Protein AF-0000000072566591 (afdb_homodimer)

Secondary structure (DSSP, 8-state):
--EEEEEEEEE-SS-EEEEEEEEESSBEEEEEEHHHHTTS-GGG-SEEEE-TT-EEEEPEEEEEE-GGGGGGTT-------SSHHHHIIIIIHHHHHT--HHHHHHHHHHHHHHHHHTTEEEEEEEE--SS--TTHHHHHHIIIIIIT--EEEEEE-B-TTS-HHHHHHHHHHHHHH-BSSSEEE-EEEEEGGG--HHHHHHHHHHHTT--EEEEESSSHHHHHHHHHHHSS-HHHHHHHTT---TT-EEEE--S--HHHHHHHHTS--EEEE-HHHHHHTT-----HHHHHHTT-EEEE--TTS-S-HHHHHHHHHHHHHHHHT-SSSS-HHHHHHHHHHHHHHHHHHHTS--S--STTSBS-EEEE----SS---TTTHHHHIIIIIITT--EEEEEETTEEEEETTEESS--HHHHHHHHHHHHHHHHHHHH-/--EEEEEEEEE-SS-EEEEEEEEESSBEEEEEEHHHHTTS-GGG-SEEEE-TT-EEEEPEEEEEE-GGGGGGTT-------SSHHHHIIIIIHHHHHT--HHHHHHHHHHHHHHHHHTTEEEEEEEE--SS--TTHHHHHHIIIIIIT--EEEEEE-B-TTS-HHHHHHHHHHHHHH-BSSSEEE-EEEEEGGG--HHHHHHHHHHHTT--EEEEESSSHHHHHHHHHHHSS-HHHHHHHTT---TT-EEEE--S--HHHHHHHHTS--EEEE-HHHHHHTT-----HHHHHHTT-EEEE--TTS-S-HHHHHHHHHHHHHHHHT-SSSS-HHHHHHHHHHHHHHHHHHHTS--S--STTSBS-EEEE----SS---TTTHHHHIIIIIITT--EEEEEETTEEEEETTEESS--HHHHHHHHHHHHHHHHHHHH-

Nearest PDB structures (foldseek):
  4dzh-assembly1_A-2  TM=8.305E-01  e=1.416E-29  Xanthomonas campestris pv. campestris str. ATCC 33913
  4f0r-assembly1_A  TM=8.394E-01  e=7.368E-29  Chromobacterium violaceum ATCC 12472
  7ww2-assembly1_B  TM=8.417E-01  e=5.107E-29  Obesumbacterium proteus
  4gbd-assembly1_B  TM=8.469E-01  e=2.657E-28  Pseudomonas aeruginosa PAO1
  4f0l-assembly1_A  TM=7.412E-01  e=9.714E-24  Brucella abortus 2308

Solvent-accessible surface area (backbone atoms only — not comparable to full-atom values): 42776 Å² total; per-residue (Å²): 114,42,33,33,44,33,43,23,19,42,41,68,73,50,45,74,45,65,50,14,32,41,33,29,35,51,31,26,66,40,70,47,46,50,82,58,50,72,78,52,66,72,85,71,40,76,42,78,45,80,50,82,56,25,32,32,31,46,33,37,54,36,58,28,30,23,52,65,46,55,67,51,55,40,62,82,67,100,62,82,60,90,44,71,66,45,40,39,62,61,43,52,54,52,52,27,45,65,27,34,68,67,54,42,30,42,26,20,35,50,46,30,53,47,21,43,57,49,32,34,38,31,40,25,34,56,30,55,37,54,64,36,52,71,58,43,66,57,42,33,44,44,20,22,26,73,70,40,48,28,30,38,36,41,22,35,46,27,31,69,91,50,65,50,66,49,30,52,48,34,18,54,53,45,29,72,68,31,81,39,65,51,34,26,38,41,38,25,34,45,34,58,78,46,40,54,70,69,53,47,49,54,48,35,75,69,50,61,68,54,23,30,38,30,44,37,26,50,40,62,61,41,38,54,52,30,34,72,76,66,73,34,44,53,61,51,48,37,51,74,51,59,48,64,22,55,71,14,37,38,30,42,44,36,59,62,54,70,69,48,48,60,62,48,45,78,31,62,39,31,34,25,37,28,44,54,42,26,19,51,61,22,46,53,69,49,60,57,69,60,34,52,74,52,63,32,47,42,26,43,17,40,63,31,58,65,52,47,53,47,57,31,60,54,41,38,50,29,48,44,6,43,74,68,56,28,62,66,85,52,40,70,68,59,50,48,52,27,57,52,36,25,27,51,50,53,18,62,72,27,69,47,48,54,67,49,91,43,65,71,15,43,25,36,29,24,28,31,83,68,79,67,44,34,69,78,45,68,89,23,31,47,46,39,43,51,66,42,46,42,57,64,65,58,41,31,31,26,25,35,61,46,40,74,47,27,53,83,65,33,65,66,64,88,49,67,69,56,35,52,50,30,20,53,50,32,47,53,50,54,54,50,54,74,75,102,116,41,34,32,44,33,41,23,20,42,41,66,71,49,45,73,45,66,50,15,32,40,33,29,34,51,30,26,66,40,70,47,46,50,82,60,50,72,78,51,65,71,84,71,39,76,42,79,44,80,50,81,55,26,33,32,32,48,30,37,54,36,59,28,30,23,52,65,46,54,67,51,56,39,61,82,64,101,65,81,60,89,45,73,67,44,39,40,62,61,43,52,53,52,51,27,45,65,26,34,69,68,53,43,31,42,26,20,35,51,46,30,53,47,22,42,59,48,31,34,38,31,38,27,34,56,31,55,37,55,65,35,53,70,59,43,67,57,42,33,44,45,19,23,26,71,70,39,48,29,30,36,36,41,22,35,45,28,31,67,90,50,64,49,66,49,32,52,47,34,20,55,53,45,30,72,70,30,82,38,65,50,35,28,38,41,35,26,33,44,35,58,80,46,39,54,71,68,52,47,48,54,48,33,75,68,51,63,68,56,24,31,39,31,46,35,25,50,40,62,61,41,38,53,52,30,33,72,77,66,71,35,46,55,59,52,50,37,51,72,52,58,49,64,22,55,70,12,37,39,30,43,44,35,58,63,54,70,70,46,50,59,62,48,44,78,32,62,39,31,36,25,35,28,45,55,42,25,20,51,62,22,47,53,68,49,60,59,68,61,34,51,76,53,62,32,46,43,26,44,17,40,63,31,59,66,52,48,53,46,56,31,61,54,38,39,49,30,48,42,7,44,73,66,56,28,61,67,84,54,40,71,66,59,51,48,53,26,56,51,37,24,27,51,50,52,18,62,72,26,69,47,48,57,65,47,90,43,64,71,16,43,24,36,29,25,27,31,84,66,78,68,43,34,70,79,45,70,89,24,30,47,45,38,42,51,68,43,46,42,57,65,64,59,40,30,29,25,26,35,60,46,40,74,48,29,54,84,66,32,64,66,63,87,50,66,67,56,34,52,50,30,21,54,48,32,45,53,50,53,53,51,53,74,74,101

InterPro domains:
  IPR006680 Amidohydrolase-related [PF01979] (55-403)
  IPR011059 Metal-dependent hydrolase, composite domain superfamily [G3DSA:2.30.40.10] (41-392)
  IPR011059 Metal-dependent hydrolase, composite domain superfamily [SSF51338] (16-430)
  IPR032466 Metal-dependent hydrolase [SSF51556] (58-348)
  IPR050287 5-Methylthioadenosine/S-adenosylhomocysteine deaminase [PTHR43794] (19-429)

Organism: NCBI:txid632245

Sequence (872 aa):
MIKALINVDIFDYETLKKNSYIIFNDKILETGSMEDFKYHNANKFDEIINLNGQTLMPGLVNCHSHIYSTFARGWVTKCNPKSFVELLEGMWWKLDRALGEEEIYYSGLISSMEFLKDGVTTVIDHHASGKIIKGSLDVLKKSVCDEGGIRGVFCFETSDRFDLNQCIEENIDFNKKCKDSNARGIFGMHACLTLDNDSLRKIKDRIKKMPIHIHVGESDEDNINSMKKYNKTPVERLNEYDLLNENSILSHCIYINDKDKDILENKKIYVALNPTSNLNNAVGLADVINFQKRKIKCVLGNDGLGFNFSREIVNLLYGMHLKYKSTTVFNLNNLKEILEANYEYAGKILGCRLGKIEKGYEADFITVDYKSFTPVNEENTFGHYFYGIMDNFKPSNVWCKGVRKIKDYKIVQNVEKIYEEAESVAQRLWDHIKENMIKALINVDIFDYETLKKNSYIIFNDKILETGSMEDFKYHNANKFDEIINLNGQTLMPGLVNCHSHIYSTFARGWVTKCNPKSFVELLEGMWWKLDRALGEEEIYYSGLISSMEFLKDGVTTVIDHHASGKIIKGSLDVLKKSVCDEGGIRGVFCFETSDRFDLNQCIEENIDFNKKCKDSNARGIFGMHACLTLDNDSLRKIKDRIKKMPIHIHVGESDEDNINSMKKYNKTPVERLNEYDLLNENSILSHCIYINDKDKDILENKKIYVALNPTSNLNNAVGLADVINFQKRKIKCVLGNDGLGFNFSREIVNLLYGMHLKYKSTTVFNLNNLKEILEANYEYAGKILGCRLGKIEKGYEADFITVDYKSFTPVNEENTFGHYFYGIMDNFKPSNVWCKGVRKIKDYKIVQNVEKIYEEAESVAQRLWDHIKEN

Structure (mmCIF, N/CA/C/O backbone):
data_AF-0000000072566591-model_v1
#
loop_
_entity.id
_entity.type
_entity.pdbx_description
1 polymer 'Putative selenium metabolism protein SsnA'
#
loop_
_atom_site.group_PDB
_atom_site.id
_atom_site.type_symbol
_atom_site.label_atom_id
_atom_site.label_alt_id
_atom_site.label_comp_id
_atom_site.label_asym_id
_atom_site.label_entity_id
_atom_site.label_seq_id
_atom_site.pdbx_PDB_ins_code
_atom_site.Cartn_x
_atom_site.Cartn_y
_atom_site.Cartn_z
_atom_site.occupancy
_atom_site.B_iso_or_equiv
_atom_site.auth_seq_id
_atom_site.auth_comp_id
_atom_site.auth_asym_id
_atom_site.auth_atom_id
_atom_site.pdbx_PDB_model_num
ATOM 1 N N . MET A 1 1 ? -0.706 -33.344 16.734 1 87.75 1 MET A N 1
ATOM 2 C CA . MET A 1 1 ? -0.572 -32.406 17.844 1 87.75 1 MET A CA 1
ATOM 3 C C . MET A 1 1 ? -1.74 -31.406 17.875 1 87.75 1 MET A C 1
ATOM 5 O O . MET A 1 1 ? -2.121 -30.859 16.828 1 87.75 1 MET A O 1
ATOM 9 N N . ILE A 1 2 ? -2.428 -31.359 18.969 1 96.44 2 ILE A N 1
ATOM 10 C CA . ILE A 1 2 ? -3.572 -30.469 19.125 1 96.44 2 ILE A CA 1
ATOM 11 C C . ILE A 1 2 ? -3.156 -29.219 19.906 1 96.44 2 ILE A C 1
ATOM 13 O O . ILE A 1 2 ? -2.535 -29.328 20.969 1 96.44 2 ILE A O 1
ATOM 17 N N . LYS A 1 3 ? -3.375 -28.031 19.312 1 97.5 3 LYS A N 1
ATOM 18 C CA . LYS A 1 3 ? -2.996 -26.75 19.906 1 97.5 3 LYS A CA 1
ATOM 19 C C . LYS A 1 3 ? -4.219 -25.875 20.156 1 97.5 3 LYS A C 1
ATOM 21 O O . LYS A 1 3 ? -5.281 -26.109 19.562 1 97.5 3 LYS A O 1
ATOM 26 N N . ALA A 1 4 ? -4.039 -24.922 21.078 1 98.31 4 ALA A N 1
ATOM 27 C CA . ALA A 1 4 ? -5.105 -23.969 21.359 1 98.31 4 ALA A CA 1
ATOM 28 C C . ALA A 1 4 ? -4.57 -22.531 21.328 1 98.31 4 ALA A C 1
ATOM 30 O O . ALA A 1 4 ? -3.514 -22.25 21.891 1 98.31 4 ALA A O 1
ATOM 31 N N . LEU A 1 5 ? -5.234 -21.641 20.547 1 98.31 5 LEU A N 1
ATOM 32 C CA . LEU A 1 5 ? -5.059 -20.203 20.656 1 98.31 5 LEU A CA 1
ATOM 33 C C . LEU A 1 5 ? -6.133 -19.594 21.547 1 98.31 5 LEU A C 1
ATOM 35 O O . LEU A 1 5 ? -7.324 -19.859 21.359 1 98.31 5 LEU A O 1
ATOM 39 N N . ILE A 1 6 ? -5.676 -18.781 22.562 1 98.06 6 ILE A N 1
ATOM 40 C CA . ILE A 1 6 ? -6.652 -18.219 23.484 1 98.06 6 ILE A CA 1
ATOM 41 C C . ILE A 1 6 ? -6.559 -16.703 23.484 1 98.06 6 ILE A C 1
ATOM 43 O O . ILE A 1 6 ? -5.539 -16.125 23.078 1 98.06 6 ILE A O 1
ATOM 47 N N . ASN A 1 7 ? -7.668 -15.992 23.953 1 97.56 7 ASN A N 1
ATOM 48 C CA . ASN A 1 7 ? -7.762 -14.539 24.031 1 97.56 7 ASN A CA 1
ATOM 49 C C . ASN A 1 7 ? -7.488 -13.883 22.672 1 97.56 7 ASN A C 1
ATOM 51 O O . ASN A 1 7 ? -6.633 -13.008 22.562 1 97.56 7 ASN A O 1
ATOM 55 N N . VAL A 1 8 ? -8.281 -14.312 21.703 1 97.62 8 VAL A N 1
ATOM 56 C CA . VAL A 1 8 ? -8.117 -13.836 20.328 1 97.62 8 VAL A CA 1
ATOM 57 C C . VAL A 1 8 ? -9.445 -13.312 19.812 1 97.62 8 VAL A C 1
ATOM 59 O O . VAL A 1 8 ? -10.516 -13.773 20.234 1 97.62 8 VAL A O 1
ATOM 62 N N . ASP A 1 9 ? -9.375 -12.234 19.016 1 96.88 9 ASP A N 1
ATOM 63 C CA . ASP A 1 9 ? -10.539 -11.773 18.266 1 96.88 9 ASP A CA 1
ATOM 64 C C . ASP A 1 9 ? -10.578 -12.406 16.875 1 96.88 9 ASP A C 1
ATOM 66 O O . ASP A 1 9 ? -9.602 -12.328 16.125 1 96.88 9 ASP A O 1
ATOM 70 N N . ILE A 1 10 ? -11.68 -13.078 16.547 1 97.12 10 ILE A N 1
ATOM 71 C CA . ILE A 1 10 ? -11.773 -13.781 15.266 1 97.12 10 ILE A CA 1
ATOM 72 C C . ILE A 1 10 ? -12.516 -12.922 14.25 1 97.12 10 ILE A C 1
ATOM 74 O O . ILE A 1 10 ? -13.664 -12.531 14.484 1 97.12 10 ILE A O 1
ATOM 78 N N . PHE A 1 11 ? -11.797 -12.602 13.172 1 94.12 11 PHE A N 1
ATOM 79 C CA . PHE A 1 11 ? -12.367 -11.852 12.055 1 94.12 11 PHE A CA 1
ATOM 80 C C . PHE A 1 11 ? -12.719 -12.781 10.898 1 94.12 11 PHE A C 1
ATOM 82 O O . PHE A 1 11 ? -11.852 -13.477 10.367 1 94.12 11 PHE A O 1
ATOM 89 N N . ASP A 1 12 ? -14.023 -12.828 10.484 1 86.06 12 ASP A N 1
ATOM 90 C CA . ASP A 1 12 ? -14.43 -13.672 9.367 1 86.06 12 ASP A CA 1
ATOM 91 C C . ASP A 1 12 ? -15.07 -12.852 8.258 1 86.06 12 ASP A C 1
ATOM 93 O O . ASP A 1 12 ? -16.062 -13.281 7.652 1 86.06 12 ASP A O 1
ATOM 97 N N . TYR A 1 13 ? -14.711 -11.516 8.055 1 84.81 13 TYR A N 1
ATOM 98 C CA . TYR A 1 13 ? -15.125 -10.578 7.023 1 84.81 13 TYR A CA 1
ATOM 99 C C . TYR A 1 13 ? -16.516 -10.016 7.328 1 84.81 13 TYR A C 1
ATOM 101 O O . TYR A 1 13 ? -16.875 -8.945 6.828 1 84.81 13 TYR A O 1
ATOM 109 N N . GLU A 1 14 ? -17.266 -10.766 8.18 1 86.75 14 GLU A N 1
ATOM 110 C CA . GLU A 1 14 ? -18.625 -10.328 8.5 1 86.75 14 GLU A CA 1
ATOM 111 C C . GLU A 1 14 ? -18.703 -9.836 9.945 1 86.75 14 GLU A C 1
ATOM 113 O O . GLU A 1 14 ? -19.438 -8.891 10.234 1 86.75 14 GLU A O 1
ATOM 118 N N . THR A 1 15 ? -17.984 -10.531 10.773 1 90.38 15 THR A N 1
ATOM 119 C CA . THR A 1 15 ? -18.062 -10.211 12.195 1 90.38 15 THR A CA 1
ATOM 120 C C . THR A 1 15 ? -16.672 -10.281 12.836 1 90.38 15 THR A C 1
ATOM 122 O O . THR A 1 15 ? -15.766 -10.906 12.289 1 90.38 15 THR A O 1
ATOM 125 N N . LEU A 1 16 ? -16.594 -9.523 13.867 1 94.12 16 LEU A N 1
ATOM 126 C CA . LEU A 1 16 ? -15.469 -9.617 14.781 1 94.12 16 LEU A CA 1
ATOM 127 C C . LEU A 1 16 ? -15.898 -10.195 16.125 1 94.12 16 LEU A C 1
ATOM 129 O O . LEU A 1 16 ? -16.516 -9.508 16.938 1 94.12 16 LEU A O 1
ATOM 133 N N . LYS A 1 17 ? -15.617 -11.484 16.312 1 94.75 17 LYS A N 1
ATOM 134 C CA . LYS A 1 17 ? -15.93 -12.133 17.594 1 94.75 17 LYS A CA 1
ATOM 135 C C . LYS A 1 17 ? -14.797 -11.938 18.594 1 94.75 17 LYS A C 1
ATOM 137 O O . LYS A 1 17 ? -13.734 -12.555 18.469 1 94.75 17 LYS A O 1
ATOM 142 N N . LYS A 1 18 ? -15.094 -11.242 19.625 1 94.56 18 LYS A N 1
ATOM 143 C CA . LYS A 1 18 ? -14.055 -10.891 20.594 1 94.56 18 LYS A CA 1
ATOM 144 C C . LYS A 1 18 ? -13.867 -12 21.625 1 94.56 18 LYS A C 1
ATOM 146 O O . LYS A 1 18 ? -14.781 -12.805 21.859 1 94.56 18 LYS A O 1
ATOM 151 N N . ASN A 1 19 ? -12.711 -12.023 22.141 1 96.19 19 ASN A N 1
ATOM 152 C CA . ASN A 1 19 ? -12.406 -12.875 23.281 1 96.19 19 ASN A CA 1
ATOM 153 C C . ASN A 1 19 ? -12.789 -14.328 23.031 1 96.19 19 ASN A C 1
ATOM 155 O O . ASN A 1 19 ? -13.555 -14.922 23.781 1 96.19 19 ASN A O 1
ATOM 159 N N . SER A 1 20 ? -12.117 -14.891 21.984 1 97.94 20 SER A N 1
ATOM 160 C CA . SER A 1 20 ? -12.414 -16.234 21.5 1 97.94 20 SER A CA 1
ATOM 161 C C . SER A 1 20 ? -11.211 -17.156 21.672 1 97.94 20 SER A C 1
ATOM 163 O O . SER A 1 20 ? -10.133 -16.719 22.078 1 97.94 20 SER A O 1
ATOM 165 N N . TYR A 1 21 ? -11.461 -18.469 21.5 1 98 21 TYR A N 1
ATOM 166 C CA . TYR A 1 21 ? -10.391 -19.453 21.406 1 98 21 TYR A CA 1
ATOM 167 C C . TYR A 1 21 ? -10.523 -20.266 20.125 1 98 21 TYR A C 1
ATOM 169 O O . TYR A 1 21 ? -11.586 -20.297 19.5 1 98 21 TYR A O 1
ATOM 177 N N . ILE A 1 22 ? -9.461 -20.875 19.625 1 98.25 22 ILE A N 1
ATOM 178 C CA . ILE A 1 22 ? -9.406 -21.797 18.5 1 98.25 22 ILE A CA 1
ATOM 179 C C . ILE A 1 22 ? -8.633 -23.062 18.906 1 98.25 22 ILE A C 1
ATOM 181 O O . ILE A 1 22 ? -7.539 -22.969 19.453 1 98.25 22 ILE A O 1
ATOM 185 N N . ILE A 1 23 ? -9.188 -24.234 18.719 1 98.31 23 ILE A N 1
ATOM 186 C CA . ILE A 1 23 ? -8.523 -25.516 18.875 1 98.31 23 ILE A CA 1
ATOM 187 C C . ILE A 1 23 ? -8.266 -26.125 17.5 1 98.31 23 ILE A C 1
ATOM 189 O O . ILE A 1 23 ? -9.172 -26.188 16.656 1 98.31 23 ILE A O 1
ATOM 193 N N . PHE A 1 24 ? -6.945 -26.516 17.281 1 98.31 24 PHE A N 1
ATOM 194 C CA . PHE A 1 24 ? -6.625 -26.922 15.922 1 98.31 24 PHE A CA 1
ATOM 195 C C . PHE A 1 24 ? -5.441 -27.875 15.906 1 98.31 24 PHE A C 1
ATOM 197 O O . PHE A 1 24 ? -4.727 -28 16.906 1 98.31 24 PHE A O 1
ATOM 204 N N . ASN A 1 25 ? -5.316 -28.688 14.914 1 97.94 25 ASN A N 1
ATOM 205 C CA . ASN A 1 25 ? -4.117 -29.344 14.406 1 97.94 25 ASN A CA 1
ATOM 206 C C . ASN A 1 25 ? -3.762 -2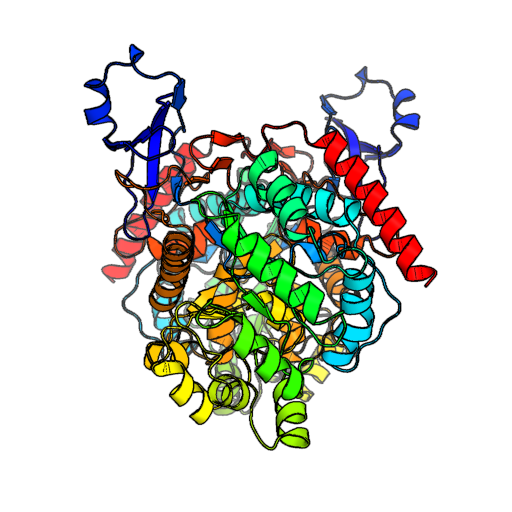8.859 13 1 97.94 25 ASN A C 1
ATOM 208 O O . ASN A 1 25 ? -3.531 -27.656 12.797 1 97.94 25 ASN A O 1
ATOM 212 N N . ASP A 1 26 ? -3.895 -29.719 11.984 1 97.44 26 ASP A N 1
ATOM 213 C CA . ASP A 1 26 ? -3.719 -29.234 10.625 1 97.44 26 ASP A CA 1
ATOM 214 C C . ASP A 1 26 ? -5 -28.578 10.102 1 97.44 26 ASP A C 1
ATOM 216 O O . ASP A 1 26 ? -4.977 -27.859 9.109 1 97.44 26 ASP A O 1
ATOM 220 N N . LYS A 1 27 ? -6.082 -28.828 10.844 1 98.25 27 LYS A N 1
ATOM 221 C CA . LYS A 1 27 ? -7.387 -28.234 10.578 1 98.25 27 LYS A CA 1
ATOM 222 C C . LYS A 1 27 ? -7.973 -27.609 11.836 1 98.25 27 LYS A C 1
ATOM 224 O O . LYS A 1 27 ? -7.555 -27.922 12.945 1 98.25 27 LYS A O 1
ATOM 229 N N . ILE A 1 28 ? -8.859 -26.766 11.617 1 98.25 28 ILE A N 1
ATOM 230 C CA . ILE A 1 28 ? -9.578 -26.188 12.75 1 98.25 28 ILE A CA 1
ATOM 231 C C . ILE A 1 28 ? -10.555 -27.219 13.312 1 98.25 28 ILE A C 1
ATOM 233 O O . ILE A 1 28 ? -11.367 -27.781 12.578 1 98.25 28 ILE A O 1
ATOM 237 N N . LEU A 1 29 ? -10.492 -27.453 14.594 1 98.06 29 LEU A N 1
ATOM 238 C CA . LEU A 1 29 ? -11.32 -28.453 15.242 1 98.06 29 LEU A CA 1
ATOM 239 C C . LEU A 1 29 ? -12.516 -27.812 15.938 1 98.06 29 LEU A C 1
ATOM 241 O O . LEU A 1 29 ? -13.594 -28.406 16.016 1 98.06 29 LEU A O 1
ATOM 245 N N . GLU A 1 30 ? -12.227 -26.641 16.516 1 97.38 30 GLU A N 1
ATOM 246 C CA . GLU A 1 30 ? -13.266 -25.969 17.297 1 97.38 30 GLU A CA 1
ATOM 247 C C . GLU A 1 30 ? -12.922 -24.484 17.516 1 97.38 30 GLU A C 1
ATOM 249 O O . GLU A 1 30 ? -11.75 -24.141 17.656 1 97.38 30 GLU A O 1
ATOM 254 N N . THR A 1 31 ? -13.938 -23.688 17.453 1 97.44 31 THR A N 1
ATOM 255 C CA . THR A 1 31 ? -13.844 -22.297 17.906 1 97.44 31 THR A CA 1
ATOM 256 C C . THR A 1 31 ? -14.922 -21.984 18.938 1 97.44 31 THR A C 1
ATOM 258 O O . THR A 1 31 ? -15.953 -22.672 18.984 1 97.44 31 THR A O 1
ATOM 261 N N . GLY A 1 32 ? -14.695 -21.062 19.766 1 96.75 32 GLY A N 1
ATOM 262 C CA . GLY A 1 32 ? -15.68 -20.672 20.766 1 96.75 32 GLY A CA 1
ATOM 263 C C . GLY A 1 32 ? -15.258 -19.469 21.594 1 96.75 32 GLY A C 1
ATOM 264 O O . GLY A 1 32 ? -14.219 -18.859 21.312 1 96.75 32 GLY A O 1
ATOM 265 N N . SER A 1 33 ? -16.125 -19.078 22.531 1 97.19 33 SER A N 1
ATOM 266 C CA . SER A 1 33 ? -15.812 -17.969 23.453 1 97.19 33 SER A CA 1
ATOM 267 C C . SER A 1 33 ? -14.906 -18.422 24.578 1 97.19 33 SER A C 1
ATOM 269 O O . SER A 1 33 ? -14.922 -19.609 24.953 1 97.19 33 SER A O 1
ATOM 271 N N . MET A 1 34 ? -14.156 -17.5 25.094 1 97.25 34 MET A N 1
ATOM 272 C CA . MET A 1 34 ? -13.266 -17.812 26.203 1 97.25 34 MET A CA 1
ATOM 273 C C . MET A 1 34 ? -14.055 -18.312 27.406 1 97.25 34 MET A C 1
ATOM 275 O O . MET A 1 34 ? -13.531 -19.062 28.234 1 97.25 34 MET A O 1
ATOM 279 N N . GLU A 1 35 ? -15.289 -17.938 27.5 1 96.56 35 GLU A N 1
ATOM 280 C CA . GLU A 1 35 ? -16.141 -18.438 28.578 1 96.56 35 GLU A CA 1
ATOM 281 C C . GLU A 1 35 ? -16.297 -19.953 28.5 1 96.56 35 GLU A C 1
ATOM 283 O O . GLU A 1 35 ? -16.406 -20.625 29.531 1 96.56 35 GLU A O 1
ATOM 288 N N . ASP A 1 36 ? -16.281 -20.422 27.391 1 95.56 36 ASP A N 1
ATOM 289 C CA . ASP A 1 36 ? -16.484 -21.859 27.172 1 95.56 36 ASP A CA 1
ATOM 290 C C . ASP A 1 36 ? -15.164 -22.609 27.25 1 95.56 36 ASP A C 1
ATOM 292 O O . ASP A 1 36 ? -15.156 -23.844 27.406 1 95.56 36 ASP A O 1
ATOM 296 N N . PHE A 1 37 ? -14.062 -21.969 27.156 1 94.56 37 PHE A N 1
ATOM 297 C CA . PHE A 1 37 ? -12.766 -22.625 27.125 1 94.56 37 PHE A CA 1
ATOM 298 C C . PHE A 1 37 ? -12.477 -23.328 28.453 1 94.56 37 PHE A C 1
ATOM 300 O O . PHE A 1 37 ? -11.719 -24.297 28.5 1 94.56 37 PHE A O 1
ATOM 307 N N . LYS A 1 38 ? -13.109 -22.922 29.562 1 88.25 38 LYS A N 1
ATOM 308 C CA . LYS A 1 38 ? -12.898 -23.469 30.891 1 88.25 38 LYS A CA 1
ATOM 309 C C . LYS A 1 38 ? -13.328 -24.938 30.953 1 88.25 38 LYS A C 1
ATOM 311 O O . LYS A 1 38 ? -12.898 -25.688 31.828 1 88.25 38 LYS A O 1
ATOM 316 N N . TYR A 1 39 ? -14.141 -25.234 30.031 1 88.75 39 TYR A N 1
ATOM 317 C CA . TYR A 1 39 ? -14.664 -26.594 30.031 1 88.75 39 TYR A CA 1
ATOM 318 C C . TYR A 1 39 ? -13.688 -27.547 29.344 1 88.75 39 TYR A C 1
ATOM 320 O O . TYR A 1 39 ? -13.906 -28.766 29.328 1 88.75 39 TYR A O 1
ATOM 328 N N . HIS A 1 40 ? -12.695 -27 28.797 1 89.06 40 HIS A N 1
ATOM 329 C CA . HIS A 1 40 ? -11.672 -27.844 28.188 1 89.06 40 HIS A CA 1
ATOM 330 C C . HIS A 1 40 ? -10.562 -28.172 29.172 1 89.06 40 HIS A C 1
ATOM 332 O O . HIS A 1 40 ? -10.203 -27.344 30.016 1 89.06 40 HIS A O 1
ATOM 338 N N . ASN A 1 41 ? -10.055 -29.359 29.016 1 87.94 41 ASN A N 1
ATOM 339 C CA . ASN A 1 41 ? -8.906 -29.797 29.797 1 87.94 41 ASN A CA 1
ATOM 340 C C . ASN A 1 41 ? -7.594 -29.328 29.172 1 87.94 41 ASN A C 1
ATOM 342 O O . ASN A 1 41 ? -7.176 -29.859 28.141 1 87.94 41 ASN A O 1
ATOM 346 N N . ALA A 1 42 ? -6.945 -28.531 29.844 1 85.31 42 ALA A N 1
ATOM 347 C CA . ALA A 1 42 ? -5.711 -27.922 29.344 1 85.31 42 ALA A CA 1
ATOM 348 C C . ALA A 1 42 ? -4.668 -29 29.031 1 85.31 42 ALA A C 1
ATOM 350 O O . ALA A 1 42 ? -3.82 -28.812 28.156 1 85.31 42 ALA A O 1
ATOM 351 N N . ASN A 1 43 ? -4.668 -30.078 29.656 1 87.62 43 ASN A N 1
ATOM 352 C CA . ASN A 1 43 ? -3.674 -31.141 29.5 1 87.62 43 ASN A CA 1
ATOM 353 C C . ASN A 1 43 ? -3.814 -31.859 28.156 1 87.62 43 ASN A C 1
ATOM 355 O O . ASN A 1 43 ? -2.912 -32.594 27.75 1 87.62 43 ASN A O 1
ATOM 359 N N . LYS A 1 44 ? -4.809 -31.562 27.578 1 91.38 44 LYS A N 1
ATOM 360 C CA . LYS A 1 44 ? -5.074 -32.219 26.312 1 91.38 44 LYS A CA 1
ATOM 361 C C . LYS A 1 44 ? -4.352 -31.531 25.156 1 91.38 44 LYS A C 1
ATOM 363 O O . LYS A 1 44 ? -4.25 -32.094 24.062 1 91.38 44 LYS A O 1
ATOM 368 N N . PHE A 1 45 ? -3.932 -30.312 25.422 1 94.81 45 PHE A N 1
ATOM 369 C CA . PHE A 1 45 ? -3.312 -29.531 24.359 1 94.81 45 PHE A CA 1
ATOM 370 C C . PHE A 1 45 ? -1.794 -29.625 24.422 1 94.81 45 PHE A C 1
ATOM 372 O O . PHE A 1 45 ? -1.211 -29.562 25.5 1 94.81 45 PHE A O 1
ATOM 379 N N . ASP A 1 46 ? -1.202 -29.812 23.312 1 96.06 46 ASP A N 1
ATOM 380 C CA . ASP A 1 46 ? 0.254 -29.828 23.219 1 96.06 46 ASP A CA 1
ATOM 381 C C . ASP A 1 46 ? 0.835 -28.453 23.5 1 96.06 46 ASP A C 1
ATOM 383 O O . ASP A 1 46 ? 1.959 -28.328 24 1 96.06 46 ASP A O 1
ATOM 387 N N . GLU A 1 47 ? 0.158 -27.422 23.109 1 96 47 GLU A N 1
ATOM 388 C CA . GLU A 1 47 ? 0.561 -26.031 23.297 1 96 47 GLU A CA 1
ATOM 389 C C . GLU A 1 47 ? -0.654 -25.125 23.422 1 96 47 GLU A C 1
ATOM 391 O O . GLU A 1 47 ? -1.641 -25.297 22.703 1 96 47 GLU A O 1
ATOM 396 N N . ILE A 1 48 ? -0.643 -24.281 24.375 1 97.31 48 ILE A N 1
ATOM 397 C CA . ILE A 1 48 ? -1.627 -23.219 24.516 1 97.31 48 ILE A CA 1
ATOM 398 C C . ILE A 1 48 ? -0.949 -21.859 24.328 1 97.31 48 ILE A C 1
ATOM 400 O O . ILE A 1 48 ? -0.012 -21.516 25.047 1 97.31 48 ILE A O 1
ATOM 404 N N . ILE A 1 49 ? -1.348 -21.094 23.312 1 97.19 49 ILE A N 1
ATOM 405 C CA . ILE A 1 49 ? -0.738 -19.812 22.969 1 97.19 49 ILE A CA 1
ATOM 406 C C . ILE A 1 49 ? -1.707 -18.688 23.297 1 97.19 49 ILE A C 1
ATOM 408 O O . ILE A 1 49 ? -2.824 -18.641 22.766 1 97.19 49 ILE A O 1
ATOM 412 N N . ASN A 1 50 ? -1.295 -17.766 24.188 1 97.62 50 ASN A N 1
ATOM 413 C CA . ASN A 1 50 ? -2.064 -16.578 24.484 1 97.62 50 ASN A CA 1
ATOM 414 C C . ASN A 1 50 ? -1.778 -15.453 23.484 1 97.62 50 ASN A C 1
ATOM 416 O O . ASN A 1 50 ? -0.646 -14.977 23.391 1 97.62 50 ASN A O 1
ATOM 420 N N . LEU A 1 51 ? -2.822 -14.977 22.781 1 96.75 51 LEU A N 1
ATOM 421 C CA . LEU A 1 51 ? -2.615 -14.008 21.703 1 96.75 51 LEU A CA 1
ATOM 422 C C . LEU A 1 51 ? -2.988 -12.602 22.172 1 96.75 51 LEU A C 1
ATOM 424 O O . LEU A 1 51 ? -2.867 -11.641 21.406 1 96.75 51 LEU A O 1
ATOM 428 N N . ASN A 1 52 ? -3.414 -12.438 23.406 1 94 52 ASN A N 1
ATOM 429 C CA . ASN A 1 52 ? -3.584 -11.164 24.109 1 94 52 ASN A CA 1
ATOM 430 C C . ASN A 1 52 ? -4.41 -10.188 23.281 1 94 52 ASN A C 1
ATOM 432 O O . ASN A 1 52 ? -4.004 -9.039 23.078 1 94 52 ASN A O 1
ATOM 436 N N . GLY A 1 53 ? -5.43 -10.68 22.656 1 94.5 53 GLY A N 1
ATOM 437 C CA . GLY A 1 53 ? -6.395 -9.797 22.031 1 94.5 53 GLY A CA 1
ATOM 438 C C . GLY A 1 53 ? -6.086 -9.516 20.562 1 94.5 53 GLY A C 1
ATOM 439 O O . GLY A 1 53 ? -6.734 -8.68 19.938 1 94.5 53 GLY A O 1
ATOM 440 N N . GLN A 1 54 ? -5.117 -10.164 19.984 1 96.25 54 GLN A N 1
ATOM 441 C CA . GLN A 1 54 ? -4.848 -9.992 18.562 1 96.25 54 GLN A CA 1
ATOM 442 C C . GLN A 1 54 ? -6.035 -10.453 17.719 1 96.25 54 GLN A C 1
ATOM 444 O O . GLN A 1 54 ? -6.863 -11.242 18.172 1 96.25 54 GLN A O 1
ATOM 449 N N . THR A 1 55 ? -6.117 -9.859 16.547 1 97.06 55 THR A N 1
ATOM 450 C CA . THR A 1 55 ? -7.156 -10.25 15.594 1 97.06 55 THR A CA 1
ATOM 451 C C . THR A 1 55 ? -6.672 -11.383 14.688 1 97.06 55 THR A C 1
ATOM 453 O O . THR A 1 55 ? -5.594 -11.297 14.102 1 97.06 55 THR A O 1
ATOM 456 N N . LEU A 1 56 ? -7.441 -12.43 14.672 1 98.12 56 LEU A N 1
ATOM 457 C CA . LEU A 1 56 ? -7.113 -13.594 13.844 1 98.12 56 LEU A CA 1
ATOM 458 C C . LEU A 1 56 ? -8.016 -13.656 12.617 1 98.12 56 LEU A C 1
ATOM 460 O O . LEU A 1 56 ? -9.227 -13.438 12.719 1 98.12 56 LEU A O 1
ATOM 464 N N . MET A 1 57 ? -7.457 -13.875 11.469 1 97.56 57 MET A N 1
ATOM 465 C CA . MET A 1 57 ? -8.195 -14 10.219 1 97.56 57 MET A CA 1
ATOM 466 C C . MET A 1 57 ? -7.57 -15.07 9.32 1 97.56 57 MET A C 1
ATOM 468 O O . MET A 1 57 ? -6.453 -15.523 9.578 1 97.56 57 MET A O 1
ATOM 472 N N . PRO A 1 58 ? -8.281 -15.547 8.336 1 97.69 58 PRO A N 1
ATOM 473 C CA . PRO A 1 58 ? -7.707 -16.531 7.422 1 97.69 58 PRO A CA 1
ATOM 474 C C . PRO A 1 58 ? -6.453 -16.031 6.715 1 97.69 58 PRO A C 1
ATOM 476 O O . PRO A 1 58 ? -6.352 -14.836 6.41 1 97.69 58 PRO A O 1
ATOM 479 N N . GLY A 1 59 ? -5.469 -16.938 6.496 1 98.12 59 GLY A N 1
ATOM 480 C CA . GLY A 1 59 ? -4.348 -16.594 5.641 1 98.12 59 GLY A CA 1
ATOM 481 C C . GLY A 1 59 ? -4.77 -16.141 4.258 1 98.12 59 GLY A C 1
ATOM 482 O O . GLY A 1 59 ? -5.855 -16.484 3.789 1 98.12 59 GLY A O 1
ATOM 483 N N . LEU A 1 60 ? -3.963 -15.406 3.564 1 98.56 60 LEU A N 1
ATOM 484 C CA . LEU A 1 60 ? -4.309 -14.852 2.262 1 98.56 60 LEU A CA 1
ATOM 485 C C . LEU A 1 60 ? -3.918 -15.805 1.141 1 98.56 60 LEU A C 1
ATOM 487 O O . LEU A 1 60 ? -2.988 -16.594 1.292 1 98.56 60 LEU A O 1
ATOM 491 N N . VAL A 1 61 ? -4.652 -15.719 0.065 1 98.81 61 VAL A N 1
ATOM 492 C CA . VAL A 1 61 ? -4.395 -16.516 -1.129 1 98.81 61 VAL A CA 1
ATOM 493 C C . VAL A 1 61 ? -4.059 -15.594 -2.301 1 98.81 61 VAL A C 1
ATOM 495 O O . VAL A 1 61 ? -4.836 -14.703 -2.641 1 98.81 61 VAL A O 1
ATOM 498 N N . ASN A 1 62 ? -2.893 -15.766 -2.869 1 98.88 62 ASN A N 1
ATOM 499 C CA . ASN A 1 62 ? -2.459 -15.062 -4.07 1 98.88 62 ASN A CA 1
ATOM 500 C C . ASN A 1 62 ? -2.705 -15.891 -5.328 1 98.88 62 ASN A C 1
ATOM 502 O O . ASN A 1 62 ? -1.997 -16.859 -5.582 1 98.88 62 ASN A O 1
ATOM 506 N N . CYS A 1 63 ? -3.572 -15.414 -6.23 1 98.94 63 CYS A N 1
ATOM 507 C CA . CYS A 1 63 ? -4.09 -16.297 -7.27 1 98.94 63 CYS A CA 1
ATOM 508 C C . CYS A 1 63 ? -3.311 -16.125 -8.562 1 98.94 63 CYS A C 1
ATOM 510 O O . CYS A 1 63 ? -3.602 -16.797 -9.562 1 98.94 63 CYS A O 1
ATOM 512 N N . HIS A 1 64 ? -2.334 -15.336 -8.609 1 98.94 64 HIS A N 1
ATOM 513 C CA . HIS A 1 64 ? -1.439 -15.211 -9.758 1 98.94 64 HIS A CA 1
ATOM 514 C C . HIS A 1 64 ? -0.126 -14.547 -9.359 1 98.94 64 HIS A C 1
ATOM 516 O O . HIS A 1 64 ? -0.114 -13.383 -8.953 1 98.94 64 HIS A O 1
ATOM 522 N N . SER A 1 65 ? 0.942 -15.219 -9.508 1 98.81 65 SER A N 1
ATOM 523 C CA . SER A 1 65 ? 2.26 -14.688 -9.18 1 98.81 65 SER A CA 1
ATOM 524 C C . SER A 1 65 ? 3.324 -15.219 -10.133 1 98.81 65 SER A C 1
ATOM 526 O O . SER A 1 65 ? 3.053 -16.109 -10.945 1 98.81 65 SER A O 1
ATOM 528 N N . HIS A 1 66 ? 4.465 -14.609 -10.141 1 98.81 66 HIS A N 1
ATOM 529 C CA . HIS A 1 66 ? 5.68 -15.047 -10.82 1 98.81 66 HIS A CA 1
ATOM 530 C C . HIS A 1 66 ? 6.852 -15.148 -9.844 1 98.81 66 HIS A C 1
ATOM 532 O O . HIS A 1 66 ? 7.648 -14.219 -9.719 1 98.81 66 HIS A O 1
ATOM 538 N N . ILE A 1 67 ? 7.047 -16.328 -9.281 1 98.69 67 ILE A N 1
ATOM 539 C CA . ILE A 1 67 ? 8.148 -16.531 -8.344 1 98.69 67 ILE A CA 1
ATOM 540 C C . ILE A 1 67 ? 9.477 -16.438 -9.086 1 98.69 67 ILE A C 1
ATOM 542 O O . ILE A 1 67 ? 10.484 -16 -8.523 1 98.69 67 ILE A O 1
ATOM 546 N N . TYR A 1 68 ? 9.453 -16.719 -10.414 1 98.19 68 TYR A N 1
ATOM 547 C CA . TYR A 1 68 ? 10.68 -16.688 -11.211 1 98.19 68 TYR A CA 1
ATOM 548 C C . TYR A 1 68 ? 11.242 -15.281 -11.297 1 98.19 68 TYR A C 1
ATOM 550 O O . TYR A 1 68 ? 12.398 -15.086 -11.68 1 98.19 68 TYR A O 1
ATOM 558 N N . SER A 1 69 ? 10.422 -14.25 -10.961 1 97.62 69 SER A N 1
ATOM 559 C CA . SER A 1 69 ? 10.867 -12.859 -11.055 1 97.62 69 SER A CA 1
ATOM 560 C C . SER A 1 69 ? 11.523 -12.398 -9.766 1 97.62 69 SER A C 1
ATOM 562 O O . SER A 1 69 ? 11.922 -11.234 -9.641 1 97.62 69 SER A O 1
ATOM 564 N N . THR A 1 70 ? 11.75 -13.219 -8.773 1 98.31 70 THR A N 1
ATOM 565 C CA . THR A 1 70 ? 12.211 -12.891 -7.43 1 98.31 70 THR A CA 1
ATOM 566 C C . THR A 1 70 ? 13.516 -12.109 -7.477 1 98.31 70 THR A C 1
ATOM 568 O O . THR A 1 70 ? 13.648 -11.07 -6.832 1 98.31 70 THR A O 1
ATOM 571 N N . PHE A 1 71 ? 14.422 -12.562 -8.32 1 98.12 71 PHE A N 1
ATOM 572 C CA . PHE A 1 71 ? 15.766 -11.992 -8.328 1 98.12 71 PHE A CA 1
ATOM 573 C C . PHE A 1 71 ? 15.82 -10.742 -9.203 1 98.12 71 PHE A C 1
ATOM 575 O O . PHE A 1 71 ? 16.891 -10.188 -9.438 1 98.12 71 PHE A O 1
ATOM 582 N N . ALA A 1 72 ? 14.625 -10.289 -9.68 1 96.81 72 ALA A N 1
ATOM 583 C CA . ALA A 1 72 ? 14.586 -9.055 -10.453 1 96.81 72 ALA A CA 1
ATOM 584 C C . ALA A 1 72 ? 14.656 -7.832 -9.539 1 96.81 72 ALA A C 1
ATOM 586 O O . ALA A 1 72 ? 14.883 -6.715 -10.008 1 96.81 72 ALA A O 1
ATOM 587 N N . ARG A 1 73 ? 14.508 -7.992 -8.273 1 95.69 73 ARG A N 1
ATOM 588 C CA . ARG A 1 73 ? 14.523 -6.855 -7.355 1 95.69 73 ARG A CA 1
ATOM 589 C C . ARG A 1 73 ? 15.859 -6.113 -7.434 1 95.69 73 ARG A C 1
ATOM 591 O O . ARG A 1 73 ? 16.906 -6.684 -7.16 1 95.69 73 ARG A O 1
ATOM 598 N N . GLY A 1 74 ? 15.766 -4.879 -7.773 1 94.19 74 GLY A N 1
ATOM 599 C CA . GLY A 1 74 ? 16.953 -4.043 -7.809 1 94.19 74 GLY A CA 1
ATOM 600 C C . GLY A 1 74 ? 17.797 -4.266 -9.047 1 94.19 74 GLY A C 1
ATOM 601 O O . GLY A 1 74 ? 18.844 -3.621 -9.219 1 94.19 74 GLY A O 1
ATOM 602 N N . TRP A 1 75 ? 17.312 -5.109 -9.898 1 93.19 75 TRP A N 1
ATOM 603 C CA . TRP A 1 75 ? 18.078 -5.395 -11.109 1 93.19 75 TRP A CA 1
ATOM 604 C C . TRP A 1 75 ? 18.078 -4.195 -12.047 1 93.19 75 TRP A C 1
ATOM 606 O O . TRP A 1 75 ? 17.031 -3.672 -12.398 1 93.19 75 TRP A O 1
ATOM 616 N N . VAL A 1 76 ? 19.25 -3.701 -12.352 1 87.25 76 VAL A N 1
ATOM 617 C CA . VAL A 1 76 ? 19.391 -2.586 -13.281 1 87.25 76 VAL A CA 1
ATOM 618 C C . VAL A 1 76 ? 19.828 -3.105 -14.648 1 87.25 76 VAL A C 1
ATOM 620 O O . VAL A 1 76 ? 20.875 -3.738 -14.773 1 87.25 76 VAL A O 1
ATOM 623 N N . THR A 1 77 ? 18.938 -2.971 -15.484 1 78 77 THR A N 1
ATOM 624 C CA . THR A 1 77 ? 19.312 -3.342 -16.844 1 78 77 THR A CA 1
ATOM 625 C C . THR A 1 77 ? 19.172 -2.145 -17.781 1 78 77 THR A C 1
ATOM 627 O O . THR A 1 77 ? 18.422 -1.212 -17.516 1 78 77 THR A O 1
ATOM 630 N N . LYS A 1 78 ? 20.156 -2.008 -18.75 1 75.62 78 LYS A N 1
ATOM 631 C CA . LYS A 1 78 ? 20.125 -0.93 -19.734 1 75.62 78 LYS A CA 1
ATOM 632 C C . LYS A 1 78 ? 18.969 -1.11 -20.719 1 75.62 78 LYS A C 1
ATOM 634 O O . LYS A 1 78 ? 19.016 -1.985 -21.578 1 75.62 78 LYS A O 1
ATOM 639 N N . CYS A 1 79 ? 17.719 -0.774 -20.312 1 76.88 79 CYS A N 1
ATOM 640 C CA . CYS A 1 79 ? 16.578 -0.887 -21.219 1 76.88 79 CYS A CA 1
ATOM 641 C C . CYS A 1 79 ? 15.672 0.336 -21.109 1 76.88 79 CYS A C 1
ATOM 643 O O . CYS A 1 79 ? 15.508 0.893 -20.016 1 76.88 79 CYS A O 1
ATOM 645 N N . ASN A 1 80 ? 15.289 0.889 -22.203 1 81.44 80 ASN A N 1
ATOM 646 C CA . ASN A 1 80 ? 14.312 1.969 -22.312 1 81.44 80 ASN A CA 1
ATOM 647 C C . ASN A 1 80 ? 13.125 1.571 -23.188 1 81.44 80 ASN A C 1
ATOM 649 O O . ASN A 1 80 ? 12.977 2.074 -24.312 1 81.44 80 ASN A O 1
ATOM 653 N N . PRO A 1 81 ? 12.266 0.793 -22.484 1 85.94 81 PRO A N 1
ATOM 654 C CA . PRO A 1 81 ? 11.188 0.239 -23.312 1 85.94 81 PRO A CA 1
ATOM 655 C C . PRO A 1 81 ? 10.164 1.291 -23.719 1 85.94 81 PRO A C 1
ATOM 657 O O . PRO A 1 81 ? 9.773 2.133 -22.922 1 85.94 81 PRO A O 1
ATOM 660 N N . LYS A 1 82 ? 9.82 1.246 -25.016 1 85.75 82 LYS A N 1
ATOM 661 C CA . LYS A 1 82 ? 8.797 2.141 -25.547 1 85.75 82 LYS A CA 1
ATOM 662 C C . LYS A 1 82 ? 7.445 1.435 -25.656 1 85.75 82 LYS A C 1
ATOM 664 O O . LYS A 1 82 ? 6.434 2.059 -25.969 1 85.75 82 LYS A O 1
ATOM 669 N N . SER A 1 83 ? 7.449 0.132 -25.328 1 88.12 83 SER A N 1
ATOM 670 C CA . SER A 1 83 ? 6.238 -0.685 -25.344 1 88.12 83 SER A CA 1
ATOM 671 C C . SER A 1 83 ? 6.328 -1.825 -24.328 1 88.12 83 SER A C 1
ATOM 673 O O . SER A 1 83 ? 7.387 -2.066 -23.75 1 88.12 83 SER A O 1
ATOM 675 N N . PHE A 1 84 ? 5.18 -2.484 -24.109 1 90.12 84 PHE A N 1
ATOM 676 C CA . PHE A 1 84 ? 5.141 -3.617 -23.188 1 90.12 84 PHE A CA 1
ATOM 677 C C . PHE A 1 84 ? 5.973 -4.777 -23.719 1 90.12 84 PHE A C 1
ATOM 679 O O . PHE A 1 84 ? 6.691 -5.434 -22.969 1 90.12 84 PHE A O 1
ATOM 686 N N . VAL A 1 85 ? 5.949 -5.027 -24.969 1 91.06 85 VAL A N 1
ATOM 687 C CA . VAL A 1 85 ? 6.695 -6.121 -25.594 1 91.06 85 VAL A CA 1
ATOM 688 C C . VAL A 1 85 ? 8.195 -5.855 -25.469 1 91.06 85 VAL A C 1
ATOM 690 O O . VAL A 1 85 ? 8.977 -6.773 -25.203 1 91.06 85 VAL A O 1
ATOM 693 N N . GLU A 1 86 ? 8.562 -4.602 -25.641 1 90.94 86 GLU A N 1
ATOM 694 C CA . GLU A 1 86 ? 9.961 -4.238 -25.469 1 90.94 86 GLU A CA 1
ATOM 695 C C . GLU A 1 86 ? 10.414 -4.469 -24.031 1 90.94 86 GLU A C 1
ATOM 697 O O . GLU A 1 86 ? 11.57 -4.844 -23.797 1 90.94 86 GLU A O 1
ATOM 702 N N . LEU A 1 87 ? 9.508 -4.23 -23.141 1 89.5 87 LEU A N 1
ATOM 703 C CA . LEU A 1 87 ? 9.797 -4.504 -21.75 1 89.5 87 LEU A CA 1
ATOM 704 C C . LEU A 1 87 ? 10.039 -5.996 -21.516 1 89.5 87 LEU A C 1
ATOM 706 O O . LEU A 1 87 ? 10.969 -6.379 -20.812 1 89.5 87 LEU A O 1
ATOM 710 N N . LEU A 1 88 ? 9.211 -6.852 -22.078 1 92.5 88 LEU A N 1
ATOM 711 C CA . LEU A 1 88 ? 9.375 -8.297 -21.984 1 92.5 88 LEU A CA 1
ATOM 712 C C . LEU A 1 88 ? 10.727 -8.734 -22.547 1 92.5 88 LEU A C 1
ATOM 714 O O . LEU A 1 88 ? 11.477 -9.453 -21.891 1 92.5 88 LEU A O 1
ATOM 718 N N . GLU A 1 89 ? 11.078 -8.219 -23.688 1 91.81 89 GLU A N 1
ATOM 719 C CA . GLU A 1 89 ? 12.305 -8.602 -24.391 1 91.81 89 GLU A CA 1
ATOM 720 C C . GLU A 1 89 ? 13.539 -8.078 -23.672 1 91.81 89 GLU A C 1
ATOM 722 O O . GLU A 1 89 ? 14.562 -8.766 -23.594 1 91.81 89 GLU A O 1
ATOM 727 N N . GLY A 1 90 ? 13.352 -6.918 -23.156 1 89.06 90 GLY A N 1
ATOM 728 C CA . GLY A 1 90 ? 14.508 -6.227 -22.609 1 89.06 90 GLY A CA 1
ATOM 729 C C . GLY A 1 90 ? 14.812 -6.625 -21.172 1 89.06 90 GLY A C 1
ATOM 730 O O . GLY A 1 90 ? 15.93 -6.438 -20.688 1 89.06 90 GLY A O 1
ATOM 731 N N . MET A 1 91 ? 13.82 -7.23 -20.531 1 91.5 91 MET A N 1
ATOM 732 C CA . MET A 1 91 ? 14.031 -7.5 -19.109 1 91.5 91 MET A CA 1
ATOM 733 C C . MET A 1 91 ? 13.594 -8.914 -18.75 1 91.5 91 MET A C 1
ATOM 735 O O . MET A 1 91 ? 14.422 -9.781 -18.469 1 91.5 91 MET A O 1
ATOM 739 N N . TRP A 1 92 ? 12.391 -9.227 -18.922 1 93.88 92 TRP A N 1
ATOM 740 C CA . TRP A 1 92 ? 11.797 -10.422 -18.328 1 93.88 92 TRP A CA 1
ATOM 741 C C . TRP A 1 92 ? 12.25 -11.68 -19.047 1 93.88 92 TRP A C 1
ATOM 743 O O . TRP A 1 92 ? 12.547 -12.695 -18.422 1 93.88 92 TRP A O 1
ATOM 753 N N . TRP A 1 93 ? 12.32 -11.625 -20.422 1 95.38 93 TRP A N 1
ATOM 754 C CA . TRP A 1 93 ? 12.719 -12.805 -21.188 1 95.38 93 TRP A CA 1
ATOM 755 C C . TRP A 1 93 ? 14.211 -13.07 -21.031 1 95.38 93 TRP A C 1
ATOM 757 O O . TRP A 1 93 ? 14.656 -14.219 -21.141 1 95.38 93 TRP A O 1
ATOM 767 N N . LYS A 1 94 ? 14.977 -12.008 -20.734 1 94.75 94 LYS A N 1
ATOM 768 C CA . LYS A 1 94 ? 16.375 -12.211 -20.391 1 94.75 94 LYS A CA 1
ATOM 769 C C . LYS A 1 94 ? 16.516 -12.922 -19.047 1 94.75 94 LYS A C 1
ATOM 771 O O . LYS A 1 94 ? 17.328 -13.844 -18.906 1 94.75 94 LYS A O 1
ATOM 776 N N . LEU A 1 95 ? 15.695 -12.555 -18.141 1 96.44 95 LEU A N 1
ATOM 777 C CA . LEU A 1 95 ? 15.75 -13.125 -16.797 1 96.44 95 LEU A CA 1
ATOM 778 C C . LEU A 1 95 ? 15.297 -14.578 -16.812 1 96.44 95 LEU A C 1
ATOM 780 O O . LEU A 1 95 ? 15.992 -15.453 -16.297 1 96.44 95 LEU A O 1
ATOM 784 N N . ASP A 1 96 ? 14.125 -14.844 -17.359 1 96.69 96 ASP A N 1
ATOM 785 C CA . ASP A 1 96 ? 13.578 -16.188 -17.266 1 96.69 96 ASP A CA 1
ATOM 786 C C . ASP A 1 96 ? 14.438 -17.188 -18.062 1 96.69 96 ASP A C 1
ATOM 788 O O . ASP A 1 96 ? 14.555 -18.344 -17.672 1 96.69 96 ASP A O 1
ATOM 792 N N . ARG A 1 97 ? 15.109 -16.766 -19.156 1 96.44 97 ARG A N 1
ATOM 793 C CA . ARG A 1 97 ? 15.969 -17.625 -19.953 1 96.44 97 ARG A CA 1
ATOM 794 C C . ARG A 1 97 ? 17.188 -18.078 -19.156 1 96.44 97 ARG A C 1
ATOM 796 O O . ARG A 1 97 ? 17.734 -19.156 -19.406 1 96.44 97 ARG A O 1
ATOM 803 N N . ALA A 1 98 ? 17.516 -17.312 -18.172 1 97.5 98 ALA A N 1
ATOM 804 C CA . ALA A 1 98 ? 18.781 -17.531 -17.469 1 97.5 98 ALA A CA 1
ATOM 805 C C . ALA A 1 98 ? 18.562 -18.328 -16.188 1 97.5 98 ALA A C 1
ATOM 807 O O . ALA A 1 98 ? 19.516 -18.672 -15.484 1 97.5 98 ALA A O 1
ATOM 808 N N . LEU A 1 99 ? 17.406 -18.734 -15.867 1 98.44 99 LEU A N 1
ATOM 809 C CA . LEU A 1 99 ? 17.094 -19.391 -14.602 1 98.44 99 LEU A CA 1
ATOM 810 C C . LEU A 1 99 ? 17.359 -20.891 -14.688 1 98.44 99 LEU A C 1
ATOM 812 O O . LEU A 1 99 ? 16.844 -21.562 -15.594 1 98.44 99 LEU A O 1
ATOM 816 N N . GLY A 1 100 ? 18.156 -21.391 -13.812 1 98.38 100 GLY A N 1
ATOM 817 C CA . GLY A 1 100 ? 18.406 -22.797 -13.617 1 98.38 100 GLY A CA 1
ATOM 818 C C . GLY A 1 100 ? 17.906 -23.328 -12.289 1 98.38 100 GLY A C 1
ATOM 819 O O . GLY A 1 100 ? 17.109 -22.672 -11.617 1 98.38 100 GLY A O 1
ATOM 820 N N . GLU A 1 101 ? 18.328 -24.484 -11.953 1 98.69 101 GLU A N 1
ATOM 821 C CA . GLU A 1 101 ? 17.828 -25.172 -10.773 1 98.69 101 GLU A CA 1
ATOM 822 C C . GLU A 1 101 ? 18.094 -24.375 -9.508 1 98.69 101 GLU A C 1
ATOM 824 O O . GLU A 1 101 ? 17.203 -24.219 -8.664 1 98.69 101 GLU A O 1
ATOM 829 N N . GLU A 1 102 ? 19.312 -23.859 -9.391 1 98.62 102 GLU A N 1
ATOM 830 C CA . GLU A 1 102 ? 19.703 -23.141 -8.188 1 98.62 102 GLU A CA 1
ATOM 831 C C . GLU A 1 102 ? 18.891 -21.859 -8.031 1 98.62 102 GLU A C 1
ATOM 833 O O . GLU A 1 102 ? 18.438 -21.531 -6.934 1 98.62 102 GLU A O 1
ATOM 838 N N . GLU A 1 103 ? 18.766 -21.109 -9.164 1 98.81 103 GLU A N 1
ATOM 839 C CA . GLU A 1 103 ? 17.984 -19.875 -9.141 1 98.81 103 GLU A CA 1
ATOM 840 C C . GLU A 1 103 ? 16.531 -20.156 -8.773 1 98.81 103 GLU A C 1
ATOM 842 O O . GLU A 1 103 ? 15.938 -19.422 -7.977 1 98.81 103 GLU A O 1
ATOM 847 N N . ILE A 1 104 ? 15.984 -21.219 -9.297 1 98.88 104 ILE A N 1
ATOM 848 C CA . ILE A 1 104 ? 14.594 -21.578 -9.016 1 98.88 104 ILE A CA 1
ATOM 849 C C . ILE A 1 104 ? 14.438 -21.938 -7.543 1 98.88 104 ILE A C 1
ATOM 851 O O . ILE A 1 104 ? 13.5 -21.484 -6.883 1 98.88 104 ILE A O 1
ATOM 855 N N . TYR A 1 105 ? 15.375 -22.703 -7.035 1 98.81 105 TYR A N 1
ATOM 856 C CA . TYR A 1 105 ? 15.32 -23.172 -5.656 1 98.81 105 TYR A CA 1
ATOM 857 C C . TYR A 1 105 ? 15.336 -22.016 -4.676 1 98.81 105 TYR A C 1
ATOM 859 O O . TYR A 1 105 ? 14.461 -21.906 -3.811 1 98.81 105 TYR A O 1
ATOM 867 N N . TYR A 1 106 ? 16.234 -21.109 -4.848 1 98.75 106 TYR A N 1
ATOM 868 C CA . TYR A 1 106 ? 16.359 -20 -3.904 1 98.75 106 TYR A CA 1
ATOM 869 C C . TYR A 1 106 ? 15.25 -18.969 -4.125 1 98.75 106 TYR A C 1
ATOM 871 O O . TYR A 1 106 ? 14.781 -18.344 -3.172 1 98.75 106 TYR A O 1
ATOM 879 N N . SER A 1 107 ? 14.812 -18.797 -5.383 1 98.75 107 SER A N 1
ATOM 880 C CA . SER A 1 107 ? 13.641 -17.953 -5.605 1 98.75 107 SER A CA 1
ATOM 881 C C . SER A 1 107 ? 12.43 -18.484 -4.844 1 98.75 107 SER A C 1
ATOM 883 O O . SER A 1 107 ? 11.68 -17.703 -4.254 1 98.75 107 SER A O 1
ATOM 885 N N . GLY A 1 108 ? 12.273 -19.797 -4.902 1 98.69 108 GLY A N 1
ATOM 886 C CA . GLY A 1 108 ? 11.164 -20.422 -4.199 1 98.69 108 GLY A CA 1
ATOM 887 C C . GLY A 1 108 ? 11.242 -20.25 -2.693 1 98.69 108 GLY A C 1
ATOM 888 O O . GLY A 1 108 ? 10.25 -19.891 -2.055 1 98.69 108 GLY A O 1
ATOM 889 N N . LEU A 1 109 ? 12.422 -20.453 -2.127 1 98.44 109 LEU A N 1
ATOM 890 C CA . LEU A 1 109 ? 12.609 -20.328 -0.688 1 98.44 109 LEU A CA 1
ATOM 891 C C . LEU A 1 109 ? 12.352 -18.891 -0.241 1 98.44 109 LEU A C 1
ATOM 893 O O . LEU A 1 109 ? 11.594 -18.656 0.705 1 98.44 109 LEU A O 1
ATOM 897 N N . ILE A 1 110 ? 12.969 -17.953 -0.934 1 98.25 110 ILE A N 1
ATOM 898 C CA . ILE A 1 110 ? 12.828 -16.547 -0.602 1 98.25 110 ILE A CA 1
ATOM 899 C C . ILE A 1 110 ? 11.367 -16.125 -0.715 1 98.25 110 ILE A C 1
ATOM 901 O O . ILE A 1 110 ? 10.828 -15.469 0.177 1 98.25 110 ILE A O 1
ATOM 905 N N . SER A 1 111 ? 10.75 -16.531 -1.813 1 98.38 111 SER A N 1
ATOM 906 C CA . SER A 1 111 ? 9.367 -16.125 -2.035 1 98.38 111 SER A CA 1
ATOM 907 C C . SER A 1 111 ? 8.453 -16.656 -0.933 1 98.38 111 SER A C 1
ATOM 909 O O . SER A 1 111 ? 7.551 -15.953 -0.474 1 98.38 111 SER A O 1
ATOM 911 N N . SER A 1 112 ? 8.641 -17.922 -0.554 1 97.94 112 SER A N 1
ATOM 912 C CA . SER A 1 112 ? 7.809 -18.484 0.506 1 97.94 112 SER A CA 1
ATOM 913 C C . SER A 1 112 ? 7.941 -17.688 1.798 1 97.94 112 SER A C 1
ATOM 915 O O . SER A 1 112 ? 6.945 -17.375 2.451 1 97.94 112 SER A O 1
ATOM 917 N N . MET A 1 113 ? 9.109 -17.281 2.145 1 97.12 113 MET A N 1
ATOM 918 C CA . MET A 1 113 ? 9.359 -16.516 3.365 1 97.12 113 MET A CA 1
ATOM 919 C C . MET A 1 113 ? 8.758 -15.125 3.27 1 97.12 113 MET A C 1
ATOM 921 O O . MET A 1 113 ? 8.133 -14.641 4.219 1 97.12 113 MET A O 1
ATOM 925 N N . GLU A 1 114 ? 8.945 -14.508 2.129 1 97 114 GLU A N 1
ATOM 926 C CA . GLU A 1 114 ? 8.43 -13.164 1.933 1 97 114 GLU A CA 1
ATOM 927 C C . GLU A 1 114 ? 6.902 -13.156 1.877 1 97 114 GLU A C 1
ATOM 929 O O . GLU A 1 114 ? 6.262 -12.242 2.389 1 97 114 GLU A O 1
ATOM 934 N N . PHE A 1 115 ? 6.297 -14.148 1.242 1 98.25 115 PHE A N 1
ATOM 935 C CA . PHE A 1 115 ? 4.848 -14.32 1.238 1 98.25 115 PHE A CA 1
ATOM 936 C C . PHE A 1 115 ? 4.32 -14.484 2.658 1 98.25 115 PHE A C 1
ATOM 938 O O . PHE A 1 115 ? 3.32 -13.859 3.029 1 98.25 115 PHE A O 1
ATOM 945 N N . LEU A 1 116 ? 5 -15.289 3.438 1 97.75 116 LEU A N 1
ATOM 946 C CA . LEU A 1 116 ? 4.594 -15.508 4.824 1 97.75 116 LEU A CA 1
ATOM 947 C C . LEU A 1 116 ? 4.609 -14.195 5.605 1 97.75 116 LEU A C 1
ATOM 949 O O . LEU A 1 116 ? 3.693 -13.922 6.383 1 97.75 116 LEU A O 1
ATOM 953 N N . LYS A 1 117 ? 5.598 -13.383 5.395 1 96.19 117 LYS A N 1
ATOM 954 C CA . LYS A 1 117 ? 5.691 -12.094 6.078 1 96.19 117 LYS A CA 1
ATOM 955 C C . LYS A 1 117 ? 4.492 -11.211 5.754 1 96.19 117 LYS A C 1
ATOM 957 O O . LYS A 1 117 ? 4.129 -10.328 6.539 1 96.19 117 LYS A O 1
ATOM 962 N N . ASP A 1 118 ? 3.873 -11.516 4.625 1 96.94 118 ASP A N 1
ATOM 963 C CA . ASP A 1 118 ? 2.715 -10.734 4.207 1 96.94 118 ASP A CA 1
ATOM 964 C C . ASP A 1 118 ? 1.424 -11.531 4.371 1 96.94 118 ASP A C 1
ATOM 966 O O . ASP A 1 118 ? 0.386 -11.164 3.816 1 96.94 118 ASP A O 1
ATOM 970 N N . GLY A 1 119 ? 1.454 -12.625 5.07 1 97.94 119 GLY A N 1
ATOM 971 C CA . GLY A 1 119 ? 0.265 -13.367 5.465 1 97.94 119 GLY A CA 1
ATOM 972 C C . GLY A 1 119 ? -0.27 -14.266 4.363 1 97.94 119 GLY A C 1
ATOM 973 O O . GLY A 1 119 ? -1.377 -14.797 4.473 1 97.94 119 GLY A O 1
ATOM 974 N N . VAL A 1 120 ? 0.482 -14.43 3.301 1 98.75 120 VAL A N 1
ATOM 975 C CA . VAL A 1 120 ? 0.058 -15.312 2.215 1 98.75 120 VAL A CA 1
ATOM 976 C C . VAL A 1 120 ? 0.424 -16.75 2.547 1 98.75 120 VAL A C 1
ATOM 978 O O . VAL A 1 120 ? 1.595 -17.062 2.775 1 98.75 120 VAL A O 1
ATOM 981 N N . THR A 1 121 ? -0.555 -17.609 2.543 1 98.81 121 THR A N 1
ATOM 982 C CA . THR A 1 121 ? -0.33 -19 2.9 1 98.81 121 THR A CA 1
ATOM 983 C C . THR A 1 121 ? -0.536 -19.906 1.691 1 98.81 121 THR A C 1
ATOM 985 O O . THR A 1 121 ? -0.232 -21.094 1.746 1 98.81 121 THR A O 1
ATOM 988 N N . THR A 1 122 ? -1.045 -19.375 0.608 1 98.88 122 THR A N 1
ATOM 989 C CA . THR A 1 122 ? -1.257 -20.125 -0.626 1 98.88 122 THR A CA 1
ATOM 990 C C . THR A 1 122 ? -0.964 -19.25 -1.844 1 98.88 122 THR A C 1
ATOM 992 O O . THR A 1 122 ? -1.404 -18.109 -1.91 1 98.88 122 THR A O 1
ATOM 995 N N . VAL A 1 123 ? -0.194 -19.812 -2.816 1 98.88 123 VAL A N 1
ATOM 996 C CA . VAL A 1 123 ? 0.161 -19.031 -3.99 1 98.88 123 VAL A CA 1
ATOM 997 C C . VAL A 1 123 ? -0.092 -19.844 -5.258 1 98.88 123 VAL A C 1
ATOM 999 O O . VAL A 1 123 ? 0.161 -21.047 -5.289 1 98.88 123 VAL A O 1
ATOM 1002 N N . ILE A 1 124 ? -0.705 -19.234 -6.262 1 98.94 124 ILE A N 1
ATOM 1003 C CA . ILE A 1 124 ? -0.764 -19.766 -7.621 1 98.94 124 ILE A CA 1
ATOM 1004 C C . ILE A 1 124 ? 0.311 -19.094 -8.477 1 98.94 124 ILE A C 1
ATOM 1006 O O . ILE A 1 124 ? 0.276 -17.891 -8.703 1 98.94 124 ILE A O 1
ATOM 1010 N N . ASP A 1 125 ? 1.258 -19.938 -8.938 1 98.88 125 ASP A N 1
ATOM 1011 C CA . ASP A 1 125 ? 2.451 -19.391 -9.586 1 98.88 125 ASP A CA 1
ATOM 1012 C C . ASP A 1 125 ? 2.514 -19.812 -11.055 1 98.88 125 ASP A C 1
ATOM 1014 O O . ASP A 1 125 ? 2.207 -20.953 -11.398 1 98.88 125 ASP A O 1
ATOM 1018 N N . HIS A 1 126 ? 2.777 -18.828 -11.836 1 98.88 126 HIS A N 1
ATOM 1019 C CA . HIS A 1 126 ? 3.018 -18.984 -13.266 1 98.88 126 HIS A CA 1
ATOM 1020 C C . HIS A 1 126 ? 4.508 -18.891 -13.586 1 98.88 126 HIS A C 1
ATOM 1022 O O . HIS A 1 126 ? 5.043 -17.797 -13.758 1 98.88 126 HIS A O 1
ATOM 1028 N N . HIS A 1 127 ? 5.188 -20.047 -13.797 1 98.81 127 HIS A N 1
ATOM 1029 C CA . HIS A 1 127 ? 6.641 -20.156 -13.75 1 98.81 127 HIS A CA 1
ATOM 1030 C C . HIS A 1 127 ? 7.234 -20.172 -15.156 1 98.81 127 HIS A C 1
ATOM 1032 O O . HIS A 1 127 ? 6.559 -20.562 -16.109 1 98.81 127 HIS A O 1
ATOM 1038 N N . ALA A 1 128 ? 8.445 -19.688 -15.289 1 98.44 128 ALA A N 1
ATOM 1039 C CA . ALA A 1 128 ? 9.258 -19.828 -16.5 1 98.44 128 ALA A CA 1
ATOM 1040 C C . ALA A 1 128 ? 10.734 -19.953 -16.141 1 98.44 128 ALA A C 1
ATOM 1042 O O . ALA A 1 128 ? 11.227 -19.297 -15.227 1 98.44 128 ALA A O 1
ATOM 1043 N N . SER A 1 129 ? 11.43 -20.844 -16.797 1 98.38 129 SER A N 1
ATOM 1044 C CA . SER A 1 129 ? 12.883 -20.984 -16.688 1 98.38 129 SER A CA 1
ATOM 1045 C C . SER A 1 129 ? 13.469 -21.578 -17.969 1 98.38 129 SER A C 1
ATOM 1047 O O . SER A 1 129 ? 12.953 -22.547 -18.516 1 98.38 129 SER A O 1
ATOM 1049 N N . GLY A 1 130 ? 14.508 -21 -18.453 1 97.38 130 GLY A N 1
ATOM 1050 C CA . GLY A 1 130 ? 15.062 -21.375 -19.734 1 97.38 130 GLY A CA 1
ATOM 1051 C C . GLY A 1 130 ? 16.188 -22.391 -19.625 1 97.38 130 GLY A C 1
ATOM 1052 O O . GLY A 1 130 ? 16.391 -23.203 -20.531 1 97.38 130 GLY A O 1
ATOM 1053 N N . LYS A 1 131 ? 16.938 -22.375 -18.562 1 97.62 131 LYS A N 1
ATOM 1054 C CA . LYS A 1 131 ? 18.062 -23.297 -18.406 1 97.62 131 LYS A CA 1
ATOM 1055 C C . LYS A 1 131 ? 17.578 -24.672 -17.953 1 97.62 131 LYS A C 1
ATOM 1057 O O . LYS A 1 131 ? 18.297 -25.672 -18.109 1 97.62 131 LYS A O 1
ATOM 1062 N N . ILE A 1 132 ? 16.391 -24.703 -17.406 1 98.19 132 ILE A N 1
ATOM 1063 C CA . ILE A 1 132 ? 15.781 -25.969 -17.016 1 98.19 132 ILE A CA 1
ATOM 1064 C C . ILE A 1 132 ? 14.266 -25.891 -17.188 1 98.19 132 ILE A C 1
ATOM 1066 O O . ILE A 1 132 ? 13.617 -25.016 -16.625 1 98.19 132 ILE A O 1
ATOM 1070 N N . ILE A 1 133 ? 13.734 -26.719 -17.953 1 98.38 133 ILE A N 1
ATOM 1071 C CA . ILE A 1 133 ? 12.289 -26.797 -18.141 1 98.38 133 ILE A CA 1
ATOM 1072 C C . ILE A 1 133 ? 11.734 -28.016 -17.422 1 98.38 133 ILE A C 1
ATOM 1074 O O . ILE A 1 133 ? 10.984 -27.891 -16.438 1 98.38 133 ILE A O 1
ATOM 1078 N N . LYS A 1 134 ? 12.219 -29.219 -17.812 1 98.06 134 LYS A N 1
ATOM 1079 C CA . LYS A 1 134 ? 11.758 -30.438 -17.172 1 98.06 134 LYS A CA 1
ATOM 1080 C C . LYS A 1 134 ? 12.25 -30.531 -15.727 1 98.06 134 LYS A C 1
ATOM 1082 O O . LYS A 1 134 ? 13.453 -30.391 -15.469 1 98.06 134 LYS A O 1
ATOM 1087 N N . GLY A 1 135 ? 11.359 -30.672 -14.852 1 98.44 135 GLY A N 1
ATOM 1088 C CA . GLY A 1 135 ? 11.703 -30.812 -13.445 1 98.44 135 GLY A CA 1
ATOM 1089 C C . GLY A 1 135 ? 11.68 -29.5 -12.688 1 98.44 135 GLY A C 1
ATOM 1090 O O . GLY A 1 135 ? 11.781 -29.484 -11.461 1 98.44 135 GLY A O 1
ATOM 1091 N N . SER A 1 136 ? 11.547 -28.375 -13.359 1 98.75 136 SER A N 1
ATOM 1092 C CA . SER A 1 136 ? 11.562 -27.062 -12.719 1 98.75 136 SER A CA 1
ATOM 1093 C C . SER A 1 136 ? 10.43 -26.922 -11.711 1 98.75 136 SER A C 1
ATOM 1095 O O . SER A 1 136 ? 10.617 -26.359 -10.641 1 98.75 136 SER A O 1
ATOM 1097 N N . LEU A 1 137 ? 9.25 -27.422 -12.031 1 98.81 137 LEU A N 1
ATOM 1098 C CA . LEU A 1 137 ? 8.109 -27.312 -11.125 1 98.81 137 LEU A CA 1
ATOM 1099 C C . LEU A 1 137 ? 8.32 -28.156 -9.875 1 98.81 137 LEU A C 1
ATOM 1101 O O . LEU A 1 137 ? 7.848 -27.797 -8.797 1 98.81 137 LEU A O 1
ATOM 1105 N N . ASP A 1 138 ? 9.078 -29.266 -10.039 1 98.69 138 ASP A N 1
ATOM 1106 C CA . ASP A 1 138 ? 9.438 -30.062 -8.867 1 98.69 138 ASP A CA 1
ATOM 1107 C C . ASP A 1 138 ? 10.352 -29.281 -7.93 1 98.69 138 ASP A C 1
ATOM 1109 O O . ASP A 1 138 ? 10.211 -29.359 -6.707 1 98.69 138 ASP A O 1
ATOM 1113 N N . VAL A 1 139 ? 11.289 -28.578 -8.516 1 98.69 139 VAL A N 1
ATOM 1114 C CA . VAL A 1 139 ? 12.188 -27.75 -7.73 1 98.69 139 VAL A CA 1
ATOM 1115 C C . VAL A 1 139 ? 11.391 -26.672 -7.008 1 98.69 139 VAL A C 1
ATOM 1117 O O . VAL A 1 139 ? 11.625 -26.406 -5.824 1 98.69 139 VAL A O 1
ATOM 1120 N N . LEU A 1 140 ? 10.469 -26.094 -7.699 1 98.44 140 LEU A N 1
ATOM 1121 C CA . LEU A 1 140 ? 9.625 -25.047 -7.121 1 98.44 140 LEU A CA 1
ATOM 1122 C C . LEU A 1 140 ? 8.797 -25.609 -5.965 1 98.44 140 LEU A C 1
ATOM 1124 O O . LEU A 1 140 ? 8.703 -24.984 -4.906 1 98.44 140 LEU A O 1
ATOM 1128 N N . LYS A 1 141 ? 8.148 -26.734 -6.176 1 98.69 141 LYS A N 1
ATOM 1129 C CA . LYS A 1 141 ? 7.363 -27.375 -5.117 1 98.69 141 LYS A CA 1
ATOM 1130 C C . LYS A 1 141 ? 8.227 -27.656 -3.891 1 98.69 141 LYS A C 1
ATOM 1132 O O . LYS A 1 141 ? 7.809 -27.406 -2.758 1 98.69 141 LYS A O 1
ATOM 1137 N N . LYS A 1 142 ? 9.383 -28.203 -4.094 1 98.44 142 LYS A N 1
ATOM 1138 C CA . LYS A 1 142 ? 10.305 -28.516 -3.002 1 98.44 142 LYS A CA 1
ATOM 1139 C C . LYS A 1 142 ? 10.617 -27.281 -2.176 1 98.44 142 LYS A C 1
ATOM 1141 O O . LYS A 1 142 ? 10.547 -27.312 -0.945 1 98.44 142 LYS A O 1
ATOM 1146 N N . SER A 1 143 ? 10.984 -26.203 -2.859 1 98.38 143 SER A N 1
ATOM 1147 C CA . SER A 1 143 ? 11.422 -24.984 -2.172 1 98.38 143 SER A CA 1
ATOM 1148 C C . SER A 1 143 ? 10.234 -24.234 -1.572 1 98.38 143 SER A C 1
ATOM 1150 O O . SER A 1 143 ? 10.266 -23.859 -0.402 1 98.38 143 SER A O 1
ATOM 1152 N N . VAL A 1 144 ? 9.102 -24.062 -2.293 1 98.5 144 VAL A N 1
ATOM 1153 C CA . VAL A 1 144 ? 7.984 -23.219 -1.88 1 98.5 144 VAL A CA 1
ATOM 1154 C C . VAL A 1 144 ? 7.129 -23.969 -0.853 1 98.5 144 VAL A C 1
ATOM 1156 O O . VAL A 1 144 ? 6.758 -23.391 0.177 1 98.5 144 VAL A O 1
ATOM 1159 N N . CYS A 1 145 ? 6.863 -25.25 -1.12 1 98.31 145 CYS A N 1
ATOM 1160 C CA . CYS A 1 145 ? 5.883 -25.969 -0.325 1 98.31 145 CYS A CA 1
ATOM 1161 C C . CYS A 1 145 ? 6.566 -26.844 0.73 1 98.31 145 CYS A C 1
ATOM 1163 O O . CYS A 1 145 ? 6.281 -26.703 1.922 1 98.31 145 CYS A O 1
ATOM 1165 N N . ASP A 1 146 ? 7.445 -27.688 0.29 1 97.88 146 ASP A N 1
ATOM 1166 C CA . ASP A 1 146 ? 8.023 -28.672 1.204 1 97.88 146 ASP A CA 1
ATOM 1167 C C . ASP A 1 146 ? 8.938 -27.984 2.227 1 97.88 146 ASP A C 1
ATOM 1169 O O . ASP A 1 146 ? 8.859 -28.281 3.422 1 97.88 146 ASP A O 1
ATOM 1173 N N . GLU A 1 147 ? 9.797 -27.094 1.785 1 97.38 147 GLU A N 1
ATOM 1174 C CA . GLU A 1 147 ? 10.734 -26.406 2.678 1 97.38 147 GLU A CA 1
ATOM 1175 C C . GLU A 1 147 ? 10.18 -25.062 3.143 1 97.38 147 GLU A C 1
ATOM 1177 O O . GLU A 1 147 ? 10.375 -24.672 4.293 1 97.38 147 GLU A O 1
ATOM 1182 N N . GLY A 1 148 ? 9.461 -24.391 2.285 1 97.06 148 GLY A N 1
ATOM 1183 C CA . GLY A 1 148 ? 8.914 -23.078 2.617 1 97.06 148 GLY A CA 1
ATOM 1184 C C . GLY A 1 148 ? 7.656 -23.156 3.469 1 97.06 148 GLY A C 1
ATOM 1185 O O . GLY A 1 148 ? 7.355 -22.234 4.223 1 97.06 148 GLY A O 1
ATOM 1186 N N . GLY A 1 149 ? 6.844 -24.203 3.205 1 97.44 149 GLY A N 1
ATOM 1187 C CA . GLY A 1 149 ? 5.75 -24.5 4.113 1 97.44 149 GLY A CA 1
ATOM 1188 C C . GLY A 1 149 ? 4.422 -23.922 3.658 1 97.44 149 GLY A C 1
ATOM 1189 O O . GLY A 1 149 ? 3.396 -24.125 4.316 1 97.44 149 GLY A O 1
ATOM 1190 N N . ILE A 1 150 ? 4.352 -23.156 2.535 1 98.19 150 ILE A N 1
ATOM 1191 C CA . ILE A 1 150 ? 3.066 -22.641 2.082 1 98.19 150 ILE A CA 1
ATOM 1192 C C . ILE A 1 150 ? 2.502 -23.547 0.993 1 98.19 150 ILE A C 1
ATOM 1194 O O . ILE A 1 150 ? 3.201 -24.438 0.486 1 98.19 150 ILE A O 1
ATOM 1198 N N . ARG A 1 151 ? 1.225 -23.453 0.708 1 98.69 151 ARG A N 1
ATOM 1199 C CA . ARG A 1 151 ? 0.585 -24.219 -0.351 1 98.69 151 ARG A CA 1
ATOM 1200 C C . ARG A 1 151 ? 0.82 -23.578 -1.716 1 98.69 151 ARG A C 1
ATOM 1202 O O . ARG A 1 151 ? 0.999 -22.359 -1.814 1 98.69 151 ARG A O 1
ATOM 1209 N N . GLY A 1 152 ? 0.824 -24.453 -2.744 1 98.56 152 GLY A N 1
ATOM 1210 C CA . GLY A 1 152 ? 1.096 -23.891 -4.055 1 98.56 152 GLY A CA 1
ATOM 1211 C C . GLY A 1 152 ? 0.383 -24.609 -5.18 1 98.56 152 GLY A C 1
ATOM 1212 O O . GLY A 1 152 ? 0.191 -25.828 -5.121 1 98.56 152 GLY A O 1
ATOM 1213 N N . VAL A 1 153 ? -0.102 -23.844 -6.137 1 98.88 153 VAL A N 1
ATOM 1214 C CA . VAL A 1 153 ? -0.503 -24.328 -7.457 1 98.88 153 VAL A CA 1
ATOM 1215 C C . VAL A 1 153 ? 0.465 -23.812 -8.516 1 98.88 153 VAL A C 1
ATOM 1217 O O . VAL A 1 153 ? 0.722 -22.609 -8.586 1 98.88 153 VAL A O 1
ATOM 1220 N N . PHE A 1 154 ? 1.058 -24.75 -9.289 1 98.81 154 PHE A N 1
ATOM 1221 C CA . PHE A 1 154 ? 2.148 -24.344 -10.172 1 98.81 154 PHE A CA 1
ATOM 1222 C C . PHE A 1 154 ? 1.852 -24.719 -11.617 1 98.81 154 PHE A C 1
ATOM 1224 O O . PHE A 1 154 ? 1.187 -25.734 -11.875 1 98.81 154 PHE A O 1
ATOM 1231 N N . CYS A 1 155 ? 2.299 -23.938 -12.5 1 98.81 155 CYS A N 1
ATOM 1232 C CA . CYS A 1 155 ? 2.309 -24.281 -13.914 1 98.81 155 CYS A CA 1
ATOM 1233 C C . CYS A 1 155 ? 3.541 -23.703 -14.609 1 98.81 155 CYS A C 1
ATOM 1235 O O . CYS A 1 155 ? 4.191 -22.812 -14.078 1 98.81 155 CYS A O 1
ATOM 1237 N N . PHE A 1 156 ? 3.916 -24.281 -15.664 1 98.81 156 PHE A N 1
ATOM 1238 C CA . PHE A 1 156 ? 5.023 -23.812 -16.484 1 98.81 156 PHE A CA 1
ATOM 1239 C C . PHE A 1 156 ? 4.504 -23.094 -17.734 1 98.81 156 PHE A C 1
ATOM 1241 O O . PHE A 1 156 ? 3.643 -23.609 -18.438 1 98.81 156 PHE A O 1
ATOM 1248 N N . GLU A 1 157 ? 5.066 -21.969 -18 1 98 157 GLU A N 1
ATOM 1249 C CA . GLU A 1 157 ? 4.652 -21.094 -19.094 1 98 157 GLU A CA 1
ATOM 1250 C C . GLU A 1 157 ? 5.008 -21.688 -20.453 1 98 157 GLU A C 1
ATOM 1252 O O . GLU A 1 157 ? 6.09 -21.438 -20.984 1 98 157 GLU A O 1
ATOM 1257 N N . THR A 1 158 ? 4.145 -22.391 -21.062 1 98.56 158 THR A N 1
ATOM 1258 C CA . THR A 1 158 ? 4.359 -22.953 -22.391 1 98.56 158 THR A CA 1
ATOM 1259 C C . THR A 1 158 ? 4.367 -21.844 -23.453 1 98.56 158 THR A C 1
ATOM 1261 O O . THR A 1 158 ? 3.486 -20.984 -23.453 1 98.56 158 THR A O 1
ATOM 1264 N N . SER A 1 159 ? 5.352 -21.766 -24.234 1 97.69 159 SER A N 1
ATOM 1265 C CA . SER A 1 159 ? 5.496 -20.75 -25.281 1 97.69 159 SER A CA 1
ATOM 1266 C C . SER A 1 159 ? 6.414 -21.234 -26.391 1 97.69 159 SER A C 1
ATOM 1268 O O . SER A 1 159 ? 7.203 -22.156 -26.203 1 97.69 159 SER A O 1
ATOM 1270 N N . ASP A 1 160 ? 6.355 -20.547 -27.578 1 97.81 160 ASP A N 1
ATOM 1271 C CA . ASP A 1 160 ? 7.199 -20.875 -28.719 1 97.81 160 ASP A CA 1
ATOM 1272 C C . ASP A 1 160 ? 8.625 -20.359 -28.5 1 97.81 160 ASP A C 1
ATOM 1274 O O . ASP A 1 160 ? 9.523 -20.656 -29.297 1 97.81 160 ASP A O 1
ATOM 1278 N N . ARG A 1 161 ? 8.844 -19.656 -27.359 1 96.56 161 ARG A N 1
ATOM 1279 C CA . ARG A 1 161 ? 10.188 -19.188 -27.016 1 96.56 161 ARG A CA 1
ATOM 1280 C C . ARG A 1 161 ? 11.055 -20.328 -26.5 1 96.56 161 ARG A C 1
ATOM 1282 O O . ARG A 1 161 ? 12.273 -20.203 -26.406 1 96.56 161 ARG A O 1
ATOM 1289 N N . PHE A 1 162 ? 10.391 -21.406 -26.109 1 97.19 162 PHE A N 1
ATOM 1290 C CA . PHE A 1 162 ? 11.039 -22.594 -25.547 1 97.19 162 PHE A CA 1
ATOM 1291 C C . PHE A 1 162 ? 10.688 -23.828 -26.359 1 97.19 162 PHE A C 1
ATOM 1293 O O . PHE A 1 162 ? 9.969 -23.75 -27.359 1 97.19 162 PHE A O 1
ATOM 1300 N N . ASP A 1 163 ? 11.352 -25 -26.031 1 97.88 163 ASP A N 1
ATOM 1301 C CA . ASP A 1 163 ? 10.914 -26.266 -26.594 1 97.88 163 ASP A CA 1
ATOM 1302 C C . ASP A 1 163 ? 9.484 -26.594 -26.172 1 97.88 163 ASP A C 1
ATOM 1304 O O . ASP A 1 163 ? 9.242 -26.969 -25.016 1 97.88 163 ASP A O 1
ATOM 1308 N N . LEU A 1 164 ? 8.594 -26.453 -27.094 1 98.25 164 LEU A N 1
ATOM 1309 C CA . LEU A 1 164 ? 7.16 -26.547 -26.828 1 98.25 164 LEU A CA 1
ATOM 1310 C C . LEU A 1 164 ? 6.824 -27.875 -26.172 1 98.25 164 LEU A C 1
ATOM 1312 O O . LEU A 1 164 ? 6.027 -27.938 -25.234 1 98.25 164 LEU A O 1
ATOM 1316 N N . ASN A 1 165 ? 7.383 -28.953 -26.672 1 98.19 165 ASN A N 1
ATOM 1317 C CA . ASN A 1 165 ? 7.09 -30.281 -26.156 1 98.19 165 ASN A CA 1
ATOM 1318 C C . ASN A 1 165 ? 7.551 -30.438 -24.703 1 98.19 165 ASN A C 1
ATOM 1320 O O . ASN A 1 165 ? 6.852 -31.031 -23.875 1 98.19 165 ASN A O 1
ATOM 1324 N N . GLN A 1 166 ? 8.695 -29.891 -24.391 1 98.56 166 GLN A N 1
ATOM 1325 C CA . GLN A 1 166 ? 9.188 -29.953 -23.016 1 98.56 166 GLN A CA 1
ATOM 1326 C C . GLN A 1 166 ? 8.281 -29.172 -22.062 1 98.56 166 GLN A C 1
ATOM 1328 O O . GLN A 1 166 ? 8.023 -29.609 -20.938 1 98.56 166 GLN A O 1
ATOM 1333 N N . CYS A 1 167 ? 7.883 -28.031 -22.547 1 98.75 167 CYS A N 1
ATOM 1334 C CA . CYS A 1 167 ? 6.965 -27.234 -21.75 1 98.75 167 CYS A CA 1
ATOM 1335 C C . CYS A 1 167 ? 5.688 -28.016 -21.453 1 98.75 167 CYS A C 1
ATOM 1337 O O . CYS A 1 167 ? 5.23 -28.047 -20.297 1 98.75 167 CYS A O 1
ATOM 1339 N N . ILE A 1 168 ? 5.109 -28.594 -22.484 1 98.75 168 ILE A N 1
ATOM 1340 C CA . ILE A 1 168 ? 3.863 -29.328 -22.359 1 98.75 168 ILE A CA 1
ATOM 1341 C C . ILE A 1 168 ? 4.055 -30.5 -21.391 1 98.75 168 ILE A C 1
ATOM 1343 O O . ILE A 1 168 ? 3.254 -30.688 -20.469 1 98.75 168 ILE A O 1
ATOM 1347 N N . GLU A 1 169 ? 5.105 -31.25 -21.547 1 98.56 169 GLU A N 1
ATOM 1348 C CA . GLU A 1 169 ? 5.371 -32.438 -20.719 1 98.56 169 GLU A CA 1
ATOM 1349 C C . GLU A 1 169 ? 5.598 -32.031 -19.266 1 98.56 169 GLU A C 1
ATOM 1351 O O . GLU A 1 169 ? 5.168 -32.75 -18.359 1 98.56 169 GLU A O 1
ATOM 1356 N N . GLU A 1 170 ? 6.281 -30.922 -19.031 1 98.75 170 GLU A N 1
ATOM 1357 C CA . GLU A 1 170 ? 6.543 -30.469 -17.672 1 98.75 170 GLU A CA 1
ATOM 1358 C C . GLU A 1 170 ? 5.242 -30.234 -16.906 1 98.75 170 GLU A C 1
ATOM 1360 O O . GLU A 1 170 ? 5.105 -30.656 -15.758 1 98.75 170 GLU A O 1
ATOM 1365 N N . ASN A 1 171 ? 4.336 -29.578 -17.547 1 98.69 171 ASN A N 1
ATOM 1366 C CA . ASN A 1 171 ? 3.045 -29.281 -16.938 1 98.69 171 ASN A CA 1
ATOM 1367 C C . ASN A 1 171 ? 2.254 -30.562 -16.656 1 98.69 171 ASN A C 1
ATOM 1369 O O . ASN A 1 171 ? 1.714 -30.75 -15.57 1 98.69 171 ASN A O 1
ATOM 1373 N N . ILE A 1 172 ? 2.156 -31.422 -17.656 1 98.31 172 ILE A N 1
ATOM 1374 C CA . ILE A 1 172 ? 1.356 -32.625 -17.562 1 98.31 172 ILE A CA 1
ATOM 1375 C C . ILE A 1 172 ? 1.941 -33.562 -16.5 1 98.31 172 ILE A C 1
ATOM 1377 O O . ILE A 1 172 ? 1.21 -34.094 -15.656 1 98.31 172 ILE A O 1
ATOM 1381 N N . ASP A 1 173 ? 3.275 -33.75 -16.547 1 98.19 173 ASP A N 1
ATOM 1382 C CA . ASP A 1 173 ? 3.945 -34.625 -15.594 1 98.19 173 ASP A CA 1
ATOM 1383 C C . ASP A 1 173 ? 3.762 -34.125 -14.164 1 98.19 173 ASP A C 1
ATOM 1385 O O . ASP A 1 173 ? 3.498 -34.938 -13.258 1 98.19 173 ASP A O 1
ATOM 1389 N N . PHE A 1 174 ? 3.957 -32.844 -13.945 1 98.38 174 PHE A N 1
ATOM 1390 C CA . PHE A 1 174 ? 3.811 -32.281 -12.609 1 98.38 174 PHE A CA 1
ATOM 1391 C C . PHE A 1 174 ? 2.381 -32.469 -12.109 1 98.38 174 PHE A C 1
ATOM 1393 O O . PHE A 1 174 ? 2.16 -32.781 -10.945 1 98.38 174 PHE A O 1
ATOM 1400 N N . ASN A 1 175 ? 1.4 -32.125 -12.977 1 97.62 175 ASN A N 1
ATOM 1401 C CA . ASN A 1 175 ? -0.006 -32.281 -12.617 1 97.62 175 ASN A CA 1
ATOM 1402 C C . ASN A 1 175 ? -0.342 -33.688 -12.195 1 97.62 175 ASN A C 1
ATOM 1404 O O . ASN A 1 175 ? -1.134 -33.906 -11.273 1 97.62 175 ASN A O 1
ATOM 1408 N N . LYS A 1 176 ? 0.176 -34.688 -12.852 1 96.19 176 LYS A N 1
ATOM 1409 C CA . LYS A 1 176 ? -0.065 -36.094 -12.555 1 96.19 176 LYS A CA 1
ATOM 1410 C C . LYS A 1 176 ? 0.554 -36.5 -11.211 1 96.19 176 LYS A C 1
ATOM 1412 O O . LYS A 1 176 ? -0.017 -37.281 -10.469 1 96.19 176 LYS A O 1
ATOM 1417 N N . LYS A 1 177 ? 1.639 -35.875 -10.984 1 95.44 177 LYS A N 1
ATOM 1418 C CA . LYS A 1 177 ? 2.432 -36.25 -9.812 1 95.44 177 LYS A CA 1
ATOM 1419 C C . LYS A 1 177 ? 1.886 -35.625 -8.547 1 95.44 177 LYS A C 1
ATOM 1421 O O . LYS A 1 177 ? 1.926 -36.219 -7.469 1 95.44 177 LYS A O 1
ATOM 1426 N N . CYS A 1 178 ? 1.495 -34.438 -8.633 1 91.06 178 CYS A N 1
ATOM 1427 C CA . CYS A 1 178 ? 1.113 -33.656 -7.453 1 91.06 178 CYS A CA 1
ATOM 1428 C C . CYS A 1 178 ? -0.4 -33.5 -7.383 1 91.06 178 CYS A C 1
ATOM 1430 O O . CYS A 1 178 ? -0.971 -32.656 -8.094 1 91.06 178 CYS A O 1
ATOM 1432 N N . LYS A 1 179 ? -0.99 -34.188 -6.383 1 86.44 179 LYS A N 1
ATOM 1433 C CA . LYS A 1 179 ? -2.447 -34.188 -6.312 1 86.44 179 LYS A CA 1
ATOM 1434 C C . LYS A 1 179 ? -2.928 -34.094 -4.867 1 86.44 179 LYS A C 1
ATOM 1436 O O . LYS A 1 179 ? -3.857 -34.812 -4.469 1 86.44 179 LYS A O 1
ATOM 1441 N N . ASP A 1 180 ? -2.232 -33.281 -4.168 1 90.69 180 ASP A N 1
ATOM 1442 C CA . ASP A 1 180 ? -2.691 -33.156 -2.787 1 90.69 180 ASP A CA 1
ATOM 1443 C C . ASP A 1 180 ? -2.934 -31.703 -2.408 1 90.69 180 ASP A C 1
ATOM 1445 O O . ASP A 1 180 ? -2.887 -30.812 -3.266 1 90.69 180 ASP A O 1
ATOM 1449 N N . SER A 1 181 ? -3.268 -31.5 -1.138 1 95.88 181 SER A N 1
ATOM 1450 C CA . SER A 1 181 ? -3.67 -30.172 -0.675 1 95.88 181 SER A CA 1
ATOM 1451 C C . SER A 1 181 ? -2.459 -29.281 -0.455 1 95.88 181 SER A C 1
ATOM 1453 O O . SER A 1 181 ? -2.607 -28.078 -0.195 1 95.88 181 SER A O 1
ATOM 1455 N N . ASN A 1 182 ? -1.327 -29.828 -0.588 1 97.12 182 ASN A N 1
ATOM 1456 C CA . ASN A 1 182 ? -0.099 -29.062 -0.441 1 97.12 182 ASN A CA 1
ATOM 1457 C C . ASN A 1 182 ? 0.311 -28.406 -1.756 1 97.12 182 ASN A C 1
ATOM 1459 O O . ASN A 1 182 ? 0.73 -27.234 -1.771 1 97.12 182 ASN A O 1
ATOM 1463 N N . ALA A 1 183 ? 0.174 -29.203 -2.857 1 98.19 183 ALA A N 1
ATOM 1464 C CA . ALA A 1 183 ? 0.583 -28.703 -4.168 1 98.19 183 ALA A CA 1
ATOM 1465 C C . ALA A 1 183 ? -0.237 -29.344 -5.281 1 98.19 183 ALA A C 1
ATOM 1467 O O . ALA A 1 183 ? -0.579 -30.531 -5.203 1 98.19 183 ALA A O 1
ATOM 1468 N N . ARG A 1 184 ? -0.498 -28.578 -6.277 1 98.19 184 ARG A N 1
ATOM 1469 C CA . ARG A 1 184 ? -1.193 -29.047 -7.469 1 98.19 184 ARG A CA 1
ATOM 1470 C C . ARG A 1 184 ? -0.641 -28.391 -8.727 1 98.19 184 ARG A C 1
ATOM 1472 O O . ARG A 1 184 ? -0.018 -27.328 -8.648 1 98.19 184 ARG A O 1
ATOM 1479 N N . GLY A 1 185 ? -0.777 -29.125 -9.805 1 98.12 185 GLY A N 1
ATOM 1480 C CA . GLY A 1 185 ? -0.406 -28.547 -11.086 1 98.12 185 GLY A CA 1
ATOM 1481 C C . GLY A 1 185 ? -1.602 -28.219 -11.961 1 98.12 185 GLY A C 1
ATOM 1482 O O . GLY A 1 185 ? -2.59 -28.953 -11.969 1 98.12 185 GLY A O 1
ATOM 1483 N N . ILE A 1 186 ? -1.526 -27.141 -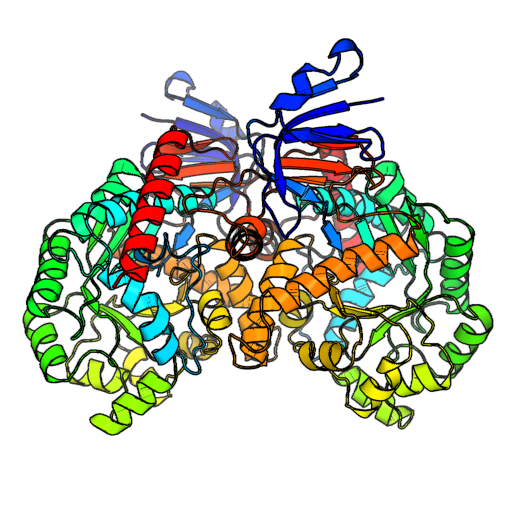12.68 1 98.38 186 ILE A N 1
ATOM 1484 C CA . ILE A 1 186 ? -2.391 -26.828 -13.812 1 98.38 186 ILE A CA 1
ATOM 1485 C C . ILE A 1 186 ? -1.542 -26.547 -15.047 1 98.38 186 ILE A C 1
ATOM 1487 O O . ILE A 1 186 ? -0.322 -26.734 -15.023 1 98.38 186 ILE A O 1
ATOM 1491 N N . PHE A 1 187 ? -2.158 -26.219 -16.172 1 98.88 187 PHE A N 1
ATOM 1492 C CA . PHE A 1 187 ? -1.395 -26.094 -17.406 1 98.88 187 PHE A CA 1
ATOM 1493 C C . PHE A 1 187 ? -1.117 -24.625 -17.719 1 98.88 187 PHE A C 1
ATOM 1495 O O . PHE A 1 187 ? -2.045 -23.859 -17.969 1 98.88 187 PHE A O 1
ATOM 1502 N N . GLY A 1 188 ? 0.192 -24.312 -17.75 1 98.88 188 GLY A N 1
ATOM 1503 C CA . GLY A 1 188 ? 0.571 -22.922 -18 1 98.88 188 GLY A CA 1
ATOM 1504 C C . GLY A 1 188 ? 0.827 -22.641 -19.469 1 98.88 188 GLY A C 1
ATOM 1505 O O . GLY A 1 188 ? 1.432 -23.453 -20.172 1 98.88 188 GLY A O 1
ATOM 1506 N N . MET A 1 189 ? 0.295 -21.547 -19.938 1 98.81 189 MET A N 1
ATOM 1507 C CA . MET A 1 189 ? 0.592 -20.938 -21.234 1 98.81 189 MET A CA 1
ATOM 1508 C C . MET A 1 189 ? 0.993 -19.484 -21.078 1 98.81 189 MET A C 1
ATOM 1510 O O . MET A 1 189 ? 0.408 -18.75 -20.281 1 98.81 189 MET A O 1
ATOM 1514 N N . HIS A 1 190 ? 1.999 -19.078 -21.781 1 98.19 190 HIS A N 1
ATOM 1515 C CA . HIS A 1 190 ? 2.465 -17.703 -21.625 1 98.19 190 HIS A CA 1
ATOM 1516 C C . HIS A 1 190 ? 1.385 -16.703 -22.031 1 98.19 190 HIS A C 1
ATOM 1518 O O . HIS A 1 190 ? 0.732 -16.109 -21.172 1 98.19 190 HIS A O 1
ATOM 1524 N N . ALA A 1 191 ? 1.144 -16.453 -23.234 1 97.69 191 ALA A N 1
ATOM 1525 C CA . ALA A 1 191 ? 0.16 -15.594 -23.891 1 97.69 191 ALA A CA 1
ATOM 1526 C C . ALA A 1 191 ? -0.017 -15.969 -25.359 1 97.69 191 ALA A C 1
ATOM 1528 O O . ALA A 1 191 ? 0.835 -16.641 -25.938 1 97.69 191 ALA A O 1
ATOM 1529 N N . CYS A 1 192 ? -1.08 -15.539 -25.969 1 96.12 192 CYS A N 1
ATOM 1530 C CA . CYS A 1 192 ? -1.311 -15.836 -27.375 1 96.12 192 CYS A CA 1
ATOM 1531 C C . CYS A 1 192 ? -0.255 -15.172 -28.25 1 96.12 192 CYS A C 1
ATOM 1533 O O . CYS A 1 192 ? 0.058 -15.664 -29.344 1 96.12 192 CYS A O 1
ATOM 1535 N N . LEU A 1 193 ? 0.328 -14.125 -27.719 1 95.25 193 LEU A N 1
ATOM 1536 C CA . LEU A 1 193 ? 1.342 -13.391 -28.469 1 95.25 193 LEU A CA 1
ATOM 1537 C C . LEU A 1 193 ? 2.568 -14.266 -28.719 1 95.25 193 LEU A C 1
ATOM 1539 O O . LEU A 1 193 ? 3.297 -14.055 -29.688 1 95.25 193 LEU A O 1
ATOM 1543 N N . THR A 1 194 ? 2.793 -15.281 -27.875 1 96.81 194 THR A N 1
ATOM 1544 C CA . THR A 1 194 ? 3.979 -16.125 -28 1 96.81 194 THR A CA 1
ATOM 1545 C C . THR A 1 194 ? 3.594 -17.547 -28.406 1 96.81 194 THR A C 1
ATOM 1547 O O . THR A 1 194 ? 4.398 -18.469 -28.297 1 96.81 194 THR A O 1
ATOM 1550 N N . LEU A 1 195 ? 2.377 -17.781 -28.812 1 97.88 195 LEU A N 1
ATOM 1551 C CA . LEU A 1 195 ? 1.903 -19.094 -29.234 1 97.88 195 LEU A CA 1
ATOM 1552 C C . LEU A 1 195 ? 1.185 -19 -30.578 1 97.88 195 LEU A C 1
ATOM 1554 O O . LEU A 1 195 ? 0.149 -18.344 -30.688 1 97.88 195 LEU A O 1
ATOM 1558 N N . ASP A 1 196 ? 1.688 -19.672 -31.547 1 97.12 196 ASP A N 1
ATOM 1559 C CA . ASP A 1 196 ? 1.014 -19.703 -32.844 1 97.12 196 ASP A CA 1
ATOM 1560 C C . ASP A 1 196 ? -0.117 -20.719 -32.875 1 97.12 196 ASP A C 1
ATOM 1562 O O . ASP A 1 196 ? -0.332 -21.438 -31.875 1 97.12 196 ASP A O 1
ATOM 1566 N N . ASN A 1 197 ? -0.884 -20.734 -33.906 1 97.25 197 ASN A N 1
ATOM 1567 C CA . ASN A 1 197 ? -2.053 -21.609 -34 1 97.25 197 ASN A CA 1
ATOM 1568 C C . ASN A 1 197 ? -1.662 -23.078 -33.938 1 97.25 197 ASN A C 1
ATOM 1570 O O . ASN A 1 197 ? -2.383 -23.891 -33.344 1 97.25 197 ASN A O 1
ATOM 1574 N N . ASP A 1 198 ? -0.617 -23.438 -34.562 1 97.69 198 ASP A N 1
ATOM 1575 C CA . ASP A 1 198 ? -0.141 -24.828 -34.531 1 97.69 198 ASP A CA 1
ATOM 1576 C C . ASP A 1 198 ? 0.187 -25.234 -33.094 1 97.69 198 ASP A C 1
ATOM 1578 O O . ASP A 1 198 ? -0.092 -26.375 -32.688 1 97.69 198 ASP A O 1
ATOM 1582 N N . SER A 1 199 ? 0.809 -24.375 -32.344 1 98.44 199 SER A N 1
ATOM 1583 C CA . SER A 1 199 ? 1.126 -24.641 -30.953 1 98.44 199 SER A CA 1
ATOM 1584 C C . SER A 1 199 ? -0.141 -24.828 -30.125 1 98.44 199 SER A C 1
ATOM 1586 O O . SER A 1 199 ? -0.213 -25.719 -29.281 1 98.44 199 SER A O 1
ATOM 1588 N N . LEU A 1 200 ? -1.142 -23.969 -30.359 1 98.25 200 LEU A N 1
ATOM 1589 C CA . LEU A 1 200 ? -2.4 -24.094 -29.625 1 98.25 200 LEU A CA 1
ATOM 1590 C C . LEU A 1 200 ? -3.057 -25.438 -29.906 1 98.25 200 LEU A C 1
ATOM 1592 O O . LEU A 1 200 ? -3.607 -26.062 -29 1 98.25 200 LEU A O 1
ATOM 1596 N N . ARG A 1 201 ? -2.99 -25.859 -31.141 1 97.5 201 ARG A N 1
ATOM 1597 C CA . ARG A 1 201 ? -3.549 -27.156 -31.516 1 97.5 201 ARG A CA 1
ATOM 1598 C C . ARG A 1 201 ? -2.822 -28.281 -30.812 1 97.5 201 ARG A C 1
ATOM 1600 O O . ARG A 1 201 ? -3.457 -29.203 -30.281 1 97.5 201 ARG A O 1
ATOM 1607 N N . LYS A 1 202 ? -1.515 -28.219 -30.844 1 97.94 202 LYS A N 1
ATOM 1608 C CA . LYS A 1 202 ? -0.707 -29.234 -30.188 1 97.94 202 LYS A CA 1
ATOM 1609 C C . LYS A 1 202 ? -1.01 -29.297 -28.703 1 97.94 202 LYS A C 1
ATOM 1611 O O . LYS A 1 202 ? -1.096 -30.391 -28.125 1 97.94 202 LYS A O 1
ATOM 1616 N N . ILE A 1 203 ? -1.106 -28.156 -28.094 1 98.56 203 ILE A N 1
ATOM 1617 C CA . ILE A 1 203 ? -1.405 -28.078 -26.656 1 98.56 203 ILE A CA 1
ATOM 1618 C C . ILE A 1 203 ? -2.764 -28.719 -26.391 1 98.56 203 ILE A C 1
ATOM 1620 O O . ILE A 1 203 ? -2.889 -29.562 -25.5 1 98.56 203 ILE A O 1
ATOM 1624 N N . LYS A 1 204 ? -3.762 -28.312 -27.141 1 97.81 204 LYS A N 1
ATOM 1625 C CA . LYS A 1 204 ? -5.109 -28.844 -26.938 1 97.81 204 LYS A CA 1
ATOM 1626 C C . LYS A 1 204 ? -5.117 -30.359 -27.031 1 97.81 204 LYS A C 1
ATOM 1628 O O . LYS A 1 204 ? -5.762 -31.031 -26.219 1 97.81 204 LYS A O 1
ATOM 1633 N N . ASP A 1 205 ? -4.453 -30.906 -27.984 1 97.44 205 ASP A N 1
ATOM 1634 C CA . ASP A 1 205 ? -4.422 -32.344 -28.219 1 97.44 205 ASP A CA 1
ATOM 1635 C C . ASP A 1 205 ? -3.814 -33.094 -27.031 1 97.44 205 ASP A C 1
ATOM 1637 O O . ASP A 1 205 ? -4.133 -34.25 -26.781 1 97.44 205 ASP A O 1
ATOM 1641 N N . ARG A 1 206 ? -3.021 -32.406 -26.297 1 97.75 206 ARG A N 1
ATOM 1642 C CA . ARG A 1 206 ? -2.279 -33.062 -25.219 1 97.75 206 ARG A CA 1
ATOM 1643 C C . ARG A 1 206 ? -2.965 -32.844 -23.875 1 97.75 206 ARG A C 1
ATOM 1645 O O . ARG A 1 206 ? -2.943 -33.719 -23.016 1 97.75 206 ARG A O 1
ATOM 1652 N N . ILE A 1 207 ? -3.529 -31.719 -23.625 1 96.38 207 ILE A N 1
ATOM 1653 C CA . ILE A 1 207 ? -3.922 -31.359 -22.266 1 96.38 207 ILE A CA 1
ATOM 1654 C C . ILE A 1 207 ? -5.379 -31.75 -22.016 1 96.38 207 ILE A C 1
ATOM 1656 O O . ILE A 1 207 ? -5.836 -31.781 -20.875 1 96.38 207 ILE A O 1
ATOM 1660 N N . LYS A 1 208 ? -6.102 -31.969 -23.141 1 90.19 208 LYS A N 1
ATOM 1661 C CA . LYS A 1 208 ? -7.516 -32.344 -23.078 1 90.19 208 LYS A CA 1
ATOM 1662 C C . LYS A 1 208 ? -8.32 -31.297 -22.312 1 90.19 208 LYS A C 1
ATOM 1664 O O . LYS A 1 208 ? -8.438 -30.141 -22.734 1 90.19 208 LYS A O 1
ATOM 1669 N N . LYS A 1 209 ? -8.672 -31.641 -20.984 1 93.81 209 LYS A N 1
ATOM 1670 C CA . LYS A 1 209 ? -9.57 -30.719 -20.281 1 93.81 209 LYS A CA 1
ATOM 1671 C C . LYS A 1 209 ? -8.867 -30.094 -19.078 1 93.81 209 LYS A C 1
ATOM 1673 O O . LYS A 1 209 ? -9.516 -29.469 -18.234 1 93.81 209 LYS A O 1
ATOM 1678 N N . MET A 1 210 ? -7.547 -30.281 -19.016 1 96.88 210 MET A N 1
ATOM 1679 C CA . MET A 1 210 ? -6.773 -29.672 -17.938 1 96.88 210 MET A CA 1
ATOM 1680 C C . MET A 1 210 ? -6.953 -28.156 -17.938 1 96.88 210 MET A C 1
ATOM 1682 O O . MET A 1 210 ? -6.922 -27.516 -18.984 1 96.88 210 MET A O 1
ATOM 1686 N N . PRO A 1 211 ? -7.301 -27.578 -16.75 1 98.19 211 PRO A N 1
ATOM 1687 C CA . PRO A 1 211 ? -7.406 -26.109 -16.719 1 98.19 211 PRO A CA 1
ATOM 1688 C C . PRO A 1 211 ? -6.109 -25.422 -17.125 1 98.19 211 PRO A C 1
ATOM 1690 O O . PRO A 1 211 ? -5.02 -25.875 -16.781 1 98.19 211 PRO A O 1
ATOM 1693 N N . ILE A 1 212 ? -6.246 -24.312 -17.812 1 98.75 212 ILE A N 1
ATOM 1694 C CA . ILE A 1 212 ? -5.07 -23.562 -18.266 1 98.75 212 ILE A CA 1
ATOM 1695 C C . ILE A 1 212 ? -4.91 -22.297 -17.422 1 98.75 212 ILE A C 1
ATOM 1697 O O . ILE A 1 212 ? -5.867 -21.828 -16.797 1 98.75 212 ILE A O 1
ATOM 1701 N N . HIS A 1 213 ? -3.766 -21.797 -17.25 1 98.94 213 HIS A N 1
ATOM 1702 C CA . HIS A 1 213 ? -3.357 -20.516 -16.703 1 98.94 213 HIS A CA 1
ATOM 1703 C C . HIS A 1 213 ? -2.57 -19.688 -17.719 1 98.94 213 HIS A C 1
ATOM 1705 O O . HIS A 1 213 ? -1.451 -20.062 -18.078 1 98.94 213 HIS A O 1
ATOM 1711 N N . ILE A 1 214 ? -3.172 -18.578 -18.203 1 98.88 214 ILE A N 1
ATOM 1712 C CA . ILE A 1 214 ? -2.582 -17.875 -19.328 1 98.88 214 ILE A CA 1
ATOM 1713 C C . ILE A 1 214 ? -2.801 -16.375 -19.188 1 98.88 214 ILE A C 1
ATOM 1715 O O . ILE A 1 214 ? -3.791 -15.945 -18.578 1 98.88 214 ILE A O 1
ATOM 1719 N N . HIS A 1 215 ? -1.825 -15.531 -19.609 1 98.69 215 HIS A N 1
ATOM 1720 C CA . HIS A 1 215 ? -2.029 -14.094 -19.719 1 98.69 215 HIS A CA 1
ATOM 1721 C C . HIS A 1 215 ? -2.883 -13.758 -20.938 1 98.69 215 HIS A C 1
ATOM 1723 O O . HIS A 1 215 ? -2.625 -14.25 -22.031 1 98.69 215 HIS A O 1
ATOM 1729 N N . VAL A 1 216 ? -3.869 -12.883 -20.781 1 98.38 216 VAL A N 1
ATOM 1730 C CA . VAL A 1 216 ? -4.742 -12.508 -21.891 1 98.38 216 VAL A CA 1
ATOM 1731 C C . VAL A 1 216 ? -5.012 -11 -21.844 1 98.38 216 VAL A C 1
ATOM 1733 O O . VAL A 1 216 ? -5.402 -10.461 -20.812 1 98.38 216 VAL A O 1
ATOM 1736 N N . GLY A 1 217 ? -4.793 -10.352 -22.938 1 97.75 217 GLY A N 1
ATOM 1737 C CA . GLY A 1 217 ? -5.168 -8.953 -23.094 1 97.75 217 GLY A CA 1
ATOM 1738 C C . GLY A 1 217 ? -4.543 -8.039 -22.062 1 97.75 217 GLY A C 1
ATOM 1739 O O . GLY A 1 217 ? -5.18 -7.094 -21.594 1 97.75 217 GLY A O 1
ATOM 1740 N N . GLU A 1 218 ? -3.346 -8.328 -21.562 1 96.62 218 GLU A N 1
ATOM 1741 C CA . GLU A 1 218 ? -2.656 -7.461 -20.609 1 96.62 218 GLU A CA 1
ATOM 1742 C C . GLU A 1 218 ? -2.32 -6.109 -21.234 1 96.62 218 GLU A C 1
ATOM 1744 O O . GLU A 1 218 ? -2.492 -5.066 -20.594 1 96.62 218 GLU A O 1
ATOM 1749 N N . SER A 1 219 ? -1.769 -6.168 -22.391 1 94.69 219 SER A N 1
ATOM 1750 C CA . SER A 1 219 ? -1.585 -4.988 -23.234 1 94.69 219 SER A CA 1
ATOM 1751 C C . SER A 1 219 ? -2.371 -5.105 -24.531 1 94.69 219 SER A C 1
ATOM 1753 O O . SER A 1 219 ? -2.682 -6.211 -24.984 1 94.69 219 SER A O 1
ATOM 1755 N N . ASP A 1 220 ? -2.609 -3.973 -25.109 1 94.62 220 ASP A N 1
ATOM 1756 C CA . ASP A 1 220 ? -3.342 -3.98 -26.375 1 94.62 220 ASP A CA 1
ATOM 1757 C C . ASP A 1 220 ? -2.498 -4.586 -27.484 1 94.62 220 ASP A C 1
ATOM 1759 O O . ASP A 1 220 ? -3.029 -4.984 -28.531 1 94.62 220 ASP A O 1
ATOM 1763 N N . GLU A 1 221 ? -1.293 -4.699 -27.25 1 92.81 221 GLU A N 1
ATOM 1764 C CA . GLU A 1 221 ? -0.382 -5.289 -28.219 1 92.81 221 GLU A CA 1
ATOM 1765 C C . GLU A 1 221 ? -0.748 -6.742 -28.516 1 92.81 221 GLU A C 1
ATOM 1767 O O . GLU A 1 221 ? -0.574 -7.219 -29.641 1 92.81 221 GLU A O 1
ATOM 1772 N N . ASP A 1 222 ? -1.203 -7.406 -27.516 1 93.44 222 ASP A N 1
ATOM 1773 C CA . ASP A 1 222 ? -1.657 -8.781 -27.688 1 93.44 222 ASP A CA 1
ATOM 1774 C C . ASP A 1 222 ? -2.803 -8.852 -28.688 1 93.44 222 ASP A C 1
ATOM 1776 O O . ASP A 1 222 ? -2.801 -9.703 -29.578 1 93.44 222 ASP A O 1
ATOM 1780 N N . ASN A 1 223 ? -3.713 -7.977 -28.578 1 95.44 223 ASN A N 1
ATOM 1781 C CA . ASN A 1 223 ? -4.852 -7.938 -29.484 1 95.44 223 ASN A CA 1
ATOM 1782 C C . ASN A 1 223 ? -4.434 -7.5 -30.891 1 95.44 223 ASN A C 1
ATOM 1784 O O . ASN A 1 223 ? -4.871 -8.086 -31.875 1 95.44 223 ASN A O 1
ATOM 1788 N N . ILE A 1 224 ? -3.648 -6.488 -30.922 1 96.12 224 ILE A N 1
ATOM 1789 C CA . ILE A 1 224 ? -3.209 -5.945 -32.188 1 96.12 224 ILE A CA 1
ATOM 1790 C C . ILE A 1 224 ? -2.467 -7.023 -33 1 96.12 224 ILE A C 1
ATOM 1792 O O . ILE A 1 224 ? -2.75 -7.246 -34.156 1 96.12 224 ILE A O 1
ATOM 1796 N N . ASN A 1 225 ? -1.573 -7.695 -32.281 1 95 225 ASN A N 1
ATOM 1797 C CA . ASN A 1 225 ? -0.795 -8.758 -32.906 1 95 225 ASN A CA 1
ATOM 1798 C C . ASN A 1 225 ? -1.684 -9.914 -33.375 1 95 225 ASN A C 1
ATOM 1800 O O . ASN A 1 225 ? -1.535 -10.422 -34.469 1 95 225 ASN A O 1
ATOM 1804 N N . SER A 1 226 ? -2.561 -10.352 -32.594 1 97.19 226 SER A N 1
ATOM 1805 C CA . SER A 1 226 ? -3.436 -11.484 -32.875 1 97.19 226 SER A CA 1
ATOM 1806 C C . SER A 1 226 ? -4.379 -11.164 -34.031 1 97.19 226 SER A C 1
ATOM 1808 O O . SER A 1 226 ? -4.586 -12 -34.906 1 97.19 226 SER A O 1
ATOM 1810 N N . MET A 1 227 ? -4.906 -9.977 -34.031 1 97.38 227 MET A N 1
ATOM 1811 C CA . MET A 1 227 ? -5.809 -9.555 -35.125 1 97.38 227 MET A CA 1
ATOM 1812 C C . MET A 1 227 ? -5.074 -9.492 -36.438 1 97.38 227 MET A C 1
ATOM 1814 O O . MET A 1 227 ? -5.609 -9.898 -37.469 1 97.38 227 MET A O 1
ATOM 1818 N N . LYS A 1 228 ? -3.908 -8.953 -36.375 1 97.75 228 LYS A N 1
ATOM 1819 C CA . LYS A 1 228 ? -3.104 -8.82 -37.594 1 97.75 228 LYS A CA 1
ATOM 1820 C C . LYS A 1 228 ? -2.77 -10.188 -38.188 1 97.75 228 LYS A C 1
ATOM 1822 O O . LYS A 1 228 ? -2.863 -10.391 -39.375 1 97.75 228 LYS A O 1
ATOM 1827 N N . LYS A 1 229 ? -2.418 -11.164 -37.375 1 97.44 229 LYS A N 1
ATOM 1828 C CA . LYS A 1 229 ? -1.913 -12.461 -37.812 1 97.44 229 LYS A CA 1
ATOM 1829 C C . LYS A 1 229 ? -3.057 -13.43 -38.094 1 97.44 229 LYS A C 1
ATOM 1831 O O . LYS A 1 229 ? -2.963 -14.266 -39 1 97.44 229 LYS A O 1
ATOM 1836 N N . TYR A 1 230 ? -4.16 -13.266 -37.312 1 97.81 230 TYR A N 1
ATOM 1837 C CA . TYR A 1 230 ? -5.125 -14.359 -37.344 1 97.81 230 TYR A CA 1
ATOM 1838 C C . TYR A 1 230 ? -6.543 -13.828 -37.531 1 97.81 230 TYR A C 1
ATOM 1840 O O . TYR A 1 230 ? -7.488 -14.609 -37.688 1 97.81 230 TYR A O 1
ATOM 1848 N N . ASN A 1 231 ? -6.742 -12.539 -37.5 1 98.06 231 ASN A N 1
ATOM 1849 C CA . ASN A 1 231 ? -8.039 -11.883 -37.625 1 98.06 231 ASN A CA 1
ATOM 1850 C C . ASN A 1 231 ? -8.984 -12.32 -36.5 1 98.06 231 ASN A C 1
ATOM 1852 O O . ASN A 1 231 ? -10.188 -12.477 -36.719 1 98.06 231 ASN A O 1
ATOM 1856 N N . LYS A 1 232 ? -8.445 -12.617 -35.375 1 98.06 232 LYS A N 1
ATOM 1857 C CA . LYS A 1 232 ? -9.148 -13.023 -34.156 1 98.06 232 LYS A CA 1
ATOM 1858 C C . LYS A 1 232 ? -8.469 -12.477 -32.906 1 98.06 232 LYS A C 1
ATOM 1860 O O . LYS A 1 232 ? -7.242 -12.305 -32.906 1 98.06 232 LYS A O 1
ATOM 1865 N N . THR A 1 233 ? -9.266 -12.195 -31.875 1 98.12 233 THR A N 1
ATOM 1866 C CA . THR A 1 233 ? -8.688 -11.828 -30.594 1 98.12 233 THR A CA 1
ATOM 1867 C C . THR A 1 233 ? -8.062 -13.047 -29.922 1 98.12 233 THR A C 1
ATOM 1869 O O . THR A 1 233 ? -8.336 -14.188 -30.312 1 98.12 233 THR A O 1
ATOM 1872 N N . PRO A 1 234 ? -7.238 -12.812 -28.891 1 98.25 234 PRO A N 1
ATOM 1873 C CA . PRO A 1 234 ? -6.699 -13.945 -28.125 1 98.25 234 PRO A CA 1
ATOM 1874 C C . PRO A 1 234 ? -7.797 -14.836 -27.547 1 98.25 234 PRO A C 1
ATOM 1876 O O . PRO A 1 234 ? -7.684 -16.062 -27.594 1 98.25 234 PRO A O 1
ATOM 1879 N N . VAL A 1 235 ? -8.859 -14.289 -27.062 1 98.25 235 VAL A N 1
ATOM 1880 C CA . VAL A 1 235 ? -9.961 -15.047 -26.484 1 98.25 235 VAL A CA 1
ATOM 1881 C C . VAL A 1 235 ? -10.633 -15.891 -27.562 1 98.25 235 VAL A C 1
ATOM 1883 O O . VAL A 1 235 ? -10.945 -17.062 -27.344 1 98.25 235 VAL A O 1
ATOM 1886 N N . GLU A 1 236 ? -10.82 -15.289 -28.688 1 98.12 236 GLU A N 1
ATOM 1887 C CA . GLU A 1 236 ? -11.414 -16.016 -29.812 1 98.12 236 GLU A CA 1
ATOM 1888 C C . GLU A 1 236 ? -10.547 -17.188 -30.234 1 98.12 236 GLU A C 1
ATOM 1890 O O . GLU A 1 236 ? -11.055 -18.266 -30.547 1 98.12 236 GLU A O 1
ATOM 1895 N N . ARG A 1 237 ? -9.266 -16.984 -30.281 1 98.25 237 ARG A N 1
ATOM 1896 C CA . ARG A 1 237 ? -8.352 -18.062 -30.656 1 98.25 237 ARG A CA 1
ATOM 1897 C C . ARG A 1 237 ? -8.406 -19.188 -29.641 1 98.25 237 ARG A C 1
ATOM 1899 O O . ARG A 1 237 ? -8.5 -20.359 -30.016 1 98.25 237 ARG A O 1
ATOM 1906 N N . LEU A 1 238 ? -8.312 -18.859 -28.359 1 98.31 238 LEU A N 1
ATOM 1907 C CA . LEU A 1 238 ? -8.391 -19.859 -27.312 1 98.31 238 LEU A CA 1
ATOM 1908 C C . LEU A 1 238 ? -9.703 -20.641 -27.391 1 98.31 238 LEU A C 1
ATOM 1910 O O . LEU A 1 238 ? -9.734 -21.844 -27.172 1 98.31 238 LEU A O 1
ATOM 1914 N N . ASN A 1 239 ? -10.773 -19.906 -27.625 1 97.88 239 ASN A N 1
ATOM 1915 C CA . ASN A 1 239 ? -12.078 -20.531 -27.781 1 97.88 239 ASN A CA 1
ATOM 1916 C C . ASN A 1 239 ? -12.109 -21.469 -28.984 1 97.88 239 ASN A C 1
ATOM 1918 O O . ASN A 1 239 ? -12.656 -22.578 -28.891 1 97.88 239 ASN A O 1
ATOM 1922 N N . GLU A 1 240 ? -11.602 -21.016 -30.094 1 97.62 240 GLU A N 1
ATOM 1923 C CA . GLU A 1 240 ? -11.586 -21.812 -31.328 1 97.62 240 GLU A CA 1
ATOM 1924 C C . GLU A 1 240 ? -10.867 -23.141 -31.125 1 97.62 240 GLU A C 1
ATOM 1926 O O . GLU A 1 240 ? -11.289 -24.172 -31.656 1 97.62 240 GLU A O 1
ATOM 1931 N N . TYR A 1 241 ? -9.844 -23.156 -30.391 1 97.38 241 TYR A N 1
ATOM 1932 C CA . TYR A 1 241 ? -9.055 -24.375 -30.172 1 97.38 241 TYR A CA 1
ATOM 1933 C C . TYR A 1 241 ? -9.516 -25.109 -28.922 1 97.38 241 TYR A C 1
ATOM 1935 O O . TYR A 1 241 ? -8.828 -26.016 -28.453 1 97.38 241 TYR A O 1
ATOM 1943 N N . ASP A 1 242 ? -10.617 -24.688 -28.297 1 97.19 242 ASP A N 1
ATOM 1944 C CA . ASP A 1 242 ? -11.242 -25.344 -27.172 1 97.19 242 ASP A CA 1
ATOM 1945 C C . ASP A 1 242 ? -10.289 -25.422 -25.969 1 97.19 242 ASP A C 1
ATOM 1947 O O . ASP A 1 242 ? -10.117 -26.484 -25.375 1 97.19 242 ASP A O 1
ATOM 1951 N N . LEU A 1 243 ? -9.664 -24.328 -25.688 1 98.12 243 LEU A N 1
ATOM 1952 C CA . LEU A 1 243 ? -8.672 -24.297 -24.625 1 98.12 243 LEU A CA 1
ATOM 1953 C C . LEU A 1 243 ? -9.227 -23.594 -23.391 1 98.12 243 LEU A C 1
ATOM 1955 O O . LEU A 1 243 ? -8.609 -23.625 -22.312 1 98.12 243 LEU A O 1
ATOM 1959 N N . LEU A 1 244 ? -10.359 -22.984 -23.484 1 98.06 244 LEU A N 1
ATOM 1960 C CA . LEU A 1 244 ? -10.969 -22.312 -22.344 1 98.06 244 LEU A CA 1
ATOM 1961 C C . LEU A 1 244 ? -11.664 -23.312 -21.422 1 98.06 244 LEU A C 1
ATOM 1963 O O . LEU A 1 244 ? -12.875 -23.234 -21.219 1 98.06 244 LEU A O 1
ATOM 1967 N N . ASN A 1 245 ? -10.922 -24.141 -20.781 1 97.56 245 ASN A N 1
ATOM 1968 C CA . ASN A 1 245 ? -11.414 -25.219 -19.922 1 97.56 245 ASN A CA 1
ATOM 1969 C C . ASN A 1 245 ? -11.883 -24.688 -18.578 1 97.56 245 ASN A C 1
ATOM 1971 O O . ASN A 1 245 ? -11.391 -23.672 -18.094 1 97.56 245 ASN A O 1
ATOM 1975 N N . GLU A 1 246 ? -12.781 -25.484 -17.969 1 97.75 246 GLU A N 1
ATOM 1976 C CA . GLU A 1 246 ? -13.297 -25.156 -16.656 1 97.75 246 GLU A CA 1
ATOM 1977 C C . GLU A 1 246 ? -12.164 -24.984 -15.641 1 97.75 246 GLU A C 1
ATOM 1979 O O . GLU A 1 246 ? -11.195 -25.75 -15.664 1 97.75 246 GLU A O 1
ATOM 1984 N N . ASN A 1 247 ? -12.234 -23.938 -14.734 1 98.12 247 ASN A N 1
ATOM 1985 C CA . ASN A 1 247 ? -11.289 -23.656 -13.656 1 98.12 247 ASN A CA 1
ATOM 1986 C C . ASN A 1 247 ? -9.977 -23.094 -14.195 1 98.12 247 ASN A C 1
ATOM 1988 O O . ASN A 1 247 ? -8.961 -23.109 -13.5 1 98.12 247 ASN A O 1
ATOM 1992 N N . SER A 1 248 ? -10.016 -22.641 -15.445 1 98.75 248 SER A N 1
ATOM 1993 C CA . SER A 1 248 ? -8.844 -21.953 -15.984 1 98.75 248 SER A CA 1
ATOM 1994 C C . SER A 1 248 ? -8.727 -20.547 -15.43 1 98.75 248 SER A C 1
ATOM 1996 O O . SER A 1 248 ? -9.727 -19.953 -15.008 1 98.75 248 SER A O 1
ATOM 1998 N N . ILE A 1 249 ? -7.508 -20.047 -15.383 1 98.88 249 ILE A N 1
ATOM 1999 C CA . ILE A 1 249 ? -7.23 -18.672 -15 1 98.88 249 ILE A CA 1
ATOM 2000 C C . ILE A 1 249 ? -6.766 -17.875 -16.219 1 98.88 249 ILE A C 1
ATOM 2002 O O . ILE A 1 249 ? -5.789 -18.25 -16.875 1 98.88 249 ILE A O 1
ATOM 2006 N N . LEU A 1 250 ? -7.492 -16.875 -16.578 1 98.88 250 LEU A N 1
ATOM 2007 C CA . LEU A 1 250 ? -7.031 -15.859 -17.516 1 98.88 250 LEU A CA 1
ATOM 2008 C C . LEU A 1 250 ? -6.555 -14.617 -16.766 1 98.88 250 LEU A C 1
ATOM 2010 O O . LEU A 1 250 ? -7.359 -13.883 -16.203 1 98.88 250 LEU A O 1
ATOM 2014 N N . SER A 1 251 ? -5.293 -14.352 -16.797 1 98.81 251 SER A N 1
ATOM 2015 C CA . SER A 1 251 ? -4.715 -13.258 -16.016 1 98.81 251 SER A CA 1
ATOM 2016 C C . SER A 1 251 ? -4.828 -11.93 -16.766 1 98.81 251 SER A C 1
ATOM 2018 O O . SER A 1 251 ? -4.637 -11.875 -17.984 1 98.81 251 SER A O 1
ATOM 2020 N N . HIS A 1 252 ? -5.156 -10.844 -16.094 1 98.62 252 HIS A N 1
ATOM 2021 C CA . HIS A 1 252 ? -5.203 -9.438 -16.484 1 98.62 252 HIS A CA 1
ATOM 2022 C C . HIS A 1 252 ? -6.527 -9.102 -17.156 1 98.62 252 HIS A C 1
ATOM 2024 O O . HIS A 1 252 ? -7.391 -8.453 -16.562 1 98.62 252 HIS A O 1
ATOM 2030 N N . CYS A 1 253 ? -6.684 -9.547 -18.438 1 98.5 253 CYS A N 1
ATOM 2031 C CA . CYS A 1 253 ? -7.906 -9.328 -19.203 1 98.5 253 CYS A CA 1
ATOM 2032 C C . CYS A 1 253 ? -8.289 -7.855 -19.219 1 98.5 253 CYS A C 1
ATOM 2034 O O . CYS A 1 253 ? -9.445 -7.508 -18.938 1 98.5 253 CYS A O 1
ATOM 2036 N N . ILE A 1 254 ? -7.332 -6.984 -19.469 1 98.31 254 ILE A N 1
ATOM 2037 C CA . ILE A 1 254 ? -7.555 -5.543 -19.5 1 98.31 254 ILE A CA 1
ATOM 2038 C C . ILE A 1 254 ? -8.211 -5.16 -20.828 1 98.31 254 ILE A C 1
ATOM 2040 O O . ILE A 1 254 ? -9.211 -4.434 -20.844 1 98.31 254 ILE A O 1
ATOM 2044 N N . TYR A 1 255 ? -7.621 -5.664 -21.953 1 97.56 255 TYR A N 1
ATOM 2045 C CA . TYR A 1 255 ? -8.109 -5.352 -23.281 1 97.56 255 TYR A CA 1
ATOM 2046 C C . TYR A 1 255 ? -8.945 -6.5 -23.844 1 97.56 255 TYR A C 1
ATOM 2048 O O . TYR A 1 255 ? -8.508 -7.207 -24.75 1 97.56 255 TYR A O 1
ATOM 2056 N N . ILE A 1 256 ? -10.172 -6.574 -23.344 1 96.75 256 ILE A N 1
ATOM 2057 C CA . ILE A 1 256 ? -11.164 -7.57 -23.75 1 96.75 256 ILE A CA 1
ATOM 2058 C C . ILE A 1 256 ? -12.438 -6.875 -24.203 1 96.75 256 ILE A C 1
ATOM 2060 O O . ILE A 1 256 ? -12.984 -6.023 -23.5 1 96.75 256 ILE A O 1
ATOM 2064 N N . ASN A 1 257 ? -12.867 -7.188 -25.391 1 96.56 257 ASN A N 1
ATOM 2065 C CA . ASN A 1 257 ? -14.078 -6.543 -25.875 1 96.56 257 ASN A CA 1
ATOM 2066 C C . ASN A 1 257 ? -15.328 -7.305 -25.469 1 96.56 257 ASN A C 1
ATOM 2068 O O . ASN A 1 257 ? -15.242 -8.312 -24.75 1 96.56 257 ASN A O 1
ATOM 2072 N N . ASP A 1 258 ? -16.484 -6.867 -25.859 1 96.62 258 ASP A N 1
ATOM 2073 C CA . ASP A 1 258 ? -17.75 -7.438 -25.406 1 96.62 258 ASP A CA 1
ATOM 2074 C C . ASP A 1 258 ? -17.953 -8.844 -25.969 1 96.62 258 ASP A C 1
ATOM 2076 O O . ASP A 1 258 ? -18.5 -9.711 -25.297 1 96.62 258 ASP A O 1
ATOM 2080 N N . LYS A 1 259 ? -17.547 -8.984 -27.188 1 96.62 259 LYS A N 1
ATOM 2081 C CA . LYS A 1 259 ? -17.641 -10.32 -27.781 1 96.62 259 LYS A CA 1
ATOM 2082 C C . LYS A 1 259 ? -16.812 -11.328 -27 1 96.62 259 LYS A C 1
ATOM 2084 O O . LYS A 1 259 ? -17.25 -12.453 -26.781 1 96.62 259 LYS A O 1
ATOM 2089 N N . ASP A 1 260 ? -15.594 -10.914 -26.672 1 97.62 260 ASP A N 1
ATOM 2090 C CA . ASP A 1 260 ? -14.734 -11.75 -25.844 1 97.62 260 ASP A CA 1
ATOM 2091 C C . ASP A 1 260 ? -15.422 -12.109 -24.516 1 97.62 260 ASP A C 1
ATOM 2093 O O . ASP A 1 260 ? -15.383 -13.258 -24.094 1 97.62 260 ASP A O 1
ATOM 2097 N N . LYS A 1 261 ? -16.016 -11.164 -23.875 1 97.75 261 LYS A N 1
ATOM 2098 C CA . LYS A 1 261 ? -16.688 -11.375 -22.594 1 97.75 261 LYS A CA 1
ATOM 2099 C C . LYS A 1 261 ? -17.859 -12.328 -22.734 1 97.75 261 LYS A C 1
ATOM 2101 O O . LYS A 1 261 ? -18.141 -13.125 -21.844 1 97.75 261 LYS A O 1
ATOM 2106 N N . ASP A 1 262 ? -18.547 -12.203 -23.828 1 97 262 ASP A N 1
ATOM 2107 C CA . ASP A 1 262 ? -19.641 -13.133 -24.109 1 97 262 ASP A CA 1
ATOM 2108 C C . ASP A 1 262 ? -19.141 -14.57 -24.172 1 97 262 ASP A C 1
ATOM 2110 O O . ASP A 1 262 ? -19.781 -15.484 -23.641 1 97 262 ASP A O 1
ATOM 2114 N N . ILE A 1 263 ? -18.016 -14.742 -24.781 1 97.38 263 ILE A N 1
ATOM 2115 C CA . ILE A 1 263 ? -17.422 -16.078 -24.875 1 97.38 263 ILE A CA 1
ATOM 2116 C C . ILE A 1 263 ? -17.062 -16.594 -23.484 1 97.38 263 ILE A C 1
ATOM 2118 O O . ILE A 1 263 ? -17.312 -17.766 -23.172 1 97.38 263 ILE A O 1
ATOM 2122 N N . LEU A 1 264 ? -16.578 -15.742 -22.625 1 97.75 264 LEU A N 1
ATOM 2123 C CA . LEU A 1 264 ? -16.062 -16.141 -21.328 1 97.75 264 LEU A CA 1
ATOM 2124 C C . LEU A 1 264 ? -17.188 -16.453 -20.359 1 97.75 264 LEU A C 1
ATOM 2126 O O . LEU A 1 264 ? -17.031 -17.25 -19.438 1 97.75 264 LEU A O 1
ATOM 2130 N N . GLU A 1 265 ? -18.391 -15.758 -20.344 1 94.31 265 GLU A N 1
ATOM 2131 C CA . GLU A 1 265 ? -19.516 -15.836 -19.422 1 94.31 265 GLU A CA 1
ATOM 2132 C C . GLU A 1 265 ? -19.969 -17.281 -19.203 1 94.31 265 GLU A C 1
ATOM 2134 O O . GLU A 1 265 ? -20.375 -17.656 -18.094 1 94.31 265 GLU A O 1
ATOM 2139 N N . ASN A 1 266 ? -19.719 -18.234 -20.078 1 86.44 266 ASN A N 1
ATOM 2140 C CA . ASN A 1 266 ? -20.266 -19.578 -19.953 1 86.44 266 ASN A CA 1
ATOM 2141 C C . ASN A 1 266 ? -19.156 -20.625 -19.828 1 86.44 266 ASN A C 1
ATOM 2143 O O . ASN A 1 266 ? -19.438 -21.828 -19.891 1 86.44 266 ASN A O 1
ATOM 2147 N N . LYS A 1 267 ? -18 -20.203 -19.5 1 94.81 267 LYS A N 1
ATOM 2148 C CA . LYS A 1 267 ? -16.891 -21.141 -19.516 1 94.81 267 LYS A CA 1
ATOM 2149 C C . LYS A 1 267 ? -16.438 -21.516 -18.109 1 94.81 267 LYS A C 1
ATOM 2151 O O . LYS A 1 267 ? -15.594 -22.391 -17.922 1 94.81 267 LYS A O 1
ATOM 2156 N N . LYS A 1 268 ? -16.969 -20.953 -16.984 1 96.44 268 LYS A N 1
ATOM 2157 C CA . LYS A 1 268 ? -16.594 -21.203 -15.594 1 96.44 268 LYS A CA 1
ATOM 2158 C C . LYS A 1 268 ? -15.094 -21 -15.383 1 96.44 268 LYS A C 1
ATOM 2160 O O . LYS A 1 268 ? -14.422 -21.859 -14.797 1 96.44 268 LYS A O 1
ATOM 2165 N N . ILE A 1 269 ? -14.602 -19.984 -15.938 1 98 269 ILE A N 1
ATOM 2166 C CA . ILE A 1 269 ? -13.203 -19.594 -15.805 1 98 269 ILE A CA 1
ATOM 2167 C C . ILE A 1 269 ? -13.07 -18.484 -14.766 1 98 269 ILE A C 1
ATOM 2169 O O . ILE A 1 269 ? -14.078 -17.969 -14.266 1 98 269 ILE A O 1
ATOM 2173 N N . TYR A 1 270 ? -11.867 -18.203 -14.367 1 98.75 270 TYR A N 1
ATOM 2174 C CA . TYR A 1 270 ? -11.547 -17.125 -13.445 1 98.75 270 TYR A CA 1
ATOM 2175 C C . TYR A 1 270 ? -10.641 -16.094 -14.102 1 98.75 270 TYR A C 1
ATOM 2177 O O . TYR A 1 270 ? -9.711 -16.453 -14.836 1 98.75 270 TYR A O 1
ATOM 2185 N N . VAL A 1 271 ? -10.922 -14.805 -13.883 1 98.88 271 VAL A N 1
ATOM 2186 C CA . VAL A 1 271 ? -10.047 -13.727 -14.32 1 98.88 271 VAL A CA 1
ATOM 2187 C C . VAL A 1 271 ? -9.18 -13.258 -13.156 1 98.88 271 VAL A C 1
ATOM 2189 O O . VAL A 1 271 ? -9.688 -12.781 -12.141 1 98.88 271 VAL A O 1
ATOM 2192 N N . ALA A 1 272 ? -7.895 -13.422 -13.258 1 98.94 272 ALA A N 1
ATOM 2193 C CA . ALA A 1 272 ? -6.984 -12.961 -12.211 1 98.94 272 ALA A CA 1
ATOM 2194 C C . ALA A 1 272 ? -6.594 -11.5 -12.43 1 98.94 272 ALA A C 1
ATOM 2196 O O . ALA A 1 272 ? -5.879 -11.18 -13.383 1 98.94 272 ALA A O 1
ATOM 2197 N N . LEU A 1 273 ? -7.062 -10.664 -11.562 1 98.88 273 LEU A N 1
ATOM 2198 C CA . LEU A 1 273 ? -6.746 -9.242 -11.586 1 98.88 273 LEU A CA 1
ATOM 2199 C C . LEU A 1 273 ? -5.391 -8.977 -10.938 1 98.88 273 LEU A C 1
ATOM 2201 O O . LEU A 1 273 ? -5.051 -9.602 -9.93 1 98.88 273 LEU A O 1
ATOM 2205 N N . ASN A 1 274 ? -4.664 -8.141 -11.531 1 98.69 274 ASN A N 1
ATOM 2206 C CA . ASN A 1 274 ? -3.354 -7.746 -11.031 1 98.69 274 ASN A CA 1
ATOM 2207 C C . ASN A 1 274 ? -3.182 -6.23 -11.055 1 98.69 274 ASN A C 1
ATOM 2209 O O . ASN A 1 274 ? -2.342 -5.707 -11.781 1 98.69 274 ASN A O 1
ATOM 2213 N N . PRO A 1 275 ? -3.898 -5.559 -10.156 1 98.38 275 PRO A N 1
ATOM 2214 C CA . PRO A 1 275 ? -4.031 -4.105 -10.297 1 98.38 275 PRO A CA 1
ATOM 2215 C C . PRO A 1 275 ? -2.695 -3.379 -10.188 1 98.38 275 PRO A C 1
ATOM 2217 O O . PRO A 1 275 ? -2.387 -2.518 -11.016 1 98.38 275 PRO A O 1
ATOM 2220 N N . THR A 1 276 ? -1.851 -3.693 -9.25 1 98.31 276 THR A N 1
ATOM 2221 C CA . THR A 1 276 ? -0.639 -2.914 -9.023 1 98.31 276 THR A CA 1
ATOM 2222 C C . THR A 1 276 ? 0.384 -3.174 -10.125 1 98.31 276 THR A C 1
ATOM 2224 O O . THR A 1 276 ? 1.074 -2.254 -10.57 1 98.31 276 THR A O 1
ATOM 2227 N N . SER A 1 277 ? 0.523 -4.414 -10.484 1 97.81 277 SER A N 1
ATOM 2228 C CA . SER A 1 277 ? 1.416 -4.723 -11.594 1 97.81 277 SER A CA 1
ATOM 2229 C C . SER A 1 277 ? 0.979 -4.004 -12.867 1 97.81 277 SER A C 1
ATOM 2231 O O . SER A 1 277 ? 1.815 -3.51 -13.625 1 97.81 277 SER A O 1
ATOM 2233 N N . ASN A 1 278 ? -0.314 -4.004 -13.148 1 97.81 278 ASN A N 1
ATOM 2234 C CA . ASN A 1 278 ? -0.845 -3.309 -14.32 1 97.81 278 ASN A CA 1
ATOM 2235 C C . ASN A 1 278 ? -0.568 -1.81 -14.258 1 97.81 278 ASN A C 1
ATOM 2237 O O . ASN A 1 278 ? -0.262 -1.187 -15.273 1 97.81 278 ASN A O 1
ATOM 2241 N N . LEU A 1 279 ? -0.653 -1.244 -13.031 1 96.88 279 LEU A N 1
ATOM 2242 C CA . LEU A 1 279 ? -0.271 0.151 -12.844 1 96.88 279 LEU A CA 1
ATOM 2243 C C . LEU A 1 279 ? 1.215 0.351 -13.117 1 96.88 279 LEU A C 1
ATOM 2245 O O . LEU A 1 279 ? 1.596 1.265 -13.852 1 96.88 279 LEU A O 1
ATOM 2249 N N . ASN A 1 280 ? 1.984 -0.501 -12.602 1 95.81 280 ASN A N 1
ATOM 2250 C CA . ASN A 1 280 ? 3.434 -0.402 -12.734 1 95.81 280 ASN A CA 1
ATOM 2251 C C . ASN A 1 280 ? 3.867 -0.467 -14.195 1 95.81 280 ASN A C 1
ATOM 2253 O O . ASN A 1 280 ? 4.789 0.239 -14.609 1 95.81 280 ASN A O 1
ATOM 2257 N N . ASN A 1 281 ? 3.156 -1.281 -14.938 1 95.19 281 ASN A N 1
ATOM 2258 C CA . ASN A 1 281 ? 3.506 -1.475 -16.344 1 95.19 281 ASN A CA 1
ATOM 2259 C C . ASN A 1 281 ? 2.758 -0.499 -17.25 1 95.19 281 ASN A C 1
ATOM 2261 O O . ASN A 1 281 ? 2.93 -0.519 -18.469 1 95.19 281 ASN A O 1
ATOM 2265 N N . ALA A 1 282 ? 1.938 0.323 -16.688 1 95 282 ALA A N 1
ATOM 2266 C CA . ALA A 1 282 ? 1.194 1.356 -17.406 1 95 282 ALA A CA 1
ATOM 2267 C C . ALA A 1 282 ? 0.333 0.748 -18.516 1 95 282 ALA A C 1
ATOM 2269 O O . ALA A 1 282 ? 0.276 1.273 -19.625 1 95 282 ALA A O 1
ATOM 2270 N N . VAL A 1 283 ? -0.31 -0.378 -18.156 1 96.19 283 VAL A N 1
ATOM 2271 C CA . VAL A 1 283 ? -1.051 -1.07 -19.203 1 96.19 283 VAL A CA 1
ATOM 2272 C C . VAL A 1 283 ? -2.551 -0.929 -18.953 1 96.19 283 VAL A C 1
ATOM 2274 O O . VAL A 1 283 ? -3.363 -1.501 -19.688 1 96.19 283 VAL A O 1
ATOM 2277 N N . GLY A 1 284 ? -2.926 -0.24 -17.891 1 95.62 284 GLY A N 1
ATOM 2278 C CA . GLY A 1 284 ? -4.336 -0.008 -17.641 1 95.62 284 GLY A CA 1
ATOM 2279 C C . GLY A 1 284 ? -4.906 -0.93 -16.578 1 95.62 284 GLY A C 1
ATOM 2280 O O . GLY A 1 284 ? -4.156 -1.546 -15.812 1 95.62 284 GLY A O 1
ATOM 2281 N N . LEU A 1 285 ? -6.25 -0.915 -16.391 1 97.56 285 LEU A N 1
ATOM 2282 C CA . LEU A 1 285 ? -6.957 -1.704 -15.383 1 97.56 285 LEU A CA 1
ATOM 2283 C C . LEU A 1 285 ? -8.141 -2.441 -16 1 97.56 285 LEU A C 1
ATOM 2285 O O . LEU A 1 285 ? -8.805 -1.913 -16.891 1 97.56 285 LEU A O 1
ATOM 2289 N N . ALA A 1 286 ? -8.422 -3.588 -15.539 1 97.94 286 ALA A N 1
ATOM 2290 C CA . ALA A 1 286 ? -9.477 -4.445 -16.078 1 97.94 286 ALA A CA 1
ATOM 2291 C C . ALA A 1 286 ? -10.859 -3.865 -15.773 1 97.94 286 ALA A C 1
ATOM 2293 O O . ALA A 1 286 ? -11.023 -3.07 -14.844 1 97.94 286 ALA A O 1
ATOM 2294 N N . ASP A 1 287 ? -11.82 -4.258 -16.609 1 97.44 287 ASP A N 1
ATOM 2295 C CA . ASP A 1 287 ? -13.203 -3.848 -16.438 1 97.44 287 ASP A CA 1
ATOM 2296 C C . ASP A 1 287 ? -13.945 -4.801 -15.508 1 97.44 287 ASP A C 1
ATOM 2298 O O . ASP A 1 287 ? -14.883 -5.484 -15.922 1 97.44 287 ASP A O 1
ATOM 2302 N N . VAL A 1 288 ? -13.688 -4.719 -14.273 1 98.44 288 VAL A N 1
ATOM 2303 C CA . VAL A 1 288 ? -14.07 -5.695 -13.258 1 98.44 288 VAL A CA 1
ATOM 2304 C C . VAL A 1 288 ? -15.586 -5.707 -13.094 1 98.44 288 VAL A C 1
ATOM 2306 O O . VAL A 1 288 ? -16.188 -6.773 -12.953 1 98.44 288 VAL A O 1
ATOM 2309 N N . ILE A 1 289 ? -16.234 -4.535 -13.117 1 97.88 289 ILE A N 1
ATOM 2310 C CA . ILE A 1 289 ? -17.672 -4.434 -12.906 1 97.88 289 ILE A CA 1
ATOM 2311 C C . ILE A 1 289 ? -18.422 -5.176 -14.008 1 97.88 289 ILE A C 1
ATOM 2313 O O . ILE A 1 289 ? -19.422 -5.848 -13.75 1 97.88 289 ILE A O 1
ATOM 2317 N N . ASN A 1 290 ? -17.891 -5.023 -15.18 1 97.44 290 ASN A N 1
ATOM 2318 C CA . ASN A 1 290 ? -18.531 -5.738 -16.281 1 97.44 290 ASN A CA 1
ATOM 2319 C C . ASN A 1 290 ? -18.344 -7.246 -16.156 1 97.44 290 ASN A C 1
ATOM 2321 O O . ASN A 1 290 ? -19.25 -8.016 -16.484 1 97.44 290 ASN A O 1
ATOM 2325 N N . PHE A 1 291 ? -17.188 -7.738 -15.719 1 98.25 291 PHE A N 1
ATOM 2326 C CA . PHE A 1 291 ? -17 -9.156 -15.438 1 98.25 291 PHE A CA 1
ATOM 2327 C C . PHE A 1 291 ? -18.016 -9.641 -14.406 1 98.25 291 PHE A C 1
ATOM 2329 O O . PHE A 1 291 ? -18.688 -10.656 -14.602 1 98.25 291 PHE A O 1
ATOM 2336 N N . GLN A 1 292 ? -18.109 -8.891 -13.336 1 97.56 292 GLN A N 1
ATOM 2337 C CA . GLN A 1 292 ? -19 -9.297 -12.266 1 97.56 292 GLN A CA 1
ATOM 2338 C C . GLN A 1 292 ? -20.453 -9.312 -12.734 1 97.56 292 GLN A C 1
ATOM 2340 O O . GLN A 1 292 ? -21.219 -10.219 -12.391 1 97.56 292 GLN A O 1
ATOM 2345 N N . LYS A 1 293 ? -20.859 -8.32 -13.508 1 96.69 293 LYS A N 1
ATOM 2346 C CA . LYS A 1 293 ? -22.219 -8.258 -14.047 1 96.69 293 LYS A CA 1
ATOM 2347 C C . LYS A 1 293 ? -22.516 -9.477 -14.914 1 96.69 293 LYS A C 1
ATOM 2349 O O . LYS A 1 293 ? -23.656 -9.945 -14.961 1 96.69 293 LYS A O 1
ATOM 2354 N N . ARG A 1 294 ? -21.516 -9.953 -15.555 1 96.62 294 ARG A N 1
ATOM 2355 C CA . ARG A 1 294 ? -21.656 -11.102 -16.453 1 96.62 294 ARG A CA 1
ATOM 2356 C C . ARG A 1 294 ? -21.422 -12.414 -15.711 1 96.62 294 ARG A C 1
ATOM 2358 O O . ARG A 1 294 ? -21.359 -13.477 -16.328 1 96.62 294 ARG A O 1
ATOM 2365 N N . LYS A 1 295 ? -21.125 -12.344 -14.477 1 96.5 295 LYS A N 1
ATOM 2366 C CA . LYS A 1 295 ? -20.906 -13.492 -13.602 1 96.5 295 LYS A CA 1
ATOM 2367 C C . LYS A 1 295 ? -19.609 -14.227 -13.961 1 96.5 295 LYS A C 1
ATOM 2369 O O . LYS A 1 295 ? -19.547 -15.453 -13.844 1 96.5 295 LYS A O 1
ATOM 2374 N N . ILE A 1 296 ? -18.734 -13.539 -14.57 1 97.88 296 ILE A N 1
ATOM 2375 C CA . ILE A 1 296 ? -17.375 -14.039 -14.719 1 97.88 296 ILE A CA 1
ATOM 2376 C C . ILE A 1 296 ? -16.594 -13.797 -13.43 1 97.88 296 ILE A C 1
ATOM 2378 O O . ILE A 1 296 ? -16.406 -12.656 -13.008 1 97.88 296 ILE A O 1
ATOM 2382 N N . LYS A 1 297 ? -16.188 -14.828 -12.773 1 97.94 297 LYS A N 1
ATOM 2383 C CA . LYS A 1 297 ? -15.523 -14.695 -11.477 1 97.94 297 LYS A CA 1
ATOM 2384 C C . LYS A 1 297 ? -14.133 -14.078 -11.625 1 97.94 297 LYS A C 1
ATOM 2386 O O . LYS A 1 297 ? -13.406 -14.398 -12.57 1 97.94 297 LYS A O 1
ATOM 2391 N N . CYS A 1 298 ? -13.867 -13.18 -10.75 1 98.81 298 CYS A N 1
ATOM 2392 C CA . CYS A 1 298 ? -12.547 -12.562 -10.68 1 98.81 298 CYS A CA 1
ATOM 2393 C C . CYS A 1 298 ? -11.812 -12.992 -9.414 1 98.81 298 CYS A C 1
ATOM 2395 O O . CYS A 1 298 ? -12.43 -13.188 -8.367 1 98.81 298 CYS A O 1
ATOM 2397 N N . VAL A 1 299 ? -10.531 -13.172 -9.523 1 98.88 299 VAL A N 1
ATOM 2398 C CA . VAL A 1 299 ? -9.633 -13.406 -8.398 1 98.88 299 VAL A CA 1
ATOM 2399 C C . VAL A 1 299 ? -8.5 -12.383 -8.422 1 98.88 299 VAL A C 1
ATOM 2401 O O . VAL A 1 299 ? -8.375 -11.602 -9.367 1 98.88 299 VAL A O 1
ATOM 2404 N N . LEU A 1 300 ? -7.703 -12.352 -7.367 1 98.88 300 LEU A N 1
ATOM 2405 C CA . LEU A 1 300 ? -6.68 -11.32 -7.223 1 98.88 300 LEU A CA 1
ATOM 2406 C C . LEU A 1 300 ? -5.293 -11.945 -7.137 1 98.88 300 LEU A C 1
ATOM 2408 O O . LEU A 1 300 ? -5.098 -12.953 -6.453 1 98.88 300 LEU A O 1
ATOM 2412 N N . GLY A 1 301 ? -4.375 -11.43 -7.863 1 98.81 301 GLY A N 1
ATOM 2413 C CA . GLY A 1 301 ? -2.967 -11.797 -7.832 1 98.81 301 GLY A CA 1
ATOM 2414 C C . GLY A 1 301 ? -2.039 -10.602 -7.758 1 98.81 301 GLY A C 1
ATOM 2415 O O . GLY A 1 301 ? -2.496 -9.461 -7.672 1 98.81 301 GLY A O 1
ATOM 2416 N N . ASN A 1 302 ? -0.695 -10.859 -7.719 1 98.44 302 ASN A N 1
ATOM 2417 C CA . ASN A 1 302 ? 0.263 -9.766 -7.641 1 98.44 302 ASN A CA 1
ATOM 2418 C C . ASN A 1 302 ? 1.184 -9.734 -8.859 1 98.44 302 ASN A C 1
ATOM 2420 O O . ASN A 1 302 ? 2.029 -8.852 -8.984 1 98.44 302 ASN A O 1
ATOM 2424 N N . ASP A 1 303 ? 1.081 -10.781 -9.703 1 98.5 303 ASP A N 1
ATOM 2425 C CA . ASP A 1 303 ? 1.797 -10.859 -10.969 1 98.5 303 ASP A CA 1
ATOM 2426 C C . ASP A 1 303 ? 3.305 -10.734 -10.758 1 98.5 303 ASP A C 1
ATOM 2428 O O . ASP A 1 303 ? 4 -10.125 -11.578 1 98.5 303 ASP A O 1
ATOM 2432 N N . GLY A 1 304 ? 3.764 -11.117 -9.664 1 97.75 304 GLY A N 1
ATOM 2433 C CA . GLY A 1 304 ? 5.191 -11.172 -9.406 1 97.75 304 GLY A CA 1
ATOM 2434 C C . GLY A 1 304 ? 5.781 -9.836 -8.984 1 97.75 304 GLY A C 1
ATOM 2435 O O . GLY A 1 304 ? 6.988 -9.727 -8.773 1 97.75 304 GLY A O 1
ATOM 2436 N N . LEU A 1 305 ? 4.949 -8.828 -8.883 1 96.81 305 LEU A N 1
ATOM 2437 C CA . LEU A 1 305 ? 5.438 -7.539 -8.414 1 96.81 305 LEU A CA 1
ATOM 2438 C C . LEU A 1 305 ? 5.621 -7.543 -6.902 1 96.81 305 LEU A C 1
ATOM 2440 O O . LEU A 1 305 ? 4.727 -7.125 -6.164 1 96.81 305 LEU A O 1
ATOM 2444 N N . GLY A 1 306 ? 6.797 -8.016 -6.492 1 94.94 306 GLY A N 1
ATOM 2445 C CA . GLY A 1 306 ? 7.066 -8.117 -5.066 1 94.94 306 GLY A CA 1
ATOM 2446 C C . GLY A 1 306 ? 6.223 -9.172 -4.375 1 94.94 306 GLY A C 1
ATOM 2447 O O . GLY A 1 306 ? 5.832 -10.164 -4.988 1 94.94 306 GLY A O 1
ATOM 2448 N N . PHE A 1 307 ? 6.039 -8.992 -3.043 1 96.44 307 PHE A N 1
ATOM 2449 C CA . PHE A 1 307 ? 5.395 -10.047 -2.271 1 96.44 307 PHE A CA 1
ATOM 2450 C C . PHE A 1 307 ? 4.289 -9.477 -1.393 1 96.44 307 PHE A C 1
ATOM 2452 O O . PHE A 1 307 ? 3.623 -10.219 -0.666 1 96.44 307 PHE A O 1
ATOM 2459 N N . ASN A 1 308 ? 4.055 -8.164 -1.491 1 96.06 308 ASN A N 1
ATOM 2460 C CA . ASN A 1 308 ? 3.018 -7.508 -0.705 1 96.06 308 ASN A CA 1
ATOM 2461 C C . ASN A 1 308 ? 1.639 -7.695 -1.331 1 96.06 308 ASN A C 1
ATOM 2463 O O . ASN A 1 308 ? 1.236 -6.918 -2.199 1 96.06 308 ASN A O 1
ATOM 2467 N N . PHE A 1 309 ? 0.882 -8.594 -0.806 1 98.12 309 PHE A N 1
ATOM 2468 C CA . PHE A 1 309 ? -0.42 -8.891 -1.392 1 98.12 309 PHE A CA 1
ATOM 2469 C C . PHE A 1 309 ? -1.477 -7.918 -0.884 1 98.12 309 PHE A C 1
ATOM 2471 O O . PHE A 1 309 ? -2.463 -7.648 -1.573 1 98.12 309 PHE A O 1
ATOM 2478 N N . SER A 1 310 ? -1.359 -7.41 0.335 1 97.5 310 SER A N 1
ATOM 2479 C CA . SER A 1 310 ? -2.326 -6.449 0.855 1 97.5 310 SER A CA 1
ATOM 2480 C C . SER A 1 310 ? -2.391 -5.203 -0.021 1 97.5 310 SER A C 1
ATOM 2482 O O . SER A 1 310 ? -3.453 -4.594 -0.164 1 97.5 310 SER A O 1
ATOM 2484 N N . ARG A 1 311 ? -1.25 -4.875 -0.633 1 97.31 311 ARG A N 1
ATOM 2485 C CA . ARG A 1 311 ? -1.212 -3.752 -1.564 1 97.31 311 ARG A CA 1
ATOM 2486 C C . ARG A 1 311 ? -2.172 -3.973 -2.729 1 97.31 311 ARG A C 1
ATOM 2488 O O . ARG A 1 311 ? -2.795 -3.027 -3.213 1 97.31 311 ARG A O 1
ATOM 2495 N N . GLU A 1 312 ? -2.316 -5.227 -3.193 1 98.44 312 GLU A N 1
ATOM 2496 C CA . GLU A 1 312 ? -3.227 -5.543 -4.289 1 98.44 312 GLU A CA 1
ATOM 2497 C C . GLU A 1 312 ? -4.68 -5.312 -3.887 1 98.44 312 GLU A C 1
ATOM 2499 O O . GLU A 1 312 ? -5.484 -4.84 -4.691 1 98.44 312 GLU A O 1
ATOM 2504 N N . ILE A 1 313 ? -4.984 -5.691 -2.691 1 98.31 313 ILE A N 1
ATOM 2505 C CA . ILE A 1 313 ? -6.336 -5.531 -2.168 1 98.31 313 ILE A CA 1
ATOM 2506 C C . ILE A 1 313 ? -6.707 -4.051 -2.15 1 98.31 313 ILE A C 1
ATOM 2508 O O . ILE A 1 313 ? -7.758 -3.662 -2.666 1 98.31 313 ILE A O 1
ATOM 2512 N N . VAL A 1 314 ? -5.805 -3.246 -1.668 1 97.81 314 VAL A N 1
ATOM 2513 C CA . VAL A 1 314 ? -6.062 -1.819 -1.499 1 97.81 314 VAL A CA 1
ATOM 2514 C C . VAL A 1 314 ? -6.09 -1.135 -2.863 1 97.81 314 VAL A C 1
ATOM 2516 O O . VAL A 1 314 ? -7.008 -0.369 -3.164 1 97.81 314 VAL A O 1
ATOM 2519 N N . ASN A 1 315 ? -5.152 -1.468 -3.688 1 98.12 315 ASN A N 1
ATOM 2520 C CA . ASN A 1 315 ? -5.031 -0.78 -4.969 1 98.12 315 ASN A CA 1
ATOM 2521 C C . ASN A 1 315 ? -6.117 -1.218 -5.945 1 98.12 315 ASN A C 1
ATOM 2523 O O . ASN A 1 315 ? -6.391 -0.524 -6.926 1 98.12 315 ASN A O 1
ATOM 2527 N N . LEU A 1 316 ? -6.719 -2.387 -5.707 1 98.69 316 LEU A N 1
ATOM 2528 C CA . LEU A 1 316 ? -7.855 -2.756 -6.543 1 98.69 316 LEU A CA 1
ATOM 2529 C C . LEU A 1 316 ? -9.008 -1.777 -6.348 1 98.69 316 LEU A C 1
ATOM 2531 O O . LEU A 1 316 ? -9.539 -1.24 -7.32 1 98.69 316 LEU A O 1
ATOM 2535 N N . LEU A 1 317 ? -9.367 -1.536 -5.098 1 98.31 317 LEU A N 1
ATOM 2536 C CA . LEU A 1 317 ? -10.484 -0.64 -4.832 1 98.31 317 LEU A CA 1
ATOM 2537 C C . LEU A 1 317 ? -10.195 0.766 -5.344 1 98.31 317 LEU A C 1
ATOM 2539 O O . LEU A 1 317 ? -11 1.349 -6.07 1 98.31 317 LEU A O 1
ATOM 2543 N N . TYR A 1 318 ? -9.031 1.284 -4.992 1 97.56 318 TYR A N 1
ATOM 2544 C CA . TYR A 1 318 ? -8.688 2.65 -5.363 1 97.56 318 TYR A CA 1
ATOM 2545 C C . TYR A 1 318 ? -8.531 2.783 -6.875 1 97.56 318 TYR A C 1
ATOM 2547 O O . TYR A 1 318 ? -8.945 3.787 -7.461 1 97.56 318 TYR A O 1
ATOM 2555 N N . GLY A 1 319 ? -7.914 1.743 -7.461 1 97.56 319 GLY A N 1
ATOM 2556 C CA . GLY A 1 319 ? -7.805 1.743 -8.914 1 97.56 319 GLY A CA 1
ATOM 2557 C C . GLY A 1 319 ? -9.148 1.747 -9.617 1 97.56 319 GLY A C 1
ATOM 2558 O O . GLY A 1 319 ? -9.32 2.41 -10.641 1 97.56 319 GLY A O 1
ATOM 2559 N N . MET A 1 320 ? -10.109 1.023 -9.07 1 98.06 320 MET A N 1
ATOM 2560 C CA . MET A 1 320 ? -11.43 0.954 -9.68 1 98.06 320 MET A CA 1
ATOM 2561 C C . MET A 1 320 ? -12.172 2.279 -9.531 1 98.06 320 MET A C 1
ATOM 2563 O O . MET A 1 320 ? -12.93 2.676 -10.422 1 98.06 320 MET A O 1
ATOM 2567 N N . HIS A 1 321 ? -11.961 2.979 -8.383 1 96.38 321 HIS A N 1
ATOM 2568 C CA . HIS A 1 321 ? -12.555 4.301 -8.219 1 96.38 321 HIS A CA 1
ATOM 2569 C C . HIS A 1 321 ? -12.094 5.254 -9.312 1 96.38 321 HIS A C 1
ATOM 2571 O O . HIS A 1 321 ? -12.898 6 -9.875 1 96.38 321 HIS A O 1
ATOM 2577 N N . LEU A 1 322 ? -10.852 5.195 -9.539 1 94.94 322 LEU A N 1
ATOM 2578 C CA . LEU A 1 322 ? -10.305 6.059 -10.578 1 94.94 322 LEU A CA 1
ATOM 2579 C C . LEU A 1 322 ? -10.836 5.652 -11.953 1 94.94 322 LEU A C 1
ATOM 2581 O O . LEU A 1 322 ? -11.258 6.504 -12.734 1 94.94 322 LEU A O 1
ATOM 2585 N N . LYS A 1 323 ? -10.773 4.363 -12.227 1 95.94 323 LYS A N 1
ATOM 2586 C CA . LYS A 1 323 ? -11.164 3.857 -13.539 1 95.94 323 LYS A CA 1
ATOM 2587 C C . LYS A 1 323 ? -12.602 4.246 -13.875 1 95.94 323 LYS A C 1
ATOM 2589 O O . LYS A 1 323 ? -12.891 4.668 -15 1 95.94 323 LYS A O 1
ATOM 2594 N N . TYR A 1 324 ? -13.477 4.125 -12.922 1 96.31 324 TYR A N 1
ATOM 2595 C CA . TYR A 1 324 ? -14.891 4.32 -13.188 1 96.31 324 TYR A CA 1
ATOM 2596 C C . TYR A 1 324 ? -15.336 5.727 -12.797 1 96.31 324 TYR A C 1
ATOM 2598 O O . TYR A 1 324 ? -16.516 6.074 -12.93 1 96.31 324 TYR A O 1
ATOM 2606 N N . LYS A 1 325 ? -14.398 6.543 -12.25 1 93.69 325 LYS A N 1
ATOM 2607 C CA . LYS A 1 325 ? -14.672 7.91 -11.828 1 93.69 325 LYS A CA 1
ATOM 2608 C C . LYS A 1 325 ? -15.875 7.973 -10.891 1 93.69 325 LYS A C 1
ATOM 2610 O O . LYS A 1 325 ? -16.781 8.789 -11.086 1 93.69 325 LYS A O 1
ATOM 2615 N N . SER A 1 326 ? -15.867 7.012 -9.984 1 93.94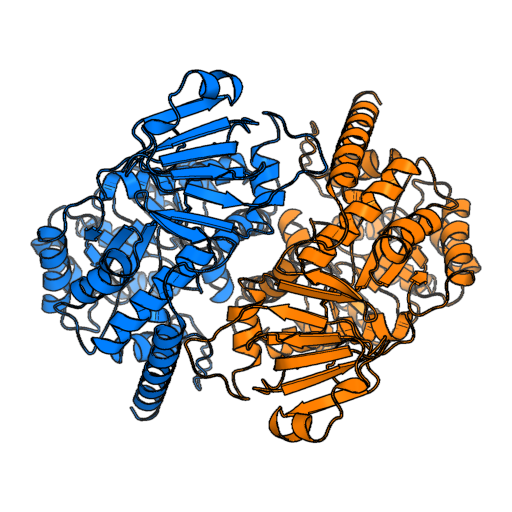 326 SER A N 1
ATOM 2616 C CA . SER A 1 326 ? -16.969 6.883 -9.031 1 93.94 326 SER A CA 1
ATOM 2617 C C . SER A 1 326 ? -16.5 6.18 -7.758 1 93.94 326 SER A C 1
ATOM 2619 O O . SER A 1 326 ? -15.711 5.238 -7.812 1 93.94 326 SER A O 1
ATOM 2621 N N . THR A 1 327 ? -17.016 6.641 -6.703 1 91.62 327 THR A N 1
ATOM 2622 C CA . THR A 1 327 ? -16.672 6.023 -5.426 1 91.62 327 THR A CA 1
ATOM 2623 C C . THR A 1 327 ? -17.672 4.914 -5.086 1 91.62 327 THR A C 1
ATOM 2625 O O . THR A 1 327 ? -17.484 4.188 -4.109 1 91.62 327 THR A O 1
ATOM 2628 N N . THR A 1 328 ? -18.656 4.703 -5.906 1 91.5 328 THR A N 1
ATOM 2629 C CA . THR A 1 328 ? -19.75 3.822 -5.484 1 91.5 328 THR A CA 1
ATOM 2630 C C . THR A 1 328 ? -19.906 2.662 -6.461 1 91.5 328 THR A C 1
ATOM 2632 O O . THR A 1 328 ? -20.484 1.626 -6.109 1 91.5 328 THR A O 1
ATOM 2635 N N . VAL A 1 329 ? -19.453 2.84 -7.688 1 93.94 329 VAL A N 1
ATOM 2636 C CA . VAL A 1 329 ? -19.656 1.834 -8.727 1 93.94 329 VAL A CA 1
ATOM 2637 C C . VAL A 1 329 ? -18.969 0.532 -8.328 1 93.94 329 VAL A C 1
ATOM 2639 O O . VAL A 1 329 ? -19.531 -0.552 -8.484 1 93.94 329 VAL A O 1
ATOM 2642 N N . PHE A 1 330 ? -17.766 0.586 -7.871 1 96.56 330 PHE A N 1
ATOM 2643 C CA . PHE A 1 330 ? -17.016 -0.519 -7.277 1 96.56 330 PHE A CA 1
ATOM 2644 C C . PHE A 1 330 ? -16.797 -0.283 -5.785 1 96.56 330 PHE A C 1
ATOM 2646 O O . PHE A 1 330 ? -16 0.576 -5.398 1 96.56 330 PHE A O 1
ATOM 2653 N N . ASN A 1 331 ? -17.484 -1.052 -4.977 1 94.94 331 ASN A N 1
ATOM 2654 C CA . ASN A 1 331 ? -17.453 -0.792 -3.539 1 94.94 331 ASN A CA 1
ATOM 2655 C C . ASN A 1 331 ? -16.875 -1.97 -2.768 1 94.94 331 ASN A C 1
ATOM 2657 O O . ASN A 1 331 ? -16.297 -2.881 -3.361 1 94.94 331 ASN A O 1
ATOM 2661 N N . LEU A 1 332 ? -16.969 -1.979 -1.44 1 95.38 332 LEU A N 1
ATOM 2662 C CA . LEU A 1 332 ? -16.359 -2.963 -0.559 1 95.38 332 LEU A CA 1
ATOM 2663 C C . LEU A 1 332 ? -16.984 -4.34 -0.755 1 95.38 332 LEU A C 1
ATOM 2665 O O . LEU A 1 332 ? -16.328 -5.363 -0.588 1 95.38 332 LEU A O 1
ATOM 2669 N N . ASN A 1 333 ? -18.25 -4.383 -1.111 1 95.56 333 ASN A N 1
ATOM 2670 C CA . ASN A 1 333 ? -18.891 -5.668 -1.38 1 95.56 333 ASN A CA 1
ATOM 2671 C C . ASN A 1 333 ? -18.312 -6.328 -2.635 1 95.56 333 ASN A C 1
ATOM 2673 O O . ASN A 1 333 ? -18.156 -7.547 -2.68 1 95.56 333 ASN A O 1
ATOM 2677 N N . ASN A 1 334 ? -18.078 -5.473 -3.688 1 97.88 334 ASN A N 1
ATOM 2678 C CA . ASN A 1 334 ? -17.406 -5.984 -4.883 1 97.88 334 ASN A CA 1
ATOM 2679 C C . ASN A 1 334 ? -16.047 -6.609 -4.547 1 97.88 334 ASN A C 1
ATOM 2681 O O . ASN A 1 334 ? -15.719 -7.684 -5.047 1 97.88 334 ASN A O 1
ATOM 2685 N N . LEU A 1 335 ? -15.312 -5.922 -3.73 1 98.19 335 LEU A N 1
ATOM 2686 C CA . LEU A 1 335 ? -13.992 -6.371 -3.322 1 98.19 335 LEU A CA 1
ATOM 2687 C C . LEU A 1 335 ? -14.078 -7.668 -2.525 1 98.19 335 LEU A C 1
ATOM 2689 O O . LEU A 1 335 ? -13.297 -8.594 -2.746 1 98.19 335 LEU A O 1
ATOM 2693 N N . LYS A 1 336 ? -14.984 -7.727 -1.581 1 97.25 336 LYS A N 1
ATOM 2694 C CA . LYS A 1 336 ? -15.18 -8.914 -0.751 1 97.25 336 LYS A CA 1
ATOM 2695 C C . LYS A 1 336 ? -15.445 -10.148 -1.608 1 97.25 336 LYS A C 1
ATOM 2697 O O . LYS A 1 336 ? -14.906 -11.219 -1.345 1 97.25 336 LYS A O 1
ATOM 2702 N N . GLU A 1 337 ? -16.25 -9.969 -2.619 1 97.88 337 GLU A N 1
ATOM 2703 C CA . GLU A 1 337 ? -16.562 -11.062 -3.531 1 97.88 337 GLU A CA 1
ATOM 2704 C C . GLU A 1 337 ? -15.305 -11.617 -4.191 1 97.88 337 GLU A C 1
ATOM 2706 O O . GLU A 1 337 ? -15.156 -12.828 -4.344 1 97.88 337 GLU A O 1
ATOM 2711 N N . ILE A 1 338 ? -14.453 -10.773 -4.555 1 98.69 338 ILE A N 1
ATOM 2712 C CA . ILE A 1 338 ? -13.227 -11.164 -5.234 1 98.69 338 ILE A CA 1
ATOM 2713 C C . ILE A 1 338 ? -12.312 -11.906 -4.258 1 98.69 338 ILE A C 1
ATOM 2715 O O . ILE A 1 338 ? -11.703 -12.922 -4.609 1 98.69 338 ILE A O 1
ATOM 2719 N N . LEU A 1 339 ? -12.203 -11.445 -3.047 1 98.12 339 LEU A N 1
ATOM 2720 C CA . LEU A 1 339 ? -11.383 -12.102 -2.037 1 98.12 339 LEU A CA 1
ATOM 2721 C C . LEU A 1 339 ? -11.922 -13.492 -1.712 1 98.12 339 LEU A C 1
ATOM 2723 O O . LEU A 1 339 ? -11.148 -14.438 -1.544 1 98.12 339 LEU A O 1
ATOM 2727 N N . GLU A 1 340 ? -13.227 -13.578 -1.631 1 97.69 340 GLU A N 1
ATOM 2728 C CA . GLU A 1 340 ? -13.844 -14.883 -1.406 1 97.69 340 GLU A CA 1
ATOM 2729 C C . GLU A 1 340 ? -13.562 -15.836 -2.564 1 97.69 340 GLU A C 1
ATOM 2731 O O . GLU A 1 340 ? -13.367 -17.031 -2.354 1 97.69 340 GLU A O 1
ATOM 2736 N N . ALA A 1 341 ? -13.555 -15.289 -3.746 1 98.62 341 ALA A N 1
ATOM 2737 C CA . ALA A 1 341 ? -13.273 -16.094 -4.93 1 98.62 341 ALA A CA 1
ATOM 2738 C C . ALA A 1 341 ? -11.852 -16.641 -4.902 1 98.62 341 ALA A C 1
ATOM 2740 O O . ALA A 1 341 ? -11.586 -17.734 -5.414 1 98.62 341 ALA A O 1
ATOM 2741 N N . ASN A 1 342 ? -10.953 -15.875 -4.293 1 98.81 342 ASN A N 1
ATOM 2742 C CA . ASN A 1 342 ? -9.594 -16.391 -4.141 1 98.81 342 ASN A CA 1
ATOM 2743 C C . ASN A 1 342 ? -9.57 -17.703 -3.367 1 98.81 342 ASN A C 1
ATOM 2745 O O . ASN A 1 342 ? -8.922 -18.656 -3.785 1 98.81 342 ASN A O 1
ATOM 2749 N N . TYR A 1 343 ? -10.219 -17.703 -2.24 1 98.44 343 TYR A N 1
ATOM 2750 C CA . TYR A 1 343 ? -10.273 -18.906 -1.41 1 98.44 343 TYR A CA 1
ATOM 2751 C C . TYR A 1 343 ? -10.992 -20.031 -2.135 1 98.44 343 TYR A C 1
ATOM 2753 O O . TYR A 1 343 ? -10.562 -21.188 -2.078 1 98.44 343 TYR A O 1
ATOM 2761 N N . GLU A 1 344 ? -12.078 -19.672 -2.779 1 98.44 344 GLU A N 1
ATOM 2762 C CA . GLU A 1 344 ? -12.852 -20.672 -3.523 1 98.44 344 GLU A CA 1
ATOM 2763 C C . GLU A 1 344 ? -11.992 -21.359 -4.57 1 98.44 344 GLU A C 1
ATOM 2765 O O . GLU A 1 344 ? -11.969 -22.594 -4.645 1 98.44 344 GLU A O 1
ATOM 2770 N N . TYR A 1 345 ? -11.305 -20.609 -5.336 1 98.75 345 TYR A N 1
ATOM 2771 C CA . TYR A 1 345 ? -10.484 -21.156 -6.406 1 98.75 345 TYR A CA 1
ATOM 2772 C C . TYR A 1 345 ? -9.406 -22.078 -5.848 1 98.75 345 TYR A C 1
ATOM 2774 O O . TYR A 1 345 ? -9.273 -23.234 -6.273 1 98.75 345 TYR A O 1
ATOM 2782 N N . ALA A 1 346 ? -8.633 -21.547 -4.926 1 98.69 346 ALA A N 1
ATOM 2783 C CA . ALA A 1 346 ? -7.535 -22.328 -4.355 1 98.69 346 ALA A CA 1
ATOM 2784 C C . ALA A 1 346 ? -8.039 -23.594 -3.689 1 98.69 346 ALA A C 1
ATOM 2786 O O . ALA A 1 346 ? -7.445 -24.672 -3.846 1 98.69 346 ALA A O 1
ATOM 2787 N N . GLY A 1 347 ? -9.125 -23.438 -2.92 1 98.25 347 GLY A N 1
ATOM 2788 C CA . GLY A 1 347 ? -9.711 -24.609 -2.281 1 98.25 347 GLY A CA 1
ATOM 2789 C C . GLY A 1 347 ? -10.148 -25.672 -3.27 1 98.25 347 GLY A C 1
ATOM 2790 O O . GLY A 1 347 ? -9.922 -26.859 -3.047 1 98.25 347 GLY A O 1
ATOM 2791 N N . LYS A 1 348 ? -10.742 -25.25 -4.336 1 97.56 348 LYS A N 1
ATOM 2792 C CA . LYS A 1 348 ? -11.219 -26.156 -5.375 1 97.56 348 LYS A CA 1
ATOM 2793 C C . LYS A 1 348 ? -10.055 -26.906 -6.02 1 97.56 348 LYS A C 1
ATOM 2795 O O . LYS A 1 348 ? -10.109 -28.125 -6.195 1 97.56 348 LYS A O 1
ATOM 2800 N N . ILE A 1 349 ? -9.016 -26.219 -6.379 1 98.19 349 ILE A N 1
ATOM 2801 C CA . ILE A 1 349 ? -7.895 -26.797 -7.102 1 98.19 349 ILE A CA 1
ATOM 2802 C C . ILE A 1 349 ? -7.094 -27.703 -6.168 1 98.19 349 ILE A C 1
ATOM 2804 O O . ILE A 1 349 ? -6.684 -28.812 -6.559 1 98.19 349 ILE A O 1
ATOM 2808 N N . LEU A 1 350 ? -6.941 -27.312 -4.914 1 98.31 350 LEU A N 1
ATOM 2809 C CA . LEU A 1 350 ? -6.121 -28.047 -3.961 1 98.31 350 LEU A CA 1
ATOM 2810 C C . LEU A 1 350 ? -6.938 -29.125 -3.262 1 98.31 350 LEU A C 1
ATOM 2812 O O . LEU A 1 350 ? -6.375 -30.016 -2.617 1 98.31 350 LEU A O 1
ATOM 2816 N N . GLY A 1 351 ? -8.227 -29.062 -3.342 1 97.62 351 GLY A N 1
ATOM 2817 C CA . GLY A 1 351 ? -9.102 -30.047 -2.713 1 97.62 351 GLY A CA 1
ATOM 2818 C C . GLY A 1 351 ? -9.172 -29.891 -1.206 1 97.62 351 GLY A C 1
ATOM 2819 O O . GLY A 1 351 ? -9.148 -30.891 -0.477 1 97.62 351 GLY A O 1
ATOM 2820 N N . CYS A 1 352 ? -9.156 -28.688 -0.752 1 97.94 352 CYS A N 1
ATOM 2821 C CA . CYS A 1 352 ? -9.242 -28.422 0.682 1 97.94 352 CYS A CA 1
ATOM 2822 C C . CYS A 1 352 ? -10.078 -27.188 0.971 1 97.94 352 CYS A C 1
ATOM 2824 O O . CYS A 1 352 ? -10.539 -26.516 0.047 1 97.94 352 CYS A O 1
ATOM 2826 N N . ARG A 1 353 ? -10.375 -26.953 2.246 1 97.88 353 ARG A N 1
ATOM 2827 C CA . ARG A 1 353 ? -11.219 -25.844 2.641 1 97.88 353 ARG A CA 1
ATOM 2828 C C . ARG A 1 353 ? -10.391 -24.703 3.225 1 97.88 353 ARG A C 1
ATOM 2830 O O . ARG A 1 353 ? -9.797 -24.844 4.293 1 97.88 353 ARG A O 1
ATOM 2837 N N . LEU A 1 354 ? -10.375 -23.531 2.561 1 97.75 354 LEU A N 1
ATOM 2838 C CA . LEU A 1 354 ? -9.617 -22.359 2.959 1 97.75 354 LEU A CA 1
ATOM 2839 C C . LEU A 1 354 ? -10.531 -21.156 3.172 1 97.75 354 LEU A C 1
ATOM 2841 O O . LEU A 1 354 ? -11.664 -21.141 2.676 1 97.75 354 LEU A O 1
ATOM 2845 N N . GLY A 1 355 ? -10.133 -20.203 3.959 1 96.69 355 GLY A N 1
ATOM 2846 C CA . GLY A 1 355 ? -10.711 -18.875 3.904 1 96.69 355 GLY A CA 1
ATOM 2847 C C . GLY A 1 355 ? -11.703 -18.609 5.02 1 96.69 355 GLY A C 1
ATOM 2848 O O . GLY A 1 355 ? -12.273 -17.531 5.105 1 96.69 355 GLY A O 1
ATOM 2849 N N . LYS A 1 356 ? -11.984 -19.562 5.887 1 96.56 356 LYS A N 1
ATOM 2850 C CA . LYS A 1 356 ? -12.859 -19.359 7.039 1 96.56 356 LYS A CA 1
ATOM 2851 C C . LYS A 1 356 ? -12.227 -19.906 8.312 1 96.56 356 LYS A C 1
ATOM 2853 O O . LYS A 1 356 ? -11.344 -20.766 8.258 1 96.56 356 LYS A O 1
ATOM 2858 N N . ILE A 1 357 ? -12.641 -19.328 9.43 1 97.19 357 ILE A N 1
ATOM 2859 C CA . ILE A 1 357 ? -12.25 -19.812 10.75 1 97.19 357 ILE A CA 1
ATOM 2860 C C . ILE A 1 357 ? -13.383 -20.656 11.344 1 97.19 357 ILE A C 1
ATOM 2862 O O . ILE A 1 357 ? -14.094 -20.188 12.242 1 97.19 357 ILE A O 1
ATOM 2866 N N . GLU A 1 358 ? -13.5 -21.812 10.797 1 96.38 358 GLU A N 1
ATOM 2867 C CA . GLU A 1 358 ? -14.562 -22.734 11.164 1 96.38 358 GLU A CA 1
ATOM 2868 C C . GLU A 1 358 ? -14.062 -24.172 11.188 1 96.38 358 GLU A C 1
ATOM 2870 O O . GLU A 1 358 ? -13.062 -24.5 10.547 1 96.38 358 GLU A O 1
ATOM 2875 N N . LYS A 1 359 ? -14.836 -24.984 11.938 1 97.69 359 LYS A N 1
ATOM 2876 C CA . LYS A 1 359 ? -14.5 -26.406 12.023 1 97.69 359 LYS A CA 1
ATOM 2877 C C . LYS A 1 359 ? -14.359 -27.016 10.633 1 97.69 359 LYS A C 1
ATOM 2879 O O . LYS A 1 359 ? -15.203 -26.812 9.766 1 97.69 359 LYS A O 1
ATOM 2884 N N . GLY A 1 360 ? -13.336 -27.719 10.406 1 97.94 360 GLY A N 1
ATOM 2885 C CA . GLY A 1 360 ? -13.133 -28.438 9.164 1 97.94 360 GLY A CA 1
ATOM 2886 C C . GLY A 1 360 ? -12.273 -27.688 8.164 1 97.94 360 GLY A C 1
ATOM 2887 O O . GLY A 1 360 ? -11.75 -28.266 7.215 1 97.94 360 GLY A O 1
ATOM 2888 N N . TYR A 1 361 ? -12.094 -26.438 8.336 1 98.06 361 TYR A N 1
ATOM 2889 C CA . TYR A 1 361 ? -11.219 -25.641 7.473 1 98.06 361 TYR A CA 1
ATOM 2890 C C . TYR A 1 361 ? -9.758 -25.828 7.848 1 98.06 361 TYR A C 1
ATOM 2892 O O . TYR A 1 361 ? -9.445 -26.219 8.977 1 98.06 361 TYR A O 1
ATOM 2900 N N . GLU A 1 362 ? -8.867 -25.656 6.863 1 98.38 362 GLU A N 1
ATOM 2901 C CA . GLU A 1 362 ? -7.434 -25.75 7.113 1 98.38 362 GLU A CA 1
ATOM 2902 C C . GLU A 1 362 ? -6.977 -24.734 8.156 1 98.38 362 GLU A C 1
ATOM 2904 O O . GLU A 1 362 ? -7.523 -23.641 8.234 1 98.38 362 GLU A O 1
ATOM 2909 N N . ALA A 1 363 ? -6.02 -25.141 8.93 1 98.38 363 ALA A N 1
ATOM 2910 C CA . ALA A 1 363 ? -5.449 -24.219 9.914 1 98.38 363 ALA A CA 1
ATOM 2911 C C . ALA A 1 363 ? -4.418 -23.297 9.273 1 98.38 363 ALA A C 1
ATOM 2913 O O . ALA A 1 363 ? -3.246 -23.312 9.648 1 98.38 363 ALA A O 1
ATOM 2914 N N . ASP A 1 364 ? -4.816 -22.594 8.297 1 98.38 364 ASP A N 1
ATOM 2915 C CA . ASP A 1 364 ? -4.094 -21.5 7.648 1 98.38 364 ASP A CA 1
ATOM 2916 C C . ASP A 1 364 ? -4.637 -20.141 8.094 1 98.38 364 ASP A C 1
ATOM 2918 O O . ASP A 1 364 ? -5.633 -19.656 7.543 1 98.38 364 ASP A O 1
ATOM 2922 N N . PHE A 1 365 ? -3.996 -19.547 9.062 1 97.38 365 PHE A N 1
ATOM 2923 C CA . PHE A 1 365 ? -4.512 -18.281 9.539 1 97.38 365 PHE A CA 1
ATOM 2924 C C . PHE A 1 365 ? -3.381 -17.391 10.047 1 97.38 365 PHE A C 1
ATOM 2926 O O . PHE A 1 365 ? -2.238 -17.844 10.164 1 97.38 365 PHE A O 1
ATOM 2933 N N . ILE A 1 366 ? -3.646 -16.109 10.141 1 98.25 366 ILE A N 1
ATOM 2934 C CA . ILE A 1 366 ? -2.693 -15.086 10.555 1 98.25 366 ILE A CA 1
ATOM 2935 C C . ILE A 1 366 ? -3.283 -14.258 11.695 1 98.25 366 ILE A C 1
ATOM 2937 O O . ILE A 1 366 ? -4.5 -14.234 11.883 1 98.25 366 ILE A O 1
ATOM 2941 N N . THR A 1 367 ? -2.453 -13.641 12.492 1 98.25 367 THR A N 1
ATOM 2942 C CA . THR A 1 367 ? -2.906 -12.648 13.453 1 98.25 367 THR A CA 1
ATOM 2943 C C . THR A 1 367 ? -2.295 -11.281 13.148 1 98.25 367 THR A C 1
ATOM 2945 O O . THR A 1 367 ? -1.197 -11.203 12.594 1 98.25 367 THR A O 1
ATOM 2948 N N . VAL A 1 368 ? -3.031 -10.242 13.414 1 96.5 368 VAL A N 1
ATOM 2949 C CA . VAL A 1 368 ? -2.564 -8.867 13.312 1 96.5 368 VAL A CA 1
ATOM 2950 C C . VAL A 1 368 ? -2.867 -8.125 14.617 1 96.5 368 VAL A C 1
ATOM 2952 O O . VAL A 1 368 ? -3.828 -8.453 15.312 1 96.5 368 VAL A O 1
ATOM 2955 N N . ASP A 1 369 ? -2.012 -7.211 14.914 1 92.69 369 ASP A N 1
ATOM 2956 C CA . ASP A 1 369 ? -2.221 -6.348 16.078 1 92.69 369 ASP A CA 1
ATOM 2957 C C . ASP A 1 369 ? -3.047 -5.117 15.703 1 92.69 369 ASP A C 1
ATOM 2959 O O . ASP A 1 369 ? -2.5 -4.027 15.523 1 92.69 369 ASP A O 1
ATOM 2963 N N . TYR A 1 370 ? -4.293 -5.301 15.594 1 92.06 370 TYR A N 1
ATOM 2964 C CA . TYR A 1 370 ? -5.211 -4.223 15.242 1 92.06 370 TYR A CA 1
ATOM 2965 C C . TYR A 1 370 ? -6.113 -3.873 16.422 1 92.06 370 TYR A C 1
ATOM 2967 O O . TYR A 1 370 ? -6.941 -4.684 16.844 1 92.06 370 TYR A O 1
ATOM 2975 N N . LYS A 1 371 ? -5.887 -2.762 17 1 89.81 371 LYS A N 1
ATOM 2976 C CA . LYS A 1 371 ? -6.758 -2.182 18.016 1 89.81 371 LYS A CA 1
ATOM 2977 C C . LYS A 1 371 ? -7.52 -0.979 17.469 1 89.81 371 LYS A C 1
ATOM 2979 O O . LYS A 1 371 ? -6.93 0.075 17.219 1 89.81 371 LYS A O 1
ATOM 2984 N N . SER A 1 372 ? -8.789 -1.2 17.359 1 93.44 372 SER A N 1
ATOM 2985 C CA . SER A 1 372 ? -9.578 -0.11 16.797 1 93.44 372 SER A CA 1
ATOM 2986 C C . SER A 1 372 ? -9.797 0.995 17.828 1 93.44 372 SER A C 1
ATOM 2988 O O . SER A 1 372 ? -10.031 0.717 19.016 1 93.44 372 SER A O 1
ATOM 2990 N N . PHE A 1 373 ? -9.711 2.209 17.375 1 97.38 373 PHE A N 1
ATOM 2991 C CA . PHE A 1 373 ? -10.008 3.365 18.219 1 97.38 373 PHE A CA 1
ATOM 2992 C C . PHE A 1 373 ? -11.414 3.889 17.938 1 97.38 373 PHE A C 1
ATOM 2994 O O . PHE A 1 373 ? -11.812 4.918 18.484 1 97.38 373 PHE A O 1
ATOM 3001 N N . THR A 1 374 ? -12.148 3.256 17.031 1 98 374 THR A N 1
ATOM 3002 C CA . THR A 1 374 ? -13.562 3.5 16.766 1 98 374 THR A CA 1
ATOM 3003 C C . THR A 1 374 ? -14.375 2.217 16.938 1 98 374 THR A C 1
ATOM 3005 O O . THR A 1 374 ? -13.828 1.116 16.875 1 98 374 THR A O 1
ATOM 3008 N N . PRO A 1 375 ? -15.664 2.311 17.125 1 96.12 375 PRO A N 1
ATOM 3009 C CA . PRO A 1 375 ? -16.484 1.117 17.312 1 96.12 375 PRO A CA 1
ATOM 3010 C C . PRO A 1 375 ? -16.516 0.216 16.078 1 96.12 375 PRO A C 1
ATOM 3012 O O . PRO A 1 375 ? -16.547 0.709 14.953 1 96.12 375 PRO A O 1
ATOM 3015 N N . VAL A 1 376 ? -16.469 -1.08 16.359 1 94.88 376 VAL A N 1
ATOM 3016 C CA . VAL A 1 376 ? -16.609 -2.08 15.312 1 94.88 376 VAL A CA 1
ATOM 3017 C C . VAL A 1 376 ? -17.922 -2.842 15.492 1 94.88 376 VAL A C 1
ATOM 3019 O O . VAL A 1 376 ? -18.203 -3.346 16.578 1 94.88 376 VAL A O 1
ATOM 3022 N N . ASN A 1 377 ? -18.703 -2.871 14.5 1 92.94 377 ASN A N 1
ATOM 3023 C CA . ASN A 1 377 ? -19.953 -3.605 14.508 1 92.94 377 ASN A CA 1
ATOM 3024 C C . ASN A 1 377 ? -20.188 -4.32 13.18 1 92.94 377 ASN A C 1
ATOM 3026 O O . ASN A 1 377 ? -19.328 -4.312 12.297 1 92.94 377 ASN A O 1
ATOM 3030 N N . GLU A 1 378 ? -21.297 -4.984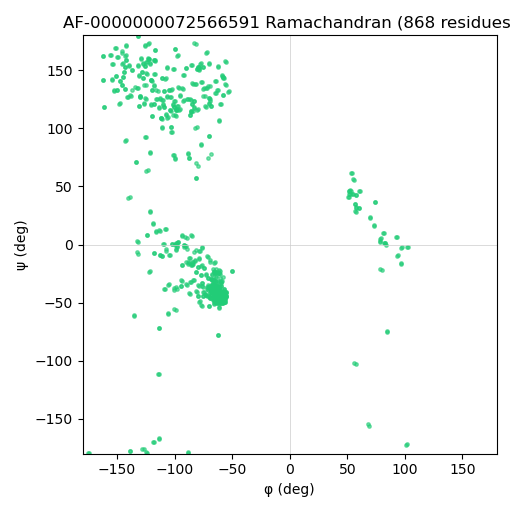 13.023 1 90.88 378 GLU A N 1
ATOM 3031 C CA . GLU A 1 378 ? -21.578 -5.82 11.859 1 90.88 378 GLU A CA 1
ATOM 3032 C C . GLU A 1 378 ? -21.641 -4.984 10.586 1 90.88 378 GLU A C 1
ATOM 3034 O O . GLU A 1 378 ? -21.297 -5.465 9.5 1 90.88 378 GLU A O 1
ATOM 3039 N N . GLU A 1 379 ? -22 -3.748 10.742 1 91.75 379 GLU A N 1
ATOM 3040 C CA . GLU A 1 379 ? -22.219 -2.906 9.57 1 91.75 379 GLU A CA 1
ATOM 3041 C C . GLU A 1 379 ? -20.906 -2.361 9.031 1 91.75 379 GLU A C 1
ATOM 3043 O O . GLU A 1 379 ? -20.812 -1.998 7.855 1 91.75 379 GLU A O 1
ATOM 3048 N N . ASN A 1 380 ? -19.906 -2.281 9.875 1 95.19 380 ASN A N 1
ATOM 3049 C CA . ASN A 1 380 ? -18.703 -1.577 9.438 1 95.19 380 ASN A CA 1
ATOM 3050 C C . ASN A 1 380 ? -17.469 -2.457 9.555 1 95.19 380 ASN A C 1
ATOM 3052 O O . ASN A 1 380 ? -16.344 -1.994 9.328 1 95.19 380 ASN A O 1
ATOM 3056 N N . THR A 1 381 ? -17.641 -3.744 9.852 1 95.12 381 THR A N 1
ATOM 3057 C CA . THR A 1 381 ? -16.547 -4.668 10.094 1 95.12 381 THR A CA 1
ATOM 3058 C C . THR A 1 381 ? -15.633 -4.762 8.875 1 95.12 381 THR A C 1
ATOM 3060 O O . THR A 1 381 ? -14.406 -4.68 9 1 95.12 381 THR A O 1
ATOM 3063 N N . PHE A 1 382 ? -16.172 -4.887 7.668 1 96.06 382 PHE A N 1
ATOM 3064 C CA . PHE A 1 382 ? -15.344 -5.008 6.473 1 96.06 382 PHE A CA 1
ATOM 3065 C C . PHE A 1 382 ? -14.656 -3.688 6.148 1 96.06 382 PHE A C 1
ATOM 3067 O O . PHE A 1 382 ? -13.57 -3.67 5.57 1 96.06 382 PHE A O 1
ATOM 3074 N N . GLY A 1 383 ? -15.305 -2.561 6.527 1 95.5 383 GLY A N 1
ATOM 3075 C CA . GLY A 1 383 ? -14.633 -1.274 6.418 1 95.5 383 GLY A CA 1
ATOM 3076 C C . GLY A 1 383 ? -13.367 -1.186 7.254 1 95.5 383 GLY A C 1
ATOM 3077 O O . GLY A 1 383 ? -12.352 -0.665 6.793 1 95.5 383 GLY A O 1
ATOM 3078 N N . HIS A 1 384 ? -13.461 -1.746 8.5 1 96.25 384 HIS A N 1
ATOM 3079 C CA . HIS A 1 384 ? -12.281 -1.811 9.359 1 96.25 384 HIS A CA 1
ATOM 3080 C C . HIS A 1 384 ? -11.219 -2.732 8.773 1 96.25 384 HIS A C 1
ATOM 3082 O O . HIS A 1 384 ? -10.023 -2.459 8.891 1 96.25 384 HIS A O 1
ATOM 3088 N N . TYR A 1 385 ? -11.688 -3.801 8.133 1 96.69 385 TYR A N 1
ATOM 3089 C CA . TYR A 1 385 ? -10.766 -4.691 7.434 1 96.69 385 TYR A CA 1
ATOM 3090 C C . TYR A 1 385 ? -9.992 -3.939 6.359 1 96.69 385 TYR A C 1
ATOM 3092 O O . TYR A 1 385 ? -8.758 -3.984 6.324 1 96.69 385 TYR A O 1
ATOM 3100 N N . PHE A 1 386 ? -10.688 -3.213 5.531 1 97.25 386 PHE A N 1
ATOM 3101 C CA . PHE A 1 386 ? -10.086 -2.574 4.367 1 97.25 386 PHE A CA 1
ATOM 3102 C C . PHE A 1 386 ? -9.297 -1.334 4.777 1 97.25 386 PHE A C 1
ATOM 3104 O O . PHE A 1 386 ? -8.102 -1.233 4.504 1 97.25 386 PHE A O 1
ATOM 3111 N N . TYR A 1 387 ? -9.875 -0.374 5.516 1 96.62 387 TYR A N 1
ATOM 3112 C CA . TYR A 1 387 ? -9.297 0.937 5.789 1 96.62 387 TYR A CA 1
ATOM 3113 C C . TYR A 1 387 ? -8.383 0.889 7.008 1 96.62 387 TYR A C 1
ATOM 3115 O O . TYR A 1 387 ? -7.629 1.831 7.266 1 96.62 387 TYR A O 1
ATOM 3123 N N . GLY A 1 388 ? -8.445 -0.188 7.723 1 95.31 388 GLY A N 1
ATOM 3124 C CA . GLY A 1 388 ? -7.617 -0.364 8.906 1 95.31 388 GLY A CA 1
ATOM 3125 C C . GLY A 1 388 ? -6.586 -1.465 8.75 1 95.31 388 GLY A C 1
ATOM 3126 O O . GLY A 1 388 ? -5.43 -1.197 8.406 1 95.31 388 GLY A O 1
ATOM 3127 N N . ILE A 1 389 ? -7.039 -2.662 8.75 1 95.88 389 ILE A N 1
ATOM 3128 C CA . ILE A 1 389 ? -6.156 -3.824 8.805 1 95.88 389 ILE A CA 1
ATOM 3129 C C . ILE A 1 389 ? -5.328 -3.902 7.527 1 95.88 389 ILE A C 1
ATOM 3131 O O . ILE A 1 389 ? -4.094 -3.9 7.582 1 95.88 389 ILE A O 1
ATOM 3135 N N . MET A 1 390 ? -5.945 -3.83 6.348 1 96.31 390 MET A N 1
ATOM 3136 C CA . MET A 1 390 ? -5.242 -4.031 5.082 1 96.31 390 MET A CA 1
ATOM 3137 C C . MET A 1 390 ? -4.426 -2.799 4.711 1 96.31 390 MET A C 1
ATOM 3139 O O . MET A 1 390 ? -3.414 -2.904 4.016 1 96.31 390 MET A O 1
ATOM 3143 N N . ASP A 1 391 ? -4.82 -1.667 5.176 1 93.38 391 ASP A N 1
ATOM 3144 C CA . ASP A 1 391 ? -4.098 -0.435 4.871 1 93.38 391 ASP A CA 1
ATOM 3145 C C . ASP A 1 391 ? -2.717 -0.432 5.523 1 93.38 391 ASP A C 1
ATOM 3147 O O . ASP A 1 391 ? -1.756 0.081 4.945 1 93.38 391 ASP A O 1
ATOM 3151 N N . ASN A 1 392 ? -2.623 -0.875 6.695 1 91.56 392 ASN A N 1
ATOM 3152 C CA . ASN A 1 392 ? -1.362 -1.024 7.414 1 91.56 392 ASN A CA 1
ATOM 3153 C C . ASN A 1 392 ? -1.154 -2.461 7.887 1 91.56 392 ASN A C 1
ATOM 3155 O O . ASN A 1 392 ? -0.971 -2.705 9.078 1 91.56 392 ASN A O 1
ATOM 3159 N N . PHE A 1 393 ? -1.033 -3.359 6.973 1 95.62 393 PHE A N 1
ATOM 3160 C CA . PHE A 1 393 ? -1.094 -4.797 7.211 1 95.62 393 PHE A CA 1
ATOM 3161 C C . PHE A 1 393 ? 0.26 -5.328 7.668 1 95.62 393 PHE A C 1
ATOM 3163 O O . PHE A 1 393 ? 1.26 -5.18 6.961 1 95.62 393 PHE A O 1
ATOM 3170 N N . LYS A 1 394 ? 0.353 -5.852 8.836 1 93 394 LYS A N 1
ATOM 3171 C CA . LYS A 1 394 ? 1.562 -6.395 9.445 1 93 394 LYS A CA 1
ATOM 3172 C C . LYS A 1 394 ? 1.252 -7.645 10.266 1 93 394 LYS A C 1
ATOM 3174 O O . LYS A 1 394 ? 1.08 -7.566 11.484 1 93 394 LYS A O 1
ATOM 3179 N N . PRO A 1 395 ? 1.308 -8.82 9.625 1 96.88 395 PRO A N 1
ATOM 3180 C CA . PRO A 1 395 ? 1.026 -10.039 10.391 1 96.88 395 PRO A CA 1
ATOM 3181 C C . PRO A 1 395 ? 2.055 -10.297 11.484 1 96.88 395 PRO A C 1
ATOM 3183 O O . PRO A 1 395 ? 3.26 -10.266 11.227 1 96.88 395 PRO A O 1
ATOM 3186 N N . SER A 1 396 ? 1.579 -10.555 12.664 1 97.06 396 SER A N 1
ATOM 3187 C CA . SER A 1 396 ? 2.453 -10.859 13.789 1 97.06 396 SER A CA 1
ATOM 3188 C C . SER A 1 396 ? 2.738 -12.352 13.883 1 97.06 396 SER A C 1
ATOM 3190 O O . SER A 1 396 ? 3.805 -12.758 14.344 1 97.06 396 SER A O 1
ATOM 3192 N N . ASN A 1 397 ? 1.744 -13.18 13.523 1 98.31 397 ASN A N 1
ATOM 3193 C CA . ASN A 1 397 ? 1.88 -14.633 13.453 1 98.31 397 ASN A CA 1
ATOM 3194 C C . ASN A 1 397 ? 1.211 -15.195 12.203 1 98.31 397 ASN A C 1
ATOM 3196 O O . ASN A 1 397 ? 0.215 -14.648 11.727 1 98.31 397 ASN A O 1
ATOM 3200 N N . VAL A 1 398 ? 1.762 -16.297 11.719 1 98.62 398 VAL A N 1
ATOM 3201 C CA . VAL A 1 398 ? 1.187 -17 10.57 1 98.62 398 VAL A CA 1
ATOM 3202 C C . VAL A 1 398 ? 1.288 -18.516 10.781 1 98.62 398 VAL A C 1
ATOM 3204 O O . VAL A 1 398 ? 2.35 -19.016 11.148 1 98.62 398 VAL A O 1
ATOM 3207 N N . TRP A 1 399 ? 0.207 -19.188 10.664 1 98.5 399 TRP A N 1
ATOM 3208 C CA . TRP A 1 399 ? 0.169 -20.641 10.633 1 98.5 399 TRP A CA 1
ATOM 3209 C C . TRP A 1 399 ? -0.192 -21.141 9.234 1 98.5 399 TRP A C 1
ATOM 3211 O O . TRP A 1 399 ? -1.109 -20.625 8.602 1 98.5 399 TRP A O 1
ATOM 3221 N N . CYS A 1 400 ? 0.55 -22.078 8.75 1 98.31 400 CYS A N 1
ATOM 3222 C CA . CYS A 1 400 ? 0.229 -22.828 7.551 1 98.31 400 CYS A CA 1
ATOM 3223 C C . CYS A 1 400 ? 0.124 -24.328 7.863 1 98.31 400 CYS A C 1
ATOM 3225 O O . CYS A 1 400 ? 1.078 -24.922 8.352 1 98.31 400 CYS A O 1
ATOM 3227 N N . LYS A 1 401 ? -1.037 -24.891 7.609 1 97.38 401 LYS A N 1
ATOM 3228 C CA . LYS A 1 401 ? -1.269 -26.297 7.898 1 97.38 401 LYS A CA 1
ATOM 3229 C C . LYS A 1 401 ? -1.009 -26.609 9.367 1 97.38 401 LYS A C 1
ATOM 3231 O O . LYS A 1 401 ? -0.382 -27.625 9.695 1 97.38 401 LYS A O 1
ATOM 3236 N N . GLY A 1 402 ? -1.323 -25.688 10.18 1 97.75 402 GLY A N 1
ATOM 3237 C CA . GLY A 1 402 ? -1.231 -25.859 11.617 1 97.75 402 GLY A CA 1
ATOM 3238 C C . GLY A 1 402 ? 0.163 -25.625 12.164 1 97.75 402 GLY A C 1
ATOM 3239 O O . GLY A 1 402 ? 0.385 -25.688 13.375 1 97.75 402 GLY A O 1
ATOM 3240 N N . VAL A 1 403 ? 1.082 -25.297 11.359 1 97.75 403 VAL A N 1
ATOM 3241 C CA . VAL A 1 403 ? 2.455 -25.047 11.789 1 97.75 403 VAL A CA 1
ATOM 3242 C C . VAL A 1 403 ? 2.725 -23.547 11.82 1 97.75 403 VAL A C 1
ATOM 3244 O O . VAL A 1 403 ? 2.516 -22.859 10.82 1 97.75 403 VAL A O 1
ATOM 3247 N N . ARG A 1 404 ? 3.207 -23.062 12.977 1 97.75 404 ARG A N 1
ATOM 3248 C CA . ARG A 1 404 ? 3.529 -21.641 13.086 1 97.75 404 ARG A CA 1
ATOM 3249 C C . ARG A 1 404 ? 4.801 -21.297 12.312 1 97.75 404 ARG A C 1
ATOM 3251 O O . ARG A 1 404 ? 5.879 -21.797 12.641 1 97.75 404 ARG A O 1
ATOM 3258 N N . LYS A 1 405 ? 4.633 -20.406 11.312 1 98.19 405 LYS A N 1
ATOM 3259 C CA . LYS A 1 405 ? 5.742 -20.062 10.422 1 98.19 405 LYS A CA 1
ATOM 3260 C C . LYS A 1 405 ? 6.293 -18.688 10.742 1 98.19 405 LYS A C 1
ATOM 3262 O O . LYS A 1 405 ? 7.473 -18.406 10.5 1 98.19 405 LYS A O 1
ATOM 3267 N N . ILE A 1 406 ? 5.477 -17.75 11.148 1 97.88 406 ILE A N 1
ATOM 3268 C CA . ILE A 1 406 ? 5.84 -16.422 11.641 1 97.88 406 ILE A CA 1
ATOM 3269 C C . ILE A 1 406 ? 5.434 -16.281 13.102 1 97.88 406 ILE A C 1
ATOM 3271 O O . ILE A 1 406 ? 4.285 -16.562 13.469 1 97.88 406 ILE A O 1
ATOM 3275 N N . LYS A 1 407 ? 6.371 -15.938 13.93 1 97.31 407 LYS A N 1
ATOM 3276 C CA . LYS A 1 407 ? 6.137 -15.672 15.344 1 97.31 407 LYS A CA 1
ATOM 3277 C C . LYS A 1 407 ? 6.676 -14.305 15.742 1 97.31 407 LYS A C 1
ATOM 3279 O O . LYS A 1 407 ? 7.875 -14.047 15.633 1 97.31 407 LYS A O 1
ATOM 3284 N N . ASP A 1 408 ? 5.816 -13.422 16.25 1 94.88 408 ASP A N 1
ATOM 3285 C CA . ASP A 1 408 ? 6.191 -12.078 16.688 1 94.88 408 ASP A CA 1
ATOM 3286 C C . ASP A 1 408 ? 6.969 -11.344 15.602 1 94.88 408 ASP A C 1
ATOM 3288 O O . ASP A 1 408 ? 8.078 -10.859 15.836 1 94.88 408 ASP A O 1
ATOM 3292 N N . TYR A 1 409 ? 6.449 -11.43 14.383 1 94.19 409 TYR A N 1
ATOM 3293 C CA . TYR A 1 409 ? 6.875 -10.672 13.203 1 94.19 409 TYR A CA 1
ATOM 3294 C C . TYR A 1 409 ? 8.141 -11.281 12.602 1 94.19 409 TYR A C 1
ATOM 3296 O O . TYR A 1 409 ? 8.688 -10.75 11.633 1 94.19 409 TYR A O 1
ATOM 3304 N N . LYS A 1 410 ? 8.602 -12.438 13.133 1 92.94 410 LYS A N 1
ATOM 3305 C CA . LYS A 1 410 ? 9.844 -13.039 12.648 1 92.94 410 LYS A CA 1
ATOM 3306 C C . LYS A 1 410 ? 9.602 -14.445 12.109 1 92.94 410 LYS A C 1
ATOM 3308 O O . LYS A 1 410 ? 8.797 -15.195 12.672 1 92.94 410 LYS A O 1
ATOM 3313 N N . ILE A 1 411 ? 10.273 -14.773 11.047 1 94.44 411 ILE A N 1
ATOM 3314 C CA . ILE A 1 411 ? 10.242 -16.141 10.539 1 94.44 411 ILE A CA 1
ATOM 3315 C C . ILE A 1 411 ? 10.836 -17.094 11.578 1 94.44 411 ILE A C 1
ATOM 3317 O O . ILE A 1 411 ? 11.891 -16.812 12.156 1 94.44 411 ILE A O 1
ATOM 3321 N N . VAL A 1 412 ? 10.227 -18.156 11.859 1 93.88 412 VAL A N 1
ATOM 3322 C CA . VAL A 1 412 ? 10.625 -19.094 12.906 1 93.88 412 VAL A CA 1
ATOM 3323 C C . VAL A 1 412 ? 11.922 -19.797 12.5 1 93.88 412 VAL A C 1
ATOM 3325 O O . VAL A 1 412 ? 12.805 -20 13.336 1 93.88 412 VAL A O 1
ATOM 3328 N N . GLN A 1 413 ? 12.07 -20.094 11.242 1 89.5 413 GLN A N 1
ATOM 3329 C CA . GLN A 1 413 ? 13.273 -20.766 10.75 1 89.5 413 GLN A CA 1
ATOM 3330 C C . GLN A 1 413 ? 14.43 -19.781 10.602 1 89.5 413 GLN A C 1
ATOM 3332 O O . GLN A 1 413 ? 14.211 -18.578 10.492 1 89.5 413 GLN A O 1
ATOM 3337 N N . ASN A 1 414 ? 15.633 -20.312 10.758 1 87.06 414 ASN A N 1
ATOM 3338 C CA . ASN A 1 414 ? 16.797 -19.484 10.5 1 87.06 414 ASN A CA 1
ATOM 3339 C C . ASN A 1 414 ? 16.938 -19.141 9.016 1 87.06 414 ASN A C 1
ATOM 3341 O O . ASN A 1 414 ? 17.172 -20.031 8.188 1 87.06 414 ASN A O 1
ATOM 3345 N N . VAL A 1 415 ? 16.891 -17.922 8.789 1 90.19 415 VAL A N 1
ATOM 3346 C CA . VAL A 1 415 ? 16.797 -17.516 7.391 1 90.19 415 VAL A CA 1
ATOM 3347 C C . VAL A 1 415 ? 18.094 -16.844 6.953 1 90.19 415 VAL A C 1
ATOM 3349 O O . VAL A 1 415 ? 18.328 -16.641 5.758 1 90.19 415 VAL A O 1
ATOM 3352 N N . GLU A 1 416 ? 18.969 -16.547 7.824 1 90 416 GLU A N 1
ATOM 3353 C CA . GLU A 1 416 ? 20.141 -15.734 7.508 1 90 416 GLU A CA 1
ATOM 3354 C C . GLU A 1 416 ? 20.969 -16.375 6.398 1 90 416 GLU A C 1
ATOM 3356 O O . GLU A 1 416 ? 21.281 -15.711 5.402 1 90 416 GLU A O 1
ATOM 3361 N N . LYS A 1 417 ? 21.266 -17.641 6.512 1 93.88 417 LYS A N 1
ATOM 3362 C CA . LYS A 1 417 ? 22.078 -18.328 5.52 1 93.88 417 LYS A CA 1
ATOM 3363 C C . LYS A 1 417 ? 21.375 -18.391 4.172 1 93.88 417 LYS A C 1
ATOM 3365 O O . LYS A 1 417 ? 22 -18.344 3.119 1 93.88 417 LYS A O 1
ATOM 3370 N N . ILE A 1 418 ? 20.062 -18.531 4.242 1 96.19 418 ILE A N 1
ATOM 3371 C CA . ILE A 1 418 ? 19.266 -18.641 3.025 1 96.19 418 ILE A CA 1
ATOM 3372 C C . ILE A 1 418 ? 19.344 -17.328 2.252 1 96.19 418 ILE A C 1
ATOM 3374 O O . ILE A 1 418 ? 19.562 -17.312 1.039 1 96.19 418 ILE A O 1
ATOM 3378 N N . TYR A 1 419 ? 19.219 -16.203 2.939 1 95.94 419 TYR A N 1
ATOM 3379 C CA . TYR A 1 419 ? 19.266 -14.891 2.297 1 95.94 419 TYR A CA 1
ATOM 3380 C C . TYR A 1 419 ? 20.656 -14.609 1.739 1 95.94 419 TYR A C 1
ATOM 3382 O O . TYR A 1 419 ? 20.797 -14.039 0.654 1 95.94 419 TYR A O 1
ATOM 3390 N N . GLU A 1 420 ? 21.641 -15.023 2.453 1 96.12 420 GLU A N 1
ATOM 3391 C CA . GLU A 1 420 ? 23.016 -14.828 1.99 1 96.12 420 GLU A CA 1
ATOM 3392 C C . GLU A 1 420 ? 23.281 -15.625 0.713 1 96.12 420 GLU A C 1
ATOM 3394 O O . GLU A 1 420 ? 23.859 -15.102 -0.236 1 96.12 420 GLU A O 1
ATOM 3399 N N . GLU A 1 421 ? 22.875 -16.844 0.724 1 98 421 GLU A N 1
ATOM 3400 C CA . GLU A 1 421 ? 23.047 -17.672 -0.46 1 98 421 GLU A CA 1
ATOM 3401 C C . GLU A 1 421 ? 22.234 -17.141 -1.638 1 98 421 GLU A C 1
ATOM 3403 O O . GLU A 1 421 ? 22.719 -17.141 -2.775 1 98 421 GLU A O 1
ATOM 3408 N N . ALA A 1 422 ? 21.047 -16.703 -1.325 1 98.5 422 ALA A N 1
ATOM 3409 C CA . ALA A 1 422 ? 20.203 -16.141 -2.377 1 98.5 422 ALA A CA 1
ATOM 3410 C C . ALA A 1 422 ? 20.859 -14.914 -3.012 1 98.5 422 ALA A C 1
ATOM 3412 O O . ALA A 1 422 ? 20.797 -14.727 -4.227 1 98.5 422 ALA A O 1
ATOM 3413 N N . GLU A 1 423 ? 21.453 -14.102 -2.195 1 98.12 423 GLU A N 1
ATOM 3414 C CA . GLU A 1 423 ? 22.141 -12.93 -2.721 1 98.12 423 GLU A CA 1
ATOM 3415 C C . GLU A 1 423 ? 23.281 -13.328 -3.65 1 98.12 423 GLU A C 1
ATOM 3417 O O . GLU A 1 423 ? 23.484 -12.703 -4.691 1 98.12 423 GLU A O 1
ATOM 3422 N N . SER A 1 424 ? 24.031 -14.367 -3.268 1 98.5 424 SER A N 1
ATOM 3423 C CA . SER A 1 424 ? 25.109 -14.875 -4.098 1 98.5 424 SER A CA 1
ATOM 3424 C C . SER A 1 424 ? 24.578 -15.43 -5.418 1 98.5 424 SER A C 1
ATOM 3426 O O . SER A 1 424 ? 25.188 -15.211 -6.473 1 98.5 424 SER A O 1
ATOM 3428 N N . VAL A 1 425 ? 23.5 -16.109 -5.312 1 98.69 425 VAL A N 1
ATOM 3429 C CA . VAL A 1 425 ? 22.859 -16.672 -6.504 1 98.69 425 VAL A CA 1
ATOM 3430 C C . VAL A 1 425 ? 22.391 -15.539 -7.422 1 98.69 425 VAL A C 1
ATOM 3432 O O . VAL A 1 425 ? 22.609 -15.594 -8.633 1 98.69 425 VAL A O 1
ATOM 3435 N N . ALA A 1 426 ? 21.797 -14.516 -6.859 1 98.56 426 ALA A N 1
ATOM 3436 C CA . ALA A 1 426 ? 21.312 -13.367 -7.629 1 98.56 426 ALA A CA 1
ATOM 3437 C C . ALA A 1 426 ? 22.484 -12.664 -8.328 1 98.56 426 ALA A C 1
ATOM 3439 O O . ALA A 1 426 ? 22.375 -12.281 -9.5 1 98.56 426 ALA A O 1
ATOM 3440 N N . GLN A 1 427 ? 23.562 -12.539 -7.617 1 98.06 427 GLN A N 1
ATOM 3441 C CA . GLN A 1 427 ? 24.734 -11.898 -8.203 1 98.06 427 GLN A CA 1
ATOM 3442 C C . GLN A 1 427 ? 25.25 -12.68 -9.414 1 98.06 427 GLN A C 1
ATOM 3444 O O . GLN A 1 427 ? 25.531 -12.094 -10.461 1 98.06 427 GLN A O 1
ATOM 3449 N N . ARG A 1 428 ? 25.391 -13.953 -9.281 1 98.25 428 ARG A N 1
ATOM 3450 C CA . ARG A 1 428 ? 25.859 -14.781 -10.383 1 98.25 428 ARG A CA 1
ATOM 3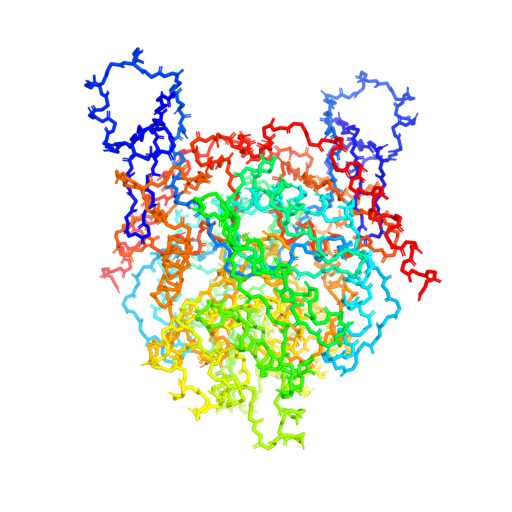451 C C . ARG A 1 428 ? 24.891 -14.727 -11.555 1 98.25 428 ARG A C 1
ATOM 3453 O O . ARG A 1 428 ? 25.297 -14.688 -12.719 1 98.25 428 ARG A O 1
ATOM 3460 N N . LEU A 1 429 ? 23.609 -14.742 -11.242 1 98.12 429 LEU A N 1
ATOM 3461 C CA . LEU A 1 429 ? 22.578 -14.656 -12.266 1 98.12 429 LEU A CA 1
ATOM 3462 C C . LEU A 1 429 ? 22.688 -13.352 -13.055 1 98.12 429 LEU A C 1
ATOM 3464 O O . LEU A 1 429 ? 22.688 -13.359 -14.281 1 98.12 429 LEU A O 1
ATOM 3468 N N . TRP A 1 430 ? 22.797 -12.211 -12.297 1 96.88 430 TRP A N 1
ATOM 3469 C CA . TRP A 1 430 ? 22.906 -10.906 -12.938 1 96.88 430 TRP A CA 1
ATOM 3470 C C . TRP A 1 430 ? 24.156 -10.836 -13.812 1 96.88 430 TRP A C 1
ATOM 3472 O O . TRP A 1 430 ? 24.094 -10.32 -14.938 1 96.88 430 TRP A O 1
ATOM 3482 N N . ASP A 1 431 ? 25.281 -11.391 -13.312 1 96.44 431 ASP A N 1
ATOM 3483 C CA . ASP A 1 431 ? 26.531 -11.406 -14.062 1 96.44 431 ASP A CA 1
ATOM 3484 C C . ASP A 1 431 ? 26.391 -12.227 -15.344 1 96.44 431 ASP A C 1
ATOM 3486 O O . ASP A 1 431 ? 26.875 -11.82 -16.406 1 96.44 431 ASP A O 1
ATOM 3490 N N . HIS A 1 432 ? 25.734 -13.289 -15.219 1 96.06 432 HIS A N 1
ATOM 3491 C CA . HIS A 1 432 ? 25.547 -14.156 -16.375 1 96.06 432 HIS A CA 1
ATOM 3492 C C . HIS A 1 432 ? 24.719 -13.453 -17.453 1 96.06 432 HIS A C 1
ATOM 3494 O O . HIS A 1 432 ? 25.047 -13.547 -18.641 1 96.06 432 HIS A O 1
ATOM 3500 N N . ILE A 1 433 ? 23.641 -12.781 -17.078 1 94.75 433 ILE A N 1
ATOM 3501 C CA . ILE A 1 433 ? 22.766 -12.117 -18.031 1 94.75 433 ILE A CA 1
ATOM 3502 C C . ILE A 1 433 ? 23.531 -10.977 -18.703 1 94.75 433 ILE A C 1
ATOM 3504 O O . ILE A 1 433 ? 23.375 -10.75 -19.906 1 94.75 433 ILE A O 1
ATOM 3508 N N . LYS A 1 434 ? 24.375 -10.25 -17.984 1 89.5 434 LYS A N 1
ATOM 3509 C CA . LYS A 1 434 ? 25.141 -9.133 -18.531 1 89.5 434 LYS A CA 1
ATOM 3510 C C . LYS A 1 434 ? 26.141 -9.609 -19.562 1 89.5 434 LYS A C 1
ATOM 3512 O O . LYS A 1 434 ? 26.438 -8.898 -20.531 1 89.5 434 LYS A O 1
ATOM 3517 N N . GLU A 1 435 ? 26.625 -10.758 -19.391 1 88.06 435 GLU A N 1
ATOM 3518 C CA . GLU A 1 435 ? 27.656 -11.305 -20.266 1 88.06 435 GLU A CA 1
ATOM 3519 C C . GLU A 1 435 ? 27.047 -11.93 -21.516 1 88.06 435 GLU A C 1
ATOM 3521 O O . GLU A 1 435 ? 27.75 -12.18 -22.5 1 88.06 435 GLU A O 1
ATOM 3526 N N . ASN A 1 436 ? 25.797 -12.156 -21.5 1 80 436 ASN A N 1
ATOM 3527 C CA . ASN A 1 436 ? 25.156 -12.859 -22.609 1 80 436 ASN A CA 1
ATOM 3528 C C . ASN A 1 436 ? 23.953 -12.094 -23.141 1 80 436 ASN A C 1
ATOM 3530 O O . ASN A 1 436 ? 23.391 -12.453 -24.172 1 80 436 ASN A O 1
ATOM 3534 N N . MET B 1 1 ? 21.234 13.461 27.312 1 87.81 1 MET B N 1
ATOM 3535 C CA . MET B 1 1 ? 21.594 12.039 27.281 1 87.81 1 MET B CA 1
ATOM 3536 C C . MET B 1 1 ? 22.141 11.648 25.922 1 87.81 1 MET B C 1
ATOM 3538 O O . MET B 1 1 ? 21.578 12.023 24.875 1 87.81 1 MET B O 1
ATOM 3542 N N . ILE B 1 2 ? 23.328 11.109 25.906 1 96.38 2 ILE B N 1
ATOM 3543 C CA . ILE B 1 2 ? 23.969 10.695 24.672 1 96.38 2 ILE B CA 1
ATOM 3544 C C . ILE B 1 2 ? 23.828 9.18 24.484 1 96.38 2 ILE B C 1
ATOM 3546 O O . ILE B 1 2 ? 24.125 8.414 25.422 1 96.38 2 ILE B O 1
ATOM 3550 N N . LYS B 1 3 ? 23.25 8.75 23.344 1 97.5 3 LYS B N 1
ATOM 3551 C CA . LYS B 1 3 ? 23.016 7.34 23.047 1 97.5 3 LYS B CA 1
ATOM 3552 C C . LYS B 1 3 ? 23.781 6.906 21.797 1 97.5 3 LYS B C 1
ATOM 3554 O O . LYS B 1 3 ? 24.219 7.746 21 1 97.5 3 LYS B O 1
ATOM 3559 N N . ALA B 1 4 ? 23.984 5.578 21.719 1 98.38 4 ALA B N 1
ATOM 3560 C CA . ALA B 1 4 ? 24.641 5.012 20.547 1 98.38 4 ALA B CA 1
ATOM 3561 C C . ALA B 1 4 ? 23.844 3.846 19.984 1 98.38 4 ALA B C 1
ATOM 3563 O O . ALA B 1 4 ? 23.391 2.973 20.734 1 98.38 4 ALA B O 1
ATOM 3564 N N . LEU B 1 5 ? 23.547 3.881 18.656 1 98.31 5 LEU B N 1
ATOM 3565 C CA . LEU B 1 5 ? 23.078 2.719 17.906 1 98.31 5 LEU B CA 1
ATOM 3566 C C . LEU B 1 5 ? 24.234 2.023 17.203 1 98.31 5 LEU B C 1
ATOM 3568 O O . LEU B 1 5 ? 25.031 2.672 16.531 1 98.31 5 LEU B O 1
ATOM 3572 N N . ILE B 1 6 ? 24.344 0.683 17.422 1 98.06 6 ILE B N 1
ATOM 3573 C CA . ILE B 1 6 ? 25.469 -0.024 16.828 1 98.06 6 ILE B CA 1
ATOM 3574 C C . ILE B 1 6 ? 24.953 -1.148 15.938 1 98.06 6 ILE B C 1
ATOM 3576 O O . ILE B 1 6 ? 23.812 -1.597 16.078 1 98.06 6 ILE B O 1
ATOM 3580 N N . ASN B 1 7 ? 25.828 -1.638 14.969 1 97.62 7 ASN B N 1
ATOM 3581 C CA . ASN B 1 7 ? 25.516 -2.711 14.031 1 97.62 7 ASN B CA 1
ATOM 3582 C C . ASN B 1 7 ? 24.266 -2.406 13.219 1 97.62 7 ASN B C 1
ATOM 3584 O O . ASN B 1 7 ? 23.328 -3.217 13.188 1 97.62 7 ASN B O 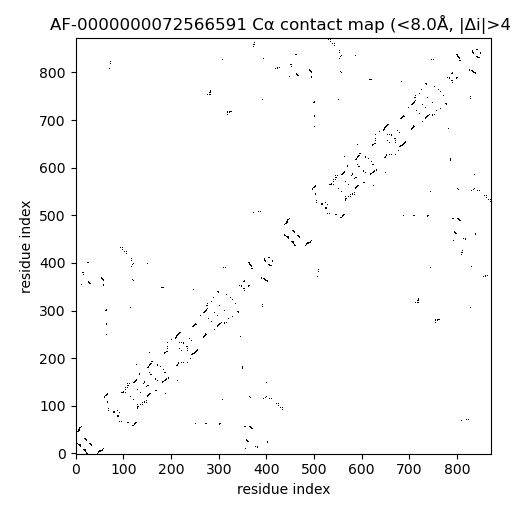1
ATOM 3588 N N . VAL B 1 8 ? 24.312 -1.27 12.562 1 97.69 8 VAL B N 1
ATOM 3589 C CA . VAL B 1 8 ? 23.172 -0.797 11.789 1 97.69 8 VAL B CA 1
ATOM 3590 C C . VAL B 1 8 ? 23.609 -0.456 10.367 1 97.69 8 VAL B C 1
ATOM 3592 O O . VAL B 1 8 ? 24.766 -0.091 10.141 1 97.69 8 VAL B O 1
ATOM 3595 N N . ASP B 1 9 ? 22.734 -0.741 9.398 1 97 9 ASP B N 1
ATOM 3596 C CA . ASP B 1 9 ? 22.938 -0.271 8.031 1 97 9 ASP B CA 1
ATOM 3597 C C . ASP B 1 9 ? 22.234 1.07 7.805 1 97 9 ASP B C 1
ATOM 3599 O O . ASP B 1 9 ? 21.047 1.208 8.062 1 97 9 ASP B O 1
ATOM 3603 N N . ILE B 1 10 ? 23 2.076 7.375 1 97.19 10 ILE B N 1
ATOM 3604 C CA . ILE B 1 10 ? 22.438 3.416 7.219 1 97.19 10 ILE B CA 1
ATOM 3605 C C . ILE B 1 10 ? 22.047 3.645 5.758 1 97.19 10 ILE B C 1
ATOM 3607 O O . ILE B 1 10 ? 22.891 3.547 4.863 1 97.19 10 ILE B O 1
ATOM 3611 N N . PHE B 1 11 ? 20.75 3.891 5.57 1 94.31 11 PHE B N 1
ATOM 3612 C CA . PHE B 1 11 ? 20.203 4.219 4.258 1 94.31 11 PHE B CA 1
ATOM 3613 C C . PHE B 1 11 ? 19.953 5.715 4.129 1 94.31 11 PHE B C 1
ATOM 3615 O O . PHE B 1 11 ? 19.203 6.301 4.914 1 94.31 11 PHE B O 1
ATOM 3622 N N . ASP B 1 12 ? 20.609 6.391 3.125 1 86.31 12 ASP B N 1
ATOM 3623 C CA . ASP B 1 12 ? 20.406 7.82 2.93 1 86.31 12 ASP B CA 1
ATOM 3624 C C . ASP B 1 12 ? 19.891 8.117 1.521 1 86.31 12 ASP B C 1
ATOM 3626 O O . ASP B 1 12 ? 20.312 9.094 0.898 1 86.31 12 ASP B O 1
ATOM 3630 N N . TYR B 1 13 ? 19.141 7.172 0.822 1 85.31 13 TYR B N 1
ATOM 3631 C CA . TYR B 1 13 ? 18.484 7.266 -0.483 1 85.31 13 TYR B CA 1
ATOM 3632 C C . TYR B 1 13 ? 19.5 7.059 -1.605 1 85.31 13 TYR B C 1
ATOM 3634 O O . TYR B 1 13 ? 19.125 6.703 -2.727 1 85.31 13 TYR B O 1
ATOM 3642 N N . GLU B 1 14 ? 20.797 7.293 -1.261 1 87.25 14 GLU B N 1
ATOM 3643 C CA . GLU B 1 14 ? 21.844 7.156 -2.279 1 87.25 14 GLU B CA 1
ATOM 3644 C C . GLU B 1 14 ? 22.688 5.918 -2.037 1 87.25 14 GLU B C 1
ATOM 3646 O O . GLU B 1 14 ? 23.125 5.258 -2.986 1 87.25 14 GLU B O 1
ATOM 3651 N N . THR B 1 15 ? 22.922 5.684 -0.783 1 90.69 15 THR B N 1
ATOM 3652 C CA . THR B 1 15 ? 23.797 4.574 -0.435 1 90.69 15 THR B CA 1
ATOM 3653 C C . THR B 1 15 ? 23.266 3.822 0.78 1 90.69 15 THR B C 1
ATOM 3655 O O . THR B 1 15 ? 22.453 4.352 1.532 1 90.69 15 THR B O 1
ATOM 3658 N N . LEU B 1 16 ? 23.672 2.602 0.803 1 94.38 16 LEU B N 1
ATOM 3659 C CA . LEU B 1 16 ? 23.5 1.765 1.984 1 94.38 16 LEU B CA 1
ATOM 3660 C C . LEU B 1 16 ? 24.844 1.462 2.637 1 94.38 16 LEU B C 1
ATOM 3662 O O . LEU B 1 16 ? 25.609 0.634 2.137 1 94.38 16 LEU B O 1
ATOM 3666 N N . LYS B 1 17 ? 25.156 2.189 3.709 1 94.88 17 LYS B N 1
ATOM 3667 C CA . LYS B 1 17 ? 26.391 1.945 4.453 1 94.88 17 LYS B CA 1
ATOM 3668 C C . LYS B 1 17 ? 26.203 0.853 5.5 1 94.88 17 LYS B C 1
ATOM 3670 O O . LYS B 1 17 ? 25.547 1.077 6.523 1 94.88 17 LYS B O 1
ATOM 3675 N N . LYS B 1 18 ? 26.859 -0.231 5.312 1 94.69 18 LYS B N 1
ATOM 3676 C CA . LYS B 1 18 ? 26.656 -1.389 6.18 1 94.69 18 LYS B CA 1
ATOM 3677 C C . LYS B 1 18 ? 27.516 -1.288 7.434 1 94.69 18 LYS B C 1
ATOM 3679 O O . LYS B 1 18 ? 28.531 -0.594 7.441 1 94.69 18 LYS B O 1
ATOM 3684 N N . ASN B 1 19 ? 27.047 -1.923 8.43 1 96.25 19 ASN B N 1
ATOM 3685 C CA . ASN B 1 19 ? 27.828 -2.115 9.648 1 96.25 19 ASN B CA 1
ATOM 3686 C C . ASN B 1 19 ? 28.344 -0.79 10.203 1 96.25 19 ASN B C 1
ATOM 3688 O O . ASN B 1 19 ? 29.547 -0.619 10.391 1 96.25 19 ASN B O 1
ATOM 3692 N N . SER B 1 20 ? 27.344 0.081 10.547 1 98 20 SER B N 1
ATOM 3693 C CA . SER B 1 20 ? 27.641 1.438 10.992 1 98 20 SER B CA 1
ATOM 3694 C C . SER B 1 20 ? 27.172 1.658 12.43 1 98 20 SER B C 1
ATOM 3696 O O . SER B 1 20 ? 26.562 0.775 13.031 1 98 20 SER B O 1
ATOM 3698 N N . TYR B 1 21 ? 27.625 2.781 13.016 1 98 21 TYR B N 1
ATOM 3699 C CA . TYR B 1 21 ? 27.094 3.252 14.289 1 98 21 TYR B CA 1
ATOM 3700 C C . TYR B 1 21 ? 26.578 4.684 14.172 1 98 21 TYR B C 1
ATOM 3702 O O . TYR B 1 21 ? 26.938 5.398 13.227 1 98 21 TYR B O 1
ATOM 3710 N N . ILE B 1 22 ? 25.688 5.125 15.031 1 98.25 22 ILE B N 1
ATOM 3711 C CA . ILE B 1 22 ? 25.188 6.488 15.172 1 98.25 22 ILE B CA 1
ATOM 3712 C C . ILE B 1 22 ? 25.266 6.926 16.625 1 98.25 22 ILE B C 1
ATOM 3714 O O . ILE B 1 22 ? 24.828 6.199 17.531 1 98.25 22 ILE B O 1
ATOM 3718 N N . ILE B 1 23 ? 25.875 8.047 16.922 1 98.31 23 ILE B N 1
ATOM 3719 C CA . ILE B 1 23 ? 25.875 8.695 18.234 1 98.31 23 ILE B CA 1
ATOM 3720 C C . ILE B 1 23 ? 24.984 9.93 18.203 1 98.31 23 ILE B C 1
ATOM 3722 O O . ILE B 1 23 ? 25.094 10.758 17.297 1 98.31 23 ILE B O 1
ATOM 3726 N N . PHE B 1 24 ? 24.016 9.961 19.203 1 98.31 24 PHE B N 1
ATOM 3727 C CA . PHE B 1 24 ? 23.016 11.023 19.094 1 98.31 24 PHE B CA 1
ATOM 3728 C C . PHE B 1 24 ? 22.453 11.391 20.469 1 98.31 24 PHE B C 1
ATOM 3730 O O . PHE B 1 24 ? 22.641 10.641 21.438 1 98.31 24 PHE B O 1
ATOM 3737 N N . ASN B 1 25 ? 21.953 12.555 20.641 1 97.94 25 ASN B N 1
ATOM 3738 C CA . ASN B 1 25 ? 20.969 13.008 21.609 1 97.94 25 ASN B CA 1
ATOM 3739 C C . ASN B 1 25 ? 19.672 13.43 20.938 1 97.94 25 ASN B C 1
ATOM 3741 O O . ASN B 1 25 ? 19.031 12.633 20.25 1 97.94 25 ASN B O 1
ATOM 3745 N N . ASP B 1 26 ? 19.359 14.742 20.969 1 97.38 26 ASP B N 1
ATOM 3746 C CA . ASP B 1 26 ? 18.203 15.195 20.188 1 97.38 26 ASP B CA 1
ATOM 3747 C C . ASP B 1 26 ? 18.578 15.422 18.719 1 97.38 26 ASP B C 1
ATOM 3749 O O . ASP B 1 26 ? 17.703 15.516 17.859 1 97.38 26 ASP B O 1
ATOM 3753 N N . LYS B 1 27 ? 19.875 15.445 18.5 1 98.25 27 LYS B N 1
ATOM 3754 C CA . LYS B 1 27 ? 20.453 15.555 17.156 1 98.25 27 LYS B CA 1
ATOM 3755 C C . LYS B 1 27 ? 21.5 14.469 16.922 1 98.25 27 LYS B C 1
ATOM 3757 O O . LYS B 1 27 ? 22.016 13.883 17.875 1 98.25 27 LYS B O 1
ATOM 3762 N N . ILE B 1 28 ? 21.75 14.25 15.719 1 98.25 28 ILE B N 1
ATOM 3763 C CA . ILE B 1 28 ? 22.812 13.328 15.375 1 98.25 28 ILE B CA 1
ATOM 3764 C C . ILE B 1 28 ? 24.172 13.992 15.609 1 98.25 28 ILE B C 1
ATOM 3766 O O . ILE B 1 28 ? 24.422 15.094 15.125 1 98.25 28 ILE B O 1
ATOM 3770 N N . LEU B 1 29 ? 25.031 13.336 16.344 1 98.12 29 LEU B N 1
ATOM 3771 C CA . LEU B 1 29 ? 26.328 13.891 16.719 1 98.12 29 LEU B CA 1
ATOM 3772 C C . LEU B 1 29 ? 27.422 13.328 15.82 1 98.12 29 LEU B C 1
ATOM 3774 O O . LEU B 1 29 ? 28.406 14.023 15.516 1 98.12 29 LEU B O 1
ATOM 3778 N N . GLU B 1 30 ? 27.266 12.023 15.523 1 97.38 30 GLU B N 1
ATOM 3779 C CA . GLU B 1 30 ? 28.297 11.352 14.75 1 97.38 30 GLU B CA 1
ATOM 3780 C C . GLU B 1 30 ? 27.781 10.047 14.148 1 97.38 30 GLU B C 1
ATOM 3782 O O . GLU B 1 30 ? 26.953 9.367 14.75 1 97.38 30 GLU B O 1
ATOM 3787 N N . THR B 1 31 ? 28.219 9.797 12.945 1 97.44 31 THR B N 1
ATOM 3788 C CA . THR B 1 31 ? 28.047 8.484 12.328 1 97.44 31 THR B CA 1
ATOM 3789 C C . THR B 1 31 ? 29.391 7.926 11.859 1 97.44 31 THR B C 1
ATOM 3791 O O . THR B 1 31 ? 30.344 8.68 11.633 1 97.44 31 THR B O 1
ATOM 3794 N N . GLY B 1 32 ? 29.5 6.664 11.789 1 96.75 32 GLY B N 1
ATOM 3795 C CA . GLY B 1 32 ? 30.734 6.039 11.336 1 96.75 32 GLY B CA 1
ATOM 3796 C C . GLY B 1 32 ? 30.625 4.531 11.195 1 96.75 32 GLY B C 1
ATOM 3797 O O . GLY B 1 32 ? 29.547 3.967 11.359 1 96.75 32 GLY B O 1
ATOM 3798 N N . SER B 1 33 ? 31.734 3.889 10.789 1 97.19 33 SER B N 1
ATOM 3799 C CA . SER B 1 33 ? 31.797 2.434 10.688 1 97.19 33 SER B CA 1
ATOM 3800 C C . SER B 1 33 ? 32.031 1.79 12.047 1 97.19 33 SER B C 1
ATOM 3802 O O . SER B 1 33 ? 32.625 2.402 12.938 1 97.19 33 SER B O 1
ATOM 3804 N N . MET B 1 34 ? 31.578 0.585 12.172 1 97.25 34 MET B N 1
ATOM 3805 C CA . MET B 1 34 ? 31.766 -0.135 13.422 1 97.25 34 MET B CA 1
ATOM 3806 C C . MET B 1 34 ? 33.25 -0.317 13.734 1 97.25 34 MET B C 1
ATOM 3808 O O . MET B 1 34 ? 33.625 -0.444 14.898 1 97.25 34 MET B O 1
ATOM 3812 N N . GLU B 1 35 ? 34.062 -0.29 12.727 1 96.56 35 GLU B N 1
ATOM 3813 C CA . GLU B 1 35 ? 35.5 -0.367 12.945 1 96.56 35 GLU B CA 1
ATOM 3814 C C . GLU B 1 35 ? 36 0.818 13.766 1 96.56 35 GLU B C 1
ATOM 3816 O O . GLU B 1 35 ? 36.938 0.684 14.555 1 96.56 35 GLU B O 1
ATOM 3821 N N . ASP B 1 36 ? 35.375 1.869 13.609 1 95.5 36 ASP B N 1
ATOM 3822 C CA . ASP B 1 36 ? 35.812 3.096 14.281 1 95.5 36 ASP B CA 1
ATOM 3823 C C . ASP B 1 36 ? 35.156 3.225 15.648 1 95.5 36 ASP B C 1
ATOM 3825 O O . ASP B 1 36 ? 35.594 4.016 16.484 1 95.5 36 ASP B O 1
ATOM 3829 N N . PHE B 1 37 ? 34.125 2.48 15.922 1 94.62 37 PHE B N 1
ATOM 3830 C CA . PHE B 1 37 ? 33.375 2.602 17.172 1 94.62 37 PHE B CA 1
ATOM 3831 C C . PHE B 1 37 ? 34.25 2.205 18.359 1 94.62 37 PHE B C 1
ATOM 3833 O O . PHE B 1 37 ? 34 2.664 19.484 1 94.62 37 PHE B O 1
ATOM 3840 N N . LYS B 1 38 ? 35.281 1.383 18.156 1 88.19 38 LYS B N 1
ATOM 3841 C CA . LYS B 1 38 ? 36.156 0.894 19.203 1 88.19 38 LYS B CA 1
ATOM 3842 C C . LYS B 1 38 ? 36.906 2.041 19.875 1 88.19 38 LYS B C 1
ATOM 3844 O O . LYS B 1 38 ? 37.406 1.903 20.984 1 88.19 38 LYS B O 1
ATOM 3849 N N . TYR B 1 39 ? 37 3.062 19.125 1 88.75 39 TYR B N 1
ATOM 3850 C CA . TYR B 1 39 ? 37.75 4.195 19.656 1 88.75 39 TYR B CA 1
ATOM 3851 C C . TYR B 1 39 ? 36.906 5.039 20.578 1 88.75 39 TYR B C 1
ATOM 3853 O O . TYR B 1 39 ? 37.406 5.984 21.203 1 88.75 39 TYR B O 1
ATOM 3861 N N . HIS B 1 40 ? 35.688 4.707 20.672 1 89 40 HIS B N 1
ATOM 3862 C CA . HIS B 1 40 ? 34.812 5.41 21.594 1 89 40 HIS B CA 1
ATOM 3863 C C . HIS B 1 40 ? 34.75 4.715 22.953 1 89 40 HIS B C 1
ATOM 3865 O O . HIS B 1 40 ? 34.812 3.484 23.031 1 89 40 HIS B O 1
ATOM 3871 N N . ASN B 1 41 ? 34.625 5.539 23.969 1 87.88 41 ASN B N 1
ATOM 3872 C CA . ASN B 1 41 ? 34.469 5.023 25.312 1 87.88 41 ASN B CA 1
ATOM 3873 C C . ASN B 1 41 ? 33 4.711 25.625 1 87.88 41 ASN B C 1
ATOM 3875 O O . ASN B 1 41 ? 32.188 5.621 25.797 1 87.88 41 ASN B O 1
ATOM 3879 N N . ALA B 1 42 ? 32.75 3.508 25.812 1 85.25 42 ALA B N 1
ATOM 3880 C CA . ALA B 1 42 ? 31.406 3.031 26.031 1 85.25 42 ALA B CA 1
ATOM 3881 C C . ALA B 1 42 ? 30.766 3.703 27.25 1 85.25 42 ALA B C 1
ATOM 3883 O O . ALA B 1 42 ? 29.547 3.867 27.312 1 85.25 42 ALA B O 1
ATOM 3884 N N . ASN B 1 43 ? 31.5 4.105 28.188 1 87.56 43 ASN B N 1
ATOM 3885 C CA . ASN B 1 43 ? 31 4.676 29.438 1 87.56 43 ASN B CA 1
ATOM 3886 C C . ASN B 1 43 ? 30.422 6.078 29.234 1 87.56 43 ASN B C 1
ATOM 3888 O O . ASN B 1 43 ? 29.734 6.605 30.094 1 87.56 43 ASN B O 1
ATOM 3892 N N . LYS B 1 44 ? 30.656 6.523 28.141 1 91.25 44 LYS B N 1
ATOM 3893 C CA . LYS B 1 44 ? 30.219 7.883 27.859 1 91.25 44 LYS B CA 1
ATOM 3894 C C . LYS B 1 44 ? 28.75 7.898 27.406 1 91.25 44 LYS B C 1
ATOM 3896 O O . LYS B 1 44 ? 28.125 8.953 27.344 1 91.25 44 LYS B O 1
ATOM 3901 N N . PHE B 1 45 ? 28.266 6.719 27.016 1 94.94 45 PHE B N 1
ATOM 3902 C CA . PHE B 1 45 ? 26.922 6.645 26.484 1 94.94 45 PHE B CA 1
ATOM 3903 C C . PHE B 1 45 ? 25.922 6.238 27.562 1 94.94 45 PHE B C 1
ATOM 3905 O O . PHE B 1 45 ? 26.203 5.344 28.359 1 94.94 45 PHE B O 1
ATOM 3912 N N . ASP B 1 46 ? 24.844 6.918 27.594 1 96.12 46 ASP B N 1
ATOM 3913 C CA . ASP B 1 46 ? 23.766 6.57 28.516 1 96.12 46 ASP B CA 1
ATOM 3914 C C . ASP B 1 46 ? 23.156 5.223 28.141 1 96.12 46 ASP B C 1
ATOM 3916 O O . ASP B 1 46 ? 22.641 4.508 29.016 1 96.12 46 ASP B O 1
ATOM 3920 N N . GLU B 1 47 ? 23.078 4.918 26.891 1 96.06 47 GLU B N 1
ATOM 3921 C CA . GLU B 1 47 ? 22.516 3.676 26.359 1 96.06 47 GLU B CA 1
ATOM 3922 C C . GLU B 1 47 ? 23.188 3.283 25.047 1 96.06 47 GLU B C 1
ATOM 3924 O O . GLU B 1 47 ? 23.469 4.141 24.203 1 96.06 47 GLU B O 1
ATOM 3929 N N . ILE B 1 48 ? 23.562 2.074 24.938 1 97.38 48 ILE B N 1
ATOM 3930 C CA . ILE B 1 48 ? 24.047 1.496 23.688 1 97.38 48 ILE B CA 1
ATOM 3931 C C . ILE B 1 48 ? 23.062 0.442 23.203 1 97.38 48 ILE B C 1
ATOM 3933 O O . ILE B 1 48 ? 22.766 -0.529 23.906 1 97.38 48 ILE B O 1
ATOM 3937 N N . ILE B 1 49 ? 22.453 0.639 22.016 1 97.19 49 ILE B N 1
ATOM 3938 C CA . ILE B 1 49 ? 21.438 -0.25 21.469 1 97.19 49 ILE B CA 1
ATOM 3939 C C . ILE B 1 49 ? 22 -0.994 20.266 1 97.19 49 ILE B C 1
ATOM 3941 O O . ILE B 1 49 ? 22.438 -0.372 19.297 1 97.19 49 ILE B O 1
ATOM 3945 N N . ASN B 1 50 ? 22.016 -2.324 20.344 1 97.62 50 ASN B N 1
ATOM 3946 C CA . ASN B 1 50 ? 22.406 -3.162 19.219 1 97.62 50 ASN B CA 1
ATOM 3947 C C . ASN B 1 50 ? 21.234 -3.422 18.266 1 97.62 50 ASN B C 1
ATOM 3949 O O . ASN B 1 50 ? 20.234 -4.023 18.672 1 97.62 50 ASN B O 1
ATOM 3953 N N . LEU B 1 51 ? 21.375 -3.031 17 1 96.81 51 LEU B N 1
ATOM 3954 C CA . LEU B 1 51 ? 20.25 -3.115 16.062 1 96.81 51 LEU B CA 1
ATOM 3955 C C . LEU B 1 51 ? 20.406 -4.316 15.133 1 96.81 51 LEU B C 1
ATOM 3957 O O . LEU B 1 51 ? 19.547 -4.559 14.281 1 96.81 51 LEU B O 1
ATOM 3961 N N . ASN B 1 52 ? 21.469 -5.094 15.281 1 94.06 52 ASN B N 1
ATOM 3962 C CA . ASN B 1 52 ? 21.672 -6.398 14.664 1 94.06 52 ASN B CA 1
ATOM 3963 C C . ASN B 1 52 ? 21.422 -6.348 13.156 1 94.06 52 ASN B C 1
ATOM 3965 O O . ASN B 1 52 ? 20.672 -7.164 12.617 1 94.06 52 ASN B O 1
ATOM 3969 N N . GLY B 1 53 ? 21.875 -5.312 12.547 1 94.56 53 GLY B N 1
ATOM 3970 C CA . GLY B 1 53 ? 21.891 -5.27 11.094 1 94.56 53 GLY B CA 1
ATOM 3971 C C . GLY B 1 53 ? 20.641 -4.633 10.5 1 94.56 53 GLY B C 1
ATOM 3972 O O . GLY B 1 53 ? 20.453 -4.648 9.289 1 94.56 53 GLY B O 1
ATOM 3973 N N . GLN B 1 54 ? 19.766 -4.078 11.289 1 96.38 54 GLN B N 1
ATOM 3974 C CA . GLN B 1 54 ? 18.609 -3.383 10.75 1 96.38 54 GLN B CA 1
ATOM 3975 C C . GLN B 1 54 ? 19.016 -2.178 9.914 1 96.38 54 GLN B C 1
ATOM 3977 O O . GLN B 1 54 ? 20.125 -1.661 10.07 1 96.38 54 GLN B O 1
ATOM 3982 N N . THR B 1 55 ? 18.156 -1.837 8.977 1 97.19 55 THR B N 1
ATOM 3983 C CA . THR B 1 55 ? 18.375 -0.664 8.141 1 97.19 55 THR B CA 1
ATOM 3984 C C . THR B 1 55 ? 17.781 0.584 8.781 1 97.19 55 THR B C 1
ATOM 3986 O O . THR B 1 55 ? 16.609 0.585 9.188 1 97.19 55 THR B O 1
ATOM 3989 N N . LEU B 1 56 ? 18.609 1.579 8.938 1 98.12 56 LEU B N 1
ATOM 3990 C CA . LEU B 1 56 ? 18.172 2.842 9.523 1 98.12 56 LEU B CA 1
ATOM 3991 C C . LEU B 1 56 ? 18.031 3.918 8.461 1 98.12 56 LEU B C 1
ATOM 3993 O O . LEU B 1 56 ? 18.891 4.047 7.578 1 98.12 56 LEU B O 1
ATOM 3997 N N . MET B 1 57 ? 16.953 4.645 8.469 1 97.69 57 MET B N 1
ATOM 3998 C CA . MET B 1 57 ? 16.703 5.738 7.535 1 97.69 57 MET B CA 1
ATOM 3999 C C . MET B 1 57 ? 15.984 6.891 8.227 1 97.69 57 MET B C 1
ATOM 4001 O O . MET B 1 57 ? 15.5 6.742 9.352 1 97.69 57 MET B O 1
ATOM 4005 N N . PRO B 1 58 ? 15.992 8.062 7.652 1 97.75 58 PRO B N 1
ATOM 4006 C CA . PRO B 1 58 ? 15.281 9.188 8.266 1 97.75 58 PRO B CA 1
ATOM 4007 C C . PRO B 1 58 ? 13.789 8.914 8.461 1 97.75 58 PRO B C 1
ATOM 4009 O O . PRO B 1 58 ? 13.18 8.211 7.648 1 97.75 58 PRO B O 1
ATOM 4012 N N . GLY B 1 59 ? 13.227 9.43 9.578 1 98.12 59 GLY B N 1
ATOM 4013 C CA . GLY B 1 59 ? 11.781 9.391 9.727 1 98.12 59 GLY B CA 1
ATOM 4014 C C . GLY B 1 59 ? 11.047 10.055 8.578 1 98.12 59 GLY B C 1
ATOM 4015 O O . GLY B 1 59 ? 11.602 10.906 7.883 1 98.12 59 GLY B O 1
ATOM 4016 N N . LEU B 1 60 ? 9.812 9.727 8.352 1 98.62 60 LEU B N 1
ATOM 4017 C CA . LEU B 1 60 ? 9.047 10.242 7.219 1 98.62 60 LEU B CA 1
ATOM 4018 C C . LEU B 1 60 ? 8.32 11.531 7.598 1 98.62 60 LEU B C 1
ATOM 4020 O O . LEU B 1 60 ? 7.984 11.734 8.766 1 98.62 60 LEU B O 1
ATOM 4024 N N . VAL B 1 61 ? 8.109 12.352 6.609 1 98.81 61 VAL B N 1
ATOM 4025 C CA . VAL B 1 61 ? 7.383 13.609 6.77 1 98.81 61 VAL B CA 1
ATOM 4026 C C . VAL B 1 61 ? 6.121 13.586 5.914 1 98.81 61 VAL B C 1
ATOM 4028 O O . VAL B 1 61 ? 6.188 13.375 4.699 1 98.81 61 VAL B O 1
ATOM 4031 N N . ASN B 1 62 ? 4.977 13.727 6.531 1 98.88 62 ASN B N 1
ATOM 4032 C CA . ASN B 1 62 ? 3.686 13.852 5.859 1 98.88 62 ASN B CA 1
ATOM 4033 C C . ASN B 1 62 ? 3.279 15.312 5.688 1 98.88 62 ASN B C 1
ATOM 4035 O O . ASN B 1 62 ? 2.896 15.969 6.652 1 98.88 62 ASN B O 1
ATOM 4039 N N . CYS B 1 63 ? 3.164 15.781 4.438 1 98.94 63 CYS B N 1
ATOM 4040 C CA . CYS B 1 63 ? 3.104 17.219 4.211 1 98.94 63 CYS B CA 1
ATOM 4041 C C . CYS B 1 63 ? 1.662 17.688 4.066 1 98.94 63 CYS B C 1
ATOM 4043 O O . CYS B 1 63 ? 1.409 18.891 3.877 1 98.94 63 CYS B O 1
ATOM 4045 N N . HIS B 1 64 ? 0.723 16.859 4.184 1 98.94 64 HIS B N 1
ATOM 4046 C CA . HIS B 1 64 ? -0.689 17.234 4.199 1 98.94 64 HIS B CA 1
ATOM 4047 C C . HIS B 1 64 ? -1.54 16.125 4.809 1 98.94 64 HIS B C 1
ATOM 4049 O O . HIS B 1 64 ? -1.621 15.023 4.258 1 98.94 64 HIS B O 1
ATOM 4055 N N . SER B 1 65 ? -2.195 16.406 5.867 1 98.81 65 SER B N 1
ATOM 4056 C CA . SER B 1 65 ? -3.064 15.438 6.523 1 98.81 65 SER B CA 1
ATOM 4057 C C . SER B 1 65 ? -4.277 16.109 7.148 1 98.81 65 SER B C 1
ATOM 4059 O O . SER B 1 65 ? -4.367 17.344 7.168 1 98.81 65 SER B O 1
ATOM 4061 N N . HIS B 1 66 ? -5.254 15.352 7.52 1 98.81 66 HIS B N 1
ATOM 4062 C CA . HIS B 1 66 ? -6.426 15.75 8.289 1 98.81 66 HIS B CA 1
ATOM 4063 C C . HIS B 1 66 ? -6.586 14.875 9.539 1 98.81 66 HIS B C 1
ATOM 4065 O O . HIS B 1 66 ? -7.336 13.898 9.523 1 98.81 66 HIS B O 1
ATOM 4071 N N . ILE B 1 67 ? -6.027 15.312 10.641 1 98.69 67 ILE B N 1
ATOM 4072 C CA . ILE B 1 67 ? -6.133 14.562 11.891 1 98.69 67 ILE B CA 1
ATOM 4073 C C . ILE B 1 67 ? -7.578 14.578 12.375 1 98.69 67 ILE B C 1
ATOM 4075 O O . ILE B 1 67 ? -8.047 13.617 12.992 1 98.69 67 ILE B O 1
ATOM 4079 N N . TYR B 1 68 ? -8.344 15.633 11.977 1 98.12 68 TYR B N 1
ATOM 4080 C CA . TYR B 1 68 ? -9.727 15.758 12.414 1 98.12 68 TYR B CA 1
ATOM 4081 C C . TYR B 1 68 ? -10.586 14.633 11.859 1 98.12 68 TYR B C 1
ATOM 4083 O O . TYR B 1 68 ? -11.695 14.398 12.336 1 98.12 68 TYR B O 1
ATOM 4091 N N . SER B 1 69 ? -10.078 13.898 10.836 1 97.56 69 SER B N 1
ATOM 4092 C CA . SER B 1 69 ? -10.852 12.836 10.211 1 97.56 69 SER B CA 1
ATOM 4093 C C . SER B 1 69 ? -10.602 11.492 10.898 1 97.56 69 SER B C 1
ATOM 4095 O O . SER B 1 69 ? -11.125 10.461 10.469 1 97.56 69 SER B O 1
ATOM 4097 N N . THR B 1 70 ? -9.891 11.406 11.984 1 98.31 70 THR B N 1
ATOM 4098 C CA . THR B 1 70 ? -9.43 10.195 12.648 1 98.31 70 THR B CA 1
ATOM 4099 C C . THR B 1 70 ? -10.609 9.281 12.984 1 98.31 70 THR B C 1
ATOM 4101 O O . THR B 1 70 ? -10.578 8.086 12.688 1 98.31 70 THR B O 1
ATOM 4104 N N . PHE B 1 71 ? -11.664 9.875 13.492 1 98.12 71 PHE B N 1
ATOM 4105 C CA . PHE B 1 71 ? -12.773 9.078 14 1 98.12 71 PHE B CA 1
ATOM 4106 C C . PHE B 1 71 ? -13.734 8.711 12.883 1 98.12 71 PHE B C 1
ATOM 4108 O O . PHE B 1 71 ? -14.805 8.141 13.133 1 98.12 71 PHE B O 1
ATOM 4115 N N . ALA B 1 72 ? -13.336 9.016 11.617 1 96.69 72 ALA B N 1
ATOM 4116 C CA . ALA B 1 72 ? -14.156 8.625 10.477 1 96.69 72 ALA B CA 1
ATOM 4117 C C . ALA B 1 72 ? -13.961 7.148 10.148 1 96.69 72 ALA B C 1
ATOM 4119 O O . ALA B 1 72 ? -14.75 6.57 9.391 1 96.69 72 ALA B O 1
ATOM 4120 N N . ARG B 1 73 ? -12.992 6.512 10.68 1 95.5 73 ARG B N 1
ATOM 4121 C CA . ARG B 1 73 ? -12.734 5.109 10.367 1 95.5 73 ARG B CA 1
ATOM 4122 C C . ARG B 1 73 ? -13.93 4.238 10.727 1 95.5 73 ARG B C 1
ATOM 4124 O O . ARG B 1 73 ? -14.336 4.176 11.891 1 95.5 73 ARG B O 1
ATOM 4131 N N . GLY B 1 74 ? -14.43 3.584 9.766 1 94 74 GLY B N 1
ATOM 4132 C CA . GLY B 1 74 ? -15.531 2.662 10 1 94 74 GLY B CA 1
ATOM 4133 C C . GLY B 1 74 ? -16.875 3.357 10.148 1 94 74 GLY B C 1
ATOM 4134 O O . GLY B 1 74 ? -17.891 2.705 10.344 1 94 74 GLY B O 1
ATOM 4135 N N . TRP B 1 75 ? -16.844 4.641 10 1 93 75 TRP B N 1
ATOM 4136 C CA . TRP B 1 75 ? -18.078 5.391 10.148 1 93 75 TRP B CA 1
ATOM 4137 C C . TRP B 1 75 ? -19.031 5.117 8.984 1 93 75 TRP B C 1
ATOM 4139 O O . TRP B 1 75 ? -18.641 5.25 7.816 1 93 75 TRP B O 1
ATOM 4149 N N . VAL B 1 76 ? -20.188 4.641 9.289 1 87.19 76 VAL B N 1
ATOM 4150 C CA . VAL B 1 76 ? -21.203 4.375 8.273 1 87.19 76 VAL B CA 1
ATOM 4151 C C . VAL B 1 76 ? -22.266 5.477 8.312 1 87.19 76 VAL B C 1
ATOM 4153 O O . VAL B 1 76 ? -22.906 5.707 9.344 1 87.19 76 VAL B O 1
ATOM 4156 N N . THR B 1 77 ? -22.266 6.137 7.285 1 77.81 77 THR B N 1
ATOM 4157 C CA . THR B 1 77 ? -23.312 7.141 7.18 1 77.81 77 THR B CA 1
ATOM 4158 C C . THR B 1 77 ? -24.188 6.879 5.957 1 77.81 77 THR B C 1
ATOM 4160 O O . THR B 1 77 ? -23.75 6.246 4.996 1 77.81 77 THR B O 1
ATOM 4163 N N . LYS B 1 78 ? -25.531 7.113 6.09 1 75.5 78 LYS B N 1
ATOM 4164 C CA . LYS B 1 78 ? -26.469 6.934 4.996 1 75.5 78 LYS B CA 1
ATOM 4165 C C . LYS B 1 78 ? -26.297 8.016 3.934 1 75.5 78 LYS B C 1
ATOM 4167 O O . LYS B 1 78 ? -26.734 9.148 4.113 1 75.5 78 LYS B O 1
ATOM 4172 N N . CYS B 1 79 ? -25.219 7.941 3.109 1 76.25 79 CYS B N 1
ATOM 4173 C CA . CYS B 1 79 ? -25.031 8.922 2.045 1 76.25 79 CYS B CA 1
ATOM 4174 C C . CYS B 1 79 ? -24.641 8.234 0.74 1 76.25 79 CYS B C 1
ATOM 4176 O O . CYS B 1 79 ? -23.953 7.211 0.751 1 76.25 79 CYS B O 1
ATOM 4178 N N . ASN B 1 80 ? -25.234 8.641 -0.33 1 80.94 80 ASN B N 1
ATOM 4179 C CA . ASN B 1 80 ? -24.906 8.219 -1.687 1 80.94 80 ASN B CA 1
ATOM 4180 C C . ASN B 1 80 ? -24.531 9.398 -2.57 1 80.94 80 ASN B C 1
ATOM 4182 O O . ASN B 1 80 ? -25.281 9.781 -3.461 1 80.94 80 ASN B O 1
ATOM 4186 N N . PRO B 1 81 ? -23.234 9.766 -2.32 1 85.38 81 PRO B N 1
ATOM 4187 C CA . PRO B 1 81 ? -22.859 10.992 -3.02 1 85.38 81 PRO B CA 1
ATOM 4188 C C . PRO B 1 81 ? -22.703 10.797 -4.527 1 85.38 81 PRO B C 1
ATOM 4190 O O . PRO B 1 81 ? -22.141 9.789 -4.965 1 85.38 81 PRO B O 1
ATOM 4193 N N . LYS B 1 82 ? -23.281 11.734 -5.273 1 85.19 82 LYS B N 1
ATOM 4194 C CA . LYS B 1 82 ? -23.172 11.719 -6.73 1 85.19 82 LYS B CA 1
ATOM 4195 C C . LYS B 1 82 ? -22.078 12.68 -7.203 1 85.19 82 LYS B C 1
ATOM 4197 O O . LYS B 1 82 ? -21.766 12.727 -8.391 1 85.19 82 LYS B O 1
ATOM 4202 N N . SER B 1 83 ? -21.5 13.422 -6.254 1 87.81 83 SER B N 1
ATOM 4203 C CA . SER B 1 83 ? -20.422 14.367 -6.535 1 87.81 83 SER B CA 1
ATOM 4204 C C . SER B 1 83 ? -19.5 14.531 -5.336 1 87.81 83 SER B C 1
ATOM 4206 O O . SER B 1 83 ? -19.797 14.031 -4.246 1 87.81 83 SER B O 1
ATOM 4208 N N . PHE B 1 84 ? -18.359 15.203 -5.574 1 89.75 84 PHE B N 1
ATOM 4209 C CA . PHE B 1 84 ? -17.406 15.445 -4.5 1 89.75 84 PHE B CA 1
ATOM 4210 C C . PHE B 1 84 ? -18 16.375 -3.449 1 89.75 84 PHE B C 1
ATOM 4212 O O . PHE B 1 84 ? -17.828 16.156 -2.248 1 89.75 84 PHE B O 1
ATOM 4219 N N . VAL B 1 85 ? -18.734 17.359 -3.84 1 90.81 85 VAL B N 1
ATOM 4220 C CA . VAL B 1 85 ? -19.344 18.312 -2.924 1 90.81 85 VAL B CA 1
ATOM 4221 C C . VAL B 1 85 ? -20.391 17.609 -2.064 1 90.81 85 VAL B C 1
ATOM 4223 O O . VAL B 1 85 ? -20.5 17.891 -0.866 1 90.81 85 VAL B O 1
ATOM 4226 N N . GLU B 1 86 ? -21.109 16.719 -2.691 1 90.69 86 GLU B N 1
ATOM 4227 C CA . GLU B 1 86 ? -22.094 15.938 -1.935 1 90.69 86 GLU B CA 1
ATOM 4228 C C . GLU B 1 86 ? -21.406 15.07 -0.883 1 90.69 86 GLU B C 1
ATOM 4230 O O . GLU B 1 86 ? -21.953 14.852 0.202 1 90.69 86 GLU B O 1
ATOM 4235 N N . LEU B 1 87 ? -20.266 14.594 -1.239 1 89.31 87 LEU B N 1
ATOM 4236 C CA . LEU B 1 87 ? -19.469 13.82 -0.283 1 89.31 87 LEU B CA 1
ATOM 4237 C C . LEU B 1 87 ? -19.062 14.688 0.905 1 89.31 87 LEU B C 1
ATOM 4239 O O . LEU B 1 87 ? -19.156 14.25 2.055 1 89.31 87 LEU B O 1
ATOM 4243 N N . LEU B 1 88 ? -18.609 15.898 0.662 1 92.31 88 LEU B N 1
ATOM 4244 C CA . LEU B 1 88 ? -18.234 16.828 1.724 1 92.31 88 LEU B CA 1
ATOM 4245 C C . LEU B 1 88 ? -19.438 17.109 2.635 1 92.31 88 LEU B C 1
ATOM 4247 O O . LEU B 1 88 ? -19.328 17 3.857 1 92.31 88 LEU B O 1
ATOM 4251 N N . GLU B 1 89 ? -20.578 17.344 2.064 1 91.69 89 GLU B N 1
ATOM 4252 C CA . GLU B 1 89 ? -21.781 17.719 2.797 1 91.69 89 GLU B CA 1
ATOM 4253 C C . GLU B 1 89 ? -22.344 16.531 3.578 1 91.69 89 GLU B C 1
ATOM 4255 O O . GLU B 1 89 ? -22.812 16.688 4.707 1 91.69 89 GLU B O 1
ATOM 4260 N N . GLY B 1 90 ? -22.203 15.43 2.947 1 89 90 GLY B N 1
ATOM 4261 C CA . GLY B 1 90 ? -22.859 14.25 3.502 1 89 90 GLY B CA 1
ATOM 4262 C C . GLY B 1 90 ? -22.016 13.555 4.559 1 89 90 GLY B C 1
ATOM 4263 O O . GLY B 1 90 ? -22.547 12.789 5.371 1 89 90 GLY B O 1
ATOM 4264 N N . MET B 1 91 ? -20.719 13.867 4.566 1 91.38 91 MET B N 1
ATOM 4265 C CA . MET B 1 91 ? -19.875 13.109 5.48 1 91.38 91 MET B CA 1
ATOM 4266 C C . MET B 1 91 ? -18.922 14.031 6.23 1 91.38 91 MET B C 1
ATOM 4268 O O . MET B 1 91 ? -19.078 14.242 7.434 1 91.38 91 MET B O 1
ATOM 4272 N N . TRP B 1 92 ? -18.094 14.711 5.566 1 93.81 92 TRP B N 1
ATOM 4273 C CA . TRP B 1 92 ? -16.938 15.359 6.184 1 93.81 92 TRP B CA 1
ATOM 4274 C C . TRP B 1 92 ? -17.375 16.609 6.961 1 93.81 92 TRP B C 1
ATOM 4276 O O . TRP B 1 92 ? -16.875 16.859 8.062 1 93.81 92 TRP B O 1
ATOM 4286 N N . TRP B 1 93 ? -18.328 17.406 6.383 1 95.38 93 TRP B N 1
ATOM 4287 C CA . TRP B 1 93 ? -18.766 18.609 7.055 1 95.38 93 TRP B CA 1
ATOM 4288 C C . TRP B 1 93 ? -19.641 18.281 8.266 1 95.38 93 TRP B C 1
ATOM 4290 O O . TRP B 1 93 ? -19.688 19.047 9.234 1 95.38 93 TRP B O 1
ATOM 4300 N N . LYS B 1 94 ? -20.297 17.125 8.234 1 94.69 94 LYS B N 1
ATOM 4301 C CA . LYS B 1 94 ? -21 16.641 9.422 1 94.69 94 LYS B CA 1
ATOM 4302 C C . LYS B 1 94 ? -20.016 16.281 10.531 1 94.69 94 LYS B C 1
ATOM 4304 O O . LYS B 1 94 ? -20.234 16.625 11.695 1 94.69 94 LYS B O 1
ATOM 4309 N N . LEU B 1 95 ? -18.953 15.68 10.141 1 96.38 95 LEU B N 1
ATOM 4310 C CA . LEU B 1 95 ? -17.953 15.234 11.109 1 96.38 95 LEU B CA 1
ATOM 4311 C C . LEU B 1 95 ? -17.219 16.422 11.719 1 96.38 95 LEU B C 1
ATOM 4313 O O . LEU B 1 95 ? -17.125 16.531 12.945 1 96.38 95 LEU B O 1
ATOM 4317 N N . ASP B 1 96 ? -16.672 17.297 10.891 1 96.62 96 ASP B N 1
ATOM 4318 C CA . ASP B 1 96 ? -15.852 18.375 11.414 1 96.62 96 ASP B CA 1
ATOM 4319 C C . ASP B 1 96 ? -16.688 19.344 12.258 1 96.62 96 ASP B C 1
ATOM 4321 O O . ASP B 1 96 ? -16.188 19.906 13.234 1 96.62 96 ASP B O 1
ATOM 4325 N N . ARG B 1 97 ? -17.984 19.531 11.977 1 96.44 97 ARG B N 1
ATOM 4326 C CA . ARG B 1 97 ? -18.875 20.406 12.734 1 96.44 97 ARG B CA 1
ATOM 4327 C C . ARG B 1 97 ? -19.078 19.891 14.156 1 96.44 97 ARG B C 1
ATOM 4329 O O . ARG B 1 97 ? -19.328 20.656 15.078 1 96.44 97 ARG B O 1
ATOM 4336 N N . ALA B 1 98 ? -18.875 18.609 14.312 1 97.44 98 ALA B N 1
ATOM 4337 C CA . ALA B 1 98 ? -19.234 17.969 15.57 1 97.44 98 ALA B CA 1
ATOM 4338 C C . ALA B 1 98 ? -18.016 17.797 16.469 1 97.44 98 ALA B C 1
ATOM 4340 O O . ALA B 1 98 ? -18.141 17.328 17.609 1 97.44 98 ALA B O 1
ATOM 4341 N N . LEU B 1 99 ? -16.891 18.219 16.094 1 98.44 99 LEU B N 1
ATOM 4342 C CA . LEU B 1 99 ? -15.664 17.984 16.859 1 98.44 99 LEU B CA 1
ATOM 4343 C C . LEU B 1 99 ? -15.477 19.062 17.922 1 98.44 99 LEU B C 1
ATOM 4345 O O . LEU B 1 99 ? -15.516 20.25 17.625 1 98.44 99 LEU B O 1
ATOM 4349 N N . GLY B 1 100 ? -15.32 18.625 19.141 1 98.38 100 GLY B N 1
ATOM 4350 C CA . GLY B 1 100 ? -14.969 19.453 20.266 1 98.38 100 GLY B CA 1
ATOM 4351 C C . GLY B 1 100 ? -13.602 19.141 20.844 1 98.38 100 GLY B C 1
ATOM 4352 O O . GLY B 1 100 ? -12.789 18.484 20.188 1 98.38 100 GLY B O 1
ATOM 4353 N N . GLU B 1 101 ? -13.344 19.656 21.984 1 98.69 101 GLU B N 1
ATOM 4354 C CA . GLU B 1 101 ? -12.023 19.562 22.594 1 98.69 101 GLU B CA 1
ATOM 4355 C C . GLU B 1 101 ? -11.617 18.109 22.812 1 98.69 101 GLU B C 1
ATOM 4357 O O . GLU B 1 101 ? -10.492 17.719 22.484 1 98.69 101 GLU B O 1
ATOM 4362 N N . GLU B 1 102 ? -12.555 17.312 23.328 1 98.62 102 GLU B N 1
ATOM 4363 C CA . GLU B 1 102 ? -12.25 15.922 23.625 1 98.62 102 GLU B CA 1
ATOM 4364 C C . GLU B 1 102 ? -11.945 15.133 22.359 1 98.62 102 GLU B C 1
ATOM 4366 O O . GLU B 1 102 ? -11.008 14.336 22.328 1 98.62 102 GLU B O 1
ATOM 4371 N N . GLU B 1 103 ? -12.805 15.344 21.344 1 98.75 103 GLU B N 1
ATOM 4372 C CA . GLU B 1 103 ? -12.602 14.664 20.062 1 98.75 103 GLU B CA 1
ATOM 4373 C C . GLU B 1 103 ? -11.258 15.039 19.438 1 98.75 103 GLU B C 1
ATOM 4375 O O . GLU B 1 103 ? -10.539 14.18 18.938 1 98.75 103 GLU B O 1
ATOM 4380 N N . ILE B 1 104 ? -10.906 16.312 19.531 1 98.88 104 ILE B N 1
ATOM 4381 C CA . ILE B 1 104 ? -9.656 16.797 18.969 1 98.88 104 ILE B CA 1
ATOM 4382 C C . ILE B 1 104 ? -8.477 16.172 19.719 1 98.88 104 ILE B C 1
ATOM 4384 O O . ILE B 1 104 ? -7.523 15.688 19.109 1 98.88 104 ILE B O 1
ATOM 4388 N N . TYR B 1 105 ? -8.586 16.141 21.031 1 98.81 105 TYR B N 1
ATOM 4389 C CA . TYR B 1 105 ? -7.516 15.633 21.875 1 98.81 105 TYR B CA 1
ATOM 4390 C C . TYR B 1 105 ? -7.219 14.164 21.578 1 98.81 105 TYR B C 1
ATOM 4392 O O . TYR B 1 105 ? -6.07 13.805 21.312 1 98.81 105 TYR B O 1
ATOM 4400 N N . TYR B 1 106 ? -8.227 13.359 21.516 1 98.75 106 TYR B N 1
ATOM 4401 C CA . TYR B 1 106 ? -8.016 11.93 21.297 1 98.75 106 TYR B CA 1
ATOM 4402 C C . TYR B 1 106 ? -7.676 11.641 19.844 1 98.75 106 TYR B C 1
ATOM 4404 O O . TYR B 1 106 ? -6.914 10.719 19.547 1 98.75 106 TYR B O 1
ATOM 4412 N N . SER B 1 107 ? -8.234 12.43 18.906 1 98.75 107 SER B N 1
ATOM 4413 C CA . SER B 1 107 ? -7.801 12.305 17.516 1 98.75 107 SER B CA 1
ATOM 4414 C C . SER B 1 107 ? -6.301 12.547 17.391 1 98.75 107 SER B C 1
ATOM 4416 O O . SER B 1 107 ? -5.609 11.828 16.656 1 98.75 107 SER B O 1
ATOM 4418 N N . GLY B 1 108 ? -5.848 13.586 18.094 1 98.69 108 GLY B N 1
ATOM 4419 C CA . GLY B 1 108 ? -4.43 13.914 18.062 1 98.69 108 GLY B CA 1
ATOM 4420 C C . GLY B 1 108 ? -3.553 12.82 18.641 1 98.69 108 GLY B C 1
ATOM 4421 O O . GLY B 1 108 ? -2.543 12.445 18.047 1 98.69 108 GLY B O 1
ATOM 4422 N N . LEU B 1 109 ? -3.953 12.281 19.781 1 98.44 109 LEU B N 1
ATOM 4423 C CA . LEU B 1 109 ? -3.188 11.219 20.422 1 98.44 109 LEU B CA 1
ATOM 4424 C C . LEU B 1 109 ? -3.131 9.977 19.547 1 98.44 109 LEU B C 1
ATOM 4426 O O . LEU B 1 109 ? -2.053 9.422 19.312 1 98.44 109 LEU B O 1
ATOM 4430 N N . ILE B 1 110 ? -4.277 9.562 19.078 1 98.25 110 ILE B N 1
ATOM 4431 C CA . ILE B 1 110 ? -4.371 8.367 18.25 1 98.25 110 ILE B CA 1
ATOM 4432 C C . ILE B 1 110 ? -3.537 8.555 16.984 1 98.25 110 ILE B C 1
ATOM 4434 O O . ILE B 1 110 ? -2.773 7.668 16.594 1 98.25 110 ILE B O 1
ATOM 4438 N N . SER B 1 111 ? -3.707 9.711 16.359 1 98.38 111 SER B N 1
ATOM 4439 C CA . SER B 1 111 ? -2.992 9.961 15.109 1 98.38 111 SER B CA 1
ATOM 4440 C C . SER B 1 111 ? -1.483 9.906 15.32 1 98.38 111 SER B C 1
ATOM 4442 O O . SER B 1 111 ? -0.753 9.367 14.484 1 98.38 111 SER B O 1
ATOM 4444 N N . SER B 1 112 ? -0.995 10.539 16.391 1 97.94 112 SER B N 1
ATOM 4445 C CA . SER B 1 112 ? 0.44 10.516 16.656 1 97.94 112 SER B CA 1
ATOM 4446 C C . SER B 1 112 ? 0.955 9.086 16.797 1 97.94 112 SER B C 1
ATOM 4448 O O . SER B 1 112 ? 1.994 8.734 16.234 1 97.94 112 SER B O 1
ATOM 4450 N N . MET B 1 113 ? 0.236 8.242 17.453 1 97.06 113 MET B N 1
ATOM 4451 C CA . MET B 1 113 ? 0.635 6.848 17.656 1 97.06 113 MET B CA 1
ATOM 4452 C C . MET B 1 113 ? 0.597 6.074 16.328 1 97.06 113 MET B C 1
ATOM 4454 O O . MET B 1 113 ? 1.515 5.309 16.031 1 97.06 113 MET B O 1
ATOM 4458 N N . GLU B 1 114 ? -0.451 6.293 15.594 1 96.94 114 GLU B N 1
ATOM 4459 C CA . GLU B 1 114 ? -0.603 5.59 14.32 1 96.94 114 GLU B CA 1
ATOM 4460 C C . GLU B 1 114 ? 0.432 6.059 13.305 1 96.94 114 GLU B C 1
ATOM 4462 O O . GLU B 1 114 ? 0.953 5.258 12.523 1 96.94 114 GLU B O 1
ATOM 4467 N N . PHE B 1 115 ? 0.733 7.352 13.266 1 98.25 115 PHE B N 1
ATOM 4468 C CA . PHE B 1 115 ? 1.797 7.891 12.43 1 98.25 115 PHE B CA 1
ATOM 4469 C C . PHE B 1 115 ? 3.141 7.266 12.789 1 98.25 115 PHE B C 1
ATOM 4471 O O . PHE B 1 115 ? 3.904 6.871 11.906 1 98.25 115 PHE B O 1
ATOM 4478 N N . LEU B 1 116 ? 3.4 7.16 14.07 1 97.69 116 LEU B N 1
ATOM 4479 C CA . LEU B 1 116 ? 4.645 6.559 14.531 1 97.69 116 LEU B CA 1
ATOM 4480 C C . LEU B 1 116 ? 4.766 5.117 14.055 1 97.69 116 LEU B C 1
ATOM 4482 O O . LEU B 1 116 ? 5.836 4.691 13.617 1 97.69 116 LEU B O 1
ATOM 4486 N N . LYS B 1 117 ? 3.693 4.383 14.086 1 96.12 117 LYS B N 1
ATOM 4487 C CA . LYS B 1 117 ? 3.701 2.996 13.633 1 96.12 117 LYS B CA 1
ATOM 4488 C C . LYS B 1 117 ? 4.078 2.904 12.156 1 96.12 117 LYS B C 1
ATOM 4490 O O . LYS B 1 117 ? 4.59 1.878 11.703 1 96.12 117 LYS B O 1
ATOM 4495 N N . ASP B 1 118 ? 3.875 4.012 11.469 1 96.94 118 ASP B N 1
ATOM 4496 C CA . ASP B 1 118 ? 4.191 4.039 10.039 1 96.94 118 ASP B CA 1
ATOM 4497 C C . ASP B 1 118 ? 5.438 4.883 9.773 1 96.94 118 ASP B C 1
ATOM 4499 O O . ASP B 1 118 ? 5.703 5.258 8.625 1 96.94 118 ASP B O 1
ATOM 4503 N N . GLY B 1 119 ? 6.184 5.23 10.773 1 97.94 119 GLY B N 1
ATOM 4504 C CA . GLY B 1 119 ? 7.488 5.855 10.633 1 97.94 119 GLY B CA 1
ATOM 4505 C C . GLY B 1 119 ? 7.41 7.348 10.383 1 97.94 119 GLY B C 1
ATOM 4506 O O . GLY B 1 119 ? 8.414 7.98 10.047 1 97.94 119 GLY B O 1
ATOM 4507 N N . VAL B 1 120 ? 6.23 7.918 10.523 1 98.75 120 VAL B N 1
ATOM 4508 C CA . VAL B 1 120 ? 6.078 9.359 10.336 1 98.75 120 VAL B CA 1
ATOM 4509 C C . VAL B 1 120 ? 6.449 10.086 11.625 1 98.75 120 VAL B C 1
ATOM 4511 O O . VAL B 1 120 ? 5.859 9.844 12.68 1 98.75 120 VAL B O 1
ATOM 4514 N N . THR B 1 121 ? 7.387 10.992 11.523 1 98.81 121 THR B N 1
ATOM 4515 C CA . THR B 1 121 ? 7.859 11.711 12.695 1 98.81 121 THR B CA 1
ATOM 4516 C C . THR B 1 121 ? 7.477 13.188 12.617 1 98.81 121 THR B C 1
ATOM 4518 O O . THR B 1 121 ? 7.645 13.93 13.586 1 98.81 121 THR B O 1
ATOM 4521 N N . THR B 1 122 ? 6.973 13.625 11.492 1 98.88 122 THR B N 1
ATOM 4522 C CA . THR B 1 122 ? 6.531 15 11.305 1 98.88 122 THR B CA 1
ATOM 4523 C C . THR B 1 122 ? 5.285 15.055 10.422 1 98.88 122 THR B C 1
ATOM 4525 O O . THR B 1 122 ? 5.219 14.391 9.391 1 98.88 122 THR B O 1
ATOM 4528 N N . VAL B 1 123 ? 4.273 15.852 10.859 1 98.88 123 VAL B N 1
ATOM 4529 C CA . VAL B 1 123 ? 3.033 15.914 10.102 1 98.88 123 VAL B CA 1
ATOM 4530 C C . VAL B 1 123 ? 2.619 17.375 9.906 1 98.88 123 VAL B C 1
ATOM 4532 O O . VAL B 1 123 ? 2.768 18.188 10.82 1 98.88 123 VAL B O 1
ATOM 4535 N N . ILE B 1 124 ? 2.219 17.734 8.695 1 98.94 124 ILE B N 1
ATOM 4536 C CA . ILE B 1 124 ? 1.525 19 8.414 1 98.94 124 ILE B CA 1
ATOM 4537 C C . ILE B 1 124 ? 0.021 18.75 8.336 1 98.94 124 ILE B C 1
ATOM 4539 O O . ILE B 1 124 ? -0.449 18.016 7.457 1 98.94 124 ILE B O 1
ATOM 4543 N N . ASP B 1 125 ? -0.7 19.359 9.281 1 98.88 125 ASP B N 1
ATOM 4544 C CA . ASP B 1 125 ? -2.113 19.047 9.453 1 98.88 125 ASP B CA 1
ATOM 4545 C C . ASP B 1 125 ? -2.994 20.234 9.117 1 98.88 125 ASP B C 1
ATOM 4547 O O . ASP B 1 125 ? -2.67 21.375 9.477 1 98.88 125 ASP B O 1
ATOM 4551 N N . HIS B 1 126 ? -3.973 19.953 8.344 1 98.88 126 HIS B N 1
ATOM 4552 C CA . HIS B 1 126 ? -5.027 20.891 7.988 1 98.88 126 HIS B CA 1
ATOM 4553 C C . HIS B 1 126 ? -6.309 20.594 8.758 1 98.88 126 HIS B C 1
ATOM 4555 O O . HIS B 1 126 ? -7.109 19.75 8.352 1 98.88 126 HIS B O 1
ATOM 4561 N N . HIS B 1 127 ? -6.598 21.375 9.836 1 98.81 127 HIS B N 1
ATOM 4562 C CA . HIS B 1 127 ? -7.562 21.016 10.867 1 98.81 127 HIS B CA 1
ATOM 4563 C C . HIS B 1 127 ? -8.883 21.734 10.672 1 98.81 127 HIS B C 1
ATOM 4565 O O . HIS B 1 127 ? -8.922 22.812 10.07 1 98.81 127 HIS B O 1
ATOM 4571 N N . ALA B 1 128 ? -9.969 21.125 11.102 1 98.44 128 ALA B N 1
ATOM 4572 C CA . ALA B 1 128 ? -11.281 21.75 11.203 1 98.44 128 ALA B CA 1
ATOM 4573 C C . ALA B 1 128 ? -12.055 21.203 12.398 1 98.44 128 ALA B C 1
ATOM 4575 O O . ALA B 1 128 ? -11.984 20 12.695 1 98.44 128 ALA B O 1
ATOM 4576 N N . SER B 1 129 ? -12.711 22.047 13.133 1 98.38 129 SER B N 1
ATOM 4577 C CA . SER B 1 129 ? -13.617 21.672 14.219 1 98.38 129 SER B CA 1
ATOM 4578 C C . SER B 1 129 ? -14.688 22.734 14.438 1 98.38 129 SER B C 1
ATOM 4580 O O . SER B 1 129 ? -14.391 23.922 14.492 1 98.38 129 SER B O 1
ATOM 4582 N N . GLY B 1 130 ? -15.906 22.328 14.531 1 97.31 130 GLY B N 1
ATOM 4583 C CA . GLY B 1 130 ? -17.016 23.25 14.594 1 97.31 130 GLY B CA 1
ATOM 4584 C C . GLY B 1 130 ? -17.438 23.594 16.016 1 97.31 130 GLY B C 1
ATOM 4585 O O . GLY B 1 130 ? -17.922 24.688 16.281 1 97.31 130 GLY B O 1
ATOM 4586 N N . LYS B 1 131 ? -17.281 22.688 16.938 1 97.56 131 LYS B N 1
ATOM 4587 C CA . LYS B 1 131 ? -17.703 22.922 18.312 1 97.56 131 LYS B CA 1
ATOM 4588 C C . LYS B 1 131 ? -16.672 23.781 19.062 1 97.56 131 LYS B C 1
ATOM 4590 O O . LYS B 1 131 ? -17 24.391 20.078 1 97.56 131 LYS B O 1
ATOM 4595 N N . ILE B 1 132 ? -15.477 23.812 18.531 1 98.19 132 ILE B N 1
ATOM 4596 C CA . ILE B 1 132 ? -14.43 24.656 19.109 1 98.19 132 ILE B CA 1
ATOM 4597 C C . ILE B 1 132 ? -13.5 25.141 18 1 98.19 132 ILE B C 1
ATOM 4599 O O . ILE B 1 132 ? -12.906 24.328 17.281 1 98.19 132 ILE B O 1
ATOM 4603 N N . ILE B 1 133 ? -13.383 26.375 17.844 1 98.38 133 ILE B N 1
ATOM 4604 C CA . ILE B 1 133 ? -12.469 26.953 16.859 1 98.38 133 ILE B CA 1
ATOM 4605 C C . ILE B 1 133 ? -11.25 27.547 17.578 1 98.38 133 ILE B C 1
ATOM 4607 O O . ILE B 1 133 ? -10.133 27.047 17.438 1 98.38 133 ILE B O 1
ATOM 4611 N N . LYS B 1 134 ? -11.508 28.516 18.484 1 98.06 134 LYS B N 1
ATOM 4612 C CA . LYS B 1 134 ? -10.414 29.125 19.219 1 98.06 134 LYS B CA 1
ATOM 4613 C C . LYS B 1 134 ? -9.797 28.141 20.219 1 98.06 134 LYS B C 1
ATOM 4615 O O . LYS B 1 134 ? -10.516 27.531 21.016 1 98.06 134 LYS B O 1
ATOM 4620 N N . GLY B 1 135 ? -8.555 27.969 20.094 1 98.44 135 GLY B N 1
ATOM 4621 C CA . GLY B 1 135 ? -7.848 27.078 21 1 98.44 135 GLY B CA 1
ATOM 4622 C C . GLY B 1 135 ? -7.711 25.672 20.484 1 98.44 135 GLY B C 1
ATOM 4623 O O . GLY B 1 135 ? -6.992 24.844 21.062 1 98.44 135 GLY B O 1
ATOM 4624 N N . SER B 1 136 ? -8.375 25.312 19.406 1 98.75 136 SER B N 1
ATOM 4625 C CA . SER B 1 136 ? -8.352 23.953 18.859 1 98.75 136 SER B CA 1
ATOM 4626 C C . SER B 1 136 ? -6.938 23.547 18.469 1 98.75 136 SER B C 1
ATOM 4628 O O . SER B 1 136 ? -6.535 22.391 18.688 1 98.75 136 SER B O 1
ATOM 4630 N N . LEU B 1 137 ? -6.172 24.438 17.875 1 98.81 137 LEU B N 1
ATOM 4631 C CA . LEU B 1 137 ? -4.812 24.109 17.438 1 98.81 137 LEU B CA 1
ATOM 4632 C C . LEU B 1 137 ? -3.902 23.875 18.641 1 98.81 137 LEU B C 1
ATOM 4634 O O . LEU B 1 137 ? -2.971 23.078 18.578 1 98.81 137 LEU B O 1
ATOM 4638 N N . ASP B 1 138 ? -4.227 24.578 19.766 1 98.69 138 ASP B N 1
ATOM 4639 C CA . ASP B 1 138 ? -3.492 24.312 21 1 98.69 138 ASP B CA 1
ATOM 4640 C C . ASP B 1 138 ? -3.746 22.891 21.5 1 98.69 138 ASP B C 1
ATOM 4642 O O . ASP B 1 138 ? -2.828 22.219 21.984 1 98.69 138 ASP B O 1
ATOM 4646 N N . VAL B 1 139 ? -4.984 22.484 21.422 1 98.69 139 VAL B N 1
ATOM 4647 C CA . VAL B 1 139 ? -5.344 21.141 21.828 1 98.69 139 VAL B CA 1
ATOM 4648 C C . VAL B 1 139 ? -4.621 20.125 20.938 1 98.69 139 VAL B C 1
ATOM 4650 O O . VAL B 1 139 ? -4.098 19.125 21.422 1 98.69 139 VAL B O 1
ATOM 4653 N N . LEU B 1 140 ? -4.582 20.406 19.672 1 98.44 140 LEU B N 1
ATOM 4654 C CA . LEU B 1 140 ? -3.908 19.531 18.719 1 98.44 140 LEU B CA 1
ATOM 4655 C C . LEU B 1 140 ? -2.416 19.438 19.016 1 98.44 140 LEU B C 1
ATOM 4657 O O . LEU B 1 140 ? -1.841 18.359 19.016 1 98.44 140 LEU B O 1
ATOM 4661 N N . LYS B 1 141 ? -1.772 20.578 19.219 1 98.69 141 LYS B N 1
ATOM 4662 C CA . LYS B 1 141 ? -0.353 20.609 19.562 1 98.69 141 LYS B CA 1
ATOM 4663 C C . LYS B 1 141 ? -0.08 19.781 20.828 1 98.69 141 LYS B C 1
ATOM 4665 O O . LYS B 1 141 ? 0.878 19.016 20.875 1 98.69 141 LYS B O 1
ATOM 4670 N N . LYS B 1 142 ? -0.873 19.984 21.844 1 98.44 142 LYS B N 1
ATOM 4671 C CA . LYS B 1 142 ? -0.716 19.266 23.094 1 98.44 142 LYS B CA 1
ATOM 4672 C C . LYS B 1 142 ? -0.757 17.75 22.875 1 98.44 142 LYS B C 1
ATOM 4674 O O . LYS B 1 142 ? 0.105 17.031 23.375 1 98.44 142 LYS B O 1
ATOM 4679 N N . SER B 1 143 ? -1.768 17.297 22.141 1 98.38 143 SER B N 1
ATOM 4680 C CA . SER B 1 143 ? -1.973 15.867 21.953 1 98.38 143 SER B CA 1
ATOM 4681 C C . SER B 1 143 ? -0.966 15.281 20.969 1 98.38 143 SER B C 1
ATOM 4683 O O . SER B 1 143 ? -0.337 14.258 21.25 1 98.38 143 SER B O 1
ATOM 4685 N N . VAL B 1 144 ? -0.686 15.93 19.812 1 98.5 144 VAL B N 1
ATOM 4686 C CA . VAL B 1 144 ? 0.126 15.383 18.734 1 98.5 144 VAL B CA 1
ATOM 4687 C C . VAL B 1 144 ? 1.607 15.516 19.078 1 98.5 144 VAL B C 1
ATOM 4689 O O . VAL B 1 144 ? 2.375 14.562 18.922 1 98.5 144 VAL B O 1
ATOM 4692 N N . CYS B 1 145 ? 1.989 16.688 19.594 1 98.31 145 CYS B N 1
ATOM 4693 C CA . CYS B 1 145 ? 3.406 17 19.75 1 98.31 145 CYS B CA 1
ATOM 4694 C C . CYS B 1 145 ? 3.859 16.75 21.188 1 98.31 145 CYS B C 1
ATOM 4696 O O . CYS B 1 145 ? 4.801 16 21.422 1 98.31 145 CYS B O 1
ATOM 4698 N N . ASP B 1 146 ? 3.201 17.391 22.109 1 97.88 146 ASP B N 1
ATOM 4699 C CA . ASP B 1 146 ? 3.672 17.359 23.484 1 97.88 146 ASP B CA 1
ATOM 4700 C C . ASP B 1 146 ? 3.5 15.969 24.094 1 97.88 146 ASP B C 1
ATOM 4702 O O . ASP B 1 146 ? 4.414 15.453 24.734 1 97.88 146 ASP B O 1
ATOM 4706 N N . GLU B 1 147 ? 2.354 15.359 23.906 1 97.38 147 GLU B N 1
ATOM 4707 C CA . GLU B 1 147 ? 2.08 14.039 24.469 1 97.38 147 GLU B CA 1
ATOM 4708 C C . GLU B 1 147 ? 2.389 12.93 23.469 1 97.38 147 GLU B C 1
ATOM 4710 O O . GLU B 1 147 ? 2.883 11.867 23.844 1 97.38 147 GLU B O 1
ATOM 4715 N N . GLY B 1 148 ? 2.137 13.172 22.203 1 97.06 148 GLY B N 1
ATOM 4716 C CA . GLY B 1 148 ? 2.361 12.18 21.172 1 97.06 148 GLY B CA 1
ATOM 4717 C C . GLY B 1 148 ? 3.818 12.055 20.766 1 97.06 148 GLY B C 1
ATOM 4718 O O . GLY B 1 148 ? 4.254 11 20.297 1 97.06 148 GLY B O 1
ATOM 4719 N N . GLY B 1 149 ? 4.516 13.211 20.766 1 97.44 149 GLY B N 1
ATOM 4720 C CA . GLY B 1 149 ? 5.965 13.172 20.625 1 97.44 149 GLY B CA 1
ATOM 4721 C C . GLY B 1 149 ? 6.438 13.422 19.203 1 97.44 149 GLY B C 1
ATOM 4722 O O . GLY B 1 149 ? 7.641 13.438 18.938 1 97.44 149 GLY B O 1
ATOM 4723 N N . ILE B 1 150 ? 5.527 13.602 18.203 1 98.19 150 ILE B N 1
ATOM 4724 C CA . ILE B 1 150 ? 5.988 13.883 16.844 1 98.19 150 ILE B CA 1
ATOM 4725 C C . ILE B 1 150 ? 5.934 15.383 16.578 1 98.19 150 ILE B C 1
ATOM 4727 O O . ILE B 1 150 ? 5.359 16.141 17.375 1 98.19 150 ILE B O 1
ATOM 4731 N N . ARG B 1 151 ? 6.625 15.859 15.562 1 98.69 151 ARG B N 1
ATOM 4732 C CA . ARG B 1 151 ? 6.605 17.266 15.18 1 98.69 151 ARG B CA 1
ATOM 4733 C C . ARG B 1 151 ? 5.367 17.594 14.352 1 98.69 151 ARG B C 1
ATOM 4735 O O . ARG B 1 151 ? 4.828 16.719 13.664 1 98.69 151 ARG B O 1
ATOM 4742 N N . GLY B 1 152 ? 4.945 18.859 14.477 1 98.56 152 GLY B N 1
ATOM 4743 C CA . GLY B 1 152 ? 3.736 19.188 13.742 1 98.56 152 GLY B CA 1
ATOM 4744 C C . GLY B 1 152 ? 3.713 20.625 13.25 1 98.56 152 GLY B C 1
ATOM 4745 O O . GLY B 1 152 ? 4.238 21.531 13.914 1 98.56 152 GLY B O 1
ATOM 4746 N N . VAL B 1 153 ? 3.207 20.828 12.047 1 98.88 153 VAL B N 1
ATOM 4747 C CA . VAL B 1 153 ? 2.77 22.109 11.523 1 98.88 153 VAL B CA 1
ATOM 4748 C C . VAL B 1 153 ? 1.249 22.125 11.383 1 98.88 153 VAL B C 1
ATOM 4750 O O . VAL B 1 153 ? 0.674 21.234 10.758 1 98.88 153 VAL B O 1
ATOM 4753 N N . PHE B 1 154 ? 0.592 23.125 12.016 1 98.81 154 PHE B N 1
ATOM 4754 C CA . PHE B 1 154 ? -0.863 23.078 12.102 1 98.81 154 PHE B CA 1
ATOM 4755 C C . PHE B 1 154 ? -1.484 24.344 11.531 1 98.81 154 PHE B C 1
ATOM 4757 O O . PHE B 1 154 ? -0.894 25.422 11.625 1 98.81 154 PHE B O 1
ATOM 4764 N N . CYS B 1 155 ? -2.611 24.219 10.961 1 98.81 155 CYS B N 1
ATOM 4765 C CA . CYS B 1 155 ? -3.439 25.344 10.578 1 98.81 155 CYS B CA 1
ATOM 4766 C C . CYS B 1 155 ? -4.922 25.016 10.727 1 98.81 155 CYS B C 1
ATOM 4768 O O . CYS B 1 155 ? -5.293 23.844 10.797 1 98.81 155 CYS B O 1
ATOM 4770 N N . PHE B 1 156 ? -5.703 25.984 10.891 1 98.81 156 PHE B N 1
ATOM 4771 C CA . PHE B 1 156 ? -7.152 25.844 10.961 1 98.81 156 PHE B CA 1
ATOM 4772 C C . PHE B 1 156 ? -7.801 26.25 9.641 1 98.81 156 PHE B C 1
ATOM 4774 O O . PHE B 1 156 ? -7.504 27.312 9.094 1 98.81 156 PHE B O 1
ATOM 4781 N N . GLU B 1 157 ? -8.703 25.438 9.188 1 98 157 GLU B N 1
ATOM 4782 C CA . GLU B 1 157 ? -9.383 25.609 7.906 1 98 157 GLU B CA 1
ATOM 4783 C C . GLU B 1 157 ? -10.336 26.797 7.938 1 98 157 GLU B C 1
ATOM 4785 O O . GLU B 1 157 ? -11.516 26.641 8.258 1 98 157 GLU B O 1
ATOM 4790 N N . THR B 1 158 ? -9.922 27.938 7.551 1 98.56 158 THR B N 1
ATOM 4791 C CA . THR B 1 158 ? -10.773 29.109 7.469 1 98.56 158 THR B CA 1
ATOM 4792 C C . THR B 1 158 ? -11.781 28.969 6.332 1 98.56 158 THR B C 1
ATOM 4794 O O . THR B 1 158 ? -11.422 28.609 5.215 1 98.56 158 THR B O 1
ATOM 4797 N N . SER B 1 159 ? -13.016 29.125 6.586 1 97.62 159 SER B N 1
ATOM 4798 C CA . SER B 1 159 ? -14.086 29 5.598 1 97.62 159 SER B CA 1
ATOM 4799 C C . SER B 1 159 ? -15.32 29.797 6.02 1 97.62 159 SER B C 1
ATOM 4801 O O . SER B 1 159 ? -15.477 30.125 7.195 1 97.62 159 SER B O 1
ATOM 4803 N N . ASP B 1 160 ? -16.25 30.062 5.051 1 97.75 160 ASP B N 1
ATOM 4804 C CA . ASP B 1 160 ? -17.5 30.766 5.312 1 97.75 160 ASP B CA 1
ATOM 4805 C C . ASP B 1 160 ? -18.5 29.859 6.008 1 97.75 160 ASP B C 1
ATOM 4807 O O . ASP B 1 160 ? -19.562 30.312 6.445 1 97.75 160 ASP B O 1
ATOM 4811 N N . ARG B 1 161 ? -18.094 28.578 6.211 1 96.5 161 ARG B N 1
ATOM 4812 C CA . ARG B 1 161 ? -18.953 27.641 6.934 1 96.5 161 ARG B CA 1
ATOM 4813 C C . ARG B 1 161 ? -18.906 27.891 8.438 1 96.5 161 ARG B C 1
ATOM 4815 O O . ARG B 1 161 ? -19.734 27.391 9.188 1 96.5 161 ARG B O 1
ATOM 4822 N N . PHE B 1 162 ? -17.859 28.609 8.852 1 97.19 162 PHE B N 1
ATOM 4823 C CA . PHE B 1 162 ? -17.625 28.938 10.25 1 97.19 162 PHE B CA 1
ATOM 4824 C C . PHE B 1 162 ? -17.547 30.438 10.453 1 97.19 162 PHE B C 1
ATOM 4826 O O . PHE B 1 162 ? -17.719 31.219 9.508 1 97.19 162 PHE B O 1
ATOM 4833 N N . ASP B 1 163 ? -17.469 30.875 11.758 1 97.88 163 ASP B N 1
ATOM 4834 C CA . ASP B 1 163 ? -17.156 32.281 12.023 1 97.88 163 ASP B CA 1
ATOM 4835 C C . ASP B 1 163 ? -15.781 32.656 11.484 1 97.88 163 ASP B C 1
ATOM 4837 O O . ASP B 1 163 ? -14.766 32.281 12.062 1 97.88 163 ASP B O 1
ATOM 4841 N N . LEU B 1 164 ? -15.805 33.406 10.414 1 98.25 164 LEU B N 1
ATOM 4842 C CA . LEU B 1 164 ? -14.594 33.719 9.664 1 98.25 164 LEU B CA 1
ATOM 4843 C C . LEU B 1 164 ? -13.547 34.344 10.562 1 98.25 164 LEU B C 1
ATOM 4845 O O . LEU B 1 164 ? -12.359 34.031 10.484 1 98.25 164 LEU B O 1
ATOM 4849 N N . ASN B 1 165 ? -13.969 35.281 11.391 1 98.19 165 ASN B N 1
ATOM 4850 C CA . ASN B 1 165 ? -13.039 36 12.258 1 98.19 165 ASN B CA 1
ATOM 4851 C C . ASN B 1 165 ? -12.375 35.062 13.266 1 98.19 165 ASN B C 1
ATOM 4853 O O . ASN B 1 165 ? -11.18 35.188 13.539 1 98.19 165 ASN B O 1
ATOM 4857 N N . GLN B 1 166 ? -13.117 34.156 13.805 1 98.5 166 GLN B N 1
ATOM 4858 C CA . GLN B 1 166 ? -12.562 33.188 14.742 1 98.5 166 GLN B CA 1
ATOM 4859 C C . GLN B 1 166 ? -11.531 32.281 14.062 1 98.5 166 GLN B C 1
ATOM 4861 O O . GLN B 1 166 ? -10.492 31.969 14.656 1 98.5 166 GLN B O 1
ATOM 4866 N N . CYS B 1 167 ? -11.891 31.891 12.891 1 98.75 167 CYS B N 1
ATOM 4867 C CA . CYS B 1 167 ? -10.953 31.062 12.133 1 98.75 167 CYS B CA 1
ATOM 4868 C C . CYS B 1 167 ? -9.641 31.797 11.914 1 98.75 167 CYS B C 1
ATOM 4870 O O . CYS B 1 167 ? -8.562 31.234 12.125 1 98.75 167 CYS B O 1
ATOM 4872 N N . ILE B 1 168 ? -9.742 33.062 11.461 1 98.69 168 ILE B N 1
ATOM 4873 C CA . ILE B 1 168 ? -8.57 33.875 11.164 1 98.69 168 ILE B CA 1
ATOM 4874 C C . ILE B 1 168 ? -7.738 34.031 12.438 1 98.69 168 ILE B C 1
ATOM 4876 O O . ILE B 1 168 ? -6.523 33.844 12.422 1 98.69 168 ILE B O 1
ATOM 4880 N N . GLU B 1 169 ? -8.367 34.375 13.523 1 98.56 169 GLU B N 1
ATOM 4881 C CA . GLU B 1 169 ? -7.68 34.625 14.789 1 98.56 169 GLU B CA 1
ATOM 4882 C C . GLU B 1 169 ? -6.996 33.375 15.312 1 98.56 169 GLU B C 1
ATOM 4884 O O . GLU B 1 169 ? -5.898 33.438 15.867 1 98.56 169 GLU B O 1
ATOM 4889 N N . GLU B 1 170 ? -7.641 32.219 15.172 1 98.75 170 GLU B N 1
ATOM 4890 C CA . GLU B 1 170 ? -7.066 30.969 15.633 1 98.75 170 GLU B CA 1
ATOM 4891 C C . GLU B 1 170 ? -5.727 30.688 14.953 1 98.75 170 GLU B C 1
ATOM 4893 O O . GLU B 1 170 ? -4.758 30.312 15.617 1 98.75 170 GLU B O 1
ATOM 4898 N N . ASN B 1 171 ? -5.691 30.875 13.672 1 98.69 171 ASN B N 1
ATOM 4899 C CA . ASN B 1 171 ? -4.465 30.641 12.914 1 98.69 171 ASN B CA 1
ATOM 4900 C C . ASN B 1 171 ? -3.367 31.625 13.312 1 98.69 171 ASN B C 1
ATOM 4902 O O . ASN B 1 171 ? -2.225 31.234 13.539 1 98.69 171 ASN B O 1
ATOM 4906 N N . ILE B 1 172 ? -3.707 32.906 13.367 1 98.31 172 ILE B N 1
ATOM 4907 C CA . ILE B 1 172 ? -2.736 33.969 13.656 1 98.31 172 ILE B CA 1
ATOM 4908 C C . ILE B 1 172 ? -2.186 33.781 15.07 1 98.31 172 ILE B C 1
ATOM 4910 O O . ILE B 1 172 ? -0.973 33.844 15.281 1 98.31 172 ILE B O 1
ATOM 4914 N N . ASP B 1 173 ? -3.094 33.562 16.047 1 98.19 173 ASP B N 1
ATOM 4915 C CA . ASP B 1 173 ? -2.691 33.406 17.438 1 98.19 173 ASP B CA 1
ATOM 4916 C C . ASP B 1 173 ? -1.773 32.219 17.609 1 98.19 173 ASP B C 1
ATOM 4918 O O . ASP B 1 173 ? -0.768 32.281 18.328 1 98.19 173 ASP B O 1
ATOM 4922 N N . PHE B 1 174 ? -2.141 31.094 17.031 1 98.38 174 PHE B N 1
ATOM 4923 C CA . PHE B 1 174 ? -1.329 29.891 17.141 1 98.38 174 PHE B CA 1
ATOM 4924 C C . PHE B 1 174 ? 0.047 30.094 16.531 1 98.38 174 PHE B C 1
ATOM 4926 O O . PHE B 1 174 ? 1.058 29.672 17.078 1 98.38 174 PHE B O 1
ATOM 4933 N N . ASN B 1 175 ? 0.078 30.703 15.32 1 97.56 175 ASN B N 1
ATOM 4934 C CA . ASN B 1 175 ? 1.341 30.969 14.641 1 97.56 175 ASN B CA 1
ATOM 4935 C C . ASN B 1 175 ? 2.262 31.828 15.5 1 97.56 175 ASN B C 1
ATOM 4937 O O . ASN B 1 175 ? 3.479 31.641 15.508 1 97.56 175 ASN B O 1
ATOM 4941 N N . LYS B 1 176 ? 1.751 32.812 16.188 1 96.12 176 LYS B N 1
ATOM 4942 C CA . LYS B 1 176 ? 2.521 33.719 17.047 1 96.12 176 LYS B CA 1
ATOM 4943 C C . LYS B 1 176 ? 3.068 32.969 18.266 1 96.12 176 LYS B C 1
ATOM 4945 O O . LYS B 1 176 ? 4.184 33.25 18.703 1 96.12 176 LYS B O 1
ATOM 4950 N N . LYS B 1 177 ? 2.283 32.062 18.688 1 95.44 177 LYS B N 1
ATOM 4951 C CA . LYS B 1 177 ? 2.594 31.375 19.938 1 95.44 177 LYS B CA 1
ATOM 4952 C C . LYS B 1 177 ? 3.617 30.266 19.719 1 95.44 177 LYS B C 1
ATOM 4954 O O . LYS B 1 177 ? 4.461 30.016 20.578 1 95.44 177 LYS B O 1
ATOM 4959 N N . CYS B 1 178 ? 3.498 29.578 18.672 1 91.12 178 CYS B N 1
ATOM 4960 C CA . CYS B 1 178 ? 4.309 28.391 18.438 1 91.12 178 CYS B CA 1
ATOM 4961 C C . CYS B 1 178 ? 5.375 28.656 17.375 1 91.12 178 CYS B C 1
ATOM 4963 O O . CYS B 1 178 ? 5.078 28.672 16.188 1 91.12 178 CYS B O 1
ATOM 4965 N N . LYS B 1 179 ? 6.648 28.719 17.875 1 86.62 179 LYS B N 1
ATOM 4966 C CA . LYS B 1 179 ? 7.719 29.094 16.953 1 86.62 179 LYS B CA 1
ATOM 4967 C C . LYS B 1 179 ? 8.969 28.25 17.188 1 86.62 179 LYS B C 1
ATOM 4969 O O . LYS B 1 179 ? 10.086 28.781 17.203 1 86.62 179 LYS B O 1
ATOM 4974 N N . ASP B 1 180 ? 8.703 27 17.406 1 90.5 180 ASP B N 1
ATOM 4975 C CA . ASP B 1 180 ? 9.891 26.188 17.625 1 90.5 180 ASP B CA 1
ATOM 4976 C C . ASP B 1 180 ? 9.891 24.969 16.719 1 90.5 180 ASP B C 1
ATOM 4978 O O . ASP B 1 180 ? 9.039 24.844 15.828 1 90.5 180 ASP B O 1
ATOM 4982 N N . SER B 1 181 ? 10.898 24.125 16.906 1 95.69 181 SER B N 1
ATOM 4983 C CA . SER B 1 181 ? 11.102 22.984 16.016 1 95.69 181 SER B CA 1
ATOM 4984 C C . SER B 1 181 ? 10.141 21.859 16.328 1 95.69 181 SER B C 1
ATOM 4986 O O . SER B 1 181 ? 10.062 20.875 15.594 1 95.69 181 SER B O 1
ATOM 4988 N N . ASN B 1 182 ? 9.406 22.031 17.359 1 97.06 182 ASN B N 1
ATOM 4989 C CA . ASN B 1 182 ? 8.422 21.016 17.734 1 97.06 182 ASN B CA 1
ATOM 4990 C C . ASN B 1 182 ? 7.086 21.25 17.031 1 97.06 182 ASN B C 1
ATOM 4992 O O . ASN B 1 182 ? 6.453 20.297 16.562 1 97.06 182 ASN B O 1
ATOM 4996 N N . ALA B 1 183 ? 6.691 22.547 16.984 1 98.12 183 ALA B N 1
ATOM 4997 C CA . ALA B 1 183 ? 5.406 22.891 16.375 1 98.12 183 ALA B CA 1
ATOM 4998 C C . ALA B 1 183 ? 5.441 24.297 15.773 1 98.12 183 ALA B C 1
ATOM 5000 O O . ALA B 1 183 ? 6.074 25.203 16.328 1 98.12 183 ALA B O 1
ATOM 5001 N N . ARG B 1 184 ? 4.754 24.438 14.695 1 98.19 184 ARG B N 1
ATOM 5002 C CA . ARG B 1 184 ? 4.602 25.734 14.031 1 98.19 184 ARG B CA 1
ATOM 5003 C C . ARG B 1 184 ? 3.205 25.891 13.438 1 98.19 184 ARG B C 1
ATOM 5005 O O . ARG B 1 184 ? 2.512 24.891 13.219 1 98.19 184 ARG B O 1
ATOM 5012 N N . GLY B 1 185 ? 2.805 27.125 13.344 1 98.12 185 GLY B N 1
ATOM 5013 C CA . GLY B 1 185 ? 1.543 27.406 12.68 1 98.12 185 GLY B CA 1
ATOM 5014 C C . GLY B 1 185 ? 1.719 28.078 11.328 1 98.12 185 GLY B C 1
ATOM 5015 O O . GLY B 1 185 ? 2.619 28.891 11.141 1 98.12 185 GLY B O 1
ATOM 5016 N N . ILE B 1 186 ? 0.888 27.719 10.391 1 98.38 186 ILE B N 1
ATOM 5017 C CA . ILE B 1 186 ? 0.669 28.453 9.148 1 98.38 186 ILE B CA 1
ATOM 5018 C C . ILE B 1 186 ? -0.813 28.797 9 1 98.38 186 ILE B C 1
ATOM 5020 O O . ILE B 1 186 ? -1.603 28.562 9.922 1 98.38 186 ILE B O 1
ATOM 5024 N N . PHE B 1 187 ? -1.202 29.453 7.918 1 98.88 187 PHE B N 1
ATOM 5025 C CA . PHE B 1 187 ? -2.58 29.906 7.809 1 98.88 187 PHE B CA 1
ATOM 5026 C C . PHE B 1 187 ? -3.402 28.969 6.934 1 98.88 187 PHE B C 1
ATOM 5028 O O . PHE B 1 187 ? -3.135 28.828 5.738 1 98.88 187 PHE B O 1
ATOM 5035 N N . GLY B 1 188 ? -4.438 28.375 7.578 1 98.88 188 GLY B N 1
ATOM 5036 C CA . GLY B 1 188 ? -5.266 27.438 6.848 1 98.88 188 GLY B CA 1
ATOM 5037 C C . GLY B 1 188 ? -6.484 28.062 6.211 1 98.88 188 GLY B C 1
ATOM 5038 O O . GLY B 1 188 ? -7.133 28.922 6.816 1 98.88 188 GLY B O 1
ATOM 5039 N N . MET B 1 189 ? -6.723 27.734 4.973 1 98.81 189 MET B N 1
ATOM 5040 C CA . MET B 1 189 ? -7.949 28.016 4.234 1 98.81 189 MET B CA 1
ATOM 5041 C C . MET B 1 189 ? -8.547 26.75 3.646 1 98.81 189 MET B C 1
ATOM 5043 O O . MET B 1 189 ? -7.82 25.891 3.154 1 98.81 189 MET B O 1
ATOM 5047 N N . HIS B 1 190 ? -9.836 26.609 3.746 1 98.19 190 HIS B N 1
ATOM 5048 C CA . HIS B 1 190 ? -10.453 25.375 3.256 1 98.19 190 HIS B CA 1
ATOM 5049 C C . HIS B 1 190 ? -10.242 25.219 1.755 1 98.19 190 HIS B C 1
ATOM 5051 O O . HIS B 1 190 ? -9.391 24.438 1.324 1 98.19 190 HIS B O 1
ATOM 5057 N N . ALA B 1 191 ? -10.938 25.875 0.935 1 97.69 191 ALA B N 1
ATOM 5058 C CA . ALA B 1 191 ? -10.914 25.938 -0.524 1 97.69 191 ALA B CA 1
ATOM 5059 C C . ALA B 1 191 ? -11.641 27.172 -1.034 1 97.69 191 ALA B C 1
ATOM 5061 O O . ALA B 1 191 ? -12.422 27.781 -0.304 1 97.69 191 ALA B O 1
ATOM 5062 N N . CYS B 1 192 ? -11.414 27.547 -2.258 1 96 192 CYS B N 1
ATOM 5063 C CA . CYS B 1 192 ? -12.078 28.719 -2.822 1 96 192 CYS B CA 1
ATOM 5064 C C . CYS B 1 192 ? -13.578 28.5 -2.92 1 96 192 CYS B C 1
ATOM 5066 O O . CYS B 1 192 ? -14.359 29.453 -2.859 1 96 192 CYS B O 1
ATOM 5068 N N . LEU B 1 193 ? -13.969 27.234 -2.975 1 95.19 193 LEU B N 1
ATOM 5069 C CA . LEU B 1 193 ? -15.391 26.922 -3.105 1 95.19 193 LEU B CA 1
ATOM 5070 C C . LEU B 1 193 ? -16.156 27.328 -1.851 1 95.19 193 LEU B C 1
ATOM 5072 O O . LEU B 1 193 ? -17.359 27.578 -1.907 1 95.19 193 LEU B O 1
ATOM 5076 N N . THR B 1 194 ? -15.453 27.469 -0.71 1 96.81 194 THR B N 1
ATOM 5077 C CA . THR B 1 194 ? -16.125 27.812 0.54 1 96.81 194 THR B CA 1
ATOM 5078 C C . THR B 1 194 ? -15.703 29.203 1.01 1 96.81 194 THR B C 1
ATOM 5080 O O . THR B 1 194 ? -15.922 29.562 2.168 1 96.81 194 THR B O 1
ATOM 5083 N N . LEU B 1 195 ? -15.047 29.984 0.19 1 97.88 195 LEU B N 1
ATOM 5084 C CA . LEU B 1 195 ? -14.609 31.328 0.524 1 97.88 195 LEU B CA 1
ATOM 5085 C C . LEU B 1 195 ? -15.008 32.312 -0.57 1 97.88 195 LEU B C 1
ATOM 5087 O O . LEU B 1 195 ? -14.539 32.219 -1.706 1 97.88 195 LEU B O 1
ATOM 5091 N N . ASP B 1 196 ? -15.805 33.281 -0.236 1 97.06 196 ASP B N 1
ATOM 5092 C CA . ASP B 1 196 ? -16.172 34.281 -1.216 1 97.06 196 ASP B CA 1
ATOM 5093 C C . ASP B 1 196 ? -15.094 35.375 -1.312 1 97.06 196 ASP B C 1
ATOM 5095 O O . ASP B 1 196 ? -14.094 35.312 -0.588 1 97.06 196 ASP B O 1
ATOM 5099 N N . ASN B 1 197 ? -15.234 36.25 -2.234 1 97.12 197 ASN B N 1
ATOM 5100 C CA . ASN B 1 197 ? -14.219 37.281 -2.486 1 97.12 197 ASN B CA 1
ATOM 5101 C C . ASN B 1 197 ? -14.023 38.188 -1.278 1 97.12 197 ASN B C 1
ATOM 5103 O O . ASN B 1 197 ? -12.906 38.625 -0.988 1 97.12 197 ASN B O 1
ATOM 5107 N N . ASP B 1 198 ? -15.07 38.562 -0.639 1 97.62 198 ASP B N 1
ATOM 5108 C CA . ASP B 1 198 ? -14.984 39.375 0.558 1 97.62 198 ASP B CA 1
ATOM 5109 C C . ASP B 1 198 ? -14.156 38.688 1.643 1 97.62 198 ASP B C 1
ATOM 5111 O O . ASP B 1 198 ? -13.375 39.344 2.342 1 97.62 198 ASP B O 1
ATOM 5115 N N . SER B 1 199 ? -14.359 37.438 1.818 1 98.38 199 SER B N 1
ATOM 5116 C CA . SER B 1 199 ? -13.594 36.656 2.785 1 98.38 199 SER B CA 1
ATOM 5117 C C . SER B 1 199 ? -12.109 36.625 2.426 1 98.38 199 SER B C 1
ATOM 5119 O O . SER B 1 199 ? -11.258 36.75 3.299 1 98.38 199 SER B O 1
ATOM 5121 N N . LEU B 1 200 ? -11.812 36.438 1.132 1 98.25 200 LEU B N 1
ATOM 5122 C CA . LEU B 1 200 ? -10.422 36.438 0.693 1 98.25 200 LEU B CA 1
ATOM 5123 C C . LEU B 1 200 ? -9.75 37.781 1 1 98.25 200 LEU B C 1
ATOM 5125 O O . LEU B 1 200 ? -8.594 37.812 1.416 1 98.25 200 LEU B O 1
ATOM 5129 N N . ARG B 1 201 ? -10.484 38.844 0.781 1 97.44 201 ARG B N 1
ATOM 5130 C CA . ARG B 1 201 ? -9.969 40.156 1.072 1 97.44 201 ARG B CA 1
ATOM 5131 C C . ARG B 1 201 ? -9.688 40.312 2.562 1 97.44 201 ARG B C 1
ATOM 5133 O O . ARG B 1 201 ? -8.633 40.844 2.947 1 97.44 201 ARG B O 1
ATOM 5140 N N . LYS B 1 202 ? -10.648 39.906 3.355 1 97.94 202 LYS B N 1
ATOM 5141 C CA . LYS B 1 202 ? -10.492 40 4.805 1 97.94 202 LYS B CA 1
ATOM 5142 C C . LYS B 1 202 ? -9.289 39.219 5.281 1 97.94 202 LYS B C 1
ATOM 5144 O O . LYS B 1 202 ? -8.539 39.656 6.148 1 97.94 202 LYS B O 1
ATOM 5149 N N . ILE B 1 203 ? -9.148 38.031 4.746 1 98.56 203 ILE B N 1
ATOM 5150 C CA . ILE B 1 203 ? -8.031 37.156 5.105 1 98.56 203 ILE B CA 1
ATOM 5151 C C . ILE B 1 203 ? -6.715 37.844 4.738 1 98.56 203 ILE B C 1
ATOM 5153 O O . ILE B 1 203 ? -5.805 37.938 5.566 1 98.56 203 ILE B O 1
ATOM 5157 N N . LYS B 1 204 ? -6.625 38.312 3.516 1 97.81 204 LYS B N 1
ATOM 5158 C CA . LYS B 1 204 ? -5.402 38.969 3.049 1 97.81 204 LYS B CA 1
ATOM 5159 C C . LYS B 1 204 ? -5.012 40.125 3.969 1 97.81 204 LYS B C 1
ATOM 5161 O O . LYS B 1 204 ? -3.84 40.281 4.312 1 97.81 204 LYS B O 1
ATOM 5166 N N . ASP B 1 205 ? -5.945 40.938 4.352 1 97.44 205 ASP B N 1
ATOM 5167 C CA . ASP B 1 205 ? -5.711 42.094 5.18 1 97.44 205 ASP B CA 1
ATOM 5168 C C . ASP B 1 205 ? -5.145 41.719 6.543 1 97.44 205 ASP B C 1
ATOM 5170 O O . ASP B 1 205 ? -4.434 42.5 7.176 1 97.44 205 ASP B O 1
ATOM 5174 N N . ARG B 1 206 ? -5.414 40.531 6.934 1 97.69 206 ARG B N 1
ATOM 5175 C CA . ARG B 1 206 ? -5.047 40.094 8.281 1 97.69 206 ARG B CA 1
ATOM 5176 C C . ARG B 1 206 ? -3.752 39.312 8.273 1 97.69 206 ARG B C 1
ATOM 5178 O O . ARG B 1 206 ? -2.955 39.375 9.211 1 97.69 206 ARG B O 1
ATOM 5185 N N . ILE B 1 207 ? -3.504 38.5 7.297 1 96.25 207 ILE B N 1
ATOM 5186 C CA . ILE B 1 207 ? -2.451 37.469 7.398 1 96.25 207 ILE B CA 1
ATOM 5187 C C . ILE B 1 207 ? -1.156 38.031 6.805 1 96.25 207 ILE B C 1
ATOM 5189 O O . ILE B 1 207 ? -0.08 37.469 7.016 1 96.25 207 ILE B O 1
ATOM 5193 N N . LYS B 1 208 ? -1.297 39.125 6.004 1 89.88 208 LYS B N 1
ATOM 5194 C CA . LYS B 1 208 ? -0.16 39.75 5.34 1 89.88 208 LYS B CA 1
ATOM 5195 C C . LYS B 1 208 ? 0.604 38.75 4.484 1 89.88 208 LYS B C 1
ATOM 5197 O O . LYS B 1 208 ? 0.073 38.219 3.502 1 89.88 208 LYS B O 1
ATOM 5202 N N . LYS B 1 209 ? 1.803 38.25 5.031 1 93.75 209 LYS B N 1
ATOM 5203 C CA . LYS B 1 209 ? 2.627 37.406 4.176 1 93.75 209 LYS B CA 1
ATOM 5204 C C . LYS B 1 209 ? 2.729 35.969 4.738 1 93.75 209 LYS B C 1
ATOM 5206 O O . LYS B 1 209 ? 3.551 35.188 4.285 1 93.75 209 LYS B O 1
ATOM 5211 N N . MET B 1 210 ? 1.892 35.688 5.738 1 96.81 210 MET B N 1
ATOM 5212 C CA . MET B 1 210 ? 1.877 34.375 6.316 1 96.81 210 MET B CA 1
ATOM 5213 C C . MET B 1 210 ? 1.57 33.312 5.254 1 96.81 210 MET B C 1
ATOM 5215 O O . MET B 1 210 ? 0.679 33.5 4.426 1 96.81 210 MET B O 1
ATOM 5219 N N . PRO B 1 211 ? 2.418 32.25 5.164 1 98.19 211 PRO B N 1
ATOM 5220 C CA . PRO B 1 211 ? 2.096 31.203 4.195 1 98.19 211 PRO B CA 1
ATOM 5221 C C . PRO B 1 211 ? 0.716 30.594 4.426 1 98.19 211 PRO B C 1
ATOM 5223 O O . PRO B 1 211 ? 0.309 30.391 5.574 1 98.19 211 PRO B O 1
ATOM 5226 N N . ILE B 1 212 ? 0.047 30.266 3.338 1 98.75 212 ILE B N 1
ATOM 5227 C CA . ILE B 1 212 ? -1.281 29.672 3.453 1 98.75 212 ILE B CA 1
ATOM 5228 C C . ILE B 1 212 ? -1.215 28.188 3.115 1 98.75 212 ILE B C 1
ATOM 5230 O O . ILE B 1 212 ? -0.268 27.734 2.469 1 98.75 212 ILE B O 1
ATOM 5234 N N . HIS B 1 213 ? -2.059 27.375 3.627 1 98.94 213 HIS B N 1
ATOM 5235 C CA . HIS B 1 213 ? -2.352 25.984 3.326 1 98.94 213 HIS B CA 1
ATOM 5236 C C . HIS B 1 213 ? -3.801 25.797 2.891 1 98.94 213 HIS B C 1
ATOM 5238 O O . HIS B 1 213 ? -4.723 25.969 3.693 1 98.94 213 HIS B O 1
ATOM 5244 N N . ILE B 1 214 ? -4 25.469 1.595 1 98.88 214 ILE B N 1
ATOM 5245 C CA . ILE B 1 214 ? -5.355 25.516 1.054 1 98.88 214 ILE B CA 1
ATOM 5246 C C . ILE B 1 214 ? -5.535 24.391 0.033 1 98.88 214 ILE B C 1
ATOM 5248 O O . ILE B 1 214 ? -4.578 23.984 -0.628 1 98.88 214 ILE B O 1
ATOM 5252 N N . HIS B 1 215 ? -6.746 23.766 -0.044 1 98.69 215 HIS B N 1
ATOM 5253 C CA . HIS B 1 215 ? -7.09 22.859 -1.129 1 98.69 215 HIS B CA 1
ATOM 5254 C C . HIS B 1 215 ? -7.387 23.625 -2.416 1 98.69 215 HIS B C 1
ATOM 5256 O O . HIS B 1 215 ? -8.148 24.594 -2.406 1 98.69 215 HIS B O 1
ATOM 5262 N N . VAL B 1 216 ? -6.828 23.172 -3.541 1 98.38 216 VAL B N 1
ATOM 5263 C CA . VAL B 1 216 ? -7.043 23.844 -4.816 1 98.38 216 VAL B CA 1
ATOM 5264 C C . VAL B 1 216 ? -7.266 22.812 -5.918 1 98.38 216 VAL B C 1
ATOM 5266 O O . VAL B 1 216 ? -6.473 21.891 -6.074 1 98.38 216 VAL B O 1
ATOM 5269 N N . GLY B 1 217 ? -8.312 22.969 -6.645 1 97.69 217 GLY B N 1
ATOM 5270 C CA . GLY B 1 217 ? -8.562 22.172 -7.836 1 97.69 217 GLY B CA 1
ATOM 5271 C C . GLY B 1 217 ? -8.586 20.688 -7.562 1 97.69 217 GLY B C 1
ATOM 5272 O O . GLY B 1 217 ? -8.102 19.891 -8.375 1 97.69 217 GLY B O 1
ATOM 5273 N N . GLU B 1 218 ? -9.023 20.219 -6.395 1 96.56 218 GLU B N 1
ATOM 5274 C CA . GLU B 1 218 ? -9.141 18.797 -6.086 1 96.56 218 GLU B CA 1
ATOM 5275 C C . GLU B 1 218 ? -10.172 18.125 -6.98 1 96.56 218 GLU B C 1
ATOM 5277 O O . GLU B 1 218 ? -9.938 17.031 -7.48 1 96.56 218 GLU B O 1
ATOM 5282 N N . SER B 1 219 ? -11.305 18.75 -7.066 1 94.62 219 SER B N 1
ATOM 5283 C CA . SER B 1 219 ? -12.32 18.375 -8.047 1 94.62 219 SER B CA 1
ATOM 5284 C C . SER B 1 219 ? -12.578 19.5 -9.031 1 94.62 219 SER B C 1
ATOM 5286 O O . SER B 1 219 ? -12.328 20.672 -8.719 1 94.62 219 SER B O 1
ATOM 5288 N N . ASP B 1 220 ? -13.102 19.109 -10.148 1 94.56 220 ASP B N 1
ATOM 5289 C CA . ASP B 1 220 ? -13.406 20.125 -11.148 1 94.56 220 ASP B CA 1
ATOM 5290 C C . ASP B 1 220 ? -14.555 21.016 -10.695 1 94.56 220 ASP B C 1
ATOM 5292 O O . ASP B 1 220 ? -14.734 22.125 -11.227 1 94.56 220 ASP B O 1
ATOM 5296 N N . GLU B 1 221 ? -15.203 20.609 -9.734 1 92.75 221 GLU B N 1
ATOM 5297 C CA . GLU B 1 221 ? -16.312 21.391 -9.188 1 92.75 221 GLU B CA 1
ATOM 5298 C C . GLU B 1 221 ? -15.82 22.719 -8.633 1 92.75 221 GLU B C 1
ATOM 5300 O O . GLU B 1 221 ? -16.531 23.719 -8.695 1 92.75 221 GLU B O 1
ATOM 5305 N N . ASP B 1 222 ? -14.664 22.703 -8.086 1 93.5 222 ASP B N 1
ATOM 5306 C CA . ASP B 1 222 ? -14.07 23.938 -7.598 1 93.5 222 ASP B CA 1
ATOM 5307 C C . ASP B 1 222 ? -13.891 24.953 -8.727 1 93.5 222 ASP B C 1
ATOM 5309 O O . ASP B 1 222 ? -14.227 26.125 -8.57 1 93.5 222 ASP B O 1
ATOM 5313 N N . ASN B 1 223 ? -13.422 24.516 -9.82 1 95.44 223 ASN B N 1
ATOM 5314 C CA . ASN B 1 223 ? -13.227 25.375 -10.977 1 95.44 223 ASN B CA 1
ATOM 5315 C C . ASN B 1 223 ? -14.555 25.828 -11.57 1 95.44 223 ASN B C 1
ATOM 5317 O O . ASN B 1 223 ? -14.727 27 -11.914 1 95.44 223 ASN B O 1
ATOM 5321 N N . ILE B 1 224 ? -15.422 24.891 -11.703 1 96.06 224 ILE B N 1
ATOM 5322 C CA . ILE B 1 224 ? -16.719 25.172 -12.297 1 96.06 224 ILE B CA 1
ATOM 5323 C C . ILE B 1 224 ? -17.453 26.234 -11.469 1 96.06 224 ILE B C 1
ATOM 5325 O O . ILE B 1 224 ? -17.953 27.219 -12.016 1 96.06 224 ILE B O 1
ATOM 5329 N N . ASN B 1 225 ? -17.422 26.031 -10.172 1 95 225 ASN B N 1
ATOM 5330 C CA . ASN B 1 225 ? -18.078 26.969 -9.273 1 95 225 ASN B CA 1
ATOM 5331 C C . ASN B 1 225 ? -17.406 28.344 -9.32 1 95 225 ASN B C 1
ATOM 5333 O O . ASN B 1 225 ? -18.094 29.359 -9.383 1 95 225 ASN B O 1
ATOM 5337 N N . SER B 1 226 ? -16.156 28.422 -9.289 1 97.19 226 SER B N 1
ATOM 5338 C CA . SER B 1 226 ? -15.406 29.672 -9.281 1 97.19 226 SER B CA 1
ATOM 5339 C C . SER B 1 226 ? -15.594 30.438 -10.586 1 97.19 226 SER B C 1
ATOM 5341 O O . SER B 1 226 ? -15.781 31.656 -10.578 1 97.19 226 SER B O 1
ATOM 5343 N N . MET B 1 227 ? -15.57 29.734 -11.68 1 97.31 227 MET B N 1
ATOM 5344 C CA . MET B 1 227 ? -15.758 30.359 -12.992 1 97.31 227 MET B CA 1
ATOM 5345 C C . MET B 1 227 ? -17.156 30.938 -13.117 1 97.31 227 MET B C 1
ATOM 5347 O O . MET B 1 227 ? -17.344 32.031 -13.656 1 97.31 227 MET B O 1
ATOM 5351 N N . LYS B 1 228 ? -18.078 30.156 -12.664 1 97.69 228 LYS B N 1
ATOM 5352 C CA . LYS B 1 228 ? -19.484 30.594 -12.734 1 97.69 228 LYS B CA 1
ATOM 5353 C C . LYS B 1 228 ? -19.703 31.859 -11.914 1 97.69 228 LYS B C 1
ATOM 5355 O O . LYS B 1 228 ? -20.375 32.781 -12.367 1 97.69 228 LYS B O 1
ATOM 5360 N N . LYS B 1 229 ? -19.156 31.969 -10.734 1 97.38 229 LYS B N 1
ATOM 5361 C CA . LYS B 1 229 ? -19.422 33.062 -9.789 1 97.38 229 LYS B CA 1
ATOM 5362 C C . LYS B 1 229 ? -18.531 34.25 -10.047 1 97.38 229 LYS B C 1
ATOM 5364 O O . LYS B 1 229 ? -18.938 35.406 -9.852 1 97.38 229 LYS B O 1
ATOM 5369 N N . TYR B 1 230 ? -17.281 33.969 -10.539 1 97.75 230 TYR B N 1
ATOM 5370 C CA . TYR B 1 230 ? -16.312 35.031 -10.492 1 97.75 230 TYR B CA 1
ATOM 5371 C C . TYR B 1 230 ? -15.594 35.188 -11.828 1 97.75 230 TYR B C 1
ATOM 5373 O O . TYR B 1 230 ? -14.805 36.125 -12.023 1 97.75 230 TYR B O 1
ATOM 5381 N N . ASN B 1 231 ? -15.805 34.281 -12.758 1 98.06 231 ASN B N 1
ATOM 5382 C CA . ASN B 1 231 ? -15.148 34.25 -14.062 1 98.06 231 ASN B CA 1
ATOM 5383 C C . ASN B 1 231 ? -13.633 34.125 -13.93 1 98.06 231 ASN B C 1
ATOM 5385 O O . ASN B 1 231 ? -12.891 34.75 -14.711 1 98.06 231 ASN B O 1
ATOM 5389 N N . LYS B 1 232 ? -13.195 33.469 -12.898 1 98 232 LYS B N 1
ATOM 5390 C CA . LYS B 1 232 ? -11.789 33.219 -12.594 1 98 232 LYS B CA 1
ATOM 5391 C C . LYS B 1 232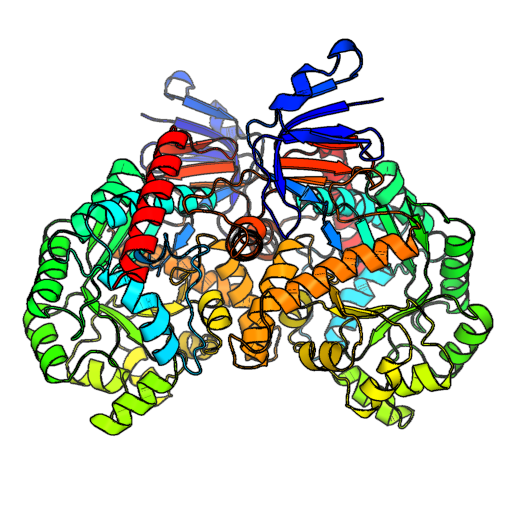 ? -11.617 31.844 -11.961 1 98 232 LYS B C 1
ATOM 5393 O O . LYS B 1 232 ? -12.508 31.344 -11.266 1 98 232 LYS B O 1
ATOM 5398 N N . THR B 1 233 ? -10.461 31.219 -12.219 1 98.06 233 THR B N 1
ATOM 5399 C CA . THR B 1 233 ? -10.133 29.969 -11.516 1 98.06 233 THR B CA 1
ATOM 5400 C C . THR B 1 233 ? -9.781 30.25 -10.062 1 98.06 233 THR B C 1
ATOM 5402 O O . THR B 1 233 ? -9.516 31.406 -9.688 1 98.06 233 THR B O 1
ATOM 5405 N N . PRO B 1 234 ? -9.766 29.203 -9.234 1 98.25 234 PRO B N 1
ATOM 5406 C CA . PRO B 1 234 ? -9.32 29.375 -7.852 1 98.25 234 PRO B CA 1
ATOM 5407 C C . PRO B 1 234 ? -7.922 29.984 -7.758 1 98.25 234 PRO B C 1
ATOM 5409 O O . PRO B 1 234 ? -7.68 30.859 -6.934 1 98.25 234 PRO B O 1
ATOM 5412 N N . VAL B 1 235 ? -7.016 29.578 -8.594 1 98.25 235 VAL B N 1
ATOM 5413 C CA . VAL B 1 235 ? -5.645 30.078 -8.578 1 98.25 235 VAL B CA 1
ATOM 5414 C C . VAL B 1 235 ? -5.629 31.562 -8.945 1 98.25 235 VAL B C 1
ATOM 5416 O O . VAL B 1 235 ? -4.93 32.344 -8.32 1 98.25 235 VAL B O 1
ATOM 5419 N N . GLU B 1 236 ? -6.406 31.891 -9.93 1 98.12 236 GLU B N 1
ATOM 5420 C CA . GLU B 1 236 ? -6.504 33.281 -10.336 1 98.12 236 GLU B CA 1
ATOM 5421 C C . GLU B 1 236 ? -7.055 34.156 -9.211 1 98.12 236 GLU B C 1
ATOM 5423 O O . GLU B 1 236 ? -6.594 35.281 -9 1 98.12 236 GLU B O 1
ATOM 5428 N N . ARG B 1 237 ? -8.047 33.656 -8.523 1 98.25 237 ARG B N 1
ATOM 5429 C CA . ARG B 1 237 ? -8.625 34.406 -7.41 1 98.25 237 ARG B CA 1
ATOM 5430 C C . ARG B 1 237 ? -7.594 34.625 -6.301 1 98.25 237 ARG B C 1
ATOM 5432 O O . ARG B 1 237 ? -7.434 35.719 -5.789 1 98.25 237 ARG B O 1
ATOM 5439 N N . LEU B 1 238 ? -6.922 33.531 -5.914 1 98.31 238 LEU B N 1
ATOM 5440 C CA . LEU B 1 238 ? -5.895 33.625 -4.879 1 98.31 238 LEU B CA 1
ATOM 5441 C C . LEU B 1 238 ? -4.805 34.625 -5.285 1 98.31 238 LEU B C 1
ATOM 5443 O O . LEU B 1 238 ? -4.289 35.344 -4.441 1 98.31 238 LEU B O 1
ATOM 5447 N N . ASN B 1 239 ? -4.422 34.562 -6.547 1 97.88 239 ASN B N 1
ATOM 5448 C CA . ASN B 1 239 ? -3.416 35.469 -7.055 1 97.88 239 ASN B CA 1
ATOM 5449 C C . ASN B 1 239 ? -3.904 36.906 -7 1 97.88 239 ASN B C 1
ATOM 5451 O O . ASN B 1 239 ? -3.15 37.812 -6.625 1 97.88 239 ASN B O 1
ATOM 5455 N N . GLU B 1 240 ? -5.125 37.156 -7.43 1 97.56 240 GLU B N 1
ATOM 5456 C CA . GLU B 1 240 ? -5.711 38.469 -7.449 1 97.56 240 GLU B CA 1
ATOM 5457 C C . GLU B 1 240 ? -5.703 39.094 -6.055 1 97.56 240 GLU B C 1
ATOM 5459 O O . GLU B 1 240 ? -5.449 40.312 -5.91 1 97.56 240 GLU B O 1
ATOM 5464 N N . TYR B 1 241 ? -5.938 38.375 -5.055 1 97.38 241 TYR B N 1
ATOM 5465 C CA . TYR B 1 241 ? -6.008 38.875 -3.693 1 97.38 241 TYR B CA 1
ATOM 5466 C C . TYR B 1 241 ? -4.656 38.75 -2.998 1 97.38 241 TYR B C 1
ATOM 5468 O O . TYR B 1 241 ? -4.562 38.938 -1.778 1 97.38 241 TYR B O 1
ATOM 5476 N N . ASP B 1 242 ? -3.594 38.375 -3.723 1 97.19 242 ASP B N 1
ATOM 5477 C CA . ASP B 1 242 ? -2.219 38.312 -3.232 1 97.19 242 ASP B CA 1
ATOM 5478 C C . ASP B 1 242 ? -2.092 37.344 -2.061 1 97.19 242 ASP B C 1
ATOM 5480 O O . ASP B 1 242 ? -1.516 37.688 -1.025 1 97.19 242 ASP B O 1
ATOM 5484 N N . LEU B 1 243 ? -2.666 36.219 -2.211 1 98.12 243 LEU B N 1
ATOM 5485 C CA . LEU B 1 243 ? -2.678 35.219 -1.129 1 98.12 243 LEU B CA 1
ATOM 5486 C C . LEU B 1 243 ? -1.687 34.094 -1.401 1 98.12 243 LEU B C 1
ATOM 5488 O O . LEU B 1 243 ? -1.419 33.281 -0.523 1 98.12 243 LEU B O 1
ATOM 5492 N N . LEU B 1 244 ? -1.132 34.062 -2.57 1 98.06 244 LEU B N 1
ATOM 5493 C CA . LEU B 1 244 ? -0.156 33 -2.904 1 98.06 244 LEU B CA 1
ATOM 5494 C C . LEU B 1 244 ? 1.217 33.375 -2.336 1 98.06 244 LEU B C 1
ATOM 5496 O O . LEU B 1 244 ? 2.182 33.531 -3.086 1 98.06 244 LEU B O 1
ATOM 5500 N N . ASN B 1 245 ? 1.354 33.344 -1.052 1 97.62 245 ASN B N 1
ATOM 5501 C CA . ASN B 1 245 ? 2.562 33.719 -0.33 1 97.62 245 ASN B CA 1
ATOM 5502 C C . ASN B 1 245 ? 3.623 32.625 -0.391 1 97.62 245 ASN B C 1
ATOM 5504 O O . ASN B 1 245 ? 3.297 31.438 -0.52 1 97.62 245 ASN B O 1
ATOM 5508 N N . GLU B 1 246 ? 4.879 33.062 -0.234 1 97.75 246 GLU B N 1
ATOM 5509 C CA . GLU B 1 246 ? 6.008 32.156 -0.216 1 97.75 246 GLU B CA 1
ATOM 5510 C C . GLU B 1 246 ? 5.824 31.078 0.853 1 97.75 246 GLU B C 1
ATOM 5512 O O . GLU B 1 246 ? 5.348 31.359 1.953 1 97.75 246 GLU B O 1
ATOM 5517 N N . ASN B 1 247 ? 6.156 29.781 0.535 1 98.12 247 ASN B N 1
ATOM 5518 C CA . ASN B 1 247 ? 6.113 28.625 1.426 1 98.12 247 ASN B CA 1
ATOM 5519 C C . ASN B 1 247 ? 4.68 28.172 1.7 1 98.12 247 ASN B C 1
ATOM 5521 O O . ASN B 1 247 ? 4.422 27.469 2.672 1 98.12 247 ASN B O 1
ATOM 5525 N N . SER B 1 248 ? 3.762 28.641 0.856 1 98.75 248 SER B N 1
ATOM 5526 C CA . SER B 1 248 ? 2.389 28.156 0.953 1 98.75 248 SER B CA 1
ATOM 5527 C C . SER B 1 248 ? 2.26 26.75 0.378 1 98.75 248 SER B C 1
ATOM 5529 O O . SER B 1 248 ? 3.062 26.344 -0.464 1 98.75 248 SER B O 1
ATOM 5531 N N . ILE B 1 249 ? 1.29 26.016 0.892 1 98.88 249 ILE B N 1
ATOM 5532 C CA . ILE B 1 249 ? 0.948 24.688 0.369 1 98.88 249 ILE B CA 1
ATOM 5533 C C . ILE B 1 249 ? -0.4 24.75 -0.345 1 98.88 249 ILE B C 1
ATOM 5535 O O . ILE B 1 249 ? -1.404 25.156 0.245 1 98.88 249 ILE B O 1
ATOM 5539 N N . LEU B 1 250 ? -0.405 24.469 -1.606 1 98.88 250 LEU B N 1
ATOM 5540 C CA . LEU B 1 250 ? -1.629 24.188 -2.348 1 98.88 250 LEU B CA 1
ATOM 5541 C C . LEU B 1 250 ? -1.835 22.672 -2.5 1 98.88 250 LEU B C 1
ATOM 5543 O O . LEU B 1 250 ? -1.107 22.016 -3.246 1 98.88 250 LEU B O 1
ATOM 5547 N N . SER B 1 251 ? -2.814 22.125 -1.85 1 98.81 251 SER B N 1
ATOM 5548 C CA . SER B 1 251 ? -3.031 20.688 -1.834 1 98.81 251 SER B CA 1
ATOM 5549 C C . SER B 1 251 ? -3.818 20.234 -3.059 1 98.81 251 SER B C 1
ATOM 5551 O O . SER B 1 251 ? -4.762 20.906 -3.482 1 98.81 251 SER B O 1
ATOM 5553 N N . HIS B 1 252 ? -3.463 19.125 -3.676 1 98.62 252 HIS B N 1
ATOM 5554 C CA . HIS B 1 252 ? -4.086 18.359 -4.758 1 98.62 252 HIS B CA 1
ATOM 5555 C C . HIS B 1 252 ? -3.699 18.938 -6.117 1 98.62 252 HIS B C 1
ATOM 5557 O O . HIS B 1 252 ? -2.887 18.344 -6.832 1 98.62 252 HIS B O 1
ATOM 5563 N N . CYS B 1 253 ? -4.293 20.109 -6.477 1 98.5 253 CYS B N 1
ATOM 5564 C CA . CYS B 1 253 ? -3.994 20.781 -7.734 1 98.5 253 CYS B CA 1
ATOM 5565 C C . CYS B 1 253 ? -4.148 19.828 -8.914 1 98.5 253 CYS B C 1
ATOM 5567 O O . CYS B 1 253 ? -3.268 19.75 -9.773 1 98.5 253 CYS B O 1
ATOM 5569 N N . ILE B 1 254 ? -5.238 19.094 -8.945 1 98.31 254 ILE B N 1
ATOM 5570 C CA . ILE B 1 254 ? -5.527 18.141 -10.016 1 98.31 254 ILE B CA 1
ATOM 5571 C C . ILE B 1 254 ? -6.043 18.891 -11.242 1 98.31 254 ILE B C 1
ATOM 5573 O O . ILE B 1 254 ? -5.566 18.672 -12.359 1 98.31 254 ILE B O 1
ATOM 5577 N N . TYR B 1 255 ? -7.031 19.781 -11.016 1 97.56 255 TYR B N 1
ATOM 5578 C CA . TYR B 1 255 ? -7.652 20.547 -12.094 1 97.56 255 TYR B CA 1
ATOM 5579 C C . TYR B 1 255 ? -7.098 21.969 -12.156 1 97.56 255 TYR B C 1
ATOM 5581 O O . TYR B 1 255 ? -7.793 22.922 -11.82 1 97.56 255 TYR B O 1
ATOM 5589 N N . ILE B 1 256 ? -5.895 22.062 -12.703 1 96.62 256 ILE B N 1
ATOM 5590 C CA . ILE B 1 256 ? -5.172 23.312 -12.891 1 96.62 256 ILE B CA 1
ATOM 5591 C C . ILE B 1 256 ? -4.773 23.453 -14.359 1 96.62 256 ILE B C 1
ATOM 5593 O O . ILE B 1 256 ? -4.184 22.547 -14.945 1 96.62 256 ILE B O 1
ATOM 5597 N N . ASN B 1 257 ? -5.137 24.547 -14.945 1 96.5 257 ASN B N 1
ATOM 5598 C CA . ASN B 1 257 ? -4.797 24.734 -16.344 1 96.5 257 ASN B CA 1
ATOM 5599 C C . ASN B 1 257 ? -3.424 25.391 -16.516 1 96.5 257 ASN B C 1
ATOM 5601 O O . ASN B 1 257 ? -2.734 25.641 -15.523 1 96.5 257 ASN B O 1
ATOM 5605 N N . ASP B 1 258 ? -2.99 25.641 -17.703 1 96.56 258 ASP B N 1
ATOM 5606 C CA . ASP B 1 258 ? -1.643 26.141 -17.969 1 96.56 258 ASP B CA 1
ATOM 5607 C C . ASP B 1 258 ? -1.464 27.562 -17.469 1 96.56 258 ASP B C 1
ATOM 5609 O O . ASP B 1 258 ? -0.387 27.922 -16.984 1 96.56 258 ASP B O 1
ATOM 5613 N N . LYS B 1 259 ? -2.508 28.328 -17.641 1 96.62 259 LYS B N 1
ATOM 5614 C CA . LYS B 1 259 ? -2.443 29.688 -17.109 1 96.62 259 LYS B CA 1
ATOM 5615 C C . LYS B 1 259 ? -2.234 29.672 -15.594 1 96.62 259 LYS B C 1
ATOM 5617 O O . LYS B 1 259 ? -1.457 30.484 -15.07 1 96.62 259 LYS B O 1
ATOM 5622 N N . ASP B 1 260 ? -2.992 28.812 -14.914 1 97.56 260 ASP B N 1
ATOM 5623 C CA . ASP B 1 260 ? -2.814 28.641 -13.477 1 97.56 260 ASP B CA 1
ATOM 5624 C C . ASP B 1 260 ? -1.373 28.266 -13.141 1 97.56 260 ASP B C 1
ATOM 5626 O O . ASP B 1 260 ? -0.786 28.828 -12.203 1 97.56 260 ASP B O 1
ATOM 5630 N N . LYS B 1 261 ? -0.803 27.359 -13.852 1 97.62 261 LYS B N 1
ATOM 5631 C CA . LYS B 1 261 ? 0.561 26.906 -13.609 1 97.62 261 LYS B CA 1
ATOM 5632 C C . LYS B 1 261 ? 1.568 28.031 -13.844 1 97.62 261 LYS B C 1
ATOM 5634 O O . LYS B 1 261 ? 2.58 28.109 -13.141 1 97.62 261 LYS B O 1
ATOM 5639 N N . ASP B 1 262 ? 1.302 28.828 -14.812 1 97 262 ASP B N 1
ATOM 5640 C CA . ASP B 1 262 ? 2.15 29.984 -15.062 1 97 262 ASP B CA 1
ATOM 5641 C C . ASP B 1 262 ? 2.178 30.922 -13.852 1 97 262 ASP B C 1
ATOM 5643 O O . ASP B 1 262 ? 3.234 31.438 -13.484 1 97 262 ASP B O 1
ATOM 5647 N N . ILE B 1 263 ? 1.048 31.094 -13.273 1 97.38 263 ILE B N 1
ATOM 5648 C CA . ILE B 1 263 ? 0.937 31.953 -12.094 1 97.38 263 ILE B CA 1
ATOM 5649 C C . ILE B 1 263 ? 1.745 31.359 -10.945 1 97.38 263 ILE B C 1
ATOM 5651 O O . ILE B 1 263 ? 2.457 32.062 -10.242 1 97.38 263 ILE B O 1
ATOM 5655 N N . LEU B 1 264 ? 1.712 30.062 -10.797 1 97.75 264 LEU B N 1
ATOM 5656 C CA . LEU B 1 264 ? 2.312 29.375 -9.656 1 97.75 264 LEU B CA 1
ATOM 5657 C C . LEU B 1 264 ? 3.83 29.328 -9.789 1 97.75 264 LEU B C 1
ATOM 5659 O O . LEU B 1 264 ? 4.543 29.266 -8.781 1 97.75 264 LEU B O 1
ATOM 5663 N N . GLU B 1 265 ? 4.484 29.156 -11.008 1 94.25 265 GLU B N 1
ATOM 5664 C CA . GLU B 1 265 ? 5.902 28.953 -11.289 1 94.25 265 GLU B CA 1
ATOM 5665 C C . GLU B 1 265 ? 6.766 30 -10.578 1 94.25 265 GLU B C 1
ATOM 5667 O O . GLU B 1 265 ? 7.875 29.688 -10.133 1 94.25 265 GLU B O 1
ATOM 5672 N N . ASN B 1 266 ? 6.305 31.156 -10.203 1 86.44 266 ASN B N 1
ATOM 5673 C CA . ASN B 1 266 ? 7.152 32.219 -9.664 1 86.44 266 ASN B CA 1
ATOM 5674 C C . ASN B 1 266 ? 6.754 32.594 -8.234 1 86.44 266 ASN B C 1
ATOM 5676 O O . ASN B 1 266 ? 7.246 33.562 -7.684 1 86.44 266 ASN B O 1
ATOM 5680 N N . LYS B 1 267 ? 6.035 31.734 -7.598 1 94.88 267 LYS B N 1
ATOM 5681 C CA . LYS B 1 267 ? 5.504 32.094 -6.289 1 94.88 267 LYS B CA 1
ATOM 5682 C C . LYS B 1 267 ? 6.223 31.344 -5.172 1 94.88 267 LYS B C 1
ATOM 5684 O O . LYS B 1 267 ? 6 31.625 -3.99 1 94.88 267 LYS B O 1
ATOM 5689 N N . LYS B 1 268 ? 7.148 30.375 -5.391 1 96.44 268 LYS B N 1
ATOM 5690 C CA . LYS B 1 268 ? 7.867 29.578 -4.406 1 96.44 268 LYS B CA 1
ATOM 5691 C C . LYS B 1 268 ? 6.898 28.875 -3.463 1 96.44 268 LYS B C 1
ATOM 5693 O O . LYS B 1 268 ? 7.062 28.922 -2.242 1 96.44 268 LYS B O 1
ATOM 5698 N N . ILE B 1 269 ? 5.895 28.344 -4.012 1 98 269 ILE B N 1
ATOM 5699 C CA . ILE B 1 269 ? 4.887 27.578 -3.289 1 98 269 ILE B CA 1
ATOM 5700 C C . ILE B 1 269 ? 5.16 26.094 -3.461 1 98 269 ILE B C 1
ATOM 5702 O O . ILE B 1 269 ? 6.047 25.688 -4.219 1 98 269 ILE B O 1
ATOM 5706 N N . TYR B 1 270 ? 4.484 25.297 -2.672 1 98.75 270 TYR B N 1
ATOM 5707 C CA . TYR B 1 270 ? 4.555 23.844 -2.746 1 98.75 270 TYR B CA 1
ATOM 5708 C C . TYR B 1 270 ? 3.193 23.25 -3.086 1 98.75 270 TYR B C 1
ATOM 5710 O O . TYR B 1 270 ? 2.166 23.703 -2.576 1 98.75 270 TYR B O 1
ATOM 5718 N N . VAL B 1 271 ? 3.174 22.266 -3.996 1 98.81 271 VAL B N 1
ATOM 5719 C CA . VAL B 1 271 ? 1.961 21.5 -4.293 1 98.81 271 VAL B CA 1
ATOM 5720 C C . VAL B 1 271 ? 1.973 20.188 -3.523 1 98.81 271 VAL B C 1
ATOM 5722 O O . VAL B 1 271 ? 2.855 19.344 -3.727 1 98.81 271 VAL B O 1
ATOM 5725 N N . ALA B 1 272 ? 1.048 20 -2.617 1 98.94 272 ALA B N 1
ATOM 5726 C CA . ALA B 1 272 ? 0.958 18.75 -1.873 1 98.94 272 ALA B CA 1
ATOM 5727 C C . ALA B 1 272 ? 0.124 17.719 -2.631 1 98.94 272 ALA B C 1
ATOM 5729 O O . ALA B 1 272 ? -1.09 17.875 -2.779 1 98.94 272 ALA B O 1
ATOM 5730 N N . LEU B 1 273 ? 0.782 16.703 -3.086 1 98.88 273 LEU B N 1
ATOM 5731 C CA . LEU B 1 273 ? 0.136 15.602 -3.785 1 98.88 273 LEU B CA 1
ATOM 5732 C C . LEU B 1 273 ? -0.467 14.609 -2.797 1 98.88 273 LEU B C 1
ATOM 5734 O O . LEU B 1 273 ? 0.127 14.328 -1.754 1 98.88 273 LEU B O 1
ATOM 5738 N N . ASN B 1 274 ? -1.607 14.164 -3.107 1 98.69 274 ASN B N 1
ATOM 5739 C CA . ASN B 1 274 ? -2.316 13.188 -2.291 1 98.69 274 ASN B CA 1
ATOM 5740 C C . ASN B 1 274 ? -2.887 12.055 -3.139 1 98.69 274 ASN B C 1
ATOM 5742 O O . ASN B 1 274 ? -4.105 11.898 -3.234 1 98.69 274 ASN B O 1
ATOM 5746 N N . PRO B 1 275 ? -1.995 11.219 -3.641 1 98.38 275 PRO B N 1
ATOM 5747 C CA . PRO B 1 275 ? -2.408 10.289 -4.699 1 98.38 275 PRO B CA 1
ATOM 5748 C C . PRO B 1 275 ? -3.486 9.312 -4.238 1 98.38 275 PRO B C 1
ATOM 5750 O O . PRO B 1 275 ? -4.484 9.117 -4.934 1 98.38 275 PRO B O 1
ATOM 5753 N N . THR B 1 276 ? -3.375 8.703 -3.086 1 98.25 276 THR B N 1
ATOM 5754 C CA . THR B 1 276 ? -4.309 7.656 -2.689 1 98.25 276 THR B CA 1
ATOM 5755 C C . THR B 1 276 ? -5.672 8.25 -2.34 1 98.25 276 THR B C 1
ATOM 5757 O O . THR B 1 276 ? -6.707 7.664 -2.662 1 98.25 276 THR B O 1
ATOM 5760 N N . SER B 1 277 ? -5.645 9.328 -1.62 1 97.75 277 SER B N 1
ATOM 5761 C CA . SER B 1 277 ? -6.91 9.992 -1.327 1 97.75 277 SER B CA 1
ATOM 5762 C C . SER B 1 277 ? -7.633 10.398 -2.607 1 97.75 277 SER B C 1
ATOM 5764 O O . SER B 1 277 ? -8.859 10.273 -2.699 1 97.75 277 SER B O 1
ATOM 5766 N N . ASN B 1 278 ? -6.898 10.938 -3.578 1 97.75 278 ASN B N 1
ATOM 5767 C CA . ASN B 1 278 ? -7.484 11.32 -4.859 1 97.75 278 ASN B CA 1
ATOM 5768 C C . ASN B 1 278 ? -8.062 10.117 -5.594 1 97.75 278 ASN B C 1
ATOM 5770 O O . ASN B 1 278 ? -9.117 10.211 -6.223 1 97.75 278 ASN B O 1
ATOM 5774 N N . LEU B 1 279 ? -7.371 8.953 -5.48 1 96.75 279 LEU B N 1
ATOM 5775 C CA . LEU B 1 279 ? -7.914 7.715 -6.027 1 96.75 279 LEU B CA 1
ATOM 5776 C C . LEU B 1 279 ? -9.203 7.328 -5.309 1 96.75 279 LEU B C 1
ATOM 5778 O O . LEU B 1 279 ? -10.211 7.027 -5.953 1 96.75 279 LEU B O 1
ATOM 5782 N N . ASN B 1 280 ? -9.172 7.402 -4.043 1 95.56 280 ASN B N 1
ATOM 5783 C CA . ASN B 1 280 ? -10.305 7 -3.223 1 95.56 280 ASN B CA 1
ATOM 5784 C C . ASN B 1 280 ? -11.547 7.844 -3.521 1 95.56 280 ASN B C 1
ATOM 5786 O O . ASN B 1 280 ? -12.664 7.328 -3.535 1 95.56 280 ASN B O 1
ATOM 5790 N N . ASN B 1 281 ? -11.289 9.102 -3.783 1 95 281 ASN B N 1
ATOM 5791 C CA . ASN B 1 281 ? -12.391 10.023 -4.027 1 95 281 ASN B CA 1
ATOM 5792 C C . ASN B 1 281 ? -12.734 10.109 -5.512 1 95 281 ASN B C 1
ATOM 5794 O O . ASN B 1 281 ? -13.648 10.836 -5.902 1 95 281 ASN B O 1
ATOM 5798 N N . ALA B 1 282 ? -12.039 9.406 -6.336 1 94.81 282 ALA B N 1
ATOM 5799 C CA . ALA B 1 282 ? -12.281 9.328 -7.773 1 94.81 282 ALA B CA 1
ATOM 5800 C C . ALA B 1 282 ? -12.219 10.703 -8.422 1 94.81 282 ALA B C 1
ATOM 5802 O O . ALA B 1 282 ? -13.055 11.039 -9.266 1 94.81 282 ALA B O 1
ATOM 5803 N N . VAL B 1 283 ? -11.203 11.477 -7.977 1 96 283 VAL B N 1
ATOM 5804 C CA . VAL B 1 283 ? -11.172 12.852 -8.461 1 96 283 VAL B CA 1
ATOM 5805 C C . VAL B 1 283 ? -10.008 13.039 -9.43 1 96 283 VAL B C 1
ATOM 5807 O O . VAL B 1 283 ? -9.75 14.148 -9.898 1 96 283 VAL B O 1
ATOM 5810 N N . GLY B 1 284 ? -9.25 11.984 -9.672 1 95.62 284 GLY B N 1
ATOM 5811 C CA . GLY B 1 284 ? -8.156 12.07 -10.625 1 95.62 284 GLY B CA 1
ATOM 5812 C C . GLY B 1 284 ? -6.801 12.227 -9.961 1 95.62 284 GLY B C 1
ATOM 5813 O O . GLY B 1 284 ? -6.66 11.984 -8.758 1 95.62 284 GLY B O 1
ATOM 5814 N N . LEU B 1 285 ? -5.746 12.477 -10.773 1 97.56 285 LEU B N 1
ATOM 5815 C CA . LEU B 1 285 ? -4.371 12.609 -10.305 1 97.56 285 LEU B CA 1
ATOM 5816 C C . LEU B 1 285 ? -3.727 13.867 -10.875 1 97.56 285 LEU B C 1
ATOM 5818 O O . LEU B 1 285 ? -3.984 14.242 -12.016 1 97.56 285 LEU B O 1
ATOM 5822 N N . ALA B 1 286 ? -2.887 14.484 -10.141 1 97.94 286 ALA B N 1
ATOM 5823 C CA . ALA B 1 286 ? -2.24 15.742 -10.508 1 97.94 286 ALA B CA 1
ATOM 5824 C C . ALA B 1 286 ? -1.245 15.539 -11.641 1 97.94 286 ALA B C 1
ATOM 5826 O O . ALA B 1 286 ? -0.757 14.422 -11.852 1 97.94 286 ALA B O 1
ATOM 5827 N N . ASP B 1 287 ? -1.005 16.625 -12.375 1 97.44 287 ASP B N 1
ATOM 5828 C CA . ASP B 1 287 ? -0.031 16.609 -13.469 1 97.44 287 ASP B CA 1
ATOM 5829 C C . ASP B 1 287 ? 1.372 16.922 -12.945 1 97.44 287 ASP B C 1
ATOM 5831 O O . ASP B 1 287 ? 1.955 17.953 -13.297 1 97.44 287 ASP B O 1
ATOM 5835 N N . VAL B 1 288 ? 1.969 16.016 -12.305 1 98.5 288 VAL B N 1
ATOM 5836 C CA . VAL B 1 288 ? 3.176 16.188 -11.508 1 98.5 288 VAL B CA 1
ATOM 5837 C C . VAL B 1 288 ? 4.355 16.531 -12.414 1 98.5 288 VAL B C 1
ATOM 5839 O O . VAL B 1 288 ? 5.184 17.375 -12.078 1 98.5 288 VAL B O 1
ATOM 5842 N N . ILE B 1 289 ? 4.449 15.891 -13.594 1 97.88 289 ILE B N 1
ATOM 5843 C CA . ILE B 1 289 ? 5.574 16.094 -14.5 1 97.88 289 ILE B CA 1
ATOM 5844 C C . ILE B 1 289 ? 5.59 17.531 -14.984 1 97.88 289 ILE B C 1
ATOM 5846 O O . ILE B 1 289 ? 6.656 18.141 -15.109 1 97.88 289 ILE B O 1
ATOM 5850 N N . ASN B 1 290 ? 4.422 18 -15.242 1 97.44 290 ASN B N 1
ATOM 5851 C CA . ASN B 1 290 ? 4.352 19.391 -15.672 1 97.44 290 ASN B CA 1
ATOM 5852 C C . ASN B 1 290 ? 4.75 20.359 -14.555 1 97.44 290 ASN B C 1
ATOM 5854 O O . ASN B 1 290 ? 5.395 21.375 -14.805 1 97.44 290 ASN B O 1
ATOM 5858 N N . PHE B 1 291 ? 4.355 20.094 -13.305 1 98.25 291 PHE B N 1
ATOM 5859 C CA . PHE B 1 291 ? 4.82 20.891 -12.172 1 98.25 291 PHE B CA 1
ATOM 5860 C C . PHE B 1 291 ? 6.34 20.875 -12.086 1 98.25 291 PHE B C 1
ATOM 5862 O O . PHE B 1 291 ? 6.973 21.938 -11.969 1 98.25 291 PHE B O 1
ATOM 5869 N N . GLN B 1 292 ? 6.883 19.703 -12.164 1 97.56 292 GLN B N 1
ATOM 5870 C CA . GLN B 1 292 ? 8.328 19.578 -12.039 1 97.56 292 GLN B CA 1
ATOM 5871 C C . GLN B 1 292 ? 9.047 20.297 -13.172 1 97.56 292 GLN B C 1
ATOM 5873 O O . GLN B 1 292 ? 10.07 20.953 -12.953 1 97.56 292 GLN B O 1
ATOM 5878 N N . LYS B 1 293 ? 8.547 20.188 -14.391 1 96.75 293 LYS B N 1
ATOM 5879 C CA . LYS B 1 293 ? 9.125 20.875 -15.539 1 96.75 293 LYS B CA 1
ATOM 5880 C C . LYS B 1 293 ? 9.125 22.375 -15.336 1 96.75 293 LYS B C 1
ATOM 5882 O O . LYS B 1 293 ? 10.039 23.078 -15.805 1 96.75 293 LYS B O 1
ATOM 5887 N N . ARG B 1 294 ? 8.141 22.844 -14.656 1 96.69 294 ARG B N 1
ATOM 5888 C CA . ARG B 1 294 ? 7.988 24.281 -14.414 1 96.69 294 ARG B CA 1
ATOM 5889 C C . ARG B 1 294 ? 8.68 24.688 -13.117 1 96.69 294 ARG B C 1
ATOM 5891 O O . ARG B 1 294 ? 8.547 25.828 -12.68 1 96.69 294 ARG B O 1
ATOM 5898 N N . LYS B 1 295 ? 9.25 23.766 -12.445 1 96.56 295 LYS B N 1
ATOM 5899 C CA . LYS B 1 295 ? 10 23.984 -11.211 1 96.56 295 LYS B CA 1
ATOM 5900 C C . LYS B 1 295 ? 9.07 24.375 -10.062 1 96.56 295 LYS B C 1
ATOM 5902 O O . LYS B 1 295 ? 9.445 25.172 -9.195 1 96.56 295 LYS B O 1
ATOM 5907 N N . ILE B 1 296 ? 7.855 24.016 -10.188 1 97.88 296 ILE B N 1
ATOM 5908 C CA . ILE B 1 296 ? 6.941 24.078 -9.047 1 97.88 296 ILE B CA 1
ATOM 5909 C C . ILE B 1 296 ? 7.168 22.859 -8.141 1 97.88 296 ILE B C 1
ATOM 5911 O O . ILE B 1 296 ? 6.98 21.719 -8.555 1 97.88 296 ILE B O 1
ATOM 5915 N N . LYS B 1 297 ? 7.59 23.094 -6.945 1 97.94 297 LYS B N 1
ATOM 5916 C CA . LYS B 1 297 ? 7.934 22 -6.047 1 97.94 297 LYS B CA 1
ATOM 5917 C C . LYS B 1 297 ? 6.684 21.25 -5.59 1 97.94 297 LYS B C 1
ATOM 5919 O O . LYS B 1 297 ? 5.648 21.859 -5.32 1 97.94 297 LYS B O 1
ATOM 5924 N N . CYS B 1 298 ? 6.809 19.969 -5.602 1 98.81 298 CYS B N 1
ATOM 5925 C CA . CYS B 1 298 ? 5.75 19.094 -5.098 1 98.81 298 CYS B CA 1
ATOM 5926 C C . CYS B 1 298 ? 6.18 18.406 -3.811 1 98.81 298 CYS B C 1
ATOM 5928 O O . CYS B 1 298 ? 7.355 18.062 -3.643 1 98.81 298 CYS B O 1
ATOM 5930 N N . VAL B 1 299 ? 5.254 18.234 -2.906 1 98.88 299 VAL B N 1
ATOM 5931 C CA . VAL B 1 299 ? 5.426 17.438 -1.697 1 98.88 299 VAL B CA 1
ATOM 5932 C C . VAL B 1 299 ? 4.32 16.391 -1.609 1 98.88 299 VAL B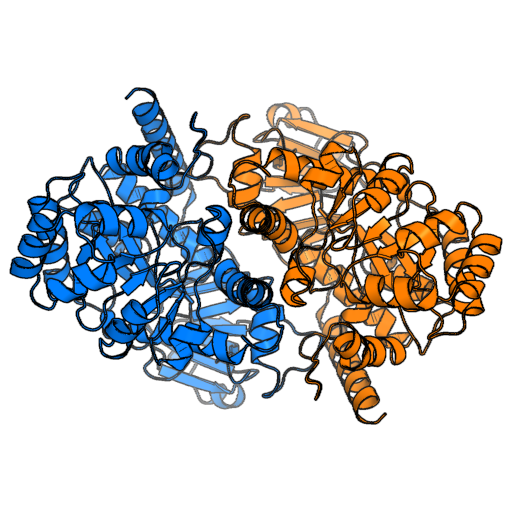 C 1
ATOM 5934 O O . VAL B 1 299 ? 3.389 16.391 -2.416 1 98.88 299 VAL B O 1
ATOM 5937 N N . LEU B 1 300 ? 4.445 15.469 -0.664 1 98.88 300 LEU B N 1
ATOM 5938 C CA . LEU B 1 300 ? 3.529 14.344 -0.583 1 98.88 300 LEU B CA 1
ATOM 5939 C C . LEU B 1 300 ? 2.787 14.336 0.75 1 98.88 300 LEU B C 1
ATOM 5941 O O . LEU B 1 300 ? 3.387 14.586 1.799 1 98.88 300 LEU B O 1
ATOM 5945 N N . GLY B 1 301 ? 1.521 14.156 0.714 1 98.81 301 GLY B N 1
ATOM 5946 C CA . GLY B 1 301 ? 0.661 14 1.876 1 98.81 301 GLY B CA 1
ATOM 5947 C C . GLY B 1 301 ? -0.288 12.82 1.76 1 98.81 301 GLY B C 1
ATOM 5948 O O . GLY B 1 301 ? -0.247 12.078 0.776 1 98.81 301 GLY B O 1
ATOM 5949 N N . ASN B 1 302 ? -1.124 12.602 2.824 1 98.44 302 ASN B N 1
ATOM 5950 C CA . ASN B 1 302 ? -2.061 11.484 2.793 1 98.44 302 ASN B CA 1
ATOM 5951 C C . ASN B 1 302 ? -3.508 11.961 2.857 1 98.44 302 ASN B C 1
ATOM 5953 O O . ASN B 1 302 ? -4.438 11.156 2.801 1 98.44 302 ASN B O 1
ATOM 5957 N N . ASP B 1 303 ? -3.688 13.273 3.084 1 98.5 303 ASP B N 1
ATOM 5958 C CA . ASP B 1 303 ? -4.996 13.922 3.059 1 98.5 303 ASP B CA 1
ATOM 5959 C C . ASP B 1 303 ? -5.953 13.266 4.051 1 98.5 303 ASP B C 1
ATOM 5961 O O . ASP B 1 303 ? -7.148 13.141 3.775 1 98.5 303 ASP B O 1
ATOM 5965 N N . GLY B 1 304 ? -5.449 12.742 5.062 1 97.75 304 GLY B N 1
ATOM 5966 C CA . GLY B 1 304 ? -6.27 12.211 6.141 1 97.75 304 GLY B CA 1
ATOM 5967 C C . GLY B 1 304 ? -6.789 10.812 5.867 1 97.75 304 GLY B C 1
ATOM 5968 O O . GLY B 1 304 ? -7.531 10.25 6.676 1 97.75 304 GLY B O 1
ATOM 5969 N N . LEU B 1 305 ? -6.438 10.258 4.75 1 96.88 305 LEU B N 1
ATOM 5970 C CA . LEU B 1 305 ? -6.852 8.883 4.461 1 96.88 305 LEU B CA 1
ATOM 5971 C C . LEU B 1 305 ? -5.988 7.887 5.23 1 96.88 305 LEU B C 1
ATOM 5973 O O . LEU B 1 305 ? -5 7.379 4.699 1 96.88 305 LEU B O 1
ATOM 5977 N N . GLY B 1 306 ? -6.422 7.629 6.445 1 95 306 GLY B N 1
ATOM 5978 C CA . GLY B 1 306 ? -5.656 6.73 7.293 1 95 306 GLY B CA 1
ATOM 5979 C C . GLY B 1 306 ? -4.316 7.301 7.711 1 95 306 GLY B C 1
ATOM 5980 O O . GLY B 1 306 ? -4.172 8.516 7.867 1 95 306 GLY B O 1
ATOM 5981 N N . PHE B 1 307 ? -3.361 6.391 8.023 1 96.44 307 PHE B N 1
ATOM 5982 C CA . PHE B 1 307 ? -2.104 6.852 8.594 1 96.44 307 PHE B CA 1
ATOM 5983 C C . PHE B 1 307 ? -0.917 6.207 7.891 1 96.44 307 PHE B C 1
ATOM 5985 O O . PHE B 1 307 ? 0.236 6.453 8.25 1 96.44 307 PHE B O 1
ATOM 5992 N N . ASN B 1 308 ? -1.191 5.402 6.855 1 96.06 308 ASN B N 1
ATOM 5993 C CA . ASN B 1 308 ? -0.138 4.727 6.105 1 96.06 308 ASN B CA 1
ATOM 5994 C C . ASN B 1 308 ? 0.48 5.645 5.055 1 96.06 308 ASN B C 1
ATOM 5996 O O . ASN B 1 308 ? -0.01 5.719 3.928 1 96.06 308 ASN B O 1
ATOM 6000 N N . PHE B 1 309 ? 1.606 6.195 5.367 1 98.12 309 PHE B N 1
ATOM 6001 C CA . PHE B 1 309 ? 2.23 7.145 4.457 1 98.12 309 PHE B CA 1
ATOM 6002 C C . PHE B 1 309 ? 3.023 6.418 3.377 1 98.12 309 PHE B C 1
ATOM 6004 O O . PHE B 1 309 ? 3.199 6.934 2.271 1 98.12 309 PHE B O 1
ATOM 6011 N N . SER B 1 310 ? 3.578 5.246 3.654 1 97.56 310 SER B N 1
ATOM 6012 C CA . SER B 1 310 ? 4.316 4.492 2.646 1 97.56 310 SER B CA 1
ATOM 6013 C C . SER B 1 310 ? 3.436 4.16 1.446 1 97.56 310 SER B C 1
ATOM 6015 O O . SER B 1 310 ? 3.916 4.109 0.312 1 97.56 310 SER B O 1
ATOM 6017 N N . ARG B 1 311 ? 2.145 3.984 1.719 1 97.38 311 ARG B N 1
ATOM 6018 C CA . ARG B 1 311 ? 1.191 3.744 0.64 1 97.38 311 ARG B CA 1
ATOM 6019 C C . ARG B 1 311 ? 1.171 4.91 -0.343 1 97.38 311 ARG B C 1
ATOM 6021 O O . ARG B 1 311 ? 1.023 4.711 -1.55 1 97.38 311 ARG B O 1
ATOM 6028 N N . GLU B 1 312 ? 1.336 6.152 0.158 1 98.44 312 GLU B N 1
ATOM 6029 C CA . GLU B 1 312 ? 1.354 7.332 -0.701 1 98.44 312 GLU B CA 1
ATOM 6030 C C . GLU B 1 312 ? 2.572 7.328 -1.619 1 98.44 312 GLU B C 1
ATOM 6032 O O . GLU B 1 312 ? 2.48 7.723 -2.783 1 98.44 312 GLU B O 1
ATOM 6037 N N . ILE B 1 313 ? 3.666 6.938 -1.069 1 98.38 313 ILE B N 1
ATOM 6038 C CA . ILE B 1 313 ? 4.91 6.879 -1.827 1 98.38 313 ILE B CA 1
ATOM 6039 C C . ILE B 1 313 ? 4.758 5.91 -2.996 1 98.38 313 ILE B C 1
ATOM 6041 O O . ILE B 1 313 ? 5.051 6.258 -4.141 1 98.38 313 ILE B O 1
ATOM 6045 N N . VAL B 1 314 ? 4.207 4.762 -2.715 1 97.88 314 VAL B N 1
ATOM 6046 C CA . VAL B 1 314 ? 4.09 3.707 -3.715 1 97.88 314 VAL B CA 1
ATOM 6047 C C . VAL B 1 314 ? 3.02 4.078 -4.738 1 97.88 314 VAL B C 1
ATOM 6049 O O . VAL B 1 314 ? 3.244 3.975 -5.945 1 97.88 314 VAL B O 1
ATOM 6052 N N . ASN B 1 315 ? 1.924 4.57 -4.266 1 98.19 315 ASN B N 1
ATOM 6053 C CA . ASN B 1 315 ? 0.805 4.844 -5.16 1 98.19 315 ASN B CA 1
ATOM 6054 C C . ASN B 1 315 ? 1.058 6.09 -6.004 1 98.19 315 ASN B C 1
ATOM 6056 O O . ASN B 1 315 ? 0.405 6.293 -7.031 1 98.19 315 ASN B O 1
ATOM 6060 N N . LEU B 1 316 ? 1.973 6.957 -5.566 1 98.69 316 LEU B N 1
ATOM 6061 C CA . LEU B 1 316 ? 2.336 8.07 -6.434 1 98.69 316 LEU B CA 1
ATOM 6062 C C . LEU B 1 316 ? 2.984 7.57 -7.719 1 98.69 316 LEU B C 1
ATOM 6064 O O . LEU B 1 316 ? 2.57 7.949 -8.812 1 98.69 316 LEU B O 1
ATOM 6068 N N . LEU B 1 317 ? 3.979 6.707 -7.57 1 98.31 317 LEU B N 1
ATOM 6069 C CA . LEU B 1 317 ? 4.672 6.211 -8.758 1 98.31 317 LEU B CA 1
ATOM 6070 C C . LEU B 1 317 ? 3.717 5.441 -9.664 1 98.31 317 LEU B C 1
ATOM 6072 O O . LEU B 1 317 ? 3.643 5.707 -10.859 1 98.31 317 LEU B O 1
ATOM 6076 N N . TYR B 1 318 ? 2.975 4.516 -9.078 1 97.62 318 TYR B N 1
ATOM 6077 C CA . TYR B 1 318 ? 2.086 3.668 -9.867 1 97.62 318 TYR B CA 1
ATOM 6078 C C . TYR B 1 318 ? 0.963 4.488 -10.492 1 97.62 318 TYR B C 1
ATOM 6080 O O . TYR B 1 318 ? 0.578 4.254 -11.641 1 97.62 318 TYR B O 1
ATOM 6088 N N . GLY B 1 319 ? 0.459 5.434 -9.68 1 97.62 319 GLY B N 1
ATOM 6089 C CA . GLY B 1 319 ? -0.558 6.32 -10.219 1 97.62 319 GLY B CA 1
ATOM 6090 C C . GLY B 1 319 ? -0.068 7.145 -11.398 1 97.62 319 GLY B C 1
ATOM 6091 O O . GLY B 1 319 ? -0.809 7.363 -12.359 1 97.62 319 GLY B O 1
ATOM 6092 N N . MET B 1 320 ? 1.169 7.59 -11.336 1 98.12 320 MET B N 1
ATOM 6093 C CA . MET B 1 320 ? 1.724 8.398 -12.422 1 98.12 320 MET B CA 1
ATOM 6094 C C . MET B 1 320 ? 1.95 7.551 -13.672 1 98.12 320 MET B C 1
ATOM 6096 O O . MET B 1 320 ? 1.787 8.039 -14.789 1 98.12 320 MET B O 1
ATOM 6100 N N . HIS B 1 321 ? 2.35 6.266 -13.477 1 96.5 321 HIS B N 1
ATOM 6101 C CA . HIS B 1 321 ? 2.48 5.371 -14.625 1 96.5 321 HIS B CA 1
ATOM 6102 C C . HIS B 1 321 ? 1.157 5.234 -15.367 1 96.5 321 HIS B C 1
ATOM 6104 O O . HIS B 1 321 ? 1.13 5.266 -16.609 1 96.5 321 HIS B O 1
ATOM 6110 N N . LEU B 1 322 ? 0.159 5.082 -14.609 1 94.94 322 LEU B N 1
ATOM 6111 C CA . LEU B 1 322 ? -1.162 4.969 -15.219 1 94.94 322 LEU B CA 1
ATOM 6112 C C . LEU B 1 322 ? -1.555 6.27 -15.914 1 94.94 322 LEU B C 1
ATOM 6114 O O . LEU B 1 322 ? -2.01 6.258 -17.062 1 94.94 322 LEU B O 1
ATOM 6118 N N . LYS B 1 323 ? -1.388 7.359 -15.211 1 96 323 LYS B N 1
ATOM 6119 C CA . LYS B 1 323 ? -1.813 8.664 -15.719 1 96 323 LYS B CA 1
ATOM 6120 C C . LYS B 1 323 ? -1.132 8.984 -17.047 1 96 323 LYS B C 1
ATOM 6122 O O . LYS B 1 323 ? -1.775 9.469 -17.969 1 96 323 LYS B O 1
ATOM 6127 N N . TYR B 1 324 ? 0.141 8.719 -17.125 1 96.38 324 TYR B N 1
ATOM 6128 C CA . TYR B 1 324 ? 0.914 9.141 -18.281 1 96.38 324 TYR B CA 1
ATOM 6129 C C . TYR B 1 324 ? 1.067 8 -19.281 1 96.38 324 TYR B C 1
ATOM 6131 O O . TYR B 1 324 ? 1.696 8.164 -20.328 1 96.38 324 TYR B O 1
ATOM 6139 N N . LYS B 1 325 ? 0.531 6.805 -18.953 1 93.88 325 LYS B N 1
ATOM 6140 C CA . LYS B 1 325 ? 0.595 5.621 -19.797 1 93.88 325 LYS B CA 1
ATOM 6141 C C . LYS B 1 325 ? 2.029 5.328 -20.234 1 93.88 325 LYS B C 1
ATOM 6143 O O . LYS B 1 325 ? 2.295 5.109 -21.406 1 93.88 325 LYS B O 1
ATOM 6148 N N . SER B 1 326 ? 2.898 5.457 -19.25 1 94.12 326 SER B N 1
ATOM 6149 C CA . SER B 1 326 ? 4.324 5.254 -19.484 1 94.12 326 SER B CA 1
ATOM 6150 C C . SER B 1 326 ? 5.039 4.836 -18.188 1 94.12 326 SER B C 1
ATOM 6152 O O . SER B 1 326 ? 4.715 5.328 -17.109 1 94.12 326 SER B O 1
ATOM 6154 N N . THR B 1 327 ? 5.938 3.975 -18.359 1 91.94 327 THR B N 1
ATOM 6155 C CA . THR B 1 327 ? 6.715 3.523 -17.219 1 91.94 327 THR B CA 1
ATOM 6156 C C . THR B 1 327 ? 7.949 4.402 -17.016 1 91.94 327 THR B C 1
ATOM 6158 O O . THR B 1 327 ? 8.656 4.266 -16.016 1 91.94 327 THR B O 1
ATOM 6161 N N . THR B 1 328 ? 8.18 5.344 -17.891 1 91.69 328 THR B N 1
ATOM 6162 C CA . THR B 1 328 ? 9.469 6.023 -17.875 1 91.69 328 THR B CA 1
ATOM 6163 C C . THR B 1 328 ? 9.289 7.523 -17.672 1 91.69 328 THR B C 1
ATOM 6165 O O . THR B 1 328 ? 10.219 8.211 -17.234 1 91.69 328 THR B O 1
ATOM 6168 N N . VAL B 1 329 ? 8.109 8.039 -18 1 94.12 329 VAL B N 1
ATOM 6169 C CA . VAL B 1 329 ? 7.871 9.477 -17.938 1 94.12 329 VAL B CA 1
ATOM 6170 C C . VAL B 1 329 ? 8.023 9.977 -16.5 1 94.12 329 VAL B C 1
ATOM 6172 O O . VAL B 1 329 ? 8.648 11.008 -16.25 1 94.12 329 VAL B O 1
ATOM 6175 N N . PHE B 1 330 ? 7.453 9.305 -15.555 1 96.62 330 PHE B N 1
ATOM 6176 C CA . PHE B 1 330 ? 7.641 9.523 -14.125 1 96.62 330 PHE B CA 1
ATOM 6177 C C . PHE B 1 330 ? 8.391 8.352 -13.492 1 96.62 330 PHE B C 1
ATOM 6179 O O . PHE B 1 330 ? 7.832 7.262 -13.344 1 96.62 330 PHE B O 1
ATOM 6186 N N . ASN B 1 331 ? 9.617 8.602 -13.117 1 95.06 331 ASN B N 1
ATOM 6187 C CA . ASN B 1 331 ? 10.461 7.508 -12.648 1 95.06 331 ASN B CA 1
ATOM 6188 C C . ASN B 1 331 ? 10.891 7.707 -11.195 1 95.06 331 ASN B C 1
ATOM 6190 O O . ASN B 1 331 ? 10.359 8.578 -10.5 1 95.06 331 ASN B O 1
ATOM 6194 N N . LEU B 1 332 ? 11.828 6.902 -10.695 1 95.5 332 LEU B N 1
ATOM 6195 C CA . LEU B 1 332 ? 12.25 6.887 -9.297 1 95.5 332 LEU B CA 1
ATOM 6196 C C . LEU B 1 332 ? 12.961 8.18 -8.922 1 95.5 332 LEU B C 1
ATOM 6198 O O . LEU B 1 332 ? 12.891 8.625 -7.777 1 95.5 332 LEU B O 1
ATOM 6202 N N . ASN B 1 333 ? 13.625 8.797 -9.867 1 95.62 333 ASN B N 1
ATOM 6203 C CA . ASN B 1 333 ? 14.273 10.078 -9.594 1 95.62 333 ASN B CA 1
ATOM 6204 C C . ASN B 1 333 ? 13.25 11.18 -9.344 1 95.62 333 ASN B C 1
ATOM 6206 O O . ASN B 1 333 ? 13.461 12.047 -8.492 1 95.62 333 ASN B O 1
ATOM 6210 N N . ASN B 1 334 ? 12.141 11.164 -10.164 1 97.94 334 ASN B N 1
ATOM 6211 C CA . ASN B 1 334 ? 11.047 12.094 -9.922 1 97.94 334 ASN B CA 1
ATOM 6212 C C . ASN B 1 334 ? 10.492 11.945 -8.508 1 97.94 334 ASN B C 1
ATOM 6214 O O . ASN B 1 334 ? 10.242 12.938 -7.828 1 97.94 334 ASN B O 1
ATOM 6218 N N . LEU B 1 335 ? 10.312 10.719 -8.109 1 98.19 335 LEU B N 1
ATOM 6219 C CA . LEU B 1 335 ? 9.773 10.406 -6.785 1 98.19 335 LEU B CA 1
ATOM 6220 C C . LEU B 1 335 ? 10.727 10.867 -5.688 1 98.19 335 LEU B C 1
ATOM 6222 O O . LEU B 1 335 ? 10.297 11.453 -4.691 1 98.19 335 LEU B O 1
ATOM 6226 N N . LYS B 1 336 ? 11.992 10.578 -5.84 1 97.31 336 LYS B N 1
ATOM 6227 C CA . LYS B 1 336 ? 13.008 10.961 -4.871 1 97.31 336 LYS B CA 1
ATOM 6228 C C . LYS B 1 336 ? 12.992 12.469 -4.637 1 97.31 336 LYS B C 1
ATOM 6230 O O . LYS B 1 336 ? 13.094 12.93 -3.494 1 97.31 336 LYS B O 1
ATOM 6235 N N . GLU B 1 337 ? 12.852 13.211 -5.699 1 97.88 337 GLU B N 1
ATOM 6236 C CA . GLU B 1 337 ? 12.797 14.664 -5.609 1 97.88 337 GLU B CA 1
ATOM 6237 C C . GLU B 1 337 ? 11.633 15.125 -4.723 1 97.88 337 GLU B C 1
ATOM 6239 O O . GLU B 1 337 ? 11.781 16.047 -3.928 1 97.88 337 GLU B O 1
ATOM 6244 N N . ILE B 1 338 ? 10.57 14.5 -4.855 1 98.69 338 ILE B N 1
ATOM 6245 C CA . ILE B 1 338 ? 9.375 14.859 -4.098 1 98.69 338 ILE B CA 1
ATOM 6246 C C . ILE B 1 338 ? 9.578 14.516 -2.621 1 98.69 338 ILE B C 1
ATOM 6248 O O . ILE B 1 338 ? 9.211 15.297 -1.74 1 98.69 338 ILE B O 1
ATOM 6252 N N . LEU B 1 339 ? 10.156 13.398 -2.328 1 98.19 339 LEU B N 1
ATOM 6253 C CA . LEU B 1 339 ? 10.422 13 -0.949 1 98.19 339 LEU B CA 1
ATOM 6254 C C . LEU B 1 339 ? 11.414 13.953 -0.291 1 98.19 339 LEU B C 1
ATOM 6256 O O . LEU B 1 339 ? 11.25 14.312 0.878 1 98.19 339 LEU B O 1
ATOM 6260 N N . GLU B 1 340 ? 12.406 14.336 -1.047 1 97.75 340 GLU B N 1
ATOM 6261 C CA . GLU B 1 340 ? 13.359 15.312 -0.539 1 97.75 340 GLU B CA 1
ATOM 6262 C C . GLU B 1 340 ? 12.688 16.656 -0.251 1 97.75 340 GLU B C 1
ATOM 6264 O O . GLU B 1 340 ? 13.031 17.328 0.72 1 97.75 340 GLU B O 1
ATOM 6269 N N . ALA B 1 341 ? 11.758 17 -1.087 1 98.62 341 ALA B N 1
ATOM 6270 C CA . ALA B 1 341 ? 11.023 18.25 -0.903 1 98.62 341 ALA B CA 1
ATOM 6271 C C . ALA B 1 341 ? 10.195 18.219 0.378 1 98.62 341 ALA B C 1
ATOM 6273 O O . ALA B 1 341 ? 9.984 19.25 1.018 1 98.62 341 ALA B O 1
ATOM 6274 N N . ASN B 1 342 ? 9.734 17.016 0.746 1 98.81 342 ASN B N 1
ATOM 6275 C CA . ASN B 1 342 ? 9.023 16.906 2.016 1 98.81 342 ASN B CA 1
ATOM 6276 C C . ASN B 1 342 ? 9.891 17.359 3.186 1 98.81 342 ASN B C 1
ATOM 6278 O O . ASN B 1 342 ? 9.445 18.125 4.031 1 98.81 342 ASN B O 1
ATOM 6282 N N . TYR B 1 343 ? 11.086 16.844 3.25 1 98.5 343 TYR B N 1
ATOM 6283 C CA . TYR B 1 343 ? 12.008 17.203 4.316 1 98.5 343 TYR B CA 1
ATOM 6284 C C . TYR B 1 343 ? 12.367 18.672 4.25 1 98.5 343 TYR B C 1
ATOM 6286 O O . TYR B 1 343 ? 12.438 19.359 5.281 1 98.5 343 TYR B O 1
ATOM 6294 N N . GLU B 1 344 ? 12.602 19.125 3.043 1 98.44 344 GLU B N 1
ATOM 6295 C CA . GLU B 1 344 ? 12.945 20.531 2.844 1 98.44 344 GLU B CA 1
ATOM 6296 C C . GLU B 1 344 ? 11.859 21.453 3.396 1 98.44 344 GLU B C 1
ATOM 6298 O O . GLU B 1 344 ? 12.148 22.375 4.148 1 98.44 344 GLU B O 1
ATOM 6303 N N . TYR B 1 345 ? 10.664 21.188 3.041 1 98.75 345 TYR B N 1
ATOM 6304 C CA . TYR B 1 345 ? 9.555 22.031 3.469 1 98.75 345 TYR B CA 1
ATOM 6305 C C . TYR B 1 345 ? 9.422 22.031 4.988 1 98.75 345 TYR B C 1
ATOM 6307 O O . TYR B 1 345 ? 9.383 23.094 5.613 1 98.75 345 TYR B O 1
ATOM 6315 N N . ALA B 1 346 ? 9.336 20.859 5.555 1 98.69 346 ALA B N 1
ATOM 6316 C CA . ALA B 1 346 ? 9.148 20.734 7 1 98.69 346 ALA B CA 1
ATOM 6317 C C . ALA B 1 346 ? 10.312 21.391 7.75 1 98.69 346 ALA B C 1
ATOM 6319 O O . ALA B 1 346 ? 10.102 22.094 8.742 1 98.69 346 ALA B O 1
ATOM 6320 N N . GLY B 1 347 ? 11.523 21.094 7.266 1 98.25 347 GLY B N 1
ATOM 6321 C CA . GLY B 1 347 ? 12.688 21.703 7.891 1 98.25 347 GLY B CA 1
ATOM 6322 C C . GLY B 1 347 ? 12.664 23.219 7.852 1 98.25 347 GLY B C 1
ATOM 6323 O O . GLY B 1 347 ? 12.992 23.891 8.844 1 98.25 347 GLY B O 1
ATOM 6324 N N . LYS B 1 348 ? 12.266 23.75 6.742 1 97.62 348 LYS B N 1
ATOM 6325 C CA . LYS B 1 348 ? 12.18 25.203 6.566 1 97.62 348 LYS B CA 1
ATOM 6326 C C . LYS B 1 348 ? 11.164 25.812 7.52 1 97.62 348 LYS B C 1
ATOM 6328 O O . LYS B 1 348 ? 11.438 26.828 8.172 1 97.62 348 LYS B O 1
ATOM 6333 N N . ILE B 1 349 ? 10 25.25 7.605 1 98.19 349 ILE B N 1
ATOM 6334 C CA . ILE B 1 349 ? 8.906 25.797 8.398 1 98.19 349 ILE B CA 1
ATOM 6335 C C . ILE B 1 349 ? 9.219 25.641 9.883 1 98.19 349 ILE B C 1
ATOM 6337 O O . ILE B 1 349 ? 8.992 26.562 10.672 1 98.19 349 ILE B O 1
ATOM 6341 N N . LEU B 1 350 ? 9.812 24.516 10.266 1 98.31 350 LEU B N 1
ATOM 6342 C CA . LEU B 1 350 ? 10.07 24.219 11.672 1 98.31 350 LEU B CA 1
ATOM 6343 C C . LEU B 1 350 ? 11.406 24.797 12.117 1 98.31 350 LEU B C 1
ATOM 6345 O O . LEU B 1 350 ? 11.688 24.875 13.312 1 98.31 350 LEU B O 1
ATOM 6349 N N . GLY B 1 351 ? 12.25 25.156 11.203 1 97.62 351 GLY B N 1
ATOM 6350 C CA . GLY B 1 351 ? 13.555 25.719 11.516 1 97.62 351 GLY B CA 1
ATOM 6351 C C . GLY B 1 351 ? 14.547 24.688 12.016 1 97.62 351 GLY B C 1
ATOM 6352 O O . GLY B 1 351 ? 15.281 24.938 12.977 1 97.62 351 GLY B O 1
ATOM 6353 N N . CYS B 1 352 ? 14.477 23.516 11.453 1 97.94 352 CYS B N 1
ATOM 6354 C CA . CYS B 1 352 ? 15.391 22.453 11.852 1 97.94 352 CYS B CA 1
ATOM 6355 C C . CYS B 1 352 ? 15.812 21.625 10.648 1 97.94 352 CYS B C 1
ATOM 6357 O O . CYS B 1 352 ? 15.344 21.844 9.531 1 97.94 352 CYS B O 1
ATOM 6359 N N . ARG B 1 353 ? 16.781 20.734 10.859 1 97.88 353 ARG B N 1
ATOM 6360 C CA . ARG B 1 353 ? 17.312 19.922 9.773 1 97.88 353 ARG B CA 1
ATOM 6361 C C . ARG B 1 353 ? 16.781 18.484 9.852 1 97.88 353 ARG B C 1
ATOM 6363 O O . ARG B 1 353 ? 17.109 17.75 10.773 1 97.88 353 ARG B O 1
ATOM 6370 N N . LEU B 1 354 ? 16 18.062 8.844 1 97.75 354 LEU B N 1
ATOM 6371 C CA . LEU B 1 354 ? 15.383 16.734 8.773 1 97.75 354 LEU B CA 1
ATOM 6372 C C . LEU B 1 354 ? 15.82 16 7.508 1 97.75 354 LEU B C 1
ATOM 6374 O O . LEU B 1 354 ? 16.297 16.625 6.555 1 97.75 354 LEU B O 1
ATOM 6378 N N . GLY B 1 355 ? 15.773 14.703 7.508 1 96.69 355 GLY B N 1
ATOM 6379 C CA . GLY B 1 355 ? 15.766 13.945 6.266 1 96.69 355 GLY B CA 1
ATOM 6380 C C . GLY B 1 355 ? 17.109 13.336 5.93 1 96.69 355 GLY B C 1
ATOM 6381 O O . GLY B 1 355 ? 17.25 12.641 4.914 1 96.69 355 GLY B O 1
ATOM 6382 N N . LYS B 1 356 ? 18.141 13.562 6.715 1 96.69 356 LYS B N 1
ATOM 6383 C CA . LYS B 1 356 ? 19.453 12.938 6.508 1 96.69 356 LYS B CA 1
ATOM 6384 C C . LYS B 1 356 ? 20 12.352 7.809 1 96.69 356 LYS B C 1
ATOM 6386 O O . LYS B 1 356 ? 19.578 12.75 8.898 1 96.69 356 LYS B O 1
ATOM 6391 N N . ILE B 1 357 ? 20.844 11.336 7.645 1 97.25 357 ILE B N 1
ATOM 6392 C CA . ILE B 1 357 ? 21.562 10.75 8.766 1 97.25 357 ILE B CA 1
ATOM 6393 C C . ILE B 1 357 ? 22.984 11.297 8.805 1 97.25 357 ILE B C 1
ATOM 6395 O O . ILE B 1 357 ? 23.938 10.602 8.43 1 97.25 357 ILE B O 1
ATOM 6399 N N . GLU B 1 358 ? 23.047 12.508 9.234 1 96.44 358 GLU B N 1
ATOM 6400 C CA . GLU B 1 358 ? 24.297 13.258 9.273 1 96.44 358 GLU B CA 1
ATOM 6401 C C . GLU B 1 358 ? 24.391 14.133 10.516 1 96.44 358 GLU B C 1
ATOM 6403 O O . GLU B 1 358 ? 23.359 14.492 11.102 1 96.44 358 GLU B O 1
ATOM 6408 N N . LYS B 1 359 ? 25.641 14.469 10.836 1 97.69 359 LYS B N 1
ATOM 6409 C CA . LYS B 1 359 ? 25.875 15.344 11.984 1 97.69 359 LYS B CA 1
ATOM 6410 C C . LYS B 1 359 ? 25.062 16.625 11.875 1 97.69 359 LYS B C 1
ATOM 6412 O O . LYS B 1 359 ? 25.031 17.266 10.82 1 97.69 359 LYS B O 1
ATOM 6417 N N . GLY B 1 360 ? 24.391 16.984 12.867 1 98 360 GLY B N 1
ATOM 6418 C CA . GLY B 1 360 ? 23.641 18.234 12.93 1 98 360 GLY B CA 1
ATOM 6419 C C . GLY B 1 360 ? 22.172 18.062 12.586 1 98 360 GLY B C 1
ATOM 6420 O O . GLY B 1 360 ? 21.359 18.938 12.891 1 98 360 GLY B O 1
ATOM 6421 N N . TYR B 1 361 ? 21.797 17 11.992 1 98.12 361 TYR B N 1
ATOM 6422 C CA . TYR B 1 361 ? 20.391 16.719 11.695 1 98.12 361 TYR B CA 1
ATOM 6423 C C . TYR B 1 361 ? 19.656 16.203 12.93 1 98.12 361 TYR B C 1
ATOM 6425 O O . TYR B 1 361 ? 20.281 15.695 13.859 1 98.12 361 TYR B O 1
ATOM 6433 N N . GLU B 1 362 ? 18.344 16.453 12.977 1 98.38 362 GLU B N 1
ATOM 6434 C CA . GLU B 1 362 ? 17.531 15.961 14.086 1 98.38 362 GLU B CA 1
ATOM 6435 C C . GLU B 1 362 ? 17.594 14.445 14.188 1 98.38 362 GLU B C 1
ATOM 6437 O O . GLU B 1 362 ? 17.719 13.75 13.172 1 98.38 362 GLU B O 1
ATOM 6442 N N . ALA B 1 363 ? 17.547 13.969 15.391 1 98.38 363 ALA B N 1
ATOM 6443 C CA . ALA B 1 363 ? 17.531 12.523 15.609 1 98.38 363 ALA B CA 1
ATOM 6444 C C . ALA B 1 363 ? 16.125 11.961 15.43 1 98.38 363 ALA B C 1
ATOM 6446 O O . ALA B 1 363 ? 15.547 11.391 16.359 1 98.38 363 ALA B O 1
ATOM 6447 N N . ASP B 1 364 ? 15.562 12.18 14.312 1 98.38 364 ASP B N 1
ATOM 6448 C CA . ASP B 1 364 ? 14.312 11.594 13.82 1 98.38 364 ASP B CA 1
ATOM 6449 C C . ASP B 1 364 ? 14.594 10.492 12.805 1 98.38 364 ASP B C 1
ATOM 6451 O O . ASP B 1 364 ? 14.797 10.773 11.617 1 98.38 364 ASP B O 1
ATOM 6455 N N . PHE B 1 365 ? 14.594 9.266 13.266 1 97.44 365 PHE B N 1
ATOM 6456 C CA . PHE B 1 365 ? 14.898 8.195 12.328 1 97.44 365 PHE B CA 1
ATOM 6457 C C . PHE B 1 365 ? 14.18 6.91 12.727 1 97.44 365 PHE B C 1
ATOM 6459 O O . PHE B 1 365 ? 13.586 6.836 13.805 1 97.44 365 PHE B O 1
ATOM 6466 N N . ILE B 1 366 ? 14.062 5.996 11.797 1 98.25 366 ILE B N 1
ATOM 6467 C CA . ILE B 1 366 ? 13.359 4.723 11.945 1 98.25 366 ILE B CA 1
ATOM 6468 C C . ILE B 1 366 ? 14.281 3.578 11.523 1 98.25 366 ILE B C 1
ATOM 6470 O O . ILE B 1 366 ? 15.25 3.785 10.789 1 98.25 366 ILE B O 1
ATOM 6474 N N . THR B 1 367 ? 14.047 2.398 12.023 1 98.25 367 THR B N 1
ATOM 6475 C CA . THR B 1 367 ? 14.703 1.201 11.516 1 98.25 367 THR B CA 1
ATOM 6476 C C . THR B 1 367 ? 13.68 0.233 10.93 1 98.25 367 THR B C 1
ATOM 6478 O O . THR B 1 367 ? 12.523 0.212 11.352 1 98.25 367 THR B O 1
ATOM 6481 N N . VAL B 1 368 ? 14.062 -0.479 9.906 1 96.62 368 VAL B N 1
ATOM 6482 C CA . VAL B 1 368 ? 13.273 -1.547 9.305 1 96.62 368 VAL B CA 1
ATOM 6483 C C . VAL B 1 368 ? 14.117 -2.814 9.195 1 96.62 368 VAL B C 1
ATOM 6485 O O . VAL B 1 368 ? 15.344 -2.744 9.062 1 96.62 368 VAL B O 1
ATOM 6488 N N . ASP B 1 369 ? 13.453 -3.902 9.305 1 92.94 369 ASP B N 1
ATOM 6489 C CA . ASP B 1 369 ? 14.109 -5.195 9.117 1 92.94 369 ASP B CA 1
ATOM 6490 C C . ASP B 1 369 ? 14.094 -5.613 7.652 1 92.94 369 ASP B C 1
ATOM 6492 O O . ASP B 1 369 ? 13.297 -6.461 7.25 1 92.94 369 ASP B O 1
ATOM 6496 N N . TYR B 1 370 ? 14.945 -5.039 6.902 1 92.38 370 TYR B N 1
ATOM 6497 C CA . TYR B 1 370 ? 15.062 -5.336 5.48 1 92.38 370 TYR B CA 1
ATOM 6498 C C . TYR B 1 370 ? 16.359 -6.062 5.176 1 92.38 370 TYR B C 1
ATOM 6500 O O . TYR B 1 370 ? 17.453 -5.496 5.324 1 92.38 370 TYR B O 1
ATOM 6508 N N . LYS B 1 371 ? 16.266 -7.289 4.875 1 90.06 371 LYS B N 1
ATOM 6509 C CA . LYS B 1 371 ? 17.375 -8.094 4.375 1 90.06 371 LYS B CA 1
ATOM 6510 C C . LYS B 1 371 ? 17.203 -8.398 2.889 1 90.06 371 LYS B C 1
ATOM 6512 O O . LYS B 1 371 ? 16.344 -9.18 2.502 1 90.06 371 LYS B O 1
ATOM 6517 N N . SER B 1 372 ? 18.094 -7.805 2.158 1 93.56 372 SER B N 1
ATOM 6518 C CA . SER B 1 372 ? 17.969 -8.016 0.72 1 93.56 372 SER B CA 1
ATOM 6519 C C . SER B 1 372 ? 18.484 -9.398 0.321 1 93.56 372 SER B C 1
ATOM 6521 O O . SER B 1 372 ? 19.484 -9.867 0.85 1 93.56 372 SER B O 1
ATOM 6523 N N . PHE B 1 373 ? 17.781 -10.008 -0.577 1 97.44 373 PHE B N 1
ATOM 6524 C CA . PHE B 1 373 ? 18.188 -11.289 -1.137 1 97.44 373 PHE B CA 1
ATOM 6525 C C . PHE B 1 373 ? 18.859 -11.102 -2.494 1 97.44 373 PHE B C 1
ATOM 6527 O O . PHE B 1 373 ? 19.203 -12.07 -3.166 1 97.44 373 PHE B O 1
ATOM 6534 N N . THR B 1 374 ? 18.969 -9.867 -2.965 1 98.06 374 THR B N 1
ATOM 6535 C CA . THR B 1 374 ? 19.719 -9.469 -4.148 1 98.06 374 THR B CA 1
ATOM 6536 C C . THR B 1 374 ? 20.766 -8.406 -3.797 1 98.06 374 THR B C 1
ATOM 6538 O O . THR B 1 374 ? 20.641 -7.727 -2.775 1 98.06 374 THR B O 1
ATOM 6541 N N . PRO B 1 375 ? 21.766 -8.227 -4.609 1 96.19 375 PRO B N 1
ATOM 6542 C CA . PRO B 1 375 ? 22.812 -7.238 -4.312 1 96.19 375 PRO B CA 1
ATOM 6543 C C . PRO B 1 375 ? 22.281 -5.809 -4.293 1 96.19 375 PRO B C 1
ATOM 6545 O O . PRO B 1 375 ? 21.422 -5.453 -5.113 1 96.19 375 PRO B O 1
ATOM 6548 N N . VAL B 1 376 ? 22.797 -5.051 -3.334 1 95.12 376 VAL B N 1
ATOM 6549 C CA . VAL B 1 376 ? 22.5 -3.625 -3.254 1 95.12 376 VAL B CA 1
ATOM 6550 C C . VAL B 1 376 ? 23.75 -2.811 -3.551 1 95.12 376 VAL B C 1
ATOM 6552 O O . VAL B 1 376 ? 24.797 -3.043 -2.951 1 95.12 376 VAL B O 1
ATOM 6555 N N . ASN B 1 377 ? 23.656 -1.949 -4.465 1 93.12 377 ASN B N 1
ATOM 6556 C CA . ASN B 1 377 ? 24.75 -1.06 -4.824 1 93.12 377 ASN B CA 1
ATOM 6557 C C . ASN B 1 377 ? 24.266 0.358 -5.098 1 93.12 377 ASN B C 1
ATOM 6559 O O . ASN B 1 377 ? 23.078 0.654 -4.918 1 93.12 377 ASN B O 1
ATOM 6563 N N . GLU B 1 378 ? 25.125 1.255 -5.469 1 91.12 378 GLU B N 1
ATOM 6564 C CA . GLU B 1 378 ? 24.797 2.67 -5.625 1 91.12 378 GLU B CA 1
ATOM 6565 C C . GLU B 1 378 ? 23.781 2.883 -6.734 1 91.12 378 GLU B C 1
ATOM 6567 O O . GLU B 1 378 ? 22.969 3.809 -6.668 1 91.12 378 GLU B O 1
ATOM 6572 N N . GLU B 1 379 ? 23.781 1.995 -7.676 1 92 379 GLU B N 1
ATOM 6573 C CA . GLU B 1 379 ? 22.922 2.182 -8.844 1 92 379 GLU B CA 1
ATOM 6574 C C . GLU B 1 379 ? 21.5 1.749 -8.555 1 92 379 GLU B C 1
ATOM 6576 O O . GLU B 1 379 ? 20.562 2.193 -9.227 1 92 379 GLU B O 1
ATOM 6581 N N . ASN B 1 380 ? 21.328 0.869 -7.59 1 95.31 380 ASN B N 1
ATOM 6582 C CA . ASN B 1 380 ? 20 0.289 -7.434 1 95.31 380 ASN B CA 1
ATOM 6583 C C . ASN B 1 380 ? 19.453 0.493 -6.023 1 95.31 380 ASN B C 1
ATOM 6585 O O . ASN B 1 380 ? 18.391 -0.017 -5.684 1 95.31 380 ASN B O 1
ATOM 6589 N N . THR B 1 381 ? 20.156 1.291 -5.211 1 95.38 381 THR B N 1
ATOM 6590 C CA . THR B 1 381 ? 19.812 1.489 -3.809 1 95.38 381 THR B CA 1
ATOM 6591 C C . THR B 1 381 ? 18.391 2.059 -3.674 1 95.38 381 THR B C 1
ATOM 6593 O O . THR B 1 381 ? 17.594 1.565 -2.877 1 95.38 381 THR B O 1
ATOM 6596 N N . PHE B 1 382 ? 18.016 3.066 -4.457 1 96.19 382 PHE B N 1
ATOM 6597 C CA . PHE B 1 382 ? 16.703 3.668 -4.348 1 96.19 382 PHE B CA 1
ATOM 6598 C C . PHE B 1 382 ? 15.625 2.719 -4.875 1 96.19 382 PHE B C 1
ATOM 6600 O O . PHE B 1 382 ? 14.477 2.76 -4.426 1 96.19 382 PHE B O 1
ATOM 6607 N N . GLY B 1 383 ? 16 1.854 -5.836 1 95.75 383 GLY B N 1
ATOM 6608 C CA . GLY B 1 383 ? 15.086 0.801 -6.258 1 95.75 383 GLY B CA 1
ATOM 6609 C C . GLY B 1 383 ? 14.719 -0.151 -5.137 1 95.75 383 GLY B C 1
ATOM 6610 O O . GLY B 1 383 ? 13.555 -0.531 -4.996 1 95.75 383 GLY B O 1
ATOM 6611 N N . HIS B 1 384 ? 15.75 -0.512 -4.312 1 96.44 384 HIS B N 1
ATOM 6612 C CA . HIS B 1 384 ? 15.508 -1.346 -3.143 1 96.44 384 HIS B CA 1
ATOM 6613 C C . HIS B 1 384 ? 14.641 -0.617 -2.119 1 96.44 384 HIS B C 1
ATOM 6615 O O . HIS B 1 384 ? 13.797 -1.231 -1.46 1 96.44 384 HIS B O 1
ATOM 6621 N N . TYR B 1 385 ? 14.867 0.699 -2.025 1 96.88 385 TYR B N 1
ATOM 6622 C CA . TYR B 1 385 ? 14.016 1.514 -1.161 1 96.88 385 TYR B CA 1
ATOM 6623 C C . TYR B 1 385 ? 12.562 1.427 -1.591 1 96.88 385 TYR B C 1
ATOM 6625 O O . TYR B 1 385 ? 11.68 1.128 -0.776 1 96.88 385 TYR B O 1
ATOM 6633 N N . PHE B 1 386 ? 12.297 1.619 -2.855 1 97.44 386 PHE B N 1
ATOM 6634 C CA . PHE B 1 386 ? 10.93 1.716 -3.363 1 97.44 386 PHE B CA 1
ATOM 6635 C C . PHE B 1 386 ? 10.289 0.336 -3.457 1 97.44 386 PHE B C 1
ATOM 6637 O O . PHE B 1 386 ? 9.242 0.092 -2.861 1 97.44 386 PHE B O 1
ATOM 6644 N N . TYR B 1 387 ? 10.906 -0.657 -4.109 1 96.81 387 TYR B N 1
ATOM 6645 C CA . TYR B 1 387 ? 10.297 -1.941 -4.445 1 96.81 387 TYR B CA 1
ATOM 6646 C C . TYR B 1 387 ? 10.461 -2.936 -3.301 1 96.81 387 TYR B C 1
ATOM 6648 O O . TYR B 1 387 ? 9.836 -3.996 -3.297 1 96.81 387 TYR B O 1
ATOM 6656 N N . GLY B 1 388 ? 11.281 -2.59 -2.361 1 95.56 388 GLY B N 1
ATOM 6657 C CA . GLY B 1 388 ? 11.516 -3.445 -1.209 1 95.56 388 GLY B CA 1
ATOM 6658 C C . GLY B 1 388 ? 11.008 -2.85 0.091 1 95.56 388 GLY B C 1
ATOM 6659 O O . GLY B 1 388 ? 9.898 -3.162 0.531 1 95.56 388 GLY B O 1
ATOM 6660 N N . ILE B 1 389 ? 11.672 -1.86 0.548 1 96.06 389 ILE B N 1
ATOM 6661 C CA . ILE B 1 389 ? 11.422 -1.311 1.877 1 96.06 389 ILE B CA 1
ATOM 6662 C C . ILE B 1 389 ? 10.023 -0.692 1.925 1 96.06 389 ILE B C 1
ATOM 6664 O O . ILE B 1 389 ? 9.195 -1.087 2.744 1 96.06 389 ILE B O 1
ATOM 6668 N N . MET B 1 390 ? 9.68 0.178 0.974 1 96.5 390 MET B N 1
ATOM 6669 C CA . MET B 1 390 ? 8.422 0.917 1.023 1 96.5 390 MET B CA 1
ATOM 6670 C C . MET B 1 390 ? 7.25 0.027 0.617 1 96.5 390 MET B C 1
ATOM 6672 O O . MET B 1 390 ? 6.117 0.25 1.046 1 96.5 390 MET B O 1
ATOM 6676 N N . ASP B 1 391 ? 7.5 -0.965 -0.169 1 93.62 391 ASP B N 1
ATOM 6677 C CA . ASP B 1 391 ? 6.441 -1.867 -0.609 1 93.62 391 ASP B CA 1
ATOM 6678 C C . ASP B 1 391 ? 5.891 -2.68 0.561 1 93.62 391 ASP B C 1
ATOM 6680 O O . ASP B 1 391 ? 4.695 -2.975 0.61 1 93.62 391 ASP B O 1
ATOM 6684 N N . ASN B 1 392 ? 6.719 -3.111 1.419 1 91.69 392 ASN B N 1
ATOM 6685 C CA . ASN B 1 392 ? 6.344 -3.824 2.635 1 91.69 392 ASN B CA 1
ATOM 6686 C C . ASN B 1 392 ? 6.906 -3.146 3.879 1 91.69 392 ASN B C 1
ATOM 6688 O O . ASN B 1 392 ? 7.609 -3.779 4.672 1 91.69 392 ASN B O 1
ATOM 6692 N N . PHE B 1 393 ? 6.484 -1.959 4.121 1 95.62 393 PHE B N 1
ATOM 6693 C CA . PHE B 1 393 ? 7.098 -1.058 5.09 1 95.62 393 PHE B CA 1
ATOM 6694 C C . PHE B 1 393 ? 6.598 -1.353 6.5 1 95.62 393 PHE B C 1
ATOM 6696 O O . PHE B 1 393 ? 5.391 -1.31 6.754 1 95.62 393 PHE B O 1
ATOM 6703 N N . LYS B 1 394 ? 7.441 -1.729 7.395 1 92.94 394 LYS B N 1
ATOM 6704 C CA . LYS B 1 394 ? 7.148 -2.074 8.781 1 92.94 394 LYS B CA 1
ATOM 6705 C C . LYS B 1 394 ? 8.258 -1.596 9.719 1 92.94 394 LYS B C 1
ATOM 6707 O O . LYS B 1 394 ? 9.148 -2.367 10.078 1 92.94 394 LYS B O 1
ATOM 6712 N N . PRO B 1 395 ? 8.141 -0.359 10.211 1 96.88 395 PRO B N 1
ATOM 6713 C CA . PRO B 1 395 ? 9.18 0.123 11.117 1 96.88 395 PRO B CA 1
ATOM 6714 C C . PRO B 1 395 ? 9.25 -0.677 12.422 1 96.88 395 PRO B C 1
ATOM 6716 O O . PRO B 1 395 ? 8.227 -0.885 13.078 1 96.88 395 PRO B O 1
ATOM 6719 N N . SER B 1 396 ? 10.43 -1.094 12.773 1 97.12 396 SER B N 1
ATOM 6720 C CA . SER B 1 396 ? 10.633 -1.836 14.016 1 97.12 396 SER B CA 1
ATOM 6721 C C . SER B 1 396 ? 10.93 -0.897 15.18 1 97.12 396 SER B C 1
ATOM 6723 O O . SER B 1 396 ? 10.594 -1.2 16.328 1 97.12 396 SER B O 1
ATOM 6725 N N . ASN B 1 397 ? 11.633 0.219 14.906 1 98.31 397 ASN B N 1
ATOM 6726 C CA . ASN B 1 397 ? 11.906 1.272 15.875 1 98.31 397 ASN B CA 1
ATOM 6727 C C . ASN B 1 397 ? 11.727 2.658 15.266 1 98.31 397 ASN B C 1
ATOM 6729 O O . ASN B 1 397 ? 11.969 2.85 14.07 1 98.31 397 ASN B O 1
ATOM 6733 N N . VAL B 1 398 ? 11.344 3.6 16.109 1 98.62 398 VAL B N 1
ATOM 6734 C CA . VAL B 1 398 ? 11.211 4.988 15.688 1 98.62 398 VAL B CA 1
ATOM 6735 C C . VAL B 1 398 ? 11.711 5.918 16.797 1 98.62 398 VAL B C 1
ATOM 6737 O O . VAL B 1 398 ? 11.352 5.758 17.953 1 98.62 398 VAL B O 1
ATOM 6740 N N . TRP B 1 399 ? 12.594 6.789 16.453 1 98.5 399 TRP B N 1
ATOM 6741 C CA . TRP B 1 399 ? 13.016 7.879 17.328 1 98.5 399 TRP B CA 1
ATOM 6742 C C . TRP B 1 399 ? 12.508 9.219 16.828 1 98.5 399 TRP B C 1
ATOM 6744 O O . TRP B 1 399 ? 12.586 9.508 15.625 1 98.5 399 TRP B O 1
ATOM 6754 N N . CYS B 1 400 ? 11.938 9.984 17.688 1 98.25 400 CYS B N 1
ATOM 6755 C CA . CYS B 1 400 ? 11.602 11.383 17.438 1 98.25 400 CYS B CA 1
ATOM 6756 C C . CYS B 1 400 ? 12.305 12.297 18.438 1 98.25 400 CYS B C 1
ATOM 6758 O O . CYS B 1 400 ? 12.133 12.148 19.656 1 98.25 400 CYS B O 1
ATOM 6760 N N . LYS B 1 401 ? 13.109 13.203 17.922 1 97.31 401 LYS B N 1
ATOM 6761 C CA . LYS B 1 401 ? 13.859 14.109 18.781 1 97.31 401 LYS B CA 1
ATOM 6762 C C . LYS B 1 401 ? 14.727 13.328 19.781 1 97.31 401 LYS B C 1
ATOM 6764 O O . LYS B 1 401 ? 14.789 13.672 20.953 1 97.31 401 LYS B O 1
ATOM 6769 N N . GLY B 1 402 ? 15.211 12.242 19.328 1 97.75 402 GLY B N 1
ATOM 6770 C CA . GLY B 1 402 ? 16.141 11.438 20.109 1 97.75 402 GLY B CA 1
ATOM 6771 C C . GLY B 1 402 ? 15.438 10.508 21.094 1 97.75 402 GLY B C 1
ATOM 6772 O O . GLY B 1 402 ? 16.094 9.734 21.797 1 97.75 402 GLY B O 1
ATOM 6773 N N . VAL B 1 403 ? 14.18 10.523 21.156 1 97.69 403 VAL B N 1
ATOM 6774 C CA . VAL B 1 403 ? 13.43 9.68 22.078 1 97.69 403 VAL B CA 1
ATOM 6775 C C . VAL B 1 403 ? 12.828 8.5 21.328 1 97.69 403 VAL B C 1
ATOM 6777 O O . VAL B 1 403 ? 12.125 8.68 20.328 1 97.69 403 VAL B O 1
ATOM 6780 N N . ARG B 1 404 ? 13.094 7.273 21.828 1 97.75 404 ARG B N 1
ATOM 6781 C CA . ARG B 1 404 ? 12.531 6.086 21.188 1 97.75 404 ARG B CA 1
ATOM 6782 C C . ARG B 1 404 ? 11.039 5.965 21.484 1 97.75 404 ARG B C 1
ATOM 6784 O O . ARG B 1 404 ? 10.633 5.805 22.641 1 97.75 404 ARG B O 1
ATOM 6791 N N . LYS B 1 405 ? 10.25 6.004 20.391 1 98.19 405 LYS B N 1
ATOM 6792 C CA . LYS B 1 405 ? 8.797 5.996 20.516 1 98.19 405 LYS B CA 1
ATOM 6793 C C . LYS B 1 405 ? 8.219 4.637 20.141 1 98.19 405 LYS B C 1
ATOM 6795 O O . LYS B 1 405 ? 7.152 4.254 20.625 1 98.19 405 LYS B O 1
ATOM 6800 N N . ILE B 1 406 ? 8.789 3.943 19.203 1 97.88 406 ILE B N 1
ATOM 6801 C CA . ILE B 1 406 ? 8.469 2.574 18.812 1 97.88 406 ILE B CA 1
ATOM 6802 C C . ILE B 1 406 ? 9.672 1.668 19.078 1 97.88 406 ILE B C 1
ATOM 6804 O O . ILE B 1 406 ? 10.789 1.969 18.656 1 97.88 406 ILE B O 1
ATOM 6808 N N . LYS B 1 407 ? 9.445 0.629 19.828 1 97.31 407 LYS B N 1
ATOM 6809 C CA . LYS B 1 407 ? 10.453 -0.388 20.109 1 97.31 407 LYS B CA 1
ATOM 6810 C C . LYS B 1 407 ? 9.938 -1.783 19.766 1 97.31 407 LYS B C 1
ATOM 6812 O O . LYS B 1 407 ? 8.945 -2.242 20.344 1 97.31 407 LYS B O 1
ATOM 6817 N N . ASP B 1 408 ? 10.617 -2.5 18.875 1 94.88 408 ASP B N 1
ATOM 6818 C CA . ASP B 1 408 ? 10.25 -3.852 18.469 1 94.88 408 ASP B CA 1
ATOM 6819 C C . ASP B 1 408 ? 8.781 -3.918 18.047 1 94.88 408 ASP B C 1
ATOM 6821 O O . ASP B 1 408 ? 8.016 -4.73 18.562 1 94.88 408 ASP B O 1
ATOM 6825 N N . TYR B 1 409 ? 8.375 -2.938 17.234 1 94.19 409 TYR B N 1
ATOM 6826 C CA . TYR B 1 409 ? 7.094 -2.861 16.547 1 94.19 409 TYR B CA 1
ATOM 6827 C C . TYR B 1 409 ? 5.988 -2.402 17.484 1 94.19 409 TYR B C 1
ATOM 6829 O O . TYR B 1 409 ? 4.82 -2.338 17.094 1 94.19 409 TYR B O 1
ATOM 6837 N N . LYS B 1 410 ? 6.344 -2.035 18.75 1 92.88 410 LYS B N 1
ATOM 6838 C CA . LYS B 1 410 ? 5.336 -1.649 19.719 1 92.88 410 LYS B CA 1
ATOM 6839 C C . LYS B 1 410 ? 5.566 -0.225 20.219 1 92.88 410 LYS B C 1
ATOM 6841 O O . LYS B 1 410 ? 6.711 0.197 20.406 1 92.88 410 LYS B O 1
ATOM 6846 N N . ILE B 1 411 ? 4.496 0.478 20.406 1 94.38 411 ILE B N 1
ATOM 6847 C CA . ILE B 1 411 ? 4.59 1.797 21.031 1 94.38 411 ILE B CA 1
ATOM 6848 C C . ILE B 1 411 ? 5.121 1.664 22.453 1 94.38 411 ILE B C 1
ATOM 6850 O O . ILE B 1 411 ? 4.68 0.798 23.219 1 94.38 411 ILE B O 1
ATOM 6854 N N . VAL B 1 412 ? 6.047 2.434 22.844 1 93.88 412 VAL B N 1
ATOM 6855 C CA . VAL B 1 412 ? 6.715 2.332 24.141 1 93.88 412 VAL B CA 1
ATOM 6856 C C . VAL B 1 412 ? 5.746 2.729 25.25 1 93.88 412 VAL B C 1
ATOM 6858 O O . VAL B 1 412 ? 5.723 2.102 26.312 1 93.88 412 VAL B O 1
ATOM 6861 N N . GLN B 1 413 ? 4.898 3.689 25.016 1 89.38 413 GLN B N 1
ATOM 6862 C CA . GLN B 1 413 ? 3.926 4.133 26 1 89.38 413 GLN B CA 1
ATOM 6863 C C . GLN B 1 413 ? 2.732 3.186 26.062 1 89.38 413 GLN B C 1
ATOM 6865 O O . GLN B 1 413 ? 2.467 2.447 25.125 1 89.38 413 GLN B O 1
ATOM 6870 N N . ASN B 1 414 ? 2.139 3.121 27.25 1 87 414 ASN B N 1
ATOM 6871 C CA . ASN B 1 414 ? 0.908 2.348 27.375 1 87 414 ASN B CA 1
ATOM 6872 C C . ASN B 1 414 ? -0.249 3.004 26.625 1 87 414 ASN B C 1
ATOM 6874 O O . ASN B 1 414 ? -0.693 4.094 27 1 87 414 ASN B O 1
ATOM 6878 N N . VAL B 1 415 ? -0.719 2.285 25.734 1 90.12 415 VAL B N 1
ATOM 6879 C CA . VAL B 1 415 ? -1.678 2.908 24.828 1 90.12 415 VAL B CA 1
ATOM 6880 C C . VAL B 1 415 ? -3.07 2.334 25.062 1 90.12 415 VAL B C 1
ATOM 6882 O O . VAL B 1 415 ? -4.066 2.873 24.578 1 90.12 415 VAL B O 1
ATOM 6885 N N . GLU B 1 416 ? -3.201 1.318 25.812 1 89.94 416 GLU B N 1
ATOM 6886 C CA . GLU B 1 416 ? -4.461 0.593 25.938 1 89.94 416 GLU B CA 1
ATOM 6887 C C . GLU B 1 416 ? -5.586 1.511 26.406 1 89.94 416 GLU B C 1
ATOM 6889 O O . GLU B 1 416 ? -6.645 1.575 25.781 1 89.94 416 GLU B O 1
ATOM 6894 N N . LYS B 1 417 ? -5.363 2.275 27.438 1 93.81 417 LYS B N 1
ATOM 6895 C CA . LYS B 1 417 ? -6.383 3.164 27.984 1 93.81 417 LYS B CA 1
ATOM 6896 C C . LYS B 1 417 ? -6.734 4.27 27 1 93.81 417 LYS B C 1
ATOM 6898 O O . LYS B 1 417 ? -7.887 4.703 26.922 1 93.81 417 LYS B O 1
ATOM 6903 N N . ILE B 1 418 ? -5.734 4.695 26.266 1 96.19 418 ILE B N 1
ATOM 6904 C CA . ILE B 1 418 ? -5.938 5.762 25.297 1 96.19 418 ILE B CA 1
ATOM 6905 C C . ILE B 1 418 ? -6.867 5.277 24.188 1 96.19 418 ILE B C 1
ATOM 6907 O O . ILE B 1 418 ? -7.816 5.973 23.812 1 96.19 418 ILE B O 1
ATOM 6911 N N . TYR B 1 419 ? -6.66 4.066 23.688 1 96 419 TYR B N 1
ATOM 6912 C CA . TYR B 1 419 ? -7.492 3.512 22.625 1 96 419 TYR B CA 1
ATOM 6913 C C . TYR B 1 419 ? -8.914 3.258 23.125 1 96 419 TYR B C 1
ATOM 6915 O O . TYR B 1 419 ? -9.875 3.488 22.391 1 96 419 TYR B O 1
ATOM 6923 N N . GLU B 1 420 ? -9.016 2.826 24.328 1 96.12 420 GLU B N 1
ATOM 6924 C CA . GLU B 1 420 ? -10.336 2.584 24.891 1 96.12 420 GLU B CA 1
ATOM 6925 C C . GLU B 1 420 ? -11.133 3.881 25.016 1 96.12 420 GLU B C 1
ATOM 6927 O O . GLU B 1 420 ? -12.312 3.93 24.672 1 96.12 420 GLU B O 1
ATOM 6932 N N . GLU B 1 421 ? -10.492 4.879 25.531 1 98 421 GLU B N 1
ATOM 6933 C CA . GLU B 1 421 ? -11.148 6.176 25.672 1 98 421 GLU B CA 1
ATOM 6934 C C . GLU B 1 421 ? -11.5 6.758 24.297 1 98 421 GLU B C 1
ATOM 6936 O O . GLU B 1 421 ? -12.57 7.34 24.125 1 98 421 GLU B O 1
ATOM 6941 N N . ALA B 1 422 ? -10.578 6.59 23.391 1 98.5 422 ALA B N 1
ATOM 6942 C CA . ALA B 1 422 ? -10.836 7.082 22.031 1 98.5 422 ALA B CA 1
ATOM 6943 C C . ALA B 1 422 ? -12.062 6.406 21.422 1 98.5 422 ALA B C 1
ATOM 6945 O O . ALA B 1 422 ? -12.859 7.051 20.75 1 98.5 422 ALA B O 1
ATOM 6946 N N . GLU B 1 423 ? -12.18 5.137 21.641 1 98.12 423 GLU B N 1
ATOM 6947 C CA . GLU B 1 423 ? -13.344 4.418 21.125 1 98.12 423 GLU B CA 1
ATOM 6948 C C . GLU B 1 423 ? -14.633 4.965 21.734 1 98.12 423 GLU B C 1
ATOM 6950 O O . GLU B 1 423 ? -15.641 5.109 21.031 1 98.12 423 GLU B O 1
ATOM 6955 N N . SER B 1 424 ? -14.609 5.258 23.031 1 98.5 424 SER B N 1
ATOM 6956 C CA . SER B 1 424 ? -15.766 5.836 23.703 1 98.5 424 SER B CA 1
ATOM 6957 C C . SER B 1 424 ? -16.094 7.215 23.141 1 98.5 424 SER B C 1
ATOM 6959 O O . SER B 1 424 ? -17.266 7.551 22.953 1 98.5 424 SER B O 1
ATOM 6961 N N . VAL B 1 425 ? -15.07 7.953 22.906 1 98.69 425 VAL B N 1
ATOM 6962 C CA . VAL B 1 425 ? -15.242 9.289 22.344 1 98.69 425 VAL B CA 1
ATOM 6963 C C . VAL B 1 425 ? -15.828 9.188 20.938 1 98.69 425 VAL B C 1
ATOM 6965 O O . VAL B 1 425 ? -16.75 9.922 20.594 1 98.69 425 VAL B O 1
ATOM 6968 N N . ALA B 1 426 ? -15.328 8.266 20.141 1 98.56 426 ALA B N 1
ATOM 6969 C CA . ALA B 1 426 ? -15.828 8.055 18.781 1 98.56 426 ALA B CA 1
ATOM 6970 C C . ALA B 1 426 ? -17.297 7.648 18.797 1 98.56 426 ALA B C 1
ATOM 6972 O O . ALA B 1 426 ? -18.094 8.141 17.984 1 98.56 426 ALA B O 1
ATOM 6973 N N . GLN B 1 427 ? -17.625 6.801 19.734 1 98.06 427 GLN B N 1
ATOM 6974 C CA . GLN B 1 427 ? -19.016 6.367 19.844 1 98.06 427 GLN B CA 1
ATOM 6975 C C . GLN B 1 427 ? -19.938 7.543 20.141 1 98.06 427 GLN B C 1
ATOM 6977 O O . GLN B 1 427 ? -20.984 7.699 19.516 1 98.06 427 GLN B O 1
ATOM 6982 N N . ARG B 1 428 ? -19.594 8.336 21.109 1 98.25 428 ARG B N 1
ATOM 6983 C CA . ARG B 1 428 ? -20.406 9.5 21.453 1 98.25 428 ARG B CA 1
ATOM 6984 C C . ARG B 1 428 ? -20.5 10.477 20.281 1 98.25 428 ARG B C 1
ATOM 6986 O O . ARG B 1 428 ? -21.562 11.047 20.047 1 98.25 428 ARG B O 1
ATOM 6993 N N . LEU B 1 429 ? -19.391 10.648 19.594 1 98.12 429 LEU B N 1
ATOM 6994 C CA . LEU B 1 429 ? -19.359 11.531 18.438 1 98.12 429 LEU B CA 1
ATOM 6995 C C . LEU B 1 429 ? -20.328 11.047 17.359 1 98.12 429 LEU B C 1
ATOM 6997 O O . LEU B 1 429 ? -21.125 11.828 16.828 1 98.12 429 LEU B O 1
ATOM 7001 N N . TRP B 1 430 ? -20.234 9.719 17.031 1 96.88 430 TRP B N 1
ATOM 7002 C CA . TRP B 1 430 ? -21.094 9.148 16.016 1 96.88 430 TRP B CA 1
ATOM 7003 C C . TRP B 1 430 ? -22.562 9.289 16.406 1 96.88 430 TRP B C 1
ATOM 7005 O O . TRP B 1 430 ? -23.406 9.625 15.562 1 96.88 430 TRP B O 1
ATOM 7015 N N . ASP B 1 431 ? -22.859 9.047 17.703 1 96.44 431 ASP B N 1
ATOM 7016 C CA . ASP B 1 431 ? -24.234 9.172 18.203 1 96.44 431 ASP B CA 1
ATOM 7017 C C . ASP B 1 431 ? -24.734 10.609 18.078 1 96.44 431 ASP B C 1
ATOM 7019 O O . ASP B 1 431 ? -25.891 10.836 17.688 1 96.44 431 ASP B O 1
ATOM 7023 N N . HIS B 1 432 ? -23.891 11.484 18.359 1 96 432 HIS B N 1
ATOM 7024 C CA . HIS B 1 432 ? -24.266 12.891 18.281 1 96 432 HIS B CA 1
ATOM 7025 C C . HIS B 1 432 ? -24.594 13.289 16.844 1 96 432 HIS B C 1
ATOM 7027 O O . HIS B 1 432 ? -25.562 14.008 16.594 1 96 432 HIS B O 1
ATOM 7033 N N . ILE B 1 433 ? -23.781 12.883 15.891 1 94.69 433 ILE B N 1
ATOM 7034 C CA . ILE B 1 433 ? -23.969 13.242 14.492 1 94.69 433 ILE B CA 1
ATOM 7035 C C . ILE B 1 433 ? -25.266 12.625 13.984 1 94.69 433 ILE B C 1
ATOM 7037 O O . ILE B 1 433 ? -26.016 13.258 13.227 1 94.69 433 ILE B O 1
ATOM 7041 N N . LYS B 1 434 ? -25.625 11.398 14.383 1 89.81 434 LYS B N 1
ATOM 7042 C CA . LYS B 1 434 ? -26.828 10.695 13.953 1 89.81 434 LYS B CA 1
ATOM 7043 C C . LYS B 1 434 ? -28.094 11.406 14.469 1 89.81 434 LYS B C 1
ATOM 7045 O O . LYS B 1 434 ? -29.125 11.406 13.805 1 89.81 434 LYS B O 1
ATOM 7050 N N . GLU B 1 435 ? -27.969 12 15.562 1 88.06 435 GLU B N 1
ATOM 7051 C CA . GLU B 1 435 ? -29.109 12.641 16.203 1 88.06 435 GLU B CA 1
ATOM 7052 C C . GLU B 1 435 ? -29.312 14.055 15.664 1 88.06 435 GLU B C 1
ATOM 7054 O O . GLU B 1 435 ? -30.391 14.641 15.852 1 88.06 435 GLU B O 1
ATOM 7059 N N . ASN B 1 436 ? -28.359 14.555 15.016 1 80.19 436 ASN B N 1
ATOM 7060 C CA . ASN B 1 436 ? -28.438 15.938 14.562 1 80.19 436 ASN B CA 1
ATOM 7061 C C . ASN B 1 436 ? -28.172 16.062 13.062 1 80.19 436 ASN B C 1
ATOM 7063 O O . ASN B 1 436 ? -28.375 17.109 12.469 1 80.19 436 ASN B O 1
#

pLDDT: mean 96.35, std 3.45, range [75.5, 98.94]

Radius of gyration: 27.33 Å; Cα contacts (8 Å, |Δi|>4): 1994; chains: 2; bounding box: 67×78×69 Å

Foldseek 3Di:
DKEKEFQEWEDQLQDTRGGKMWIDFQFTADIGHPVCCVVDDPVVHPYYHYPNYWYKFFFAEFEEAALLCQLVVPFDFPADDPDPVSVCVRRVVLSQLLDDLLSLQLSLQVLLLQLVQQRHQEYEYEYGHNVDQACSVVSNLCRNQVVSPGAYEYAYAQFPVHDNVSRLCNQVVQQVVDAALRYHGAYEHEFVLGADLVSLLVSCVRCVQTAYEYEACLACVQQVSCCVVPVDGRLRSCVVSPRLHALHEHEFQAPADPVSLVSQLPHNYEYEFAQVVSVVNVRAGHPLLVCVVSPHAYAYHNHHPGNNRLCRLQRNLVSVCVVVVHNPSCDLVSSVRRSVVSQVSSCVRNVAHGGGNDRRHGPWMFTDRFDDPDDDDSVCSSVCVNVPCSVDPGTLWTDHSNRIQHHRSDGPDDCVVSVVVSVVVSVVSSVVSVVD/DKEKEFQEWEDQLQDTRGGKMWIDFQFTADIGHPVCCVVDDPVVHPYYHYPNYWYKFFFAEFEEAALLCQLVVPFDFPADDPDPVSVCVRGVVLSQLLDDLLSLQLSLQVLLLQLVQQRHQEYEYEYGHNVDQACSVVSNLCRNQVVSPGAYEYAYAQFLVHDNVSRLCNQVVQQVVDAALRYHGAYEHEFVLRADLVSLLVSCVRCVQTAYEYEACLACVQQVSCCVVPVDGRLRSCVVSPRLHALHEHEFQAPADPVSLVSQLPHNYEYEFAQVVSVVNVRAHHPLLVCVVSPHAYAYHNHHPGNNRLCRLQRVLVSVCVVVVHNPSCDLVSSVRRSVVSQVSSCVRNVAHGSGNDRRHGPWMFTDRFDDPDDDDSVCSSVCVNVPCSVDPGTLWTDNSNRIQHHRSDGPDDCVVSVVVSVVVSVVSSVVSVVD